Protein AF-A0A7Y2MQC8-F1 (afdb_monomer_lite)

Foldseek 3Di:
DDDDDDDDDDDDPPDDDPPPPDFAADEFDLQLLDFFAQAAPAQADFDFCVVVCVWQHDPDCVFGQPLQLLQACQQQLLLFLLLLLLQLLLCRRYNNSLLLVLLQFQVNCGNNPQCVVSSSPSDDLSSSRGNHQLQLQQWAAQDDQPDDPCPVDPQCVVFVVVVSNVSVVPTPDGQPAQASSNTHGHNDRETEACDSPDDDPDHYDYDCVNVALRSVRNYQWYFSQQKFFDADPVRFGDFIDGDDHHHTRPPSDRLRGHGQFCFSLLLCLAQLCDPQADADPQQQALDRHHNHPQSRQFHFDFAAHTDPPGDTDSRRGRNNNAEQDLQSLLLSCVPPPPSGDNVSNVVSNVVNLSRLQQQWDWDWDADFQKIKIKIFGPDSFWVVGDRAAFKKKWKWKWFAAPVGDIDIAQDADLQVLDTDDDPQIDIQGKFFWADPVLCVVSVHDTDGDSSSSRGGDIQFGPTFRHANDDQVSCSSRVNHGHPDDDHGRRRMDMGMDRHPGGGQKMKMWMWIFPGGPVSLVCSLVSNDPDCSSVVSNVSCNVRSNRDIRTRDMDMDHDPQAQQCPLPHTPVQFPCSVDSQAGQQHDADLPLDNRNSPPAHLLVVDDPAEKEFSQNVVDQELCQLNRINNSHRAAQRHEYEQEQDDPDGHAHEFPAEHHYAAYEYAANHEYEDDAPHEYEHPDAPDCVDARYHFNAEYHYNYEYEDAEHQAENYEAADQTEYAFAAEYEQEYYNEEPYEEAYAYYDAPQYEYEYEYPDPYYHYHYDHDYDHHNHYYHYHD

Radius of gyration: 33.2 Å; chains: 1; bounding box: 91×111×65 Å

Structure (mmCIF, N/CA/C/O backbone):
data_AF-A0A7Y2MQC8-F1
#
_entry.id   AF-A0A7Y2MQC8-F1
#
loop_
_atom_site.group_PDB
_atom_site.id
_atom_site.type_symbol
_atom_site.label_atom_id
_atom_site.label_alt_id
_atom_site.label_comp_id
_atom_site.label_asym_id
_atom_site.label_entity_id
_atom_site.label_seq_id
_atom_site.pdbx_PDB_ins_code
_atom_site.Cartn_x
_atom_site.Cartn_y
_atom_site.Cartn_z
_atom_site.occupancy
_atom_site.B_iso_or_equiv
_atom_site.auth_seq_id
_atom_site.auth_comp_id
_atom_site.auth_asym_id
_atom_site.auth_atom_id
_atom_site.pdbx_PDB_model_num
ATOM 1 N N . MET A 1 1 ? -30.104 65.579 33.562 1.00 34.12 1 MET A N 1
ATOM 2 C CA . MET A 1 1 ? -30.448 65.999 32.185 1.00 34.12 1 MET A CA 1
ATOM 3 C C . MET A 1 1 ? -30.626 64.723 31.369 1.00 34.12 1 MET A C 1
ATOM 5 O O . MET A 1 1 ? -29.906 63.771 31.621 1.00 34.12 1 MET A O 1
ATOM 9 N N . LYS A 1 2 ? -31.690 64.638 30.573 1.00 29.55 2 LYS A N 1
ATOM 10 C CA . LYS A 1 2 ? -32.357 63.408 30.105 1.00 29.55 2 LYS A CA 1
ATOM 11 C C . LYS A 1 2 ? -31.660 62.735 28.891 1.00 29.55 2 LYS A C 1
ATOM 13 O O . LYS A 1 2 ? -31.303 63.480 27.993 1.00 29.55 2 LYS A O 1
ATOM 18 N N . VAL A 1 3 ? -31.659 61.378 28.862 1.00 27.91 3 VAL A N 1
ATOM 19 C CA . VAL A 1 3 ? -32.107 60.454 27.756 1.00 27.91 3 VAL A CA 1
ATOM 20 C C . VAL A 1 3 ? -31.247 60.442 26.453 1.00 27.91 3 VAL A C 1
ATOM 22 O O . VAL A 1 3 ? -30.898 61.511 25.993 1.00 27.91 3 VAL A O 1
ATOM 25 N N . LYS A 1 4 ? -30.880 59.358 25.728 1.00 29.36 4 LYS A N 1
ATOM 26 C CA . LYS A 1 4 ? -31.176 57.899 25.654 1.00 29.36 4 LYS A CA 1
ATOM 27 C C . LYS A 1 4 ? -30.094 57.171 24.799 1.00 29.36 4 LYS A C 1
ATOM 29 O O . LYS A 1 4 ? -29.436 57.799 23.981 1.00 29.36 4 LYS A O 1
ATOM 34 N N . LEU A 1 5 ? -30.038 55.847 24.977 1.00 34.03 5 LEU A N 1
ATOM 35 C CA . LEU A 1 5 ? -29.405 54.748 24.213 1.00 34.03 5 LEU A CA 1
ATOM 36 C C . LEU A 1 5 ? -29.570 54.778 22.670 1.00 34.03 5 LEU A C 1
ATOM 38 O O . LEU A 1 5 ? -30.685 55.061 22.242 1.00 34.03 5 LEU A O 1
ATOM 42 N N . VAL A 1 6 ? -28.557 54.312 21.904 1.00 25.88 6 VAL A N 1
ATOM 43 C CA . VAL A 1 6 ? -28.660 53.465 20.676 1.00 25.88 6 VAL A CA 1
ATOM 44 C C . VAL A 1 6 ? -27.340 52.671 20.474 1.00 25.88 6 VAL A C 1
ATOM 46 O O . VAL A 1 6 ? -26.279 53.275 20.348 1.00 25.88 6 VAL A O 1
ATOM 49 N N . LEU A 1 7 ? -27.417 51.331 20.453 1.00 30.92 7 LEU A N 1
ATOM 50 C CA . LEU A 1 7 ? -26.429 50.396 19.866 1.00 30.92 7 LEU A CA 1
ATOM 51 C C . LEU A 1 7 ? -26.649 50.313 18.343 1.00 30.92 7 LEU A C 1
ATOM 53 O O . LEU A 1 7 ? -27.804 50.442 17.949 1.00 30.92 7 LEU A O 1
ATOM 57 N N . VAL A 1 8 ? -25.615 49.994 17.538 1.00 26.05 8 VAL A N 1
ATOM 58 C CA . VAL A 1 8 ? -25.652 49.030 16.396 1.00 26.05 8 VAL A CA 1
ATOM 59 C C . VAL A 1 8 ? -24.335 49.041 15.581 1.00 26.05 8 VAL A C 1
ATOM 61 O O . VAL A 1 8 ? -23.906 50.079 15.091 1.00 26.05 8 VAL A O 1
ATOM 64 N N . PHE A 1 9 ? -23.749 47.838 15.476 1.00 24.69 9 PHE A N 1
ATOM 65 C CA . PHE A 1 9 ? -22.915 47.222 14.424 1.00 24.69 9 PHE A CA 1
ATOM 66 C C . PHE A 1 9 ? -21.680 47.938 13.840 1.00 24.69 9 PHE A C 1
ATOM 68 O O . PHE A 1 9 ? -21.783 48.869 13.048 1.00 24.69 9 PHE A O 1
ATOM 75 N N . TRP A 1 10 ? -20.504 47.354 14.104 1.00 24.62 10 TRP A N 1
ATOM 76 C CA . TRP A 1 10 ? -19.313 47.459 13.255 1.00 24.62 10 TRP A CA 1
ATOM 77 C C . TRP A 1 10 ? -19.097 46.123 12.537 1.00 24.62 10 TRP A C 1
ATOM 79 O O . TRP A 1 10 ? -18.763 45.123 13.166 1.00 24.62 10 TRP A O 1
ATOM 89 N N . VAL A 1 11 ? -19.298 46.119 11.220 1.00 27.23 11 VAL A N 1
ATOM 90 C CA . VAL A 1 11 ? -18.806 45.074 10.315 1.00 27.23 11 VAL A CA 1
ATOM 91 C C . VAL A 1 11 ? -17.330 45.377 10.057 1.00 27.23 11 VAL A C 1
ATOM 93 O O . VAL A 1 11 ? -17.012 46.381 9.422 1.00 27.23 11 VAL A O 1
ATOM 96 N N . PHE A 1 12 ? -16.426 44.541 10.566 1.00 28.61 12 PHE A N 1
ATOM 97 C CA . PHE A 1 12 ? -15.022 44.552 10.154 1.00 28.61 12 PHE A CA 1
ATOM 98 C C . PHE A 1 12 ? -14.882 43.705 8.884 1.00 28.61 12 PHE A C 1
ATOM 100 O O . PHE A 1 12 ? -14.795 42.484 8.942 1.00 28.61 12 PHE A O 1
ATOM 107 N N . LEU A 1 13 ? -14.859 44.369 7.727 1.00 29.95 13 LEU A N 1
ATOM 108 C CA . LEU A 1 13 ? -14.243 43.832 6.515 1.00 29.95 13 LEU A CA 1
ATOM 109 C C . LEU A 1 13 ? -12.721 43.938 6.693 1.00 29.95 13 LEU A C 1
ATOM 111 O O . LEU A 1 13 ? -12.136 44.992 6.446 1.00 29.95 13 LEU A O 1
ATOM 115 N N . MET A 1 14 ? -12.076 42.863 7.146 1.00 30.25 14 MET A N 1
ATOM 116 C CA . MET A 1 14 ? -10.639 42.678 6.938 1.00 30.25 14 MET A CA 1
ATOM 117 C C . MET A 1 14 ? -10.456 41.952 5.609 1.00 30.25 14 MET A C 1
ATOM 119 O O . MET A 1 14 ? -10.601 40.739 5.517 1.00 30.25 14 MET A O 1
ATOM 123 N N . GLY A 1 15 ? -10.172 42.727 4.563 1.00 26.55 15 GLY A N 1
ATOM 124 C CA . GLY A 1 15 ? -9.621 42.185 3.331 1.00 26.55 15 GLY A CA 1
ATOM 125 C C . GLY A 1 15 ? -8.224 41.645 3.614 1.00 26.55 15 GLY A C 1
ATOM 126 O O . GLY A 1 15 ? -7.305 42.419 3.881 1.00 26.55 15 GLY A O 1
ATOM 127 N N . PHE A 1 16 ? -8.072 40.326 3.562 1.00 32.12 16 PHE A N 1
ATOM 128 C CA . PHE A 1 16 ? -6.772 39.688 3.413 1.00 32.12 16 PHE A CA 1
ATOM 129 C C . PHE A 1 16 ? -6.233 40.048 2.026 1.00 32.12 16 PHE A C 1
ATOM 131 O O . PHE A 1 16 ? -6.720 39.571 1.005 1.00 32.12 16 PHE A O 1
ATOM 138 N N . THR A 1 17 ? -5.234 40.923 1.968 1.00 30.97 17 THR A N 1
ATOM 139 C CA . THR A 1 17 ? -4.397 41.045 0.776 1.00 30.97 17 THR A CA 1
ATOM 140 C C . THR A 1 17 ? -3.457 39.845 0.744 1.00 30.97 17 THR A C 1
ATOM 142 O O . THR A 1 17 ? -2.435 39.855 1.432 1.00 30.97 17 THR A O 1
ATOM 145 N N . LEU A 1 18 ? -3.809 38.828 -0.047 1.00 37.62 18 LEU A N 1
ATOM 146 C CA . LEU A 1 18 ? -2.881 37.823 -0.566 1.00 37.62 18 LEU A CA 1
ATOM 147 C C . LEU A 1 18 ? -1.745 38.559 -1.288 1.00 37.62 18 LEU A C 1
ATOM 149 O O . LEU A 1 18 ? -1.895 39.020 -2.419 1.00 37.62 18 LEU A O 1
ATOM 153 N N . LYS A 1 19 ? -0.605 38.729 -0.617 1.00 33.94 19 LYS A N 1
ATOM 154 C CA . LYS A 1 19 ? 0.656 38.982 -1.309 1.00 33.94 19 LYS A CA 1
ATOM 155 C C . LYS A 1 19 ? 1.149 37.626 -1.794 1.00 33.94 19 LYS A C 1
ATOM 157 O O . LYS A 1 19 ? 1.854 36.949 -1.059 1.00 33.94 19 LYS A O 1
ATOM 162 N N . GLY A 1 20 ? 0.758 37.248 -3.009 1.00 35.47 20 GLY A N 1
ATOM 163 C CA . GLY A 1 20 ? 1.443 36.189 -3.740 1.00 35.47 20 GLY A CA 1
ATOM 164 C C . GLY A 1 20 ? 2.896 36.612 -3.926 1.00 35.47 20 GLY A C 1
ATOM 165 O O . GLY A 1 20 ? 3.189 37.550 -4.671 1.00 35.47 20 GLY A O 1
ATOM 166 N N . ILE A 1 21 ? 3.796 35.995 -3.168 1.00 41.94 21 ILE A N 1
ATOM 167 C CA . ILE A 1 21 ? 5.219 36.014 -3.475 1.00 41.94 21 ILE A CA 1
ATOM 168 C C . ILE A 1 21 ? 5.351 34.997 -4.604 1.00 41.94 21 ILE A C 1
ATOM 170 O O . ILE A 1 21 ? 5.275 33.803 -4.361 1.00 41.94 21 ILE A O 1
ATOM 174 N N . PHE A 1 22 ? 5.444 35.472 -5.846 1.00 45.28 22 PHE A N 1
ATOM 175 C CA . PHE A 1 22 ? 5.753 34.606 -6.979 1.00 45.28 22 PHE A CA 1
ATOM 176 C C . PHE A 1 22 ? 7.166 34.056 -6.769 1.00 45.28 22 PHE A C 1
ATOM 178 O O . PHE A 1 22 ? 8.140 34.801 -6.902 1.00 45.28 22 PHE A O 1
ATOM 185 N N . PHE A 1 23 ? 7.262 32.786 -6.382 1.00 56.47 23 PHE A N 1
ATOM 186 C CA . PHE A 1 23 ? 8.516 32.048 -6.380 1.00 56.47 23 PHE A CA 1
ATOM 187 C C . PHE A 1 23 ? 8.928 31.766 -7.829 1.00 56.47 23 PHE A C 1
ATOM 189 O O . PHE A 1 23 ? 8.089 31.470 -8.679 1.00 56.47 23 PHE A O 1
ATOM 196 N N . SER A 1 24 ? 10.215 31.921 -8.131 1.00 63.31 24 SER A N 1
ATOM 197 C CA . SER A 1 24 ? 10.787 31.460 -9.395 1.00 63.31 24 SER A CA 1
ATOM 198 C C . SER A 1 24 ? 11.366 30.069 -9.179 1.00 63.31 24 SER A C 1
ATOM 200 O O . SER A 1 24 ? 12.183 29.913 -8.275 1.00 63.31 24 SER A O 1
ATOM 202 N N . SER A 1 25 ? 10.985 29.116 -10.026 1.00 80.50 25 SER A N 1
ATOM 203 C CA . SER A 1 25 ? 11.502 27.744 -10.060 1.00 80.50 25 SER A CA 1
ATOM 204 C C . SER A 1 25 ? 13.032 27.657 -9.936 1.00 80.50 25 SER A C 1
ATOM 206 O O . SER A 1 25 ? 13.758 28.527 -10.435 1.00 80.50 25 SER A O 1
ATOM 208 N N . VAL A 1 26 ? 13.543 26.572 -9.351 1.00 88.50 26 VAL A N 1
ATOM 209 C CA . VAL A 1 26 ? 14.972 26.226 -9.393 1.00 88.50 26 VAL A CA 1
ATOM 210 C C . VAL A 1 26 ? 15.333 25.830 -10.827 1.00 88.50 26 VAL A C 1
ATOM 212 O O . VAL A 1 26 ? 14.615 25.065 -11.449 1.00 88.50 26 VAL A O 1
ATOM 215 N N . ASN A 1 27 ? 16.426 26.351 -11.393 1.00 89.00 27 ASN A N 1
ATOM 216 C CA . ASN A 1 27 ? 16.782 26.121 -12.805 1.00 89.00 27 ASN A CA 1
ATOM 217 C C . ASN A 1 27 ? 17.471 24.760 -13.041 1.00 89.00 27 ASN A C 1
ATOM 219 O O . ASN A 1 27 ? 18.628 24.728 -13.464 1.00 89.00 27 ASN A O 1
ATOM 223 N N . THR A 1 28 ? 16.789 23.656 -12.748 1.00 95.31 28 THR A N 1
ATOM 224 C CA . THR A 1 28 ? 17.247 22.294 -13.066 1.00 95.31 28 THR A CA 1
ATOM 225 C C . THR A 1 28 ? 17.153 21.982 -14.563 1.00 95.31 28 THR A C 1
ATOM 227 O O . THR A 1 28 ? 16.358 22.565 -15.308 1.00 95.31 28 THR A O 1
ATOM 230 N N . THR A 1 29 ? 17.972 21.039 -15.017 1.00 95.62 29 THR A N 1
ATOM 231 C CA . THR A 1 29 ? 17.940 20.415 -16.342 1.00 95.62 29 THR A CA 1
ATOM 232 C C . THR A 1 29 ? 17.683 18.913 -16.204 1.00 95.62 29 THR A C 1
ATOM 234 O O . THR A 1 29 ? 17.658 18.370 -15.103 1.00 95.62 29 THR A O 1
ATOM 237 N N . ILE A 1 30 ? 17.510 18.218 -17.330 1.00 95.12 30 ILE A N 1
ATOM 238 C CA . ILE A 1 30 ? 17.371 16.755 -17.336 1.00 95.12 30 ILE A CA 1
ATOM 239 C C . ILE A 1 30 ? 18.606 16.039 -16.757 1.00 95.12 30 ILE A C 1
ATOM 241 O O . ILE A 1 30 ? 18.482 14.952 -16.205 1.00 95.12 30 ILE A O 1
ATOM 245 N N . ASP A 1 31 ? 19.793 16.654 -16.839 1.00 95.94 31 ASP A N 1
ATOM 246 C CA . ASP A 1 31 ? 21.030 16.058 -16.326 1.00 95.94 31 ASP A CA 1
ATOM 247 C C . ASP A 1 31 ? 21.046 16.002 -14.794 1.00 95.94 31 ASP A C 1
ATOM 249 O O . ASP A 1 31 ? 21.628 15.072 -14.244 1.00 95.94 31 ASP A O 1
ATOM 253 N N . ASP A 1 32 ? 20.371 16.934 -14.108 1.00 97.19 32 ASP A N 1
ATOM 254 C CA . ASP A 1 32 ? 20.229 16.912 -12.643 1.00 97.19 32 ASP A CA 1
ATOM 255 C C . ASP A 1 32 ? 19.456 15.671 -12.152 1.00 97.19 32 ASP A C 1
ATOM 257 O O . ASP A 1 32 ? 19.668 15.202 -11.034 1.00 97.19 32 ASP A O 1
ATOM 261 N N . PHE A 1 33 ? 18.582 15.116 -13.002 1.00 96.44 33 PHE A N 1
ATOM 262 C CA . PHE A 1 33 ? 17.749 13.942 -12.712 1.00 96.44 33 PHE A CA 1
ATOM 263 C C . PHE A 1 33 ? 18.218 12.667 -13.423 1.00 96.44 33 PHE A C 1
ATOM 265 O O . PHE A 1 33 ? 17.589 11.618 -13.290 1.00 96.44 33 PHE A O 1
ATOM 272 N N . PHE A 1 34 ? 19.339 12.724 -14.149 1.00 96.44 34 PHE A N 1
ATOM 273 C CA . PHE A 1 34 ? 19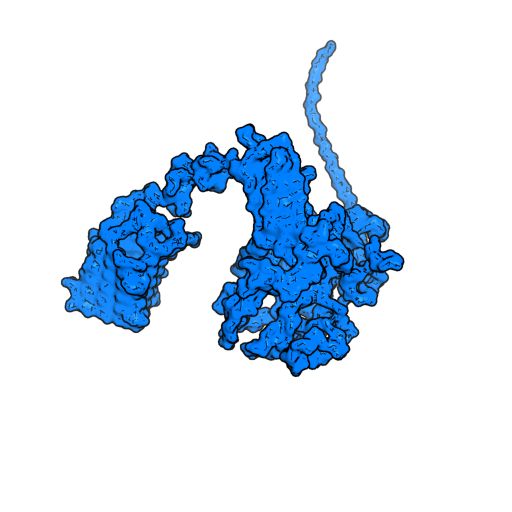.866 11.570 -14.867 1.00 96.44 34 PHE A CA 1
ATOM 274 C C . PHE A 1 34 ? 20.250 10.432 -13.917 1.00 96.44 34 PHE A C 1
ATOM 276 O O . PHE A 1 34 ? 20.974 10.624 -12.934 1.00 96.44 34 PHE A O 1
ATOM 283 N N . LEU A 1 35 ? 19.848 9.214 -14.282 1.00 96.94 35 LEU A N 1
ATOM 284 C CA . LEU A 1 35 ? 20.118 7.995 -13.530 1.00 96.94 35 LEU A CA 1
ATOM 285 C C . LEU A 1 35 ? 20.512 6.832 -14.470 1.00 96.94 35 LEU A C 1
ATOM 287 O O . LEU A 1 35 ? 19.975 6.711 -15.576 1.00 96.94 35 LEU A O 1
ATOM 291 N N . PRO A 1 36 ? 21.445 5.951 -14.051 1.00 96.75 36 PRO A N 1
ATOM 292 C CA . PRO A 1 36 ? 21.980 4.865 -14.874 1.00 96.75 36 PRO A CA 1
ATOM 293 C C . PRO A 1 36 ? 20.982 3.719 -15.080 1.00 96.75 36 PRO A C 1
ATOM 295 O O . PRO A 1 36 ? 19.926 3.662 -14.446 1.00 96.75 36 PRO A O 1
ATOM 298 N N . GLY A 1 37 ? 21.342 2.771 -15.950 1.00 96.25 37 GLY A N 1
ATOM 299 C CA . GLY A 1 37 ? 20.470 1.683 -16.402 1.00 96.25 37 GLY A CA 1
ATOM 300 C C . GLY A 1 37 ? 20.123 1.802 -17.881 1.00 96.25 37 GLY A C 1
ATOM 301 O O . GLY A 1 37 ? 20.768 2.558 -18.615 1.00 96.25 37 GLY A O 1
ATOM 302 N N . SER A 1 38 ? 19.100 1.065 -18.312 1.00 95.81 38 SER A N 1
ATOM 303 C CA . SER A 1 38 ? 18.537 1.232 -19.654 1.00 95.81 38 SER A CA 1
ATOM 304 C C . SER A 1 38 ? 18.017 2.661 -19.816 1.00 95.81 38 SER A C 1
ATOM 306 O O . SER A 1 38 ? 17.384 3.201 -18.915 1.00 95.81 38 SER A O 1
ATOM 308 N N . GLN A 1 39 ? 18.326 3.269 -20.955 1.00 95.50 39 GLN A N 1
ATOM 309 C CA . GLN A 1 39 ? 17.933 4.624 -21.342 1.00 95.50 39 GLN A CA 1
ATOM 310 C C . GLN A 1 39 ? 16.874 4.577 -22.453 1.00 95.50 39 GLN A C 1
ATOM 312 O O . GLN A 1 39 ? 16.700 3.524 -23.083 1.00 95.50 39 GLN A O 1
ATOM 317 N N . PRO A 1 40 ? 16.197 5.701 -22.756 1.00 95.31 40 PRO A N 1
ATOM 318 C CA . PRO A 1 40 ? 15.225 5.747 -23.837 1.00 95.31 40 PRO A CA 1
ATOM 319 C C . PRO A 1 40 ? 15.763 5.187 -25.165 1.00 95.31 40 PRO A C 1
ATOM 321 O O . PRO A 1 40 ? 16.866 5.516 -25.608 1.00 95.31 40 PRO A O 1
ATOM 324 N N . GLY A 1 41 ? 14.981 4.311 -25.796 1.00 93.06 41 GLY A N 1
ATOM 325 C CA . GLY A 1 41 ? 15.319 3.596 -27.026 1.00 93.06 41 GLY A CA 1
ATOM 326 C C . GLY A 1 41 ? 16.167 2.331 -26.841 1.00 93.06 41 GLY A C 1
ATOM 327 O O . GLY A 1 41 ? 16.512 1.703 -27.842 1.00 93.06 41 GLY A O 1
ATOM 328 N N . GLN A 1 42 ? 16.512 1.941 -25.606 1.00 93.19 42 GLN A N 1
ATOM 329 C CA . GLN A 1 42 ? 17.352 0.762 -25.346 1.00 93.19 42 GLN A CA 1
ATOM 330 C C . GLN A 1 42 ? 16.570 -0.509 -24.982 1.00 93.19 42 GLN A C 1
ATOM 332 O O . GLN A 1 42 ? 17.104 -1.592 -25.176 1.00 93.19 42 GLN A O 1
ATOM 337 N N . ALA A 1 43 ? 15.315 -0.419 -24.528 1.00 90.81 43 ALA A N 1
ATOM 338 C CA . ALA A 1 43 ? 14.522 -1.579 -24.078 1.00 90.81 43 ALA A CA 1
ATOM 339 C C . ALA A 1 43 ? 13.793 -2.355 -25.197 1.00 90.81 43 ALA A C 1
ATOM 341 O O . ALA A 1 43 ? 12.961 -3.231 -24.932 1.00 90.81 43 ALA A O 1
ATOM 342 N N . GLY A 1 44 ? 14.108 -2.066 -26.463 1.00 89.62 44 GLY A N 1
ATOM 343 C CA . GLY A 1 44 ? 13.424 -2.676 -27.602 1.00 89.62 44 GLY A CA 1
ATOM 344 C C . GLY A 1 44 ? 11.940 -2.303 -27.636 1.00 89.62 44 GLY A C 1
ATOM 345 O O . GLY A 1 44 ? 11.578 -1.180 -27.303 1.00 89.62 44 GLY A O 1
ATOM 346 N N . ASN A 1 45 ? 11.093 -3.237 -28.070 1.00 88.62 45 ASN A N 1
ATOM 347 C CA . ASN A 1 45 ? 9.641 -3.062 -28.044 1.00 88.62 45 ASN A CA 1
ATOM 348 C C . ASN A 1 45 ? 9.090 -3.555 -26.702 1.00 88.62 45 ASN A C 1
ATOM 350 O O . ASN A 1 45 ? 9.372 -4.697 -26.327 1.00 88.62 45 ASN A O 1
ATOM 354 N N . LEU A 1 46 ? 8.274 -2.743 -26.031 1.00 92.00 46 LEU A N 1
ATOM 355 C CA . LEU A 1 46 ? 7.459 -3.193 -24.906 1.00 92.00 46 LEU A CA 1
ATOM 356 C C . LEU A 1 46 ? 6.053 -3.544 -25.400 1.00 92.00 46 LEU A C 1
ATOM 358 O O . LEU A 1 46 ? 5.482 -2.905 -26.283 1.00 92.00 46 LEU A O 1
ATOM 362 N N . GLU A 1 47 ? 5.545 -4.678 -24.943 1.00 91.12 47 GLU A N 1
ATOM 363 C CA . GLU A 1 47 ? 4.258 -5.214 -25.358 1.00 91.12 47 GLU A CA 1
ATOM 364 C C . GLU A 1 47 ? 3.150 -4.819 -24.382 1.00 91.12 47 GLU A C 1
ATOM 366 O O . GLU A 1 47 ? 3.279 -5.033 -23.179 1.00 91.12 47 GLU A O 1
ATOM 371 N N . SER A 1 48 ? 2.025 -4.322 -24.915 1.00 91.81 48 SER A N 1
ATOM 372 C CA . SER A 1 48 ? 0.845 -4.037 -24.091 1.00 91.81 48 SER A CA 1
ATOM 373 C C . SER A 1 48 ? 0.402 -5.295 -23.319 1.00 91.81 48 SER A C 1
ATOM 375 O O . SER A 1 48 ? 0.317 -6.376 -23.923 1.00 91.81 48 SER A O 1
ATOM 377 N N . PRO A 1 49 ? 0.035 -5.152 -22.030 1.00 93.81 49 PRO A N 1
ATOM 378 C CA . PRO A 1 49 ? -0.575 -6.189 -21.198 1.00 93.81 49 PRO A CA 1
ATOM 379 C C . PRO A 1 49 ? -1.704 -6.971 -21.876 1.00 93.81 49 PRO A C 1
ATOM 381 O O . PRO A 1 49 ? -1.804 -8.180 -21.696 1.00 93.81 49 PRO A O 1
ATOM 384 N N . SER A 1 50 ? -2.482 -6.339 -22.762 1.00 92.31 50 SER A N 1
ATOM 385 C CA . SER A 1 50 ? -3.531 -7.014 -23.547 1.00 92.31 50 SER A CA 1
ATOM 386 C C . SER A 1 50 ? -3.042 -8.236 -24.347 1.00 92.31 50 SER A C 1
ATOM 388 O O . SER A 1 50 ? -3.812 -9.159 -24.627 1.00 92.31 50 SER A O 1
ATOM 390 N N . LYS A 1 51 ? -1.753 -8.295 -24.715 1.00 94.00 51 LYS A N 1
ATOM 391 C CA . LYS A 1 51 ? -1.156 -9.496 -25.319 1.00 94.00 51 LYS A CA 1
ATOM 392 C C . LYS A 1 51 ? -1.001 -10.630 -24.307 1.00 94.00 51 LYS A C 1
ATOM 394 O O . LYS A 1 51 ? -1.278 -11.779 -24.663 1.00 94.00 51 LYS A O 1
ATOM 399 N N . CYS A 1 52 ? -0.589 -10.308 -23.083 1.00 95.06 52 CYS A N 1
ATOM 400 C CA . CYS A 1 52 ? -0.429 -11.241 -21.969 1.00 95.06 52 CYS A CA 1
ATOM 401 C C . CYS A 1 52 ? -1.787 -11.804 -21.525 1.00 95.06 52 CYS A C 1
ATOM 403 O O . CYS A 1 52 ? -1.905 -13.016 -21.331 1.00 95.06 52 CYS A O 1
ATOM 405 N N . ASP A 1 53 ? -2.821 -10.961 -21.475 1.00 94.31 53 ASP A N 1
ATOM 406 C CA . ASP A 1 53 ? -4.183 -11.307 -21.039 1.00 94.31 53 ASP A CA 1
ATOM 407 C C . ASP A 1 53 ? -4.781 -12.499 -21.800 1.00 94.31 53 ASP A C 1
ATOM 409 O O . ASP A 1 53 ? -5.521 -13.296 -21.232 1.00 94.31 53 ASP A O 1
ATOM 413 N N . ASN A 1 54 ? -4.400 -12.703 -23.068 1.00 94.81 54 ASN A N 1
ATOM 414 C CA . ASN A 1 54 ? -4.871 -13.839 -23.875 1.00 94.81 54 ASN A CA 1
ATOM 415 C C . ASN A 1 54 ? -4.581 -15.215 -23.244 1.00 94.81 54 ASN A C 1
ATOM 417 O O . ASN A 1 54 ? -5.238 -16.210 -23.581 1.00 94.81 54 ASN A O 1
ATOM 421 N N . CYS A 1 55 ? -3.550 -15.287 -22.397 1.00 96.00 55 CYS A N 1
ATOM 422 C CA . CYS A 1 55 ? -3.163 -16.495 -21.675 1.00 96.00 55 CYS A CA 1
ATOM 423 C C . CYS A 1 55 ? -3.199 -16.304 -20.156 1.00 96.00 55 CYS A C 1
ATOM 425 O O . CYS A 1 55 ? -3.535 -17.251 -19.454 1.00 96.00 55 CYS A O 1
ATOM 427 N N . HIS A 1 56 ? -2.861 -15.113 -19.661 1.00 96.69 56 HIS A N 1
ATOM 428 C CA . HIS A 1 56 ? -2.712 -14.801 -18.237 1.00 96.69 56 HIS A CA 1
ATOM 429 C C . HIS A 1 56 ? -3.924 -14.069 -17.632 1.00 96.69 56 HIS A C 1
ATOM 431 O O . HIS A 1 56 ? -3.823 -13.572 -16.512 1.00 96.69 56 HIS A O 1
ATOM 437 N N . GLY A 1 57 ? -5.057 -14.031 -18.343 1.00 95.69 57 GLY A N 1
ATOM 438 C CA . GLY A 1 57 ? -6.327 -13.503 -17.848 1.00 95.69 57 GLY A CA 1
ATOM 439 C C . GLY A 1 57 ? -7.563 -14.252 -18.367 1.00 95.69 57 GLY A C 1
ATOM 440 O O . GLY A 1 57 ? -7.479 -15.071 -19.292 1.00 95.69 57 GLY A O 1
ATOM 441 N N . GLY A 1 58 ? -8.717 -13.947 -17.775 1.00 92.25 58 GLY A N 1
ATOM 442 C CA . GLY A 1 58 ? -10.043 -14.435 -18.149 1.00 92.25 58 GLY A CA 1
ATOM 443 C C . GLY A 1 58 ? -10.308 -15.922 -17.889 1.00 92.25 58 GLY A C 1
ATOM 444 O O . GLY A 1 58 ? -11.141 -16.504 -18.588 1.00 92.25 58 GLY A O 1
ATOM 445 N N . TYR A 1 59 ? -9.596 -16.559 -16.957 1.00 91.94 59 TYR A N 1
ATOM 446 C CA . TYR A 1 59 ? -9.783 -17.965 -16.588 1.00 91.94 59 TYR A CA 1
ATOM 447 C C . TYR A 1 59 ? -10.048 -18.203 -15.099 1.00 91.94 59 TYR A C 1
ATOM 449 O O . TYR A 1 59 ? -10.779 -19.145 -14.799 1.00 91.94 59 TYR A O 1
ATOM 457 N N . ASP A 1 60 ? -9.488 -17.397 -14.194 1.00 92.94 60 ASP A N 1
ATOM 458 C CA . ASP A 1 60 ? -9.703 -17.531 -12.747 1.00 92.94 60 ASP A CA 1
ATOM 459 C C . ASP A 1 60 ? -9.294 -16.248 -12.005 1.00 92.94 60 ASP A C 1
ATOM 461 O O . ASP A 1 60 ? -8.121 -16.039 -11.700 1.00 92.94 60 ASP A O 1
ATOM 465 N N . ASN A 1 61 ? -10.262 -15.386 -11.686 1.00 91.81 61 ASN A N 1
ATOM 466 C CA . ASN A 1 61 ? -10.002 -14.086 -11.059 1.00 91.81 61 ASN A CA 1
ATOM 467 C C . ASN A 1 61 ? -9.337 -14.184 -9.671 1.00 91.81 61 ASN A C 1
ATOM 469 O O . ASN A 1 61 ? -8.736 -13.204 -9.226 1.00 91.81 61 ASN A O 1
ATOM 473 N N . GLU A 1 62 ? -9.421 -15.328 -8.985 1.00 89.12 62 GLU A N 1
ATOM 474 C CA . GLU A 1 62 ? -8.822 -15.493 -7.656 1.00 89.12 62 GLU A CA 1
ATOM 475 C C . GLU A 1 62 ? -7.301 -15.662 -7.716 1.00 89.12 62 GLU A C 1
ATOM 477 O O . GLU A 1 62 ? -6.605 -15.280 -6.775 1.00 89.12 62 GLU A O 1
ATOM 482 N N . VAL A 1 63 ? -6.769 -16.189 -8.823 1.00 92.38 63 VAL A N 1
ATOM 483 C CA . VAL A 1 63 ? -5.337 -16.522 -8.942 1.00 92.38 63 VAL A CA 1
ATOM 484 C C . VAL A 1 63 ? -4.660 -15.933 -10.175 1.00 92.38 63 VAL A C 1
ATOM 486 O O . VAL A 1 63 ? -3.432 -15.843 -10.216 1.00 92.38 63 VAL A O 1
ATOM 489 N N . GLU A 1 64 ? -5.415 -15.525 -11.196 1.00 95.06 64 GLU A N 1
ATOM 490 C CA . GLU A 1 64 ? -4.819 -15.117 -12.460 1.00 95.06 64 GLU A CA 1
ATOM 491 C C . GLU A 1 64 ? -4.061 -13.783 -12.362 1.00 95.06 64 GLU A C 1
ATOM 493 O O . GLU A 1 64 ? -4.509 -12.854 -11.677 1.00 95.06 64 GLU A O 1
ATOM 498 N N . PRO A 1 65 ? -2.932 -13.632 -13.082 1.00 97.00 65 PRO A N 1
ATOM 499 C CA . PRO A 1 65 ? -2.140 -12.410 -13.008 1.00 97.00 65 PRO A CA 1
ATOM 500 C C . PRO A 1 65 ? -2.872 -11.147 -13.474 1.00 97.00 65 PRO A C 1
ATOM 502 O O . PRO A 1 65 ? -2.778 -10.118 -12.809 1.00 97.00 65 PRO A O 1
ATOM 505 N N . ALA A 1 66 ? -3.589 -11.204 -14.604 1.00 97.19 66 ALA A N 1
ATOM 506 C CA . ALA A 1 66 ? -4.133 -10.008 -15.250 1.00 97.19 66 ALA A CA 1
ATOM 507 C C . ALA A 1 66 ? -5.164 -9.284 -14.374 1.00 97.19 66 ALA A C 1
ATOM 509 O O . ALA A 1 66 ? -5.024 -8.084 -14.136 1.00 97.19 66 ALA A O 1
ATOM 510 N N . PHE A 1 67 ? -6.164 -10.003 -13.854 1.00 96.69 67 PHE A N 1
ATOM 511 C CA . PHE A 1 67 ? -7.195 -9.424 -12.989 1.00 96.69 67 PHE A CA 1
ATOM 512 C C . PHE A 1 67 ? -6.595 -8.806 -11.717 1.00 96.69 67 PHE A C 1
ATOM 514 O O . PHE A 1 67 ? -6.891 -7.663 -11.366 1.00 96.69 67 PHE A O 1
ATOM 521 N N . ASN A 1 68 ? -5.693 -9.530 -11.048 1.00 97.06 68 ASN A N 1
ATOM 522 C CA . ASN A 1 68 ? -5.081 -9.064 -9.806 1.00 97.06 68 ASN A CA 1
ATOM 523 C C . ASN A 1 68 ? -4.189 -7.832 -10.028 1.00 97.06 68 ASN A C 1
ATOM 525 O O . ASN A 1 68 ? -4.340 -6.835 -9.316 1.00 97.06 68 ASN A O 1
ATOM 529 N N . TRP A 1 69 ? -3.373 -7.838 -11.088 1.00 98.06 69 TRP A N 1
ATOM 530 C CA . TRP A 1 69 ? -2.548 -6.693 -11.472 1.00 98.06 69 TRP A CA 1
ATOM 531 C C . TRP A 1 69 ? -3.395 -5.463 -11.826 1.00 98.06 69 TRP A C 1
ATOM 533 O O . TRP A 1 69 ? -3.090 -4.370 -11.341 1.00 98.06 69 TRP A O 1
ATOM 543 N N . ARG A 1 70 ? -4.482 -5.626 -12.598 1.00 96.06 70 ARG A N 1
ATOM 544 C CA . ARG A 1 70 ? -5.404 -4.534 -12.978 1.00 96.06 70 ARG A CA 1
ATOM 545 C C . ARG A 1 70 ? -6.072 -3.859 -11.782 1.00 96.06 70 ARG A C 1
ATOM 547 O O . ARG A 1 70 ? -6.373 -2.668 -11.845 1.00 96.06 70 ARG A O 1
ATOM 554 N N . GLY A 1 71 ? -6.275 -4.604 -10.697 1.00 95.25 71 GLY A N 1
ATOM 555 C CA . GLY A 1 71 ? -6.795 -4.074 -9.437 1.00 95.25 71 GLY A CA 1
ATOM 556 C C . GLY A 1 71 ? -5.764 -3.334 -8.584 1.00 95.25 71 GLY A C 1
ATOM 557 O O . GLY A 1 71 ? -6.134 -2.615 -7.659 1.00 95.25 71 GLY A O 1
ATOM 558 N N . SER A 1 72 ? -4.474 -3.505 -8.872 1.00 97.12 72 SER A N 1
ATOM 559 C CA . SER A 1 72 ? -3.376 -2.905 -8.112 1.00 97.12 72 SER A CA 1
ATOM 560 C C . SER A 1 72 ? -3.016 -1.508 -8.621 1.00 97.12 72 SER A C 1
ATOM 562 O O . SER A 1 72 ? -3.189 -1.195 -9.801 1.00 97.12 72 SER A O 1
ATOM 564 N N . MET A 1 73 ? -2.390 -0.695 -7.765 1.00 97.31 73 MET A N 1
ATOM 565 C CA . MET A 1 73 ? -1.861 0.611 -8.177 1.00 97.31 73 MET A CA 1
ATOM 566 C C . MET A 1 73 ? -0.697 0.513 -9.174 1.00 97.31 73 MET A C 1
ATOM 568 O O . MET A 1 73 ? -0.406 1.505 -9.831 1.00 97.31 73 MET A O 1
ATOM 572 N N . MET A 1 74 ? -0.073 -0.659 -9.358 1.00 97.38 74 MET A N 1
ATOM 573 C CA . MET A 1 74 ? 0.964 -0.856 -10.383 1.00 97.38 74 MET A CA 1
ATOM 574 C C . MET A 1 74 ? 0.405 -0.601 -11.788 1.00 97.38 74 MET A C 1
ATOM 576 O O . MET A 1 74 ? 0.987 0.160 -12.557 1.00 97.38 74 MET A O 1
ATOM 580 N N . SER A 1 75 ? -0.776 -1.150 -12.088 1.00 96.81 75 SER A N 1
ATOM 581 C CA . SER A 1 75 ? -1.471 -0.944 -13.371 1.00 96.81 75 SER A CA 1
ATOM 582 C C . SER A 1 75 ? -2.073 0.458 -13.545 1.00 96.81 75 SER A C 1
ATOM 584 O O . SER A 1 75 ? -2.528 0.820 -14.631 1.00 96.81 75 SER A O 1
ATOM 586 N N . GLN A 1 76 ? -2.105 1.238 -12.460 1.00 97.69 76 GLN A N 1
ATOM 587 C CA . GLN A 1 76 ? -2.745 2.552 -12.384 1.00 97.69 76 GLN A CA 1
ATOM 588 C C . GLN A 1 76 ? -1.751 3.677 -12.075 1.00 97.69 76 GLN A C 1
ATOM 590 O O . GLN A 1 76 ? -2.165 4.820 -11.891 1.00 97.69 76 GLN A O 1
ATOM 595 N N . ALA A 1 77 ? -0.449 3.380 -12.026 1.00 97.38 77 ALA A N 1
ATOM 596 C CA . ALA A 1 77 ? 0.572 4.288 -11.509 1.00 97.38 77 ALA A CA 1
ATOM 597 C C . ALA A 1 77 ? 0.610 5.641 -12.241 1.00 97.38 77 ALA A C 1
ATOM 599 O O . ALA A 1 77 ? 0.836 6.670 -11.608 1.00 97.38 77 ALA A O 1
ATOM 600 N N . MET A 1 78 ? 0.336 5.648 -13.550 1.00 96.88 78 MET A N 1
ATOM 601 C CA . MET A 1 78 ? 0.266 6.858 -14.379 1.00 96.88 78 MET A CA 1
ATOM 602 C C . MET A 1 78 ? -1.156 7.438 -14.498 1.00 96.88 78 MET A C 1
ATOM 604 O O . MET A 1 78 ? -1.332 8.568 -14.947 1.00 96.88 78 MET A O 1
ATOM 608 N N . ARG A 1 79 ? -2.187 6.686 -14.087 1.00 97.00 79 ARG A N 1
ATOM 609 C CA . ARG A 1 79 ? -3.577 7.167 -14.021 1.00 97.00 79 ARG A CA 1
ATOM 610 C C . ARG A 1 79 ? -3.885 7.906 -12.718 1.00 97.00 79 ARG A C 1
ATOM 612 O O . ARG A 1 79 ? -4.894 8.600 -12.647 1.00 97.00 79 ARG A O 1
ATOM 619 N N . ASP A 1 80 ? -3.048 7.771 -11.698 1.00 97.62 80 ASP A N 1
ATOM 620 C CA . ASP A 1 80 ? -3.269 8.351 -10.375 1.00 97.62 80 ASP A CA 1
ATOM 621 C C . ASP A 1 80 ? -3.310 9.904 -10.415 1.00 97.62 80 ASP A C 1
ATOM 623 O O . ASP A 1 80 ? -2.284 10.547 -10.653 1.00 97.62 80 ASP A O 1
ATOM 627 N N . PRO A 1 81 ? -4.473 10.544 -10.161 1.00 97.75 81 PRO A N 1
ATOM 628 C CA . PRO A 1 81 ? -4.589 12.002 -10.173 1.00 97.75 81 PRO A CA 1
ATOM 629 C C . PRO A 1 81 ? -3.858 12.687 -9.010 1.00 97.75 81 PRO A C 1
ATOM 631 O O . PRO A 1 81 ? -3.499 13.858 -9.135 1.00 97.75 81 PRO A O 1
ATOM 634 N N . LEU A 1 82 ? -3.616 11.984 -7.896 1.00 97.56 82 LEU A N 1
ATOM 635 C CA . LEU A 1 82 ? -2.829 12.517 -6.786 1.00 97.56 82 LEU A CA 1
ATOM 636 C C . LEU A 1 82 ? -1.372 12.647 -7.222 1.00 97.56 82 LEU A C 1
ATOM 638 O O . LEU A 1 82 ? -0.787 13.715 -7.077 1.00 97.56 82 LEU A O 1
ATOM 642 N N . PHE A 1 83 ? -0.838 11.594 -7.845 1.00 97.31 83 PHE A N 1
ATOM 643 C CA . PHE A 1 83 ? 0.487 11.607 -8.461 1.00 97.31 83 PHE A CA 1
ATOM 644 C C . PHE A 1 83 ? 0.627 12.723 -9.504 1.00 97.31 83 PHE A C 1
ATOM 646 O O . PHE A 1 83 ? 1.607 13.465 -9.471 1.00 97.31 83 PHE A O 1
ATOM 653 N N . LEU A 1 84 ? -0.351 12.874 -10.402 1.00 97.94 84 LEU A N 1
ATOM 654 C CA . LEU A 1 84 ? -0.314 13.902 -11.445 1.00 97.94 84 LEU A CA 1
ATOM 655 C C . LEU A 1 84 ? -0.259 15.315 -10.850 1.00 97.94 84 LEU A C 1
ATOM 657 O O . LEU A 1 84 ? 0.588 16.110 -11.251 1.00 97.94 84 LEU A O 1
ATOM 661 N N . ALA A 1 85 ? -1.079 15.607 -9.836 1.00 98.25 85 ALA A N 1
ATOM 662 C CA . ALA A 1 85 ? -1.052 16.895 -9.144 1.00 98.25 85 ALA A CA 1
ATOM 663 C C . ALA A 1 85 ? 0.288 17.159 -8.431 1.00 98.25 85 ALA A C 1
ATOM 665 O O . ALA A 1 85 ? 0.810 18.277 -8.488 1.00 98.25 85 ALA A O 1
ATOM 666 N N . THR A 1 86 ? 0.871 16.136 -7.798 1.00 97.62 86 THR A N 1
ATOM 667 C CA . THR A 1 86 ? 2.202 16.215 -7.179 1.00 97.62 86 THR A CA 1
ATOM 668 C C . THR A 1 86 ? 3.292 16.467 -8.220 1.00 97.62 86 THR A C 1
ATOM 670 O O . THR A 1 86 ? 4.124 17.356 -8.037 1.00 97.62 86 THR A O 1
ATOM 673 N N . MET A 1 87 ? 3.283 15.725 -9.331 1.00 97.56 87 MET A N 1
ATOM 674 C CA . MET A 1 87 ? 4.260 15.860 -10.413 1.00 97.56 87 MET A CA 1
ATOM 675 C C . MET A 1 87 ? 4.180 17.240 -11.075 1.00 97.56 87 MET A C 1
ATOM 677 O O . MET A 1 87 ? 5.218 17.801 -11.437 1.00 97.56 87 MET A O 1
ATOM 681 N N . THR A 1 88 ? 2.981 17.821 -11.199 1.00 97.81 88 THR A N 1
ATOM 682 C CA . THR A 1 88 ? 2.829 19.203 -11.662 1.00 97.81 88 THR A CA 1
ATOM 683 C C . THR A 1 88 ? 3.603 20.157 -10.758 1.00 97.81 88 THR A C 1
ATOM 685 O O . THR A 1 88 ? 4.461 20.889 -11.249 1.00 97.81 88 THR A O 1
ATOM 688 N N . ILE A 1 89 ? 3.368 20.128 -9.442 1.00 97.50 89 ILE A N 1
ATOM 689 C CA . ILE A 1 89 ? 4.071 21.019 -8.505 1.00 97.50 89 ILE A CA 1
ATOM 690 C C . ILE A 1 89 ? 5.578 20.742 -8.505 1.00 97.50 89 ILE A C 1
ATOM 692 O O . ILE A 1 89 ? 6.364 21.684 -8.544 1.00 97.50 89 ILE A O 1
ATOM 696 N N . ALA A 1 90 ? 6.001 19.479 -8.574 1.00 96.81 90 ALA A N 1
ATOM 697 C CA . ALA A 1 90 ? 7.413 19.124 -8.698 1.00 96.81 90 ALA A CA 1
ATOM 698 C C . ALA A 1 90 ? 8.073 19.773 -9.931 1.00 96.81 90 ALA A C 1
ATOM 700 O O . ALA A 1 90 ? 9.136 20.386 -9.817 1.00 96.81 90 ALA A O 1
ATOM 701 N N . ASN A 1 91 ? 7.434 19.707 -11.105 1.00 96.62 91 ASN A N 1
ATOM 702 C CA . ASN A 1 91 ? 7.943 20.346 -12.324 1.00 96.62 91 ASN A CA 1
ATOM 703 C C . ASN A 1 91 ? 7.870 21.885 -12.267 1.00 96.62 91 ASN A C 1
ATOM 705 O O . ASN A 1 91 ? 8.708 22.548 -12.881 1.00 96.62 91 ASN A O 1
ATOM 709 N N . GLN A 1 92 ? 6.904 22.461 -11.541 1.00 95.94 92 GLN A N 1
ATOM 710 C CA . GLN A 1 92 ? 6.860 23.902 -11.261 1.00 95.94 92 GLN A CA 1
ATOM 711 C C . GLN A 1 92 ? 8.035 24.342 -10.379 1.00 95.94 92 GLN A C 1
ATOM 713 O O . GLN A 1 92 ? 8.638 25.385 -10.631 1.00 95.94 92 GLN A O 1
ATOM 718 N N . ASP A 1 93 ? 8.352 23.558 -9.351 1.00 95.69 93 ASP A N 1
ATOM 719 C CA . ASP A 1 93 ? 9.399 23.855 -8.376 1.00 95.69 93 ASP A CA 1
ATOM 720 C C . ASP A 1 93 ? 10.798 23.673 -8.975 1.00 95.69 93 ASP A C 1
ATOM 722 O O . ASP A 1 93 ? 11.672 24.528 -8.803 1.00 95.69 93 ASP A O 1
ATOM 726 N N . ALA A 1 94 ? 10.998 22.577 -9.709 1.00 95.56 94 ALA A N 1
ATOM 727 C CA . ALA A 1 94 ? 12.241 22.202 -10.368 1.00 95.56 94 ALA A CA 1
ATOM 728 C C . ALA A 1 94 ? 11.926 21.587 -11.750 1.00 95.56 94 ALA A C 1
ATOM 730 O O . ALA A 1 94 ? 11.571 20.406 -11.835 1.00 95.56 94 ALA A O 1
ATOM 731 N N . PRO A 1 95 ? 12.045 22.343 -12.859 1.00 94.88 95 PRO A N 1
ATOM 732 C CA . PRO A 1 95 ? 11.757 21.849 -14.199 1.00 94.88 95 PRO A CA 1
ATOM 733 C C . PRO A 1 95 ? 12.594 20.617 -14.541 1.00 94.88 95 PRO A C 1
ATOM 735 O O . PRO A 1 95 ? 13.784 20.563 -14.232 1.00 94.88 95 PRO A O 1
ATOM 738 N N . ASN A 1 96 ? 12.010 19.663 -15.262 1.00 96.12 96 ASN A N 1
ATOM 739 C CA . ASN A 1 96 ? 12.600 18.355 -15.586 1.00 96.12 96 ASN A CA 1
ATOM 740 C C . ASN A 1 96 ? 12.578 17.323 -14.445 1.00 96.12 96 ASN A C 1
ATOM 742 O O . ASN A 1 96 ? 12.899 16.166 -14.700 1.00 96.12 96 ASN A O 1
ATOM 746 N N . SER A 1 97 ? 12.142 17.681 -13.232 1.00 96.88 97 SER A N 1
ATOM 747 C CA . SER A 1 97 ? 12.048 16.727 -12.115 1.00 96.88 97 SER A CA 1
ATOM 748 C C . SER A 1 97 ? 11.068 15.585 -12.357 1.00 96.88 97 SER A C 1
ATOM 750 O O . SER A 1 97 ? 11.291 14.478 -11.871 1.00 96.88 97 SER A O 1
ATOM 752 N N . GLY A 1 98 ? 10.034 15.813 -13.172 1.00 96.81 98 GLY A N 1
ATOM 753 C CA . GLY A 1 98 ? 9.108 14.760 -13.572 1.00 96.81 98 GLY A CA 1
ATOM 754 C C . GLY A 1 98 ? 9.770 13.592 -14.313 1.00 96.81 98 GLY A C 1
ATOM 755 O O . GLY A 1 98 ? 9.179 12.520 -14.366 1.00 96.81 98 GLY A O 1
ATOM 756 N N . ASP A 1 99 ? 11.002 13.727 -14.823 1.00 96.00 99 ASP A N 1
ATOM 757 C CA . ASP A 1 99 ? 11.728 12.587 -15.403 1.00 96.00 99 ASP A CA 1
ATOM 758 C C . ASP A 1 99 ? 11.968 11.473 -14.372 1.00 96.00 99 ASP A C 1
ATOM 760 O O . ASP A 1 99 ? 11.718 10.302 -14.662 1.00 96.00 99 ASP A O 1
ATOM 764 N N . LEU A 1 100 ? 12.341 11.843 -13.138 1.00 95.06 100 LEU A N 1
ATOM 765 C CA . LEU A 1 100 ? 12.485 10.908 -12.017 1.00 95.06 100 LEU A CA 1
ATOM 766 C C . LEU A 1 100 ? 11.163 10.181 -11.728 1.00 95.06 100 LEU A C 1
ATOM 768 O O . LEU A 1 100 ? 11.150 8.975 -11.490 1.00 95.06 100 LEU A O 1
ATOM 772 N N . CYS A 1 101 ? 10.052 10.918 -11.772 1.00 96.81 101 CYS A N 1
ATOM 773 C CA . CYS A 1 101 ? 8.707 10.418 -11.508 1.00 96.81 101 CYS A CA 1
ATOM 774 C C . CYS A 1 101 ? 8.252 9.418 -12.582 1.00 96.81 101 CYS A C 1
ATOM 776 O O . CYS A 1 101 ? 7.885 8.280 -12.283 1.00 96.81 101 CYS A O 1
ATOM 778 N N . LEU A 1 102 ? 8.304 9.837 -13.850 1.00 97.81 102 LEU A N 1
ATOM 779 C CA . LEU A 1 102 ? 7.822 9.064 -14.995 1.00 97.81 102 LEU A CA 1
ATOM 780 C C . LEU A 1 102 ? 8.616 7.774 -15.190 1.00 97.81 102 LEU A C 1
ATOM 782 O O . LEU A 1 102 ? 8.055 6.778 -15.644 1.00 97.81 102 LEU A O 1
ATOM 786 N N . ARG A 1 103 ? 9.887 7.755 -14.779 1.00 95.94 103 ARG A N 1
ATOM 787 C CA . ARG A 1 103 ? 10.718 6.555 -14.830 1.00 95.94 103 ARG A CA 1
ATOM 788 C C . ARG A 1 103 ? 10.105 5.381 -14.071 1.00 95.94 103 ARG A C 1
ATOM 790 O O . ARG A 1 103 ? 10.160 4.267 -14.584 1.00 95.94 103 ARG A O 1
ATOM 797 N N . CYS A 1 104 ? 9.507 5.629 -12.904 1.00 97.19 104 CYS A N 1
ATOM 798 C CA . CYS A 1 104 ? 8.832 4.613 -12.093 1.00 97.19 104 CYS A CA 1
ATOM 799 C C . CYS A 1 104 ? 7.325 4.527 -12.365 1.00 97.19 104 CYS A C 1
ATOM 801 O O . CYS A 1 104 ? 6.755 3.465 -12.186 1.00 97.19 104 CYS A O 1
ATOM 803 N N . HIS A 1 105 ? 6.655 5.606 -12.773 1.00 98.06 105 HIS A N 1
ATOM 804 C CA . HIS A 1 105 ? 5.193 5.593 -12.931 1.00 98.06 105 HIS A CA 1
ATOM 805 C C . HIS A 1 105 ? 4.720 5.184 -14.331 1.00 98.06 105 HIS A C 1
ATOM 807 O O . HIS A 1 105 ? 3.594 4.716 -14.478 1.00 98.06 105 HIS A O 1
ATOM 813 N N . THR A 1 106 ? 5.574 5.312 -15.350 1.00 97.62 106 THR A N 1
ATOM 814 C CA . THR A 1 106 ? 5.314 4.841 -16.718 1.00 97.62 106 THR A CA 1
ATOM 815 C C . THR A 1 106 ? 6.613 4.393 -17.411 1.00 97.62 106 THR A C 1
ATOM 817 O O . THR A 1 106 ? 7.123 5.046 -18.325 1.00 97.62 106 THR A O 1
ATOM 820 N N . PRO A 1 107 ? 7.209 3.262 -16.987 1.00 97.12 107 PRO A N 1
ATOM 821 C CA . PRO A 1 107 ? 8.484 2.815 -17.538 1.00 97.12 107 PRO A CA 1
ATOM 822 C C . PRO A 1 107 ? 8.450 2.599 -19.051 1.00 97.12 107 PRO A C 1
ATOM 824 O O . PRO A 1 107 ? 9.445 2.878 -19.709 1.00 97.12 107 PRO A O 1
ATOM 827 N N . GLU A 1 108 ? 7.320 2.156 -19.616 1.00 95.94 108 GLU A N 1
ATOM 828 C CA . GLU A 1 108 ? 7.140 2.050 -21.071 1.00 95.94 108 GLU A CA 1
ATOM 829 C C . GLU A 1 108 ? 7.259 3.414 -21.755 1.00 95.94 108 GLU A C 1
ATOM 831 O O . GLU A 1 108 ? 8.109 3.593 -22.632 1.00 95.94 108 GLU A O 1
ATOM 836 N N . GLY A 1 109 ? 6.484 4.402 -21.303 1.00 96.31 109 GLY A N 1
ATOM 837 C CA . GLY A 1 109 ? 6.524 5.750 -21.859 1.00 96.31 109 GLY A CA 1
ATOM 838 C C . GLY A 1 109 ? 7.903 6.388 -21.729 1.00 96.31 109 GLY A C 1
ATOM 839 O O . GLY A 1 109 ? 8.396 7.010 -22.673 1.00 96.31 109 GLY A O 1
ATOM 840 N N . TRP A 1 110 ? 8.570 6.184 -20.592 1.00 97.50 110 TRP A N 1
ATOM 841 C CA . TRP A 1 110 ? 9.928 6.672 -20.366 1.00 97.50 110 TRP A CA 1
ATOM 842 C C . TRP A 1 110 ? 10.950 5.974 -21.280 1.00 97.50 110 TRP A C 1
ATOM 844 O O . TRP A 1 110 ? 11.677 6.643 -22.019 1.00 97.50 110 TRP A O 1
ATOM 854 N N . LEU A 1 111 ? 10.965 4.637 -21.317 1.00 96.75 111 LEU A N 1
ATOM 855 C CA . LEU A 1 111 ? 11.884 3.840 -22.141 1.00 96.75 111 LEU A CA 1
ATOM 856 C C . LEU A 1 111 ? 11.688 4.051 -23.643 1.00 96.75 111 LEU A C 1
ATOM 858 O O . LEU A 1 111 ? 12.631 3.859 -24.409 1.00 96.75 111 LEU A O 1
ATOM 862 N N . GLU A 1 112 ? 10.509 4.472 -24.088 1.00 95.62 112 GLU A N 1
ATOM 863 C CA . GLU A 1 112 ? 10.252 4.806 -25.490 1.00 95.62 112 GLU A CA 1
ATOM 864 C C . GLU A 1 112 ? 10.457 6.300 -25.810 1.00 95.62 112 GLU A C 1
ATOM 866 O O . GLU A 1 112 ? 10.232 6.738 -26.941 1.00 95.62 112 GLU A O 1
ATOM 871 N N . GLY A 1 113 ? 10.950 7.087 -24.846 1.00 95.19 113 GLY A N 1
ATOM 872 C CA . GLY A 1 113 ? 11.329 8.490 -25.033 1.00 95.19 113 GLY A CA 1
ATOM 873 C C . GLY A 1 113 ? 10.153 9.466 -25.065 1.00 95.19 113 GLY A C 1
ATOM 874 O O . GLY A 1 113 ? 10.294 10.575 -25.582 1.00 95.19 113 GLY A O 1
ATOM 875 N N . ARG A 1 114 ? 8.996 9.066 -24.526 1.00 95.94 114 ARG A N 1
ATOM 876 C CA . ARG A 1 114 ? 7.787 9.896 -24.403 1.00 95.94 114 ARG A CA 1
ATOM 877 C C . ARG A 1 114 ? 7.687 10.646 -23.074 1.00 95.94 114 ARG A C 1
ATOM 879 O O . ARG A 1 114 ? 6.741 11.403 -22.888 1.00 95.94 114 ARG A O 1
ATOM 886 N N . SER A 1 115 ? 8.683 10.520 -22.196 1.00 93.62 115 SER A N 1
ATOM 887 C CA . SER A 1 115 ? 8.810 11.316 -20.966 1.00 93.62 115 SER A CA 1
ATOM 888 C C . SER A 1 115 ? 9.308 12.749 -21.190 1.00 93.62 115 SER A C 1
ATOM 890 O O . SER A 1 115 ? 9.544 13.466 -20.226 1.00 93.62 115 SER A O 1
ATOM 892 N N . ILE A 1 116 ? 9.500 13.188 -22.440 1.00 93.25 116 ILE A N 1
ATOM 893 C CA . ILE A 1 116 ? 9.860 14.572 -22.772 1.00 93.25 116 ILE A CA 1
ATOM 894 C C . ILE A 1 116 ? 8.726 15.177 -23.608 1.00 93.25 116 ILE A C 1
ATOM 896 O O . ILE A 1 116 ? 8.523 14.695 -24.725 1.00 93.25 116 ILE A O 1
ATOM 900 N N . PRO A 1 117 ? 8.047 16.251 -23.151 1.00 94.69 117 PRO A N 1
ATOM 901 C CA . PRO A 1 117 ? 8.278 16.965 -21.888 1.00 94.69 117 PRO A CA 1
ATOM 902 C C . PRO A 1 117 ? 7.983 16.128 -20.629 1.00 94.69 117 PRO A C 1
ATOM 904 O O . PRO A 1 117 ? 7.152 15.224 -20.657 1.00 94.69 117 PRO A O 1
ATOM 907 N N . THR A 1 118 ? 8.662 16.457 -19.523 1.00 95.75 118 THR A N 1
ATOM 908 C CA . THR A 1 118 ? 8.623 15.721 -18.236 1.00 95.75 118 THR A CA 1
ATOM 909 C C . THR A 1 118 ? 7.333 15.907 -17.443 1.00 95.75 118 THR A C 1
ATOM 911 O O . THR A 1 118 ? 7.248 15.494 -16.293 1.00 95.75 118 THR A O 1
ATOM 914 N N . ASP A 1 119 ? 6.328 16.537 -18.043 1.00 94.56 119 ASP A N 1
ATOM 915 C CA . ASP A 1 119 ? 4.964 16.648 -17.526 1.00 94.56 119 ASP A CA 1
ATOM 916 C C . ASP A 1 119 ? 4.065 15.481 -17.982 1.00 94.56 119 ASP A C 1
ATOM 918 O O . ASP A 1 119 ? 2.901 15.412 -17.598 1.00 94.56 119 ASP A O 1
ATOM 922 N N . GLY A 1 120 ? 4.586 14.565 -18.809 1.00 95.00 120 GLY A N 1
ATOM 923 C CA . GLY A 1 120 ? 3.834 13.426 -19.336 1.00 95.00 120 GLY A CA 1
ATOM 924 C C . GLY A 1 120 ? 2.904 13.769 -20.508 1.00 95.00 120 GLY A C 1
ATOM 925 O O . GLY A 1 120 ? 2.163 12.910 -20.979 1.00 95.00 120 GLY A O 1
ATOM 926 N N . SER A 1 121 ? 2.950 14.993 -21.043 1.00 95.25 121 SER A N 1
ATOM 927 C CA . SER A 1 121 ? 2.073 15.437 -22.141 1.00 95.25 121 SER A CA 1
ATOM 928 C C . SER A 1 121 ? 2.272 14.688 -23.465 1.00 95.25 121 SER A C 1
ATOM 930 O O . SER A 1 121 ? 1.389 14.716 -24.323 1.00 95.25 121 SER A O 1
ATOM 932 N N . ASN A 1 122 ? 3.410 14.008 -23.639 1.00 96.50 122 ASN A N 1
ATOM 933 C CA . ASN A 1 122 ? 3.717 13.194 -24.818 1.00 96.50 122 ASN A CA 1
ATOM 934 C C . ASN A 1 122 ? 3.405 11.698 -24.647 1.00 96.50 122 ASN A C 1
ATOM 936 O O . ASN A 1 122 ? 3.650 10.924 -25.578 1.00 96.50 122 ASN A O 1
ATOM 940 N N . LEU A 1 123 ? 2.861 11.287 -23.499 1.00 96.44 123 LEU A N 1
ATOM 941 C CA . LEU A 1 123 ? 2.449 9.908 -23.267 1.00 96.44 123 LEU A CA 1
ATOM 942 C C . LEU A 1 123 ? 1.267 9.527 -24.172 1.00 96.44 123 LEU A C 1
ATOM 944 O O . LEU A 1 123 ? 0.353 10.308 -24.440 1.00 96.44 123 LEU A O 1
ATOM 948 N N . SER A 1 124 ? 1.309 8.297 -24.658 1.00 94.12 124 SER A N 1
ATOM 949 C CA . SER A 1 124 ? 0.255 7.632 -25.414 1.00 94.12 124 SER A CA 1
ATOM 950 C C . SER A 1 124 ? -0.694 6.877 -24.481 1.00 94.12 124 SER A C 1
ATOM 952 O O . SER A 1 124 ? -0.432 6.740 -23.292 1.00 94.12 124 SER A O 1
ATOM 954 N N . SER A 1 125 ? -1.798 6.346 -25.008 1.00 91.19 125 SER A N 1
ATOM 955 C CA . SER A 1 125 ? -2.783 5.631 -24.187 1.00 91.19 125 SER A CA 1
ATOM 956 C C . SER A 1 125 ? -2.234 4.367 -23.510 1.00 91.19 125 SER A C 1
ATOM 958 O O . SER A 1 125 ? -2.689 4.048 -22.417 1.00 91.19 125 SER A O 1
ATOM 960 N N . SER A 1 126 ? -1.272 3.653 -24.117 1.00 91.25 126 SER A N 1
ATOM 961 C CA . SER A 1 126 ? -0.676 2.455 -23.492 1.00 91.25 126 SER A CA 1
ATOM 962 C C . SER A 1 126 ? 0.200 2.803 -22.291 1.00 91.25 126 SER A C 1
ATOM 964 O O . SER A 1 126 ? 0.244 2.054 -21.324 1.00 91.25 126 SER A O 1
ATOM 966 N N . ASP A 1 127 ? 0.811 3.987 -22.282 1.00 95.69 127 ASP A N 1
ATOM 967 C CA . ASP A 1 127 ? 1.685 4.431 -21.192 1.00 95.69 127 ASP A CA 1
ATOM 968 C C . ASP A 1 127 ? 0.929 4.651 -19.872 1.00 95.69 127 ASP A C 1
ATOM 970 O O . ASP A 1 127 ? 1.529 4.629 -18.793 1.00 95.69 127 ASP A O 1
ATOM 974 N N . TYR A 1 128 ? -0.395 4.834 -19.949 1.00 95.81 128 TYR A N 1
ATOM 975 C CA . TYR A 1 128 ? -1.271 4.927 -18.784 1.00 95.81 128 TYR A CA 1
ATOM 976 C C . TYR A 1 128 ? -1.526 3.565 -18.120 1.00 95.81 128 TYR A C 1
ATOM 978 O O . TYR A 1 128 ? -2.047 3.533 -17.010 1.00 95.81 128 TYR A O 1
ATOM 986 N N . GLU A 1 129 ? -1.119 2.445 -18.734 1.00 94.88 129 GLU A N 1
ATOM 987 C CA . GLU A 1 129 ? -1.124 1.117 -18.099 1.00 94.88 129 GLU A CA 1
ATOM 988 C C . GLU A 1 129 ? -0.033 0.965 -17.013 1.00 94.88 129 GLU A C 1
ATOM 990 O O . GLU A 1 129 ? 0.022 -0.063 -16.342 1.00 94.88 129 GLU A O 1
ATOM 995 N N . GLY A 1 130 ? 0.796 1.995 -16.791 1.00 96.62 130 GLY A N 1
ATOM 996 C CA . GLY A 1 130 ? 1.695 2.105 -15.641 1.00 96.62 130 GLY A CA 1
ATOM 997 C C . GLY A 1 130 ? 2.853 1.106 -15.672 1.00 96.62 130 GLY A C 1
ATOM 998 O O . GLY A 1 130 ? 3.616 1.040 -16.636 1.00 96.62 130 GLY A O 1
ATOM 999 N N . ILE A 1 131 ? 3.002 0.335 -14.593 1.00 97.75 131 ILE A N 1
ATOM 1000 C CA . ILE A 1 131 ? 3.976 -0.755 -14.474 1.00 97.75 131 ILE A CA 1
ATOM 1001 C C . ILE A 1 131 ? 3.411 -2.000 -15.160 1.00 97.75 131 ILE A C 1
ATOM 1003 O O . ILE A 1 131 ? 2.587 -2.714 -14.586 1.00 97.75 131 ILE A O 1
ATOM 1007 N N . THR A 1 132 ? 3.847 -2.270 -16.388 1.00 96.62 132 THR A N 1
ATOM 1008 C CA . THR A 1 132 ? 3.309 -3.359 -17.215 1.00 96.62 132 THR A CA 1
ATOM 1009 C C . THR A 1 132 ? 3.997 -4.704 -16.968 1.00 96.62 132 THR A C 1
ATOM 1011 O O . THR A 1 132 ? 5.128 -4.778 -16.477 1.00 96.62 132 THR A O 1
ATOM 1014 N N . CYS A 1 133 ? 3.323 -5.792 -17.364 1.00 96.81 133 CYS A N 1
ATOM 1015 C CA . CYS A 1 133 ? 3.868 -7.151 -17.302 1.00 96.81 133 CYS A CA 1
ATOM 1016 C C . CYS A 1 133 ? 5.227 -7.231 -18.008 1.00 96.81 133 CYS A C 1
ATOM 1018 O O . CYS A 1 133 ? 6.187 -7.776 -17.468 1.00 96.81 133 CYS A O 1
ATOM 1020 N N . ASP A 1 134 ? 5.310 -6.666 -19.214 1.00 95.38 134 ASP A N 1
ATOM 1021 C CA . ASP A 1 134 ? 6.504 -6.766 -20.043 1.00 95.38 134 ASP A CA 1
ATOM 1022 C C . ASP A 1 134 ? 7.684 -5.988 -19.456 1.00 95.38 134 ASP A C 1
ATOM 1024 O O . ASP A 1 134 ? 8.814 -6.463 -19.506 1.00 95.38 134 ASP A O 1
ATOM 1028 N N . PHE A 1 135 ? 7.430 -4.835 -18.829 1.00 97.00 135 PHE A N 1
ATOM 1029 C CA . PHE A 1 135 ? 8.473 -4.089 -18.134 1.00 97.00 135 PHE A CA 1
ATOM 1030 C C . PHE A 1 135 ? 9.103 -4.924 -17.012 1.00 97.00 135 PHE A C 1
ATOM 1032 O O . PHE A 1 135 ? 10.318 -5.140 -17.028 1.00 97.00 135 PHE A O 1
ATOM 1039 N N . CYS A 1 136 ? 8.290 -5.445 -16.084 1.00 97.19 136 CYS A N 1
ATOM 1040 C CA . CYS A 1 136 ? 8.795 -6.241 -14.965 1.00 97.19 136 CYS A CA 1
ATOM 1041 C C . CYS A 1 136 ? 9.485 -7.517 -15.444 1.00 97.19 136 CYS A C 1
ATOM 1043 O O . CYS A 1 136 ? 10.626 -7.779 -15.067 1.00 97.19 136 CYS A O 1
ATOM 1045 N N . HIS A 1 137 ? 8.838 -8.264 -16.340 1.00 97.44 137 HIS A N 1
ATOM 1046 C CA . HIS A 1 137 ? 9.351 -9.536 -16.837 1.00 97.44 137 HIS A CA 1
ATOM 1047 C C . HIS A 1 137 ? 10.493 -9.393 -17.853 1.00 97.44 137 HIS A C 1
ATOM 1049 O O . HIS A 1 137 ? 11.043 -10.398 -18.291 1.00 97.44 137 HIS A O 1
ATOM 1055 N N . LYS A 1 138 ? 10.911 -8.183 -18.230 1.00 96.81 138 LYS A N 1
ATOM 1056 C CA . LYS A 1 138 ? 12.144 -7.963 -19.007 1.00 96.81 138 LYS A CA 1
ATOM 1057 C C . LYS A 1 138 ? 13.282 -7.395 -18.163 1.00 96.81 138 LYS A C 1
ATOM 1059 O O . LYS A 1 138 ? 14.364 -7.155 -18.705 1.00 96.81 138 LYS A O 1
ATOM 1064 N N . MET A 1 139 ? 13.080 -7.197 -16.858 1.00 97.44 139 MET A N 1
ATOM 1065 C CA . MET A 1 139 ? 14.125 -6.660 -15.995 1.00 97.44 139 MET A CA 1
ATOM 1066 C C . MET A 1 139 ? 15.295 -7.634 -15.813 1.00 97.44 139 MET A C 1
ATOM 1068 O O . MET A 1 139 ? 15.128 -8.837 -15.604 1.00 97.44 139 MET A O 1
ATOM 1072 N N . VAL A 1 140 ? 16.504 -7.083 -15.852 1.00 96.94 140 VAL A N 1
ATOM 1073 C CA . VAL A 1 140 ? 17.771 -7.781 -15.632 1.00 96.94 140 VAL A CA 1
ATOM 1074 C C . VAL A 1 140 ? 18.396 -7.259 -14.347 1.00 96.94 140 VAL A C 1
ATOM 1076 O O . VAL A 1 140 ? 18.433 -6.051 -14.113 1.00 96.94 140 VAL A O 1
ATOM 1079 N N . LYS A 1 141 ? 18.934 -8.165 -13.524 1.00 96.56 141 LYS A N 1
ATOM 1080 C CA . LYS A 1 141 ? 19.646 -7.798 -12.296 1.00 96.56 141 LYS A CA 1
ATOM 1081 C C . LYS A 1 141 ? 20.828 -6.872 -12.622 1.00 96.56 141 LYS A C 1
ATOM 1083 O O . LYS A 1 141 ? 21.721 -7.290 -13.367 1.00 96.56 141 LYS A O 1
ATOM 1088 N N . PRO A 1 142 ? 20.919 -5.673 -12.019 1.00 94.81 142 PRO A N 1
ATOM 1089 C CA . PRO A 1 142 ? 22.144 -4.888 -12.077 1.00 94.81 142 PRO A CA 1
ATOM 1090 C C . PRO A 1 142 ? 23.299 -5.644 -11.411 1.00 94.81 142 PRO A C 1
ATOM 1092 O O . PRO A 1 142 ? 23.235 -5.996 -10.233 1.00 94.81 142 PRO A O 1
ATOM 1095 N N . THR A 1 143 ? 24.355 -5.930 -12.173 1.00 94.44 143 THR A N 1
ATOM 1096 C CA . THR A 1 143 ? 25.566 -6.593 -11.674 1.00 94.44 143 THR A CA 1
ATOM 1097 C C . THR A 1 143 ? 26.791 -6.151 -12.466 1.00 94.44 143 THR A C 1
ATOM 1099 O O . THR A 1 143 ? 26.714 -5.839 -13.655 1.00 94.44 143 THR A O 1
ATOM 1102 N N . THR A 1 144 ? 27.949 -6.151 -11.812 1.00 93.62 144 THR A N 1
ATOM 1103 C CA . THR A 1 144 ? 29.236 -5.856 -12.447 1.00 93.62 144 THR A CA 1
ATOM 1104 C C . THR A 1 144 ? 29.530 -6.845 -13.581 1.00 93.62 144 THR A C 1
ATOM 1106 O O . THR A 1 144 ? 29.347 -8.055 -13.433 1.00 93.62 144 THR A O 1
ATOM 1109 N N . LEU A 1 145 ? 30.058 -6.346 -14.705 1.00 95.69 145 LEU A N 1
ATOM 1110 C CA . LEU A 1 145 ? 30.462 -7.190 -15.834 1.00 95.69 145 LEU A CA 1
ATOM 1111 C C . LEU A 1 145 ? 31.480 -8.260 -15.422 1.00 95.69 145 LEU A C 1
ATOM 1113 O O . LEU A 1 145 ? 32.480 -7.981 -14.760 1.00 95.69 145 LEU A O 1
ATOM 1117 N N . GLY A 1 146 ? 31.235 -9.491 -15.862 1.00 95.31 146 GLY A N 1
ATOM 1118 C CA . GLY A 1 146 ? 32.026 -10.672 -15.529 1.00 95.31 146 GLY A CA 1
ATOM 1119 C C . GLY A 1 146 ? 31.737 -11.259 -14.145 1.00 95.31 146 GLY A C 1
ATOM 1120 O O . GLY A 1 146 ? 32.359 -12.258 -13.784 1.00 95.31 146 GLY A O 1
ATOM 1121 N N . VAL A 1 147 ? 30.802 -10.691 -13.376 1.00 96.38 147 VAL A N 1
ATOM 1122 C CA . VAL A 1 147 ? 30.400 -11.206 -12.060 1.00 96.38 147 VAL A CA 1
ATOM 1123 C C . VAL A 1 147 ? 29.044 -11.890 -12.179 1.00 96.38 147 VAL A C 1
ATOM 1125 O O . VAL A 1 147 ? 28.051 -11.261 -12.535 1.00 96.38 147 VAL A O 1
ATOM 1128 N N . ASN A 1 148 ? 29.007 -13.191 -11.882 1.00 97.00 148 ASN A N 1
ATOM 1129 C CA . ASN A 1 148 ? 27.755 -13.930 -11.744 1.00 97.00 148 ASN A CA 1
ATOM 1130 C C . ASN A 1 148 ? 27.104 -13.577 -10.395 1.00 97.00 148 ASN A C 1
ATOM 1132 O O . ASN A 1 148 ? 27.709 -13.894 -9.367 1.00 97.00 148 ASN A O 1
ATOM 1136 N N . PRO A 1 149 ? 25.919 -12.933 -10.378 1.00 96.44 149 PRO A N 1
ATOM 1137 C CA . PRO A 1 149 ? 25.228 -12.584 -9.138 1.00 96.44 149 PRO A CA 1
ATOM 1138 C C . PRO A 1 149 ? 24.677 -13.816 -8.402 1.00 96.44 149 PRO A C 1
ATOM 1140 O O . PRO A 1 149 ? 24.490 -13.757 -7.191 1.00 96.44 149 PRO A O 1
ATOM 1143 N N . TYR A 1 150 ? 24.500 -14.945 -9.100 1.00 97.56 150 TYR A N 1
ATOM 1144 C CA . TYR A 1 150 ? 23.935 -16.189 -8.566 1.00 97.56 150 TYR A CA 1
ATOM 1145 C C . TYR A 1 150 ? 24.880 -17.382 -8.797 1.00 97.56 150 TYR A C 1
ATOM 1147 O O . TYR A 1 150 ? 24.527 -18.348 -9.474 1.00 97.56 150 TYR A O 1
ATOM 1155 N N . PRO A 1 151 ? 26.112 -17.366 -8.251 1.00 97.31 151 PRO A N 1
ATOM 1156 C CA . PRO A 1 151 ? 27.113 -18.397 -8.538 1.00 97.31 151 PRO A CA 1
ATOM 1157 C C . PRO A 1 151 ? 26.749 -19.783 -7.981 1.00 97.31 151 PRO A C 1
ATOM 1159 O O . PRO A 1 151 ? 27.337 -20.780 -8.397 1.00 97.31 151 PRO A O 1
ATOM 1162 N N . SER A 1 152 ? 25.815 -19.851 -7.027 1.00 97.12 152 SER A N 1
ATOM 1163 C CA . SER A 1 152 ? 25.282 -21.095 -6.461 1.00 97.12 152 SER A CA 1
ATOM 1164 C C . SER A 1 152 ? 24.096 -21.669 -7.237 1.00 97.12 152 SER A C 1
ATOM 1166 O O . SER A 1 152 ? 23.664 -22.772 -6.913 1.00 97.12 152 SER A O 1
ATOM 1168 N N . ASP A 1 153 ? 23.581 -20.952 -8.237 1.00 97.94 153 ASP A N 1
ATOM 1169 C CA . ASP A 1 153 ? 22.428 -21.361 -9.032 1.00 97.94 153 ASP A CA 1
ATOM 1170 C C . ASP A 1 153 ? 22.883 -21.938 -10.387 1.00 97.94 153 ASP A C 1
ATOM 1172 O O . ASP A 1 153 ? 23.345 -21.188 -11.259 1.00 97.94 153 ASP A O 1
ATOM 1176 N N . PRO A 1 154 ? 22.826 -23.267 -10.591 1.00 97.50 154 PRO A N 1
ATOM 1177 C CA . PRO A 1 154 ? 23.329 -23.893 -11.811 1.00 97.50 154 PRO A CA 1
ATOM 1178 C C . PRO A 1 154 ? 22.470 -23.591 -13.049 1.00 97.50 154 PRO A C 1
ATOM 1180 O O . PRO A 1 154 ? 23.026 -23.507 -14.152 1.00 97.50 154 PRO A O 1
ATOM 1183 N N . ASP A 1 155 ? 21.158 -23.410 -12.888 1.00 97.75 155 ASP A N 1
ATOM 1184 C CA . ASP A 1 155 ? 20.227 -23.186 -13.996 1.00 97.75 155 ASP A CA 1
ATOM 1185 C C . ASP A 1 155 ? 20.398 -21.767 -14.545 1.00 97.75 155 ASP A C 1
ATOM 1187 O O . ASP A 1 155 ? 20.581 -21.579 -15.751 1.00 97.75 155 ASP A O 1
ATOM 1191 N N . TYR A 1 156 ? 20.503 -20.770 -13.661 1.00 98.06 156 TYR A N 1
ATOM 1192 C CA . TYR A 1 156 ? 20.860 -19.411 -14.059 1.00 98.06 156 TYR A CA 1
ATOM 1193 C C . TYR A 1 156 ? 22.272 -19.344 -14.658 1.00 98.06 156 TYR A C 1
ATOM 1195 O O . TYR A 1 156 ? 22.473 -18.763 -15.727 1.00 98.06 156 TYR A O 1
ATOM 1203 N N . THR A 1 157 ? 23.260 -19.961 -13.998 1.00 97.88 157 THR A N 1
ATOM 1204 C CA . THR A 1 157 ? 24.674 -19.883 -14.407 1.00 97.88 157 THR A CA 1
ATOM 1205 C C . THR A 1 157 ? 24.915 -20.460 -15.802 1.00 97.88 157 THR A C 1
ATOM 1207 O O . THR A 1 157 ? 25.723 -19.923 -16.564 1.00 97.88 157 THR A O 1
ATOM 1210 N N . SER A 1 158 ? 24.255 -21.571 -16.136 1.00 96.56 158 SER A N 1
ATOM 1211 C CA . SER A 1 158 ? 24.431 -22.241 -17.429 1.00 96.56 158 SER A CA 1
ATOM 1212 C C . SER A 1 158 ? 23.483 -21.732 -18.519 1.00 96.56 158 SER A C 1
ATOM 1214 O O . SER A 1 158 ? 23.848 -21.796 -19.696 1.00 96.56 158 SER A O 1
ATOM 1216 N N . GLY A 1 159 ? 22.316 -21.203 -18.140 1.00 95.94 159 GLY A N 1
ATOM 1217 C CA . GLY A 1 159 ? 21.323 -20.620 -19.039 1.00 95.94 159 GLY A CA 1
ATOM 1218 C C . GLY A 1 159 ? 21.465 -19.103 -19.173 1.00 95.94 159 GLY A C 1
ATOM 1219 O O . GLY A 1 159 ? 22.195 -18.604 -20.033 1.00 95.94 159 GLY A O 1
ATOM 1220 N N . THR A 1 160 ? 20.740 -18.370 -18.330 1.00 97.31 160 THR A N 1
ATOM 1221 C CA . THR A 1 160 ? 20.468 -16.929 -18.473 1.00 97.31 160 THR A CA 1
ATOM 1222 C C . THR A 1 160 ? 21.693 -16.031 -18.275 1.00 97.31 160 THR A C 1
ATOM 1224 O O . THR A 1 160 ? 21.789 -14.988 -18.921 1.00 97.31 160 THR A O 1
ATOM 1227 N N . TYR A 1 161 ? 22.675 -16.433 -17.460 1.00 97.81 161 TYR A N 1
ATOM 1228 C CA . TYR A 1 161 ? 23.825 -15.592 -17.098 1.00 97.81 161 TYR A CA 1
ATOM 1229 C C . TYR A 1 161 ? 24.549 -14.977 -18.306 1.00 97.81 161 TYR A C 1
ATOM 1231 O O . TYR A 1 161 ? 24.814 -13.777 -18.329 1.00 97.81 161 TYR A O 1
ATOM 1239 N N . ASN A 1 162 ? 24.857 -15.769 -19.339 1.00 96.69 162 ASN A N 1
ATOM 1240 C CA . ASN A 1 162 ? 25.588 -15.257 -20.505 1.00 96.69 162 ASN A CA 1
ATOM 1241 C C . ASN A 1 162 ? 24.757 -14.266 -21.336 1.00 96.69 162 ASN A C 1
ATOM 1243 O O . ASN A 1 162 ? 25.333 -13.376 -21.962 1.00 96.69 162 ASN A O 1
ATOM 1247 N N . ILE A 1 163 ? 23.430 -14.419 -21.339 1.00 96.06 163 ILE A N 1
ATOM 1248 C CA . ILE A 1 163 ? 22.496 -13.516 -22.024 1.00 96.06 163 ILE A CA 1
ATOM 1249 C C . ILE A 1 163 ? 22.473 -12.177 -21.284 1.00 96.06 163 ILE A C 1
ATOM 1251 O O . ILE A 1 163 ? 22.731 -11.137 -21.890 1.00 96.06 163 ILE A O 1
ATOM 1255 N N . ASP A 1 164 ? 22.299 -12.212 -19.961 1.00 96.50 164 ASP A N 1
ATOM 1256 C CA . ASP A 1 164 ? 22.311 -11.011 -19.121 1.00 96.50 164 ASP A CA 1
ATOM 1257 C C . ASP A 1 164 ? 23.644 -10.254 -19.241 1.00 96.50 164 ASP A C 1
ATOM 1259 O O . ASP A 1 164 ? 23.659 -9.044 -19.450 1.00 96.50 164 ASP A O 1
ATOM 1263 N N . GLN A 1 165 ? 24.786 -10.950 -19.183 1.00 96.00 165 GLN A N 1
ATOM 1264 C CA . GLN A 1 165 ? 26.105 -10.317 -19.329 1.00 96.00 165 GLN A CA 1
ATOM 1265 C C . GLN A 1 165 ? 26.323 -9.687 -20.707 1.00 96.00 165 GLN A C 1
ATOM 1267 O O . GLN A 1 165 ? 26.973 -8.644 -20.806 1.00 96.00 165 GLN A O 1
ATOM 1272 N N . ALA A 1 166 ? 25.797 -10.304 -21.768 1.00 93.62 166 ALA A N 1
ATOM 1273 C CA . ALA A 1 166 ? 25.865 -9.736 -23.108 1.00 93.62 166 ALA A CA 1
ATOM 1274 C C . ALA A 1 166 ? 25.064 -8.431 -23.196 1.00 93.62 166 ALA A C 1
ATOM 1276 O O . ALA A 1 166 ? 25.553 -7.467 -23.787 1.00 93.62 166 ALA A O 1
ATOM 1277 N N . TYR A 1 167 ? 23.888 -8.378 -22.565 1.00 93.12 167 TYR A N 1
ATOM 1278 C CA . TYR A 1 167 ? 23.076 -7.165 -22.514 1.00 93.12 167 TYR A CA 1
ATOM 1279 C C . TYR A 1 167 ? 23.737 -6.064 -21.672 1.00 93.12 167 TYR A C 1
ATOM 1281 O O . TYR A 1 167 ? 23.910 -4.939 -22.140 1.00 93.12 167 TYR A O 1
ATOM 1289 N N . LEU A 1 168 ? 24.216 -6.403 -20.468 1.00 95.19 168 LEU A N 1
ATOM 1290 C CA . LEU A 1 168 ? 24.919 -5.474 -19.574 1.00 95.19 168 LEU A CA 1
ATOM 1291 C C . LEU A 1 168 ? 26.139 -4.824 -20.242 1.00 95.19 168 LEU A C 1
ATOM 1293 O O . LEU A 1 168 ? 26.432 -3.657 -19.992 1.00 95.19 168 LEU A O 1
ATOM 1297 N N . ALA A 1 169 ? 26.846 -5.555 -21.113 1.00 94.62 169 ALA A N 1
ATOM 1298 C CA . ALA A 1 169 ? 28.014 -5.040 -21.828 1.00 94.62 169 ALA A CA 1
ATOM 1299 C C . ALA A 1 169 ? 27.672 -3.932 -22.843 1.00 94.62 169 ALA A C 1
ATOM 1301 O O . ALA A 1 169 ? 28.574 -3.226 -23.298 1.00 94.62 169 ALA A O 1
ATOM 1302 N N . GLY A 1 170 ? 26.393 -3.789 -23.207 1.00 92.19 170 GLY A N 1
ATOM 1303 C CA . GLY A 1 170 ? 25.886 -2.740 -24.090 1.00 92.19 170 GLY A CA 1
ATOM 1304 C C . GLY A 1 170 ? 25.477 -1.446 -23.379 1.00 92.19 170 GLY A C 1
ATOM 1305 O O . GLY A 1 170 ? 25.221 -0.451 -24.057 1.00 92.19 170 GLY A O 1
ATOM 1306 N N . LEU A 1 171 ? 25.415 -1.431 -22.044 1.00 93.31 171 LEU A N 1
ATOM 1307 C CA . LEU A 1 171 ? 24.977 -0.266 -21.274 1.00 93.31 171 LEU A CA 1
ATOM 1308 C C . LEU A 1 171 ? 26.109 0.744 -21.066 1.00 93.31 171 LEU A C 1
ATOM 1310 O O . LEU A 1 171 ? 27.263 0.380 -20.845 1.00 93.31 171 LEU A O 1
ATOM 1314 N N . SER A 1 172 ? 25.761 2.034 -21.069 1.00 91.25 172 SER A N 1
ATOM 1315 C CA . SER A 1 172 ? 26.715 3.116 -20.788 1.00 91.25 172 SER A CA 1
ATOM 1316 C C . SER A 1 172 ? 27.184 3.103 -19.332 1.00 91.25 172 SER A C 1
ATOM 1318 O O . SER A 1 172 ? 28.373 3.258 -19.059 1.00 91.25 172 SER A O 1
ATOM 1320 N N . VAL A 1 173 ? 26.241 2.933 -18.401 1.00 93.50 173 VAL A N 1
ATOM 1321 C CA . VAL A 1 173 ? 26.485 2.857 -16.958 1.00 93.50 173 VAL A CA 1
ATOM 1322 C C . VAL A 1 173 ? 25.534 1.816 -16.378 1.00 93.50 173 VAL A C 1
ATOM 1324 O O . VAL A 1 173 ? 24.318 1.922 -16.542 1.00 93.50 173 VAL A O 1
ATOM 1327 N N . ILE A 1 174 ? 26.097 0.808 -15.715 1.00 95.81 174 ILE A N 1
ATOM 1328 C CA . ILE A 1 174 ? 25.328 -0.204 -14.989 1.00 95.81 174 ILE A CA 1
ATOM 1329 C C . ILE A 1 174 ? 24.955 0.384 -13.621 1.00 95.81 174 ILE A C 1
ATOM 1331 O O . ILE A 1 174 ? 25.849 0.897 -12.942 1.00 95.81 174 ILE A O 1
ATOM 1335 N N . PRO A 1 175 ? 23.679 0.319 -13.205 1.00 96.12 175 PRO A N 1
ATOM 1336 C CA . PRO A 1 175 ? 23.257 0.757 -11.884 1.00 96.12 175 PRO A CA 1
ATOM 1337 C C . PRO A 1 175 ? 24.066 0.092 -10.766 1.00 96.12 175 PRO A C 1
ATOM 1339 O O . PRO A 1 175 ? 24.291 -1.121 -10.821 1.00 96.12 175 PRO A O 1
ATOM 1342 N N . PRO A 1 176 ? 24.479 0.845 -9.733 1.00 93.38 176 PRO A N 1
ATOM 1343 C CA . PRO A 1 176 ? 25.213 0.271 -8.609 1.00 93.38 176 PRO A CA 1
ATOM 1344 C C . PRO A 1 176 ? 24.317 -0.573 -7.691 1.00 93.38 176 PRO A C 1
ATOM 1346 O O . PRO A 1 176 ? 24.818 -1.434 -6.971 1.00 93.38 176 PRO A O 1
ATOM 1349 N N . THR A 1 177 ? 23.004 -0.325 -7.699 1.00 93.06 177 THR A N 1
ATOM 1350 C CA . THR A 1 177 ? 22.008 -1.007 -6.866 1.00 93.06 177 THR A CA 1
ATOM 1351 C C . THR A 1 177 ? 20.602 -0.840 -7.454 1.00 93.06 177 THR A C 1
ATOM 1353 O O . THR A 1 177 ? 20.393 -0.015 -8.345 1.00 93.06 177 THR A O 1
ATOM 1356 N N . SER A 1 178 ? 19.640 -1.605 -6.939 1.00 95.75 178 SER A N 1
ATOM 1357 C CA . SER A 1 178 ? 18.211 -1.435 -7.210 1.00 95.75 178 SER A CA 1
ATOM 1358 C C . SER A 1 178 ? 17.647 -0.266 -6.393 1.00 95.75 178 SER A C 1
ATOM 1360 O O . SER A 1 178 ? 17.415 -0.429 -5.199 1.00 95.75 178 SER A O 1
ATOM 1362 N N . ALA A 1 179 ? 17.467 0.895 -7.026 1.00 97.06 179 ALA A N 1
ATOM 1363 C CA . ALA A 1 179 ? 16.876 2.111 -6.448 1.00 97.06 179 ALA A CA 1
ATOM 1364 C C . ALA A 1 179 ? 16.583 3.142 -7.555 1.00 97.06 179 ALA A C 1
ATOM 1366 O O . ALA A 1 179 ? 17.108 3.002 -8.659 1.00 97.06 179 ALA A O 1
ATOM 1367 N N . ASN A 1 180 ? 15.833 4.211 -7.265 1.00 96.56 180 ASN A N 1
ATOM 1368 C CA . ASN A 1 180 ? 15.629 5.385 -8.139 1.00 96.56 180 ASN A CA 1
ATOM 1369 C C . ASN A 1 180 ? 15.155 5.066 -9.574 1.00 96.56 180 ASN A C 1
ATOM 1371 O O . ASN A 1 180 ? 15.544 5.716 -10.545 1.00 96.56 180 ASN A O 1
ATOM 1375 N N . GLY A 1 181 ? 14.390 3.998 -9.758 1.00 96.62 181 GLY A N 1
ATOM 1376 C CA . GLY A 1 181 ? 14.010 3.516 -11.082 1.00 96.62 181 GLY A CA 1
ATOM 1377 C C . GLY A 1 181 ? 15.203 3.082 -11.935 1.00 96.62 181 GLY A C 1
ATOM 1378 O O . GLY A 1 181 ? 15.069 3.030 -13.148 1.00 96.62 181 GLY A O 1
ATOM 1379 N N . MET A 1 182 ? 16.383 2.808 -11.359 1.00 97.12 182 MET A N 1
ATOM 1380 C CA . MET A 1 182 ? 17.597 2.369 -12.067 1.00 97.12 182 MET A CA 1
ATOM 1381 C C . MET A 1 182 ? 17.488 0.921 -12.549 1.00 97.12 182 MET A C 1
ATOM 1383 O O . MET A 1 182 ? 18.269 0.053 -12.164 1.00 97.12 182 MET A O 1
ATOM 1387 N N . TYR A 1 183 ? 16.506 0.660 -13.408 1.00 96.94 183 TYR A N 1
ATOM 1388 C CA . TYR A 1 183 ? 16.291 -0.633 -14.038 1.00 96.94 183 TYR A CA 1
ATOM 1389 C C . TYR A 1 183 ? 17.173 -0.843 -15.261 1.00 96.94 183 TYR A C 1
ATOM 1391 O O . TYR A 1 183 ? 17.637 0.076 -15.943 1.00 96.94 183 TYR A O 1
ATOM 1399 N N . ILE A 1 184 ? 17.341 -2.121 -15.569 1.00 96.94 184 ILE A N 1
ATOM 1400 C CA . ILE A 1 184 ? 17.867 -2.606 -16.830 1.00 96.94 184 ILE A CA 1
ATOM 1401 C C . ILE A 1 184 ? 16.763 -3.456 -17.436 1.00 96.94 184 ILE A C 1
ATOM 1403 O O . ILE A 1 184 ? 16.381 -4.458 -16.844 1.00 96.94 184 ILE A O 1
ATOM 1407 N N . THR A 1 185 ? 16.260 -3.062 -18.597 1.00 95.19 185 THR A N 1
ATOM 1408 C CA . THR A 1 185 ? 15.174 -3.758 -19.292 1.00 95.19 185 THR A CA 1
ATOM 1409 C C . THR A 1 185 ? 15.723 -4.267 -20.608 1.00 95.19 185 THR A C 1
ATOM 1411 O O . THR A 1 185 ? 16.173 -3.465 -21.425 1.00 95.19 185 THR A O 1
ATOM 1414 N N . ASP A 1 186 ? 15.747 -5.585 -20.786 1.00 93.25 186 ASP A N 1
ATOM 1415 C CA . ASP A 1 186 ? 16.302 -6.245 -21.971 1.00 93.25 186 ASP A CA 1
ATOM 1416 C C . ASP A 1 186 ? 15.610 -5.767 -23.258 1.00 93.25 186 ASP A C 1
ATOM 1418 O O . ASP A 1 186 ? 14.409 -5.507 -23.264 1.00 93.25 186 ASP A O 1
ATOM 1422 N N . SER A 1 187 ? 16.354 -5.639 -24.356 1.00 92.62 187 SER A N 1
ATOM 1423 C CA . SER A 1 187 ? 15.784 -5.296 -25.661 1.00 92.62 187 SER A CA 1
ATOM 1424 C C . SER A 1 187 ? 15.095 -6.470 -26.350 1.00 92.62 187 SER A C 1
ATOM 1426 O O . SER A 1 187 ? 14.250 -6.255 -27.222 1.00 92.62 187 SER A O 1
ATOM 1428 N N . ASP A 1 188 ? 15.461 -7.699 -25.983 1.00 92.31 188 ASP A N 1
ATOM 1429 C CA . ASP A 1 188 ? 14.855 -8.909 -26.527 1.00 92.31 188 ASP A CA 1
ATOM 1430 C C . ASP A 1 188 ? 13.459 -9.165 -25.930 1.00 92.31 188 ASP A C 1
ATOM 1432 O O . ASP A 1 188 ? 13.082 -8.644 -24.882 1.00 92.31 188 ASP A O 1
ATOM 1436 N N . ASN A 1 189 ? 12.654 -9.984 -26.614 1.00 91.62 189 ASN A N 1
ATOM 1437 C CA . ASN A 1 189 ? 11.264 -10.251 -26.217 1.00 91.62 189 ASN A CA 1
ATOM 1438 C C . ASN A 1 189 ? 11.118 -11.340 -25.142 1.00 91.62 189 ASN A C 1
ATOM 1440 O O . ASN A 1 189 ? 9.990 -11.618 -24.724 1.00 91.62 189 ASN A O 1
ATOM 1444 N N . ALA A 1 190 ? 12.218 -11.980 -24.735 1.00 93.94 190 ALA A N 1
ATOM 1445 C CA . ALA A 1 190 ? 12.193 -13.067 -23.767 1.00 93.94 190 ALA A CA 1
ATOM 1446 C C . ALA A 1 190 ? 11.748 -12.566 -22.387 1.00 93.94 190 ALA A C 1
ATOM 1448 O O . ALA A 1 190 ? 12.286 -11.588 -21.866 1.00 93.94 190 ALA A O 1
ATOM 1449 N N . LYS A 1 191 ? 10.773 -13.260 -21.797 1.00 95.81 191 LYS A N 1
ATOM 1450 C CA . LYS A 1 191 ? 10.252 -12.955 -20.463 1.00 95.81 191 LYS A CA 1
ATOM 1451 C C . LYS A 1 191 ? 11.051 -13.718 -19.413 1.00 95.81 191 LYS A C 1
ATOM 1453 O O . LYS A 1 191 ? 11.355 -14.893 -19.592 1.00 95.81 191 LYS A O 1
ATOM 1458 N N . ARG A 1 192 ? 11.383 -13.067 -18.311 1.00 96.88 192 ARG A N 1
ATOM 1459 C CA . ARG A 1 192 ? 12.092 -13.634 -17.170 1.00 96.88 192 ARG A CA 1
ATOM 1460 C C . ARG A 1 192 ? 11.110 -13.983 -16.062 1.00 96.88 192 ARG A C 1
ATOM 1462 O O . ARG A 1 192 ? 10.112 -13.295 -15.868 1.00 96.88 192 ARG A O 1
ATOM 1469 N N . GLY A 1 193 ? 11.377 -15.063 -15.343 1.00 96.56 193 GLY A N 1
ATOM 1470 C CA . GLY A 1 193 ? 10.521 -15.493 -14.244 1.00 96.56 193 GLY A CA 1
ATOM 1471 C C . GLY A 1 193 ? 11.221 -16.441 -13.274 1.00 96.56 193 GLY A C 1
ATOM 1472 O O . GLY A 1 193 ? 12.327 -16.909 -13.554 1.00 96.56 193 GLY A O 1
ATOM 1473 N N . PRO A 1 194 ? 10.576 -16.737 -12.137 1.00 96.25 194 PRO A N 1
ATOM 1474 C CA . PRO A 1 194 ? 11.189 -17.467 -11.030 1.00 96.25 194 PRO A CA 1
ATOM 1475 C C . PRO A 1 194 ? 11.177 -18.994 -11.204 1.00 96.25 194 PRO A C 1
ATOM 1477 O O . PRO A 1 194 ? 11.613 -19.711 -10.311 1.00 96.25 194 PRO A O 1
ATOM 1480 N N . PHE A 1 195 ? 10.685 -19.516 -12.331 1.00 95.62 195 PHE A N 1
ATOM 1481 C CA . PHE A 1 195 ? 10.515 -20.955 -12.541 1.00 95.62 195 PHE A CA 1
ATOM 1482 C C . PHE A 1 195 ? 11.459 -21.487 -13.616 1.00 95.62 195 PHE A C 1
ATOM 1484 O O . PHE A 1 195 ? 11.535 -20.941 -14.716 1.00 95.62 195 PHE A O 1
ATOM 1491 N N . THR A 1 196 ? 12.164 -22.575 -13.303 1.00 94.75 196 THR A N 1
ATOM 1492 C CA . THR A 1 196 ? 13.057 -23.281 -14.238 1.00 94.75 196 THR A CA 1
ATOM 1493 C C . THR A 1 196 ? 12.302 -24.206 -15.192 1.00 94.75 196 THR A C 1
ATOM 1495 O O . THR A 1 196 ? 12.832 -24.590 -16.231 1.00 94.75 196 THR A O 1
ATOM 1498 N N . ASP A 1 197 ? 11.060 -24.545 -14.853 1.00 91.38 197 ASP A N 1
ATOM 1499 C CA . ASP A 1 197 ? 10.162 -25.440 -15.582 1.00 91.38 197 ASP A CA 1
ATOM 1500 C C . ASP A 1 197 ? 8.944 -24.700 -16.164 1.00 91.38 197 ASP A C 1
ATOM 1502 O O . ASP A 1 197 ? 7.881 -25.290 -16.368 1.00 91.38 197 ASP A O 1
ATOM 1506 N N . ALA A 1 198 ? 9.072 -23.391 -16.407 1.00 88.25 198 ALA A N 1
ATOM 1507 C CA . ALA A 1 198 ? 8.087 -22.651 -17.185 1.00 88.25 198 ALA A CA 1
ATOM 1508 C C . ALA A 1 198 ? 7.986 -23.241 -18.607 1.00 88.25 198 ALA A C 1
ATOM 1510 O O . ALA A 1 198 ? 9.005 -23.534 -19.227 1.00 88.25 198 ALA A O 1
ATOM 1511 N N . ASP A 1 199 ? 6.758 -23.416 -19.101 1.00 83.38 199 ASP A N 1
ATOM 1512 C CA . ASP A 1 199 ? 6.459 -23.918 -20.450 1.00 83.38 199 ASP A CA 1
ATOM 1513 C C . ASP A 1 199 ? 5.506 -22.925 -21.128 1.00 83.38 199 ASP A C 1
ATOM 1515 O O . ASP A 1 199 ? 4.281 -22.987 -20.967 1.00 83.38 199 ASP A O 1
ATOM 1519 N N . GLY A 1 200 ? 6.087 -21.906 -21.767 1.00 84.19 200 GLY A N 1
ATOM 1520 C CA . GLY A 1 200 ? 5.359 -20.780 -22.346 1.00 84.19 200 GLY A CA 1
ATOM 1521 C C . GLY A 1 200 ? 5.179 -20.888 -23.862 1.00 84.19 200 GLY A C 1
ATOM 1522 O O . GLY A 1 200 ? 6.011 -21.417 -24.589 1.00 84.19 200 GLY A O 1
ATOM 1523 N N . ASN A 1 201 ? 4.118 -20.271 -24.396 1.00 88.00 201 ASN A N 1
ATOM 1524 C CA . ASN A 1 201 ? 3.974 -20.056 -25.849 1.00 88.0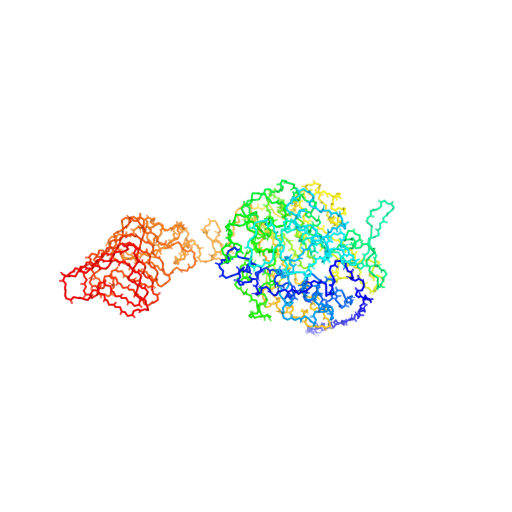0 201 ASN A CA 1
ATOM 1525 C C . ASN A 1 201 ? 4.776 -18.832 -26.356 1.00 88.00 201 ASN A C 1
ATOM 1527 O O . ASN A 1 201 ? 4.500 -18.301 -27.434 1.00 88.00 201 ASN A O 1
ATOM 1531 N N . HIS A 1 202 ? 5.746 -18.359 -25.575 1.00 93.00 202 HIS A N 1
ATOM 1532 C CA . HIS A 1 202 ? 6.660 -17.258 -25.873 1.00 93.00 202 HIS A CA 1
ATOM 1533 C C . HIS A 1 202 ? 8.020 -17.558 -25.237 1.00 93.00 202 HIS A C 1
ATOM 1535 O O . HIS A 1 202 ? 8.087 -18.348 -24.308 1.00 93.00 202 HIS A O 1
ATOM 1541 N N . GLN A 1 203 ? 9.081 -16.890 -25.694 1.00 93.69 203 GLN A N 1
ATOM 1542 C CA . GLN A 1 203 ? 10.426 -17.084 -25.145 1.00 93.69 203 GLN A CA 1
ATOM 1543 C C . GLN A 1 203 ? 10.483 -16.744 -23.650 1.00 93.69 203 GLN A C 1
ATOM 1545 O O . GLN A 1 203 ? 9.993 -15.694 -23.225 1.00 93.69 203 GLN A O 1
ATOM 1550 N N . GLU A 1 204 ? 11.124 -17.616 -22.887 1.00 93.62 204 GLU A N 1
ATOM 1551 C CA . GLU A 1 204 ? 11.257 -17.556 -21.441 1.00 93.62 204 GLU A CA 1
ATOM 1552 C C . GLU A 1 204 ? 12.715 -17.736 -20.988 1.00 93.62 204 GLU A C 1
ATOM 1554 O O . GLU A 1 204 ? 13.516 -18.427 -21.621 1.00 93.62 204 GLU A O 1
ATOM 1559 N N . LEU A 1 205 ? 13.070 -17.087 -19.880 1.00 96.75 205 LEU A N 1
ATOM 1560 C CA . LEU A 1 205 ? 14.369 -17.180 -19.223 1.00 96.75 205 LEU A CA 1
ATOM 1561 C C . LEU A 1 205 ? 14.168 -17.330 -17.714 1.00 96.75 205 LEU A C 1
ATOM 1563 O O . LEU A 1 205 ? 13.463 -16.544 -17.083 1.00 96.75 205 LEU A O 1
ATOM 1567 N N . TYR A 1 206 ? 14.835 -18.304 -17.106 1.00 97.88 206 TYR A N 1
ATOM 1568 C CA . TYR A 1 206 ? 14.850 -18.415 -15.651 1.00 97.88 206 TYR A CA 1
ATOM 1569 C C . TYR A 1 206 ? 15.657 -17.266 -15.027 1.00 97.88 206 TYR A C 1
ATOM 1571 O O . TYR A 1 206 ? 16.749 -16.936 -15.502 1.00 97.88 206 TYR A O 1
ATOM 1579 N N . SER A 1 207 ? 15.137 -16.646 -13.968 1.00 97.81 207 SER A N 1
ATOM 1580 C CA . SER A 1 207 ? 15.766 -15.506 -13.305 1.00 97.81 207 SER A CA 1
ATOM 1581 C C . SER A 1 207 ? 15.495 -15.504 -11.796 1.00 97.81 207 SER A C 1
ATOM 1583 O O . SER A 1 207 ? 14.389 -15.150 -11.382 1.00 97.81 207 SER A O 1
ATOM 1585 N N . PRO A 1 208 ? 16.515 -15.783 -10.959 1.00 97.94 208 PRO A N 1
ATOM 1586 C CA . PRO A 1 208 ? 16.403 -15.643 -9.506 1.00 97.94 208 PRO A CA 1
ATOM 1587 C C . PRO A 1 208 ? 16.027 -14.225 -9.059 1.00 97.94 208 PRO A C 1
ATOM 1589 O O . PRO A 1 208 ? 15.367 -14.058 -8.042 1.00 97.94 208 PRO A O 1
ATOM 1592 N N . PHE A 1 209 ? 16.369 -13.196 -9.846 1.00 98.12 209 PHE A N 1
ATOM 1593 C CA . PHE A 1 209 ? 16.017 -11.803 -9.549 1.00 98.12 209 PHE A CA 1
ATOM 1594 C C . PHE A 1 209 ? 14.506 -11.585 -9.396 1.00 98.12 209 PHE A C 1
ATOM 1596 O O . PHE A 1 209 ? 14.091 -10.748 -8.601 1.00 98.12 209 PHE A O 1
ATOM 1603 N N . HIS A 1 210 ? 13.683 -12.370 -10.099 1.00 97.94 210 HIS A N 1
ATOM 1604 C CA . HIS A 1 210 ? 12.221 -12.283 -10.018 1.00 97.94 210 HIS A CA 1
ATOM 1605 C C . HIS A 1 210 ? 11.653 -12.878 -8.717 1.00 97.94 210 HIS A C 1
ATOM 1607 O O . HIS A 1 210 ? 10.467 -12.716 -8.441 1.00 97.94 210 HIS A O 1
ATOM 1613 N N . SER A 1 211 ? 12.497 -13.505 -7.894 1.00 95.94 211 SER A N 1
ATOM 1614 C CA . SER A 1 211 ? 12.186 -13.952 -6.531 1.00 95.94 211 SER A CA 1
ATOM 1615 C C . SER A 1 211 ? 12.842 -13.085 -5.447 1.00 95.94 211 SER A C 1
ATOM 1617 O O . SER A 1 211 ? 12.659 -13.358 -4.267 1.00 95.94 211 SER A O 1
ATOM 1619 N N . GLU A 1 212 ? 13.623 -12.058 -5.806 1.00 96.88 212 GLU A N 1
ATOM 1620 C CA . GLU A 1 212 ? 14.314 -11.198 -4.838 1.00 96.88 212 GLU A CA 1
ATOM 1621 C C . GLU A 1 212 ? 13.562 -9.893 -4.590 1.00 96.88 212 GLU A C 1
ATOM 1623 O O . GLU A 1 212 ? 13.183 -9.214 -5.542 1.00 96.88 212 GLU A O 1
ATOM 1628 N N . SER A 1 213 ? 13.485 -9.439 -3.339 1.00 98.12 213 SER A N 1
ATOM 1629 C CA . SER A 1 213 ? 12.974 -8.103 -2.978 1.00 98.12 213 SER A CA 1
ATOM 1630 C C . SER A 1 213 ? 13.658 -6.954 -3.734 1.00 98.12 213 SER A C 1
ATOM 1632 O O . SER A 1 213 ? 13.081 -5.885 -3.929 1.00 98.12 213 SER A O 1
ATOM 1634 N N . ALA A 1 214 ? 14.898 -7.168 -4.189 1.00 97.81 214 ALA A N 1
ATOM 1635 C CA . ALA A 1 214 ? 15.663 -6.197 -4.960 1.00 97.81 214 ALA A CA 1
ATOM 1636 C C . ALA A 1 214 ? 14.988 -5.801 -6.285 1.00 97.81 214 ALA A C 1
ATOM 1638 O O . ALA A 1 214 ? 15.299 -4.736 -6.812 1.00 97.81 214 ALA A O 1
ATOM 1639 N N . ILE A 1 215 ? 14.087 -6.616 -6.847 1.00 97.94 215 ILE A N 1
ATOM 1640 C CA . ILE A 1 215 ? 13.316 -6.205 -8.029 1.00 97.94 215 ILE A CA 1
ATOM 1641 C C . ILE A 1 215 ? 12.367 -5.053 -7.679 1.00 97.94 215 ILE A C 1
ATOM 1643 O O . ILE A 1 215 ? 12.353 -4.039 -8.377 1.00 97.94 215 ILE A O 1
ATOM 1647 N N . CYS A 1 216 ? 11.688 -5.147 -6.531 1.00 97.81 216 CYS A N 1
ATOM 1648 C CA . CYS A 1 216 ? 10.803 -4.121 -5.981 1.00 97.81 216 CYS A CA 1
ATOM 1649 C C . CYS A 1 216 ? 11.590 -2.873 -5.558 1.00 97.81 216 CYS A C 1
ATOM 1651 O O . CYS A 1 216 ? 11.168 -1.747 -5.825 1.00 97.81 216 CYS A O 1
ATOM 1653 N N . GLY A 1 217 ? 12.776 -3.070 -4.964 1.00 97.44 217 GLY A N 1
ATOM 1654 C CA . GLY A 1 217 ? 13.677 -1.989 -4.549 1.00 97.44 217 GLY A CA 1
ATOM 1655 C C . GLY A 1 217 ? 14.052 -1.021 -5.670 1.00 97.44 217 GLY A C 1
ATOM 1656 O O . GLY A 1 217 ? 14.300 0.148 -5.406 1.00 97.44 217 GLY A O 1
ATOM 1657 N N . THR A 1 218 ? 13.982 -1.462 -6.929 1.00 97.44 218 THR A N 1
ATOM 1658 C CA . THR A 1 218 ? 14.190 -0.612 -8.108 1.00 97.44 218 THR A CA 1
ATOM 1659 C C . THR A 1 218 ? 13.330 0.649 -8.072 1.00 97.44 218 THR A C 1
ATOM 1661 O O . THR A 1 218 ? 13.842 1.718 -8.378 1.00 97.44 218 THR A O 1
ATOM 1664 N N . CYS A 1 219 ? 12.060 0.546 -7.665 1.00 97.69 219 CYS A N 1
ATOM 1665 C CA . CYS A 1 219 ? 11.146 1.690 -7.564 1.00 97.69 219 CYS A CA 1
ATOM 1666 C C . CYS A 1 219 ? 10.811 2.071 -6.109 1.00 97.69 219 CYS A C 1
ATOM 1668 O O . CYS A 1 219 ? 10.353 3.182 -5.879 1.00 97.69 219 CYS A O 1
ATOM 1670 N N . HIS A 1 220 ? 11.059 1.183 -5.136 1.00 97.44 220 HIS A N 1
ATOM 1671 C CA . HIS A 1 220 ? 10.709 1.362 -3.715 1.00 97.44 220 HIS A CA 1
ATOM 1672 C C . HIS A 1 220 ? 11.902 1.707 -2.797 1.00 97.44 220 HIS A C 1
ATOM 1674 O O . HIS A 1 220 ? 11.854 1.497 -1.582 1.00 97.44 220 HIS A O 1
ATOM 1680 N N . ASP A 1 221 ? 12.978 2.244 -3.370 1.00 97.06 221 ASP A N 1
ATOM 1681 C CA . ASP A 1 221 ? 14.072 2.914 -2.660 1.00 97.06 221 ASP A CA 1
ATOM 1682 C C . ASP A 1 221 ? 14.410 4.185 -3.442 1.00 97.06 221 ASP A C 1
ATOM 1684 O O . ASP A 1 221 ? 14.982 4.114 -4.532 1.00 97.06 221 ASP A O 1
ATOM 1688 N N . VAL A 1 222 ? 13.968 5.344 -2.950 1.00 96.75 222 VAL A N 1
ATOM 1689 C CA . VAL A 1 222 ? 13.950 6.585 -3.736 1.00 96.75 222 VAL A CA 1
ATOM 1690 C C . VAL A 1 222 ? 14.715 7.683 -3.011 1.00 96.75 222 VAL A C 1
ATOM 1692 O O . VAL A 1 222 ? 14.478 7.979 -1.841 1.00 96.75 222 VAL A O 1
ATOM 1695 N N . SER A 1 223 ? 15.629 8.319 -3.722 1.00 96.06 223 SER A N 1
ATOM 1696 C CA . SER A 1 223 ? 16.407 9.467 -3.288 1.00 96.06 223 SER A CA 1
ATOM 1697 C C . SER A 1 223 ? 16.361 10.561 -4.343 1.00 96.06 223 SER A C 1
ATOM 1699 O O . SER A 1 223 ? 16.310 10.279 -5.538 1.00 96.06 223 SER A O 1
ATOM 1701 N N . ASN A 1 224 ? 16.453 11.812 -3.902 1.00 96.00 224 ASN A N 1
ATOM 1702 C CA . ASN A 1 224 ? 16.567 12.958 -4.790 1.00 96.00 224 ASN A CA 1
ATOM 1703 C C . ASN A 1 224 ? 18.018 13.078 -5.311 1.00 96.00 224 ASN A C 1
ATOM 1705 O O . ASN A 1 224 ? 18.906 13.409 -4.517 1.00 96.00 224 ASN A O 1
ATOM 1709 N N . PRO A 1 225 ? 18.290 12.843 -6.613 1.00 96.62 225 PRO A N 1
ATOM 1710 C CA . PRO A 1 225 ? 19.652 12.860 -7.159 1.00 96.62 225 PRO A CA 1
ATOM 1711 C C . PRO A 1 225 ? 20.266 14.266 -7.239 1.00 96.62 225 PRO A C 1
ATOM 1713 O O . PRO A 1 225 ? 21.478 14.394 -7.421 1.00 96.62 225 PRO A O 1
ATOM 1716 N N . VAL A 1 226 ? 19.455 15.316 -7.069 1.00 96.19 226 VAL A N 1
ATOM 1717 C CA . VAL A 1 226 ? 19.903 16.716 -7.082 1.00 96.19 226 VAL A CA 1
ATOM 1718 C C . VAL A 1 226 ? 20.724 17.056 -5.840 1.00 96.19 226 VAL A C 1
ATOM 1720 O O . VAL A 1 226 ? 21.520 17.989 -5.877 1.00 96.19 226 VAL A O 1
ATOM 1723 N N . PHE A 1 227 ? 20.578 16.297 -4.755 1.00 95.38 227 PHE A N 1
ATOM 1724 C CA . PHE A 1 227 ? 21.280 16.535 -3.500 1.00 95.38 227 PHE A CA 1
ATOM 1725 C C . PHE A 1 227 ? 22.343 15.473 -3.238 1.00 95.38 227 PHE A C 1
ATOM 1727 O O . PHE A 1 227 ? 22.171 14.298 -3.567 1.00 95.38 227 PHE A O 1
ATOM 1734 N N . SER A 1 228 ? 23.417 15.881 -2.569 1.00 95.44 228 SER A N 1
ATOM 1735 C CA . SER A 1 228 ? 24.433 14.981 -2.033 1.00 95.44 228 SER A CA 1
ATOM 1736 C C . SER A 1 228 ? 24.636 15.206 -0.542 1.00 95.44 228 SER A C 1
ATOM 1738 O O . SER A 1 228 ? 24.544 16.324 -0.037 1.00 95.44 228 SER A O 1
ATOM 1740 N N . ALA A 1 229 ? 24.897 14.114 0.168 1.00 94.06 229 ALA A N 1
ATOM 1741 C CA . ALA A 1 229 ? 25.147 14.114 1.594 1.00 94.06 229 ALA A CA 1
ATOM 1742 C C . ALA A 1 229 ? 26.470 14.820 1.924 1.00 94.06 229 ALA A C 1
ATOM 1744 O O . ALA A 1 229 ? 27.520 14.535 1.343 1.00 94.06 229 ALA A O 1
ATOM 1745 N N . ILE A 1 230 ? 26.427 15.696 2.922 1.00 92.25 230 ILE A N 1
ATOM 1746 C CA . ILE A 1 230 ? 27.600 16.285 3.557 1.00 92.25 230 ILE A CA 1
ATOM 1747 C C . ILE A 1 230 ? 27.983 15.394 4.731 1.00 92.25 230 ILE A C 1
ATOM 1749 O O . ILE A 1 230 ? 27.179 15.167 5.635 1.00 92.25 230 ILE A O 1
ATOM 1753 N N . THR A 1 231 ? 29.232 14.930 4.751 1.00 92.56 231 THR A N 1
ATOM 1754 C CA . THR A 1 231 ? 29.749 14.092 5.838 1.00 92.56 231 THR A CA 1
ATOM 1755 C C . THR A 1 231 ? 30.740 14.829 6.732 1.00 92.56 231 THR A C 1
ATOM 1757 O O . THR A 1 231 ? 31.553 15.628 6.258 1.00 92.56 231 THR A O 1
ATOM 1760 N N . ASP A 1 232 ? 30.746 14.508 8.024 1.00 92.19 232 ASP A N 1
ATOM 1761 C CA . ASP A 1 232 ? 31.804 14.933 8.939 1.00 92.19 232 ASP A CA 1
ATOM 1762 C C . ASP A 1 232 ? 33.141 14.200 8.676 1.00 92.19 232 ASP A C 1
ATOM 1764 O O . ASP A 1 232 ? 33.267 13.336 7.807 1.00 92.19 232 ASP A O 1
ATOM 1768 N N . GLY A 1 233 ? 34.183 14.533 9.448 1.00 89.50 233 GLY A N 1
ATOM 1769 C CA . GLY A 1 233 ? 35.504 13.896 9.324 1.00 89.50 233 GLY A CA 1
ATOM 1770 C C . GLY A 1 233 ? 35.553 12.408 9.710 1.00 89.50 233 GLY A C 1
ATOM 1771 O O . GLY A 1 233 ? 36.613 11.795 9.582 1.00 89.50 233 GLY A O 1
ATOM 1772 N N . MET A 1 234 ? 34.449 11.847 10.209 1.00 86.62 234 MET A N 1
ATOM 1773 C CA . MET A 1 234 ? 34.268 10.434 10.549 1.00 86.62 234 MET A CA 1
ATOM 1774 C C . MET A 1 234 ? 33.390 9.703 9.519 1.00 86.62 234 MET A C 1
ATOM 1776 O O . MET A 1 234 ? 33.271 8.484 9.603 1.00 86.62 234 MET A O 1
ATOM 1780 N N . GLY A 1 235 ? 32.843 10.419 8.531 1.00 84.69 235 GLY A N 1
ATOM 1781 C CA . GLY A 1 235 ? 31.973 9.870 7.493 1.00 84.69 235 GLY A CA 1
ATOM 1782 C C . GLY A 1 235 ? 30.487 9.858 7.857 1.00 84.69 235 GLY A C 1
ATOM 1783 O O . GLY A 1 235 ? 29.706 9.304 7.091 1.00 84.69 235 GLY A O 1
ATOM 1784 N N . ASN A 1 236 ? 30.079 10.459 8.981 1.00 86.75 236 ASN A N 1
ATOM 1785 C CA . ASN A 1 236 ? 28.662 10.545 9.346 1.00 86.75 236 ASN A CA 1
ATOM 1786 C C . ASN A 1 236 ? 27.987 11.648 8.536 1.00 86.75 236 ASN A C 1
ATOM 1788 O O . ASN A 1 236 ? 28.543 12.742 8.426 1.00 86.75 236 ASN A O 1
ATOM 1792 N N . ILE A 1 237 ? 26.791 11.385 8.015 1.00 89.31 237 ILE A N 1
ATOM 1793 C CA . ILE A 1 237 ? 25.990 12.386 7.303 1.00 89.31 237 ILE A CA 1
ATOM 1794 C C . ILE A 1 237 ? 25.492 13.426 8.311 1.00 89.31 237 ILE A C 1
ATOM 1796 O O . ILE A 1 237 ? 24.882 13.078 9.319 1.00 89.31 237 ILE A O 1
ATOM 1800 N N . ILE A 1 238 ? 25.775 14.700 8.048 1.00 89.50 238 ILE A N 1
ATOM 1801 C CA . ILE A 1 238 ? 25.411 15.824 8.923 1.00 89.50 238 ILE A CA 1
ATOM 1802 C C . ILE A 1 238 ? 24.466 16.828 8.262 1.00 89.50 238 ILE A C 1
ATOM 1804 O O . ILE A 1 238 ? 23.831 17.597 8.980 1.00 89.50 238 ILE A O 1
ATOM 1808 N N . ASP A 1 239 ? 24.392 16.845 6.930 1.00 89.69 239 ASP A N 1
ATOM 1809 C CA . ASP A 1 239 ? 23.511 17.721 6.151 1.00 89.69 239 ASP A CA 1
ATOM 1810 C C . ASP A 1 239 ? 23.434 17.235 4.689 1.00 89.69 239 ASP A C 1
ATOM 1812 O O . ASP A 1 239 ? 24.106 16.263 4.334 1.00 89.69 239 ASP A O 1
ATOM 1816 N N . TYR A 1 240 ? 22.676 17.924 3.837 1.00 93.00 240 TYR A N 1
ATOM 1817 C CA . TYR A 1 240 ? 22.685 17.737 2.381 1.00 93.00 240 TYR A CA 1
ATOM 1818 C C . TYR A 1 240 ? 22.916 19.069 1.670 1.00 93.00 240 TYR A C 1
ATOM 1820 O O . TYR A 1 240 ? 22.506 20.126 2.142 1.00 93.00 240 TYR A O 1
ATOM 1828 N N . GLU A 1 241 ? 23.554 19.026 0.504 1.00 91.50 241 GLU A N 1
ATOM 1829 C CA . GLU A 1 241 ? 23.698 20.195 -0.363 1.00 91.50 241 GLU A CA 1
ATOM 1830 C C . GLU A 1 241 ? 23.279 19.893 -1.804 1.00 91.50 241 GLU A C 1
ATOM 1832 O O . GLU A 1 241 ? 23.459 18.763 -2.270 1.00 91.50 241 GLU A O 1
ATOM 1837 N N . PRO A 1 242 ? 22.729 20.883 -2.532 1.00 92.56 242 PRO A N 1
ATOM 1838 C CA . PRO A 1 242 ? 22.502 20.748 -3.960 1.00 92.56 242 PRO A CA 1
ATOM 1839 C C . PRO A 1 242 ? 23.813 20.510 -4.712 1.00 92.56 242 PRO A C 1
ATOM 1841 O O . PRO A 1 242 ? 24.827 21.171 -4.467 1.00 92.56 242 PRO A O 1
ATOM 1844 N N . ASN A 1 243 ? 23.758 19.621 -5.695 1.00 93.94 243 ASN A N 1
ATOM 1845 C CA . ASN A 1 243 ? 24.816 19.408 -6.664 1.00 93.94 243 ASN A CA 1
ATOM 1846 C C . ASN A 1 243 ? 25.023 20.649 -7.546 1.00 93.94 243 ASN A C 1
ATOM 1848 O O . ASN A 1 243 ? 24.278 21.633 -7.518 1.00 93.94 243 ASN A O 1
ATOM 1852 N N . THR A 1 244 ? 26.078 20.618 -8.363 1.00 93.44 244 THR A N 1
ATOM 1853 C CA . THR A 1 244 ? 26.249 21.651 -9.390 1.00 93.44 244 THR A CA 1
ATOM 1854 C C . THR A 1 244 ? 25.087 21.565 -10.374 1.00 93.44 244 THR A C 1
ATOM 1856 O O . THR A 1 244 ? 24.991 20.583 -11.094 1.00 93.44 244 THR A O 1
ATOM 1859 N N . MET A 1 245 ? 24.249 22.602 -10.427 1.00 92.06 245 MET A N 1
ATOM 1860 C CA . MET A 1 245 ? 23.095 22.664 -11.331 1.00 92.06 245 MET A CA 1
ATOM 1861 C C . MET A 1 245 ? 23.463 22.313 -12.779 1.00 92.06 245 MET A C 1
ATOM 1863 O O . MET A 1 245 ? 24.412 22.874 -13.342 1.00 92.06 245 MET A O 1
ATOM 1867 N N . GLY A 1 246 ? 22.674 21.434 -13.387 1.00 94.12 246 GLY A N 1
ATOM 1868 C CA . GLY A 1 246 ? 22.897 20.862 -14.707 1.00 94.12 246 GLY A CA 1
ATOM 1869 C C . GLY A 1 246 ? 23.945 19.749 -14.737 1.00 94.12 246 GLY A C 1
ATOM 1870 O O . GLY A 1 246 ? 24.472 19.460 -15.812 1.00 94.12 246 GLY A O 1
ATOM 1871 N N . ALA A 1 247 ? 24.296 19.162 -13.591 1.00 95.38 247 ALA A N 1
ATOM 1872 C CA . ALA A 1 247 ? 25.221 18.037 -13.504 1.00 95.38 247 ALA A CA 1
ATOM 1873 C C . ALA A 1 247 ? 24.548 16.814 -12.877 1.00 95.38 247 ALA A C 1
ATOM 1875 O O . ALA A 1 247 ? 23.756 16.922 -11.948 1.00 95.38 247 ALA A O 1
ATOM 1876 N N . GLN A 1 248 ? 24.941 15.643 -13.369 1.00 96.00 248 GLN A N 1
ATOM 1877 C CA . GLN A 1 248 ? 24.489 14.355 -12.852 1.00 96.00 248 GLN A CA 1
ATOM 1878 C C . GLN A 1 248 ? 24.990 14.127 -11.424 1.00 96.00 248 GLN A C 1
ATOM 1880 O O . GLN A 1 248 ? 26.050 14.637 -11.039 1.00 96.00 248 GLN A O 1
ATOM 1885 N N . SER A 1 249 ? 24.268 13.295 -10.670 1.00 95.38 249 SER A N 1
ATOM 1886 C CA . SER A 1 249 ? 24.727 12.839 -9.358 1.00 95.38 249 SER A CA 1
ATOM 1887 C C . SER A 1 249 ? 26.133 12.208 -9.454 1.00 95.38 249 SER A C 1
ATOM 1889 O O . SER A 1 249 ? 26.385 11.437 -10.385 1.00 95.38 249 SER A O 1
ATOM 1891 N N . PRO A 1 250 ? 27.064 12.500 -8.523 1.00 93.44 250 PRO A N 1
ATOM 1892 C CA . PRO A 1 250 ? 28.469 12.111 -8.674 1.00 93.44 250 PRO A CA 1
ATOM 1893 C C . PRO A 1 250 ? 28.751 10.602 -8.714 1.00 93.44 250 PRO A C 1
ATOM 1895 O O . PRO A 1 250 ? 29.725 10.187 -9.346 1.00 93.44 250 PRO A O 1
ATOM 1898 N N . ASP A 1 251 ? 27.961 9.787 -8.011 1.00 92.12 251 ASP A N 1
ATOM 1899 C CA . ASP A 1 251 ? 28.230 8.354 -7.817 1.00 92.12 251 ASP A CA 1
ATOM 1900 C C . ASP A 1 251 ? 27.018 7.436 -8.056 1.00 92.12 251 ASP A C 1
ATOM 1902 O O . ASP A 1 251 ? 27.178 6.213 -8.078 1.00 92.12 251 ASP A O 1
ATOM 1906 N N . PHE A 1 252 ? 25.826 8.007 -8.265 1.00 95.75 252 PHE A N 1
ATOM 1907 C CA . PHE A 1 252 ? 24.553 7.293 -8.410 1.00 95.75 252 PHE A CA 1
ATOM 1908 C C . PHE A 1 252 ? 24.176 6.393 -7.221 1.00 95.75 252 PHE A C 1
ATOM 1910 O O . PHE A 1 252 ? 23.326 5.511 -7.357 1.00 95.75 252 PHE A O 1
ATOM 1917 N N . ASN A 1 253 ? 24.793 6.594 -6.056 1.00 94.38 253 ASN A N 1
ATOM 1918 C CA . ASN A 1 253 ? 24.474 5.832 -4.861 1.00 94.38 253 ASN A CA 1
ATOM 1919 C C . ASN A 1 253 ? 23.251 6.458 -4.166 1.00 94.38 253 ASN A C 1
ATOM 1921 O O . ASN A 1 253 ? 23.343 7.581 -3.674 1.00 94.38 253 ASN A O 1
ATOM 1925 N N . PRO A 1 254 ? 22.106 5.759 -4.043 1.00 93.69 254 PRO A N 1
ATOM 1926 C CA . PRO A 1 254 ? 20.943 6.311 -3.348 1.00 93.69 254 PRO A CA 1
ATOM 1927 C C . PRO A 1 254 ? 21.255 6.663 -1.890 1.00 93.69 254 PRO A C 1
ATOM 1929 O O . PRO A 1 254 ? 20.603 7.548 -1.335 1.00 93.69 254 PRO A O 1
ATOM 1932 N N . HIS A 1 255 ? 22.258 6.022 -1.275 1.00 92.81 255 HIS A N 1
ATOM 1933 C CA . HIS A 1 255 ? 22.655 6.279 0.105 1.00 92.81 255 HIS A CA 1
ATOM 1934 C C . HIS A 1 255 ? 23.636 7.451 0.287 1.00 92.81 255 HIS A C 1
ATOM 1936 O O . HIS A 1 255 ? 23.957 7.788 1.422 1.00 92.81 255 HIS A O 1
ATOM 1942 N N . SER A 1 256 ? 24.085 8.089 -0.798 1.00 93.56 256 SER A N 1
ATOM 1943 C CA . SER A 1 256 ? 24.802 9.378 -0.771 1.00 93.56 256 SER A CA 1
ATOM 1944 C C . SER A 1 256 ? 23.919 10.554 -1.215 1.00 93.56 256 SER A C 1
ATOM 1946 O O . SER A 1 256 ? 24.349 11.705 -1.154 1.00 93.56 256 SER A O 1
ATOM 1948 N N . MET A 1 257 ? 22.693 10.272 -1.659 1.00 95.62 257 MET A N 1
ATOM 1949 C CA . MET A 1 257 ? 21.672 11.240 -2.058 1.00 95.62 257 MET A CA 1
ATOM 1950 C C . MET A 1 257 ? 20.655 11.459 -0.933 1.00 95.62 257 MET A C 1
ATOM 1952 O O . MET A 1 257 ? 20.509 10.615 -0.047 1.00 95.62 257 MET A O 1
ATOM 1956 N N . LEU A 1 258 ? 19.880 12.542 -1.015 1.00 94.75 258 LEU A N 1
ATOM 1957 C CA . LEU A 1 258 ? 18.821 12.820 -0.042 1.00 94.75 258 LEU A CA 1
ATOM 1958 C C . LEU A 1 258 ? 17.709 11.749 -0.091 1.00 94.75 258 LEU A C 1
ATOM 1960 O O . LEU A 1 258 ? 17.109 11.576 -1.154 1.00 94.75 258 LEU A O 1
ATOM 1964 N N . PRO A 1 259 ? 17.376 11.067 1.025 1.00 94.50 259 PRO A N 1
ATOM 1965 C CA . PRO A 1 259 ? 16.269 10.114 1.089 1.00 94.50 259 PRO A CA 1
ATOM 1966 C C . PRO A 1 259 ? 14.913 10.775 0.840 1.00 94.50 259 PRO A C 1
ATOM 1968 O O . PRO A 1 259 ? 14.557 11.740 1.512 1.00 94.50 259 PRO A O 1
ATOM 1971 N N . ILE A 1 260 ? 14.123 10.180 -0.051 1.00 93.69 260 ILE A N 1
ATOM 1972 C CA . ILE A 1 260 ? 12.685 10.446 -0.180 1.00 93.69 260 ILE A CA 1
ATOM 1973 C C . ILE A 1 260 ? 11.915 9.265 0.420 1.00 93.69 260 ILE A C 1
ATOM 1975 O O . ILE A 1 260 ? 11.104 9.433 1.328 1.00 93.69 260 ILE A O 1
ATOM 1979 N N . GLU A 1 261 ? 12.222 8.058 -0.055 1.00 94.31 261 GLU A N 1
ATOM 1980 C CA . GLU A 1 261 ? 11.625 6.802 0.387 1.00 94.31 261 GLU A CA 1
ATOM 1981 C C . GLU A 1 261 ? 12.724 5.775 0.659 1.00 94.31 261 GLU A C 1
ATOM 1983 O O . GLU A 1 261 ? 13.735 5.703 -0.046 1.00 94.31 261 GLU A O 1
ATOM 1988 N N . ARG A 1 262 ? 12.529 4.972 1.704 1.00 96.50 262 ARG A N 1
ATOM 1989 C CA . ARG A 1 262 ? 13.487 3.950 2.139 1.00 96.50 262 ARG A CA 1
ATOM 1990 C C . ARG A 1 262 ? 12.836 2.590 2.333 1.00 96.50 262 ARG A C 1
ATOM 1992 O O . ARG A 1 262 ? 13.398 1.771 3.037 1.00 96.50 262 ARG A O 1
ATOM 1999 N N . THR A 1 263 ? 11.674 2.321 1.743 1.00 97.88 263 THR A N 1
ATOM 2000 C CA . THR A 1 263 ? 10.899 1.100 2.025 1.00 97.88 263 THR A CA 1
ATOM 2001 C C . THR A 1 263 ? 11.713 -0.175 1.836 1.00 97.88 263 THR A C 1
ATOM 2003 O O . THR A 1 263 ? 11.760 -1.014 2.735 1.00 97.88 263 THR A O 1
ATOM 2006 N N . TYR A 1 264 ? 12.412 -0.305 0.707 1.00 98.31 264 TYR A N 1
ATOM 2007 C CA . TYR A 1 264 ? 13.286 -1.449 0.474 1.00 98.31 264 TYR A CA 1
ATOM 2008 C C . TYR A 1 264 ? 14.487 -1.455 1.428 1.00 98.31 264 TYR A C 1
ATOM 2010 O O . TYR A 1 264 ? 14.758 -2.482 2.045 1.00 98.31 264 TYR A O 1
ATOM 2018 N N . SER A 1 265 ? 15.169 -0.321 1.623 1.00 97.88 265 SER A N 1
ATOM 2019 C CA . SER A 1 265 ? 16.293 -0.235 2.566 1.00 97.88 265 SER A CA 1
ATOM 2020 C C . SER A 1 265 ? 15.892 -0.574 4.012 1.00 97.88 265 SER A C 1
ATOM 2022 O O . SER A 1 265 ? 16.586 -1.340 4.677 1.00 97.88 265 SER A O 1
ATOM 2024 N N . GLU A 1 266 ? 14.758 -0.065 4.497 1.00 98.25 266 GLU A N 1
ATOM 2025 C CA . GLU A 1 266 ? 14.161 -0.378 5.802 1.00 98.25 266 GLU A CA 1
ATOM 2026 C C . GLU A 1 266 ? 13.942 -1.887 5.941 1.00 98.25 266 GLU A C 1
ATOM 2028 O O . GLU A 1 266 ? 14.334 -2.470 6.952 1.00 98.25 266 GLU A O 1
ATOM 2033 N N . TRP A 1 267 ? 13.407 -2.522 4.892 1.00 98.50 267 TRP A N 1
ATOM 2034 C CA . TRP A 1 267 ? 13.235 -3.969 4.832 1.00 98.50 267 TRP A CA 1
ATOM 2035 C C . TRP A 1 267 ? 14.551 -4.739 4.867 1.00 98.50 267 TRP A C 1
ATOM 2037 O O . TRP A 1 267 ? 14.654 -5.716 5.613 1.00 98.50 267 TRP A O 1
ATOM 2047 N N . THR A 1 268 ? 15.592 -4.279 4.163 1.00 97.81 268 THR A N 1
ATOM 2048 C CA . THR A 1 268 ? 16.903 -4.952 4.201 1.00 97.81 268 THR A CA 1
ATOM 2049 C C . THR A 1 268 ? 17.519 -5.004 5.601 1.00 97.81 268 THR A C 1
ATOM 2051 O O . THR A 1 268 ? 18.345 -5.879 5.863 1.00 97.81 268 THR A O 1
ATOM 2054 N N . MET A 1 269 ? 17.099 -4.100 6.493 1.00 97.38 269 MET A N 1
ATOM 2055 C CA . MET A 1 269 ? 17.561 -3.978 7.877 1.00 97.38 269 MET A CA 1
ATOM 2056 C C . MET A 1 269 ? 16.580 -4.582 8.897 1.00 97.38 269 MET A C 1
ATOM 2058 O O . MET A 1 269 ? 16.681 -4.281 10.088 1.00 97.38 269 MET A O 1
ATOM 2062 N N . SER A 1 270 ? 15.644 -5.419 8.441 1.00 97.94 270 SER A N 1
ATOM 2063 C CA . SER A 1 270 ? 14.644 -6.102 9.267 1.00 97.94 270 SER A CA 1
ATOM 2064 C C . SER A 1 270 ? 14.884 -7.615 9.348 1.00 97.94 270 SER A C 1
ATOM 2066 O O . SER A 1 270 ? 15.579 -8.197 8.513 1.00 97.94 270 SER A O 1
ATOM 2068 N N . ASP A 1 271 ? 14.238 -8.277 10.309 1.00 97.50 271 ASP A N 1
ATOM 2069 C CA . ASP A 1 271 ? 14.243 -9.742 10.441 1.00 97.50 271 ASP A CA 1
ATOM 2070 C C . ASP A 1 271 ? 13.545 -10.447 9.261 1.00 97.50 271 ASP A C 1
ATOM 2072 O O . ASP A 1 271 ? 13.792 -11.632 9.013 1.00 97.50 271 ASP A O 1
ATOM 2076 N N . TYR A 1 272 ? 12.721 -9.719 8.494 1.00 97.44 272 TYR A N 1
ATOM 2077 C CA . TYR A 1 272 ? 12.109 -10.218 7.260 1.00 97.44 272 TYR A CA 1
ATOM 2078 C C . TYR A 1 272 ? 13.147 -10.440 6.159 1.00 97.44 272 TYR A C 1
ATOM 2080 O O . TYR A 1 272 ? 12.947 -11.297 5.312 1.00 97.44 272 TYR A O 1
ATOM 2088 N N . ASN A 1 273 ? 14.281 -9.735 6.176 1.00 97.19 273 ASN A N 1
ATOM 2089 C CA . ASN A 1 273 ? 15.407 -10.008 5.283 1.00 97.19 273 ASN A CA 1
ATOM 2090 C C . ASN A 1 273 ? 16.409 -10.973 5.944 1.00 97.19 273 ASN A C 1
ATOM 2092 O O . ASN A 1 273 ? 17.597 -10.678 6.098 1.00 97.19 273 ASN A O 1
ATOM 2096 N N . SER A 1 274 ? 15.925 -12.137 6.378 1.00 95.81 274 SER A N 1
ATOM 2097 C CA . SER A 1 274 ? 16.755 -13.197 6.952 1.00 95.81 274 SER A CA 1
ATOM 2098 C C . SER A 1 274 ? 16.499 -14.536 6.254 1.00 95.81 274 SER A C 1
ATOM 2100 O O . SER A 1 274 ? 15.403 -14.752 5.742 1.00 95.81 274 SER A O 1
ATOM 2102 N N . PRO A 1 275 ? 17.461 -15.484 6.258 1.00 92.12 275 PRO A N 1
ATOM 2103 C CA . PRO A 1 275 ? 17.254 -16.799 5.645 1.00 92.12 275 PRO A CA 1
ATOM 2104 C C . PRO A 1 275 ? 16.073 -17.595 6.218 1.00 92.12 275 PRO A C 1
ATOM 2106 O O . PRO A 1 275 ? 15.580 -18.500 5.554 1.00 92.12 275 PRO A O 1
ATOM 2109 N N . THR A 1 276 ? 15.666 -17.304 7.457 1.00 93.19 276 THR A N 1
ATOM 2110 C CA . THR A 1 276 ? 14.516 -17.948 8.110 1.00 93.19 276 THR A CA 1
ATOM 2111 C C . THR A 1 276 ? 13.207 -17.216 7.807 1.00 93.19 276 THR A C 1
ATOM 2113 O O . THR A 1 276 ? 12.151 -17.837 7.849 1.00 93.19 276 THR A O 1
ATOM 2116 N N . GLY A 1 277 ? 13.266 -15.913 7.520 1.00 96.12 277 GLY A N 1
ATOM 2117 C CA . GLY A 1 277 ? 12.093 -15.049 7.465 1.00 96.12 277 GLY A CA 1
ATOM 2118 C C . GLY A 1 277 ? 11.411 -14.877 8.825 1.00 96.12 277 GLY A C 1
ATOM 2119 O O . GLY A 1 277 ? 11.928 -15.276 9.874 1.00 96.12 277 GLY A O 1
ATOM 2120 N N . VAL A 1 278 ? 10.224 -14.281 8.794 1.00 97.25 278 VAL A N 1
ATOM 2121 C CA . VAL A 1 278 ? 9.336 -14.097 9.947 1.00 97.25 278 VAL A CA 1
ATOM 2122 C C . VAL A 1 278 ? 8.102 -14.969 9.747 1.00 97.25 278 VAL A C 1
ATOM 2124 O O . VAL A 1 278 ? 7.580 -15.056 8.641 1.00 97.25 278 VAL A O 1
ATOM 2127 N N . TYR A 1 279 ? 7.651 -15.640 10.806 1.00 96.12 279 TYR A N 1
ATOM 2128 C CA . TYR A 1 279 ? 6.425 -16.435 10.758 1.00 96.12 279 TYR A CA 1
ATOM 2129 C C . TYR A 1 279 ? 5.207 -15.528 10.546 1.00 96.12 279 TYR A C 1
ATOM 2131 O O . TYR A 1 279 ? 5.086 -14.510 11.226 1.00 96.12 279 TYR A O 1
ATOM 2139 N N . SER A 1 280 ? 4.309 -15.899 9.636 1.00 93.00 280 SER A N 1
ATOM 2140 C CA . SER A 1 280 ? 3.048 -15.193 9.412 1.00 93.00 280 SER A CA 1
ATOM 2141 C C . SER A 1 280 ? 1.964 -16.170 8.971 1.00 93.00 280 SER A C 1
ATOM 2143 O O . SER A 1 280 ? 2.111 -16.842 7.957 1.00 93.00 280 SER A O 1
ATOM 2145 N N . GLU A 1 281 ? 0.847 -16.192 9.695 1.00 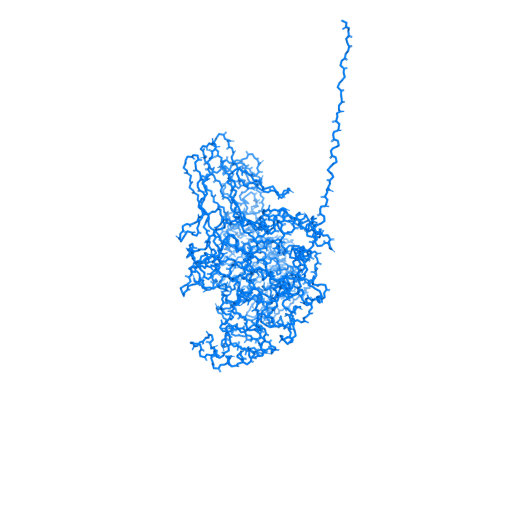87.75 281 GLU A N 1
ATOM 2146 C CA . GLU A 1 281 ? -0.339 -16.992 9.340 1.00 87.75 281 GLU A CA 1
ATOM 2147 C C . GLU A 1 281 ? -1.225 -16.302 8.290 1.00 87.75 281 GLU A C 1
ATOM 2149 O O . GLU A 1 281 ? -2.200 -16.878 7.818 1.00 87.75 281 GLU A O 1
ATOM 2154 N N . VAL A 1 282 ? -0.901 -15.054 7.937 1.00 89.38 282 VAL A N 1
ATOM 2155 C CA . VAL A 1 282 ? -1.793 -14.161 7.189 1.00 89.38 282 VAL A CA 1
ATOM 2156 C C . VAL A 1 282 ? -1.218 -13.769 5.827 1.00 89.38 282 VAL A C 1
ATOM 2158 O O . VAL A 1 282 ? -1.930 -13.801 4.821 1.00 89.38 282 VAL A O 1
ATOM 2161 N N . PHE A 1 283 ? 0.062 -13.387 5.765 1.00 91.00 283 PHE A N 1
ATOM 2162 C CA . PHE A 1 283 ? 0.633 -12.792 4.553 1.00 91.00 283 PHE A CA 1
ATOM 2163 C C . PHE A 1 283 ? 1.213 -13.812 3.570 1.00 91.00 283 PHE A C 1
ATOM 2165 O O . PHE A 1 283 ? 1.133 -13.578 2.370 1.00 91.00 283 PHE A O 1
ATOM 2172 N N . GLY A 1 284 ? 1.750 -14.941 4.040 1.00 92.94 284 GLY A N 1
ATOM 2173 C CA . GLY A 1 284 ? 2.537 -15.860 3.206 1.00 92.94 284 GLY A CA 1
ATOM 2174 C C . GLY A 1 284 ? 1.747 -16.718 2.210 1.00 92.94 284 GLY A C 1
ATOM 2175 O O . GLY A 1 284 ? 2.350 -17.389 1.369 1.00 92.94 284 GLY A O 1
ATOM 2176 N N . GLY A 1 285 ? 0.411 -16.723 2.279 1.00 94.12 285 GLY A N 1
ATOM 2177 C CA . GLY A 1 285 ? -0.418 -17.625 1.475 1.00 94.12 285 GLY A CA 1
ATOM 2178 C C . GLY A 1 285 ? -0.119 -19.084 1.826 1.00 94.12 285 GLY A C 1
ATOM 2179 O O . GLY A 1 285 ? -0.361 -19.511 2.948 1.00 94.12 285 GLY A O 1
ATOM 2180 N N . ASN A 1 286 ? 0.443 -19.842 0.887 1.00 96.00 286 ASN A N 1
ATOM 2181 C CA . ASN A 1 286 ? 0.883 -21.222 1.109 1.00 96.00 286 ASN A CA 1
ATOM 2182 C C . ASN A 1 286 ? 2.221 -21.344 1.878 1.00 96.00 286 ASN A C 1
ATOM 2184 O O . ASN A 1 286 ? 2.708 -22.461 2.076 1.00 96.00 286 ASN A O 1
ATOM 2188 N N . LYS A 1 287 ? 2.839 -20.227 2.288 1.00 94.56 287 LYS A N 1
ATOM 2189 C CA . LYS A 1 287 ? 4.064 -20.189 3.104 1.00 94.56 287 LYS A CA 1
ATOM 2190 C C . LYS A 1 287 ? 3.765 -19.792 4.549 1.00 94.56 287 LYS A C 1
ATOM 2192 O O . LYS A 1 287 ? 3.114 -18.784 4.789 1.00 94.56 287 LYS A O 1
ATOM 2197 N N . ASP A 1 288 ? 4.380 -20.505 5.492 1.00 94.38 288 ASP A N 1
ATOM 2198 C CA . ASP A 1 288 ? 4.333 -20.166 6.925 1.00 94.38 288 ASP A CA 1
ATOM 2199 C C . ASP A 1 288 ? 5.299 -19.025 7.305 1.00 94.38 288 ASP A C 1
ATOM 2201 O O . ASP A 1 288 ? 5.141 -18.375 8.337 1.00 94.38 288 ASP A O 1
ATOM 2205 N N . TYR A 1 289 ? 6.345 -18.807 6.500 1.00 96.75 289 TYR A N 1
ATOM 2206 C CA . TYR A 1 289 ? 7.392 -17.815 6.754 1.00 96.75 289 TYR A CA 1
ATOM 2207 C C . TYR A 1 289 ? 7.553 -16.887 5.557 1.00 96.75 289 TYR A C 1
ATOM 2209 O O . TYR A 1 289 ? 7.666 -17.341 4.418 1.00 96.75 289 TYR A O 1
ATOM 2217 N N . VAL A 1 290 ? 7.621 -15.589 5.840 1.00 96.88 290 VAL A N 1
ATOM 2218 C CA . VAL A 1 290 ? 7.797 -14.526 4.851 1.00 96.88 290 VAL A CA 1
ATOM 2219 C C . VAL A 1 290 ? 9.198 -13.927 4.969 1.00 96.88 290 VAL A C 1
ATOM 2221 O O . VAL A 1 290 ? 9.656 -13.563 6.055 1.00 96.88 290 VAL A O 1
ATOM 2224 N N . SER A 1 291 ? 9.913 -13.871 3.849 1.00 96.94 291 SER A N 1
ATOM 2225 C CA . SER A 1 291 ? 11.347 -13.552 3.785 1.00 96.94 291 SER A CA 1
ATOM 2226 C C . SER A 1 291 ? 11.724 -12.613 2.635 1.00 96.94 291 SER A C 1
ATOM 2228 O O . SER A 1 291 ? 12.900 -12.358 2.382 1.00 96.94 291 SER A O 1
ATOM 2230 N N . SER A 1 292 ? 10.728 -12.119 1.902 1.00 97.31 292 SER A N 1
ATOM 2231 C CA . SER A 1 292 ? 10.874 -11.228 0.756 1.00 97.31 292 SER A CA 1
ATOM 2232 C C . SER A 1 292 ? 9.666 -10.299 0.649 1.00 97.31 292 SER A C 1
ATOM 2234 O O . SER A 1 292 ? 8.622 -10.553 1.249 1.00 97.31 292 SER A O 1
ATOM 2236 N N . CYS A 1 293 ? 9.784 -9.223 -0.131 1.00 97.75 293 CYS A N 1
ATOM 2237 C CA . CYS A 1 293 ? 8.639 -8.371 -0.452 1.00 97.75 293 CYS A CA 1
ATOM 2238 C C . CYS A 1 293 ? 7.517 -9.188 -1.113 1.00 97.75 293 CYS A C 1
ATOM 2240 O O . CYS A 1 293 ? 6.340 -8.986 -0.816 1.00 97.75 293 CYS A O 1
ATOM 2242 N N . GLN A 1 294 ? 7.894 -10.117 -1.993 1.00 97.50 294 GLN A N 1
ATOM 2243 C CA . GLN A 1 294 ? 6.984 -10.988 -2.725 1.00 97.50 294 GLN A CA 1
ATOM 2244 C C . GLN A 1 294 ? 6.222 -11.938 -1.807 1.00 97.50 294 GLN A C 1
ATOM 2246 O O . GLN A 1 294 ? 5.046 -12.158 -2.049 1.00 97.50 294 GLN A O 1
ATOM 2251 N N . ASP A 1 295 ? 6.829 -12.452 -0.736 1.00 96.81 295 ASP A N 1
ATOM 2252 C CA . ASP A 1 295 ? 6.131 -13.406 0.134 1.00 96.81 295 ASP A CA 1
ATOM 2253 C C . ASP A 1 295 ? 4.864 -12.802 0.770 1.00 96.81 295 ASP A C 1
ATOM 2255 O O . ASP A 1 295 ? 3.914 -13.538 1.009 1.00 96.81 295 ASP A O 1
ATOM 2259 N N . CYS A 1 296 ? 4.815 -11.478 0.984 1.00 95.81 296 CYS A N 1
ATOM 2260 C CA . CYS A 1 296 ? 3.611 -10.785 1.459 1.00 95.81 296 CYS A CA 1
ATOM 2261 C C . CYS A 1 296 ? 2.782 -10.160 0.325 1.00 95.81 296 CYS A C 1
ATOM 2263 O O . CYS A 1 296 ? 1.561 -10.285 0.306 1.00 95.81 296 CYS A O 1
ATOM 2265 N N . HIS A 1 297 ? 3.424 -9.456 -0.615 1.00 97.38 297 HIS A N 1
ATOM 2266 C CA . HIS A 1 297 ? 2.726 -8.666 -1.645 1.00 97.38 297 HIS A CA 1
ATOM 2267 C C . HIS A 1 297 ? 2.450 -9.435 -2.940 1.00 97.38 297 HIS A C 1
ATOM 2269 O O . HIS A 1 297 ? 1.729 -8.947 -3.810 1.00 97.38 297 HIS A O 1
ATOM 2275 N N . MET A 1 298 ? 3.034 -10.621 -3.081 1.00 97.31 298 MET A N 1
ATOM 2276 C CA . MET A 1 298 ? 2.798 -11.568 -4.165 1.00 97.31 298 MET A CA 1
ATOM 2277 C C . MET A 1 298 ? 2.699 -13.001 -3.635 1.00 97.31 298 MET A C 1
ATOM 2279 O O . MET A 1 298 ? 3.325 -13.914 -4.175 1.00 97.31 298 MET A O 1
ATOM 2283 N N . LYS A 1 299 ? 1.950 -13.164 -2.539 1.00 95.38 299 LYS A N 1
ATOM 2284 C CA . LYS A 1 299 ? 1.871 -14.403 -1.762 1.00 95.38 299 LYS A CA 1
ATOM 2285 C C . LYS A 1 299 ? 1.640 -15.644 -2.624 1.00 95.38 299 LYS A C 1
ATOM 2287 O O . LYS A 1 299 ? 0.940 -15.590 -3.640 1.00 95.38 299 LYS A O 1
ATOM 2292 N N . ASP A 1 300 ? 2.194 -16.764 -2.175 1.00 96.12 300 ASP A N 1
ATOM 2293 C CA . ASP A 1 300 ? 2.073 -18.040 -2.870 1.00 96.12 300 ASP A CA 1
ATOM 2294 C C . ASP A 1 300 ? 0.626 -18.540 -2.793 1.00 96.12 300 ASP A C 1
ATOM 2296 O O . ASP A 1 300 ? 0.081 -18.737 -1.705 1.00 96.12 300 ASP A O 1
ATOM 2300 N N . VAL A 1 301 ? 0.009 -18.781 -3.947 1.00 96.44 301 VAL A N 1
ATOM 2301 C CA . VAL A 1 301 ? -1.323 -19.386 -4.059 1.00 96.44 301 VAL A CA 1
ATOM 2302 C C . VAL A 1 301 ? -1.269 -20.684 -4.858 1.00 96.44 301 VAL A C 1
ATOM 2304 O O . VAL A 1 301 ? -0.314 -20.962 -5.592 1.00 96.44 301 VAL A O 1
ATOM 2307 N N . THR A 1 302 ? -2.308 -21.507 -4.708 1.00 97.50 302 THR A N 1
ATOM 2308 C CA . THR A 1 302 ? -2.456 -22.724 -5.508 1.00 97.50 302 THR A CA 1
ATOM 2309 C C . THR A 1 302 ? -3.230 -22.411 -6.779 1.00 97.50 302 THR A C 1
ATOM 2311 O O . THR A 1 302 ? -4.404 -22.072 -6.704 1.00 97.50 302 THR A O 1
ATOM 2314 N N . GLY A 1 303 ? -2.603 -22.546 -7.946 1.00 95.56 303 GLY A N 1
ATOM 2315 C CA . GLY A 1 303 ? -3.251 -22.204 -9.208 1.00 95.56 303 GLY A CA 1
ATOM 2316 C C . GLY A 1 303 ? -2.424 -22.504 -10.452 1.00 95.56 303 GLY A C 1
ATOM 2317 O O . GLY A 1 303 ? -1.289 -22.987 -10.397 1.00 95.56 303 GLY A O 1
ATOM 2318 N N . TYR A 1 304 ? -3.025 -22.223 -11.602 1.00 94.12 304 TYR A N 1
ATOM 2319 C CA . TYR A 1 304 ? -2.371 -22.269 -12.905 1.00 94.12 304 TYR A CA 1
ATOM 2320 C C . TYR A 1 304 ? -1.900 -20.869 -13.277 1.00 94.12 304 TYR A C 1
ATOM 2322 O O . TYR A 1 304 ? -2.637 -19.916 -13.089 1.00 94.12 304 TYR A O 1
ATOM 2330 N N . GLY A 1 305 ? -0.698 -20.731 -13.842 1.00 92.44 305 GLY A N 1
ATOM 2331 C CA . GLY A 1 305 ? -0.191 -19.411 -14.245 1.00 92.44 305 GLY A CA 1
ATOM 2332 C C . GLY A 1 305 ? -0.826 -18.849 -15.524 1.00 92.44 305 GLY A C 1
ATOM 2333 O O . GLY A 1 305 ? -0.645 -17.671 -15.825 1.00 92.44 305 GLY A O 1
ATOM 2334 N N . CYS A 1 306 ? -1.521 -19.678 -16.310 1.00 93.88 306 CYS A N 1
ATOM 2335 C CA . CYS A 1 306 ? -2.168 -19.308 -17.569 1.00 93.88 306 CYS A CA 1
ATOM 2336 C C . CYS A 1 306 ? -3.232 -20.338 -18.004 1.00 93.88 306 CYS A C 1
ATOM 2338 O O . CYS A 1 306 ? -3.320 -21.443 -17.473 1.00 93.88 306 CYS A O 1
ATOM 2340 N N . ASN A 1 307 ? -4.001 -20.028 -19.047 1.00 92.50 307 ASN A N 1
ATOM 2341 C CA . ASN A 1 307 ? -5.055 -20.898 -19.587 1.00 92.50 307 ASN A CA 1
ATOM 2342 C C . ASN A 1 307 ? -4.602 -21.826 -20.744 1.00 92.50 307 ASN A C 1
ATOM 2344 O O . ASN A 1 307 ? -5.428 -22.295 -21.532 1.00 92.50 307 ASN A O 1
ATOM 2348 N N . LYS A 1 308 ? -3.290 -22.075 -20.897 1.00 90.94 308 LYS A N 1
ATOM 2349 C CA . LYS A 1 308 ? -2.696 -22.841 -22.019 1.00 90.94 308 LYS A CA 1
ATOM 2350 C C . LYS A 1 308 ? -1.999 -24.139 -21.586 1.00 90.94 308 LYS A C 1
ATOM 2352 O O . LYS A 1 308 ? -0.956 -24.484 -22.128 1.00 90.94 308 LYS A O 1
ATOM 2357 N N . ASN A 1 309 ? -2.619 -24.882 -20.669 1.00 84.50 309 ASN A N 1
ATOM 2358 C CA . ASN A 1 309 ? -2.099 -26.123 -20.069 1.00 84.50 309 ASN A CA 1
ATOM 2359 C C . ASN A 1 309 ? -0.775 -25.979 -19.279 1.00 84.50 309 ASN A C 1
ATOM 2361 O O . ASN A 1 309 ? 0.103 -26.829 -19.443 1.00 84.50 309 ASN A O 1
ATOM 2365 N N . PRO A 1 310 ? -0.597 -24.955 -18.424 1.00 88.88 310 PRO A N 1
ATOM 2366 C CA . PRO A 1 310 ? 0.588 -24.880 -17.571 1.00 88.88 310 PRO A CA 1
ATOM 2367 C C . PRO A 1 310 ? 0.537 -25.933 -16.444 1.00 88.88 310 PRO A C 1
ATOM 2369 O O . PRO A 1 310 ? -0.526 -26.506 -16.175 1.00 88.88 310 PRO A O 1
ATOM 2372 N N . PRO A 1 311 ? 1.656 -26.179 -15.738 1.00 91.94 311 PRO A N 1
ATOM 2373 C CA . PRO A 1 311 ? 1.630 -26.962 -14.505 1.00 91.94 311 PRO A CA 1
ATOM 2374 C C . PRO A 1 311 ? 0.765 -26.283 -13.430 1.00 91.94 311 PRO A C 1
ATOM 2376 O O . PRO A 1 311 ? 0.732 -25.055 -13.333 1.00 91.94 311 PRO A O 1
ATOM 2379 N N . LEU A 1 312 ? 0.087 -27.096 -12.610 1.00 93.75 312 LEU A N 1
ATOM 2380 C CA . LEU A 1 312 ? -0.532 -26.632 -11.366 1.00 93.75 312 LEU A CA 1
ATOM 2381 C C . LEU A 1 312 ? 0.577 -26.377 -10.345 1.00 93.75 312 LEU A C 1
ATOM 2383 O O . LEU A 1 312 ? 1.416 -27.254 -10.127 1.00 93.75 312 LEU A O 1
ATOM 2387 N N . ARG A 1 313 ? 0.562 -25.205 -9.717 1.00 94.56 313 ARG A N 1
ATOM 2388 C CA . ARG A 1 313 ? 1.568 -24.770 -8.746 1.00 94.56 313 ARG A CA 1
ATOM 2389 C C . ARG A 1 313 ? 0.922 -24.507 -7.400 1.00 94.56 313 ARG A C 1
ATOM 2391 O O . ARG A 1 313 ? -0.205 -24.035 -7.364 1.00 94.56 313 ARG A O 1
ATOM 2398 N N . SER A 1 314 ? 1.636 -24.806 -6.320 1.00 96.56 314 SER A N 1
ATOM 2399 C CA . SER A 1 314 ? 1.305 -24.345 -4.962 1.00 96.56 314 SER A CA 1
ATOM 2400 C C . SER A 1 314 ? 2.121 -23.112 -4.563 1.00 96.56 314 SER A C 1
ATOM 2402 O O . SER A 1 314 ? 1.987 -22.618 -3.454 1.00 96.56 314 SER A O 1
ATOM 2404 N N . ASP A 1 315 ? 3.002 -22.655 -5.441 1.00 96.06 315 ASP A N 1
ATOM 2405 C CA . ASP A 1 315 ? 3.934 -21.549 -5.261 1.00 96.06 315 ASP A CA 1
ATOM 2406 C C . ASP A 1 315 ? 3.714 -20.469 -6.333 1.00 96.06 315 ASP A C 1
ATOM 2408 O O . ASP A 1 315 ? 4.649 -19.781 -6.736 1.00 96.06 315 ASP A O 1
ATOM 2412 N N . LEU A 1 316 ? 2.486 -20.344 -6.863 1.00 96.81 316 LEU A N 1
ATOM 2413 C CA . LEU A 1 316 ? 2.169 -19.336 -7.875 1.00 96.81 316 LEU A CA 1
ATOM 2414 C C . LEU A 1 316 ? 2.126 -17.947 -7.213 1.00 96.81 316 LEU A C 1
ATOM 2416 O O . LEU A 1 316 ? 1.303 -17.758 -6.320 1.00 96.81 316 LEU A O 1
ATOM 2420 N N . PRO A 1 317 ? 2.928 -16.960 -7.657 1.00 96.88 317 PRO A N 1
ATOM 2421 C CA . PRO A 1 317 ? 2.880 -15.622 -7.080 1.00 96.88 317 PRO A CA 1
ATOM 2422 C C . PRO A 1 317 ? 1.601 -14.892 -7.500 1.00 96.88 317 PRO A C 1
ATOM 2424 O O . PRO A 1 317 ? 1.402 -14.590 -8.686 1.00 96.88 317 PRO A O 1
ATOM 2427 N N . LEU A 1 318 ? 0.740 -14.575 -6.533 1.00 96.75 318 LEU A N 1
ATOM 2428 C CA . LEU A 1 318 ? -0.459 -13.780 -6.780 1.00 96.75 318 LEU A CA 1
ATOM 2429 C C . LEU A 1 318 ? -0.052 -12.352 -7.152 1.00 96.75 318 LEU A C 1
ATOM 2431 O O . LEU A 1 318 ? 0.631 -11.686 -6.388 1.00 96.75 318 LEU A O 1
ATOM 2435 N N . HIS A 1 319 ? -0.478 -11.831 -8.300 1.00 97.38 319 HIS A N 1
ATOM 2436 C CA . HIS A 1 319 ? -0.131 -10.462 -8.712 1.00 97.38 319 HIS A CA 1
ATOM 2437 C C . HIS A 1 319 ? -0.976 -9.394 -7.987 1.00 97.38 319 HIS A C 1
ATOM 2439 O O . HIS A 1 319 ? -1.528 -8.501 -8.621 1.00 97.38 319 HIS A O 1
ATOM 2445 N N . ASP A 1 320 ? -1.095 -9.506 -6.662 1.00 89.12 320 ASP A N 1
ATOM 2446 C CA . ASP A 1 320 ? -1.871 -8.612 -5.802 1.00 89.12 320 ASP A CA 1
ATOM 2447 C C . ASP A 1 320 ? -1.223 -7.224 -5.731 1.00 89.12 320 ASP A C 1
ATOM 2449 O O . ASP A 1 320 ? -1.797 -6.244 -6.203 1.00 89.12 320 ASP A O 1
ATOM 2453 N N . MET A 1 321 ? 0.001 -7.147 -5.194 1.00 94.00 321 MET A N 1
ATOM 2454 C CA . MET A 1 321 ? 0.826 -5.932 -5.124 1.00 94.00 321 MET A CA 1
ATOM 2455 C C . MET A 1 321 ? 0.101 -4.714 -4.521 1.00 94.00 321 MET A C 1
ATOM 2457 O O . MET A 1 321 ? 0.438 -3.564 -4.815 1.00 94.00 321 MET A O 1
ATOM 2461 N N . THR A 1 322 ? -0.906 -4.947 -3.676 1.00 94.69 322 THR A N 1
ATOM 2462 C CA . THR A 1 322 ? -1.629 -3.888 -2.973 1.00 94.69 322 THR A CA 1
ATOM 2463 C C . THR A 1 322 ? -0.875 -3.427 -1.723 1.00 94.69 322 THR A C 1
ATOM 2465 O O . THR A 1 322 ? -0.082 -4.151 -1.115 1.00 94.69 322 THR A O 1
ATOM 2468 N N . GLY A 1 323 ? -1.101 -2.159 -1.375 1.00 92.62 323 GLY A N 1
ATOM 2469 C CA . GLY A 1 323 ? -0.658 -1.527 -0.132 1.00 92.62 323 GLY A CA 1
ATOM 2470 C C . GLY A 1 323 ? -1.868 -0.956 0.606 1.00 92.62 323 GLY A C 1
ATOM 2471 O O . GLY A 1 323 ? -2.917 -1.580 0.634 1.00 92.62 323 GLY A O 1
ATOM 2472 N N . GLY A 1 324 ? -1.767 0.259 1.150 1.00 93.12 324 GLY A N 1
ATOM 2473 C CA . GLY A 1 324 ? -2.870 0.888 1.899 1.00 93.12 324 GLY A CA 1
ATOM 2474 C C . GLY A 1 324 ? -3.843 1.759 1.090 1.00 93.12 324 GLY A C 1
ATOM 2475 O O . GLY A 1 324 ? -4.692 2.421 1.675 1.00 93.12 324 GLY A O 1
ATOM 2476 N N . ASN A 1 325 ? -3.712 1.864 -0.237 1.00 93.81 325 ASN A N 1
ATOM 2477 C CA . ASN A 1 325 ? -4.492 2.844 -1.004 1.00 93.81 325 ASN A CA 1
ATOM 2478 C C . ASN A 1 325 ? -5.889 2.322 -1.370 1.00 93.81 325 ASN A C 1
ATOM 2480 O O . ASN A 1 325 ? -6.041 1.580 -2.336 1.00 93.81 325 ASN A O 1
ATOM 2484 N N . THR A 1 326 ? -6.909 2.765 -0.636 1.00 91.12 326 THR A N 1
ATOM 2485 C CA . THR A 1 326 ? -8.322 2.474 -0.931 1.00 91.12 326 THR A CA 1
ATOM 2486 C C . THR A 1 326 ? -9.058 3.664 -1.544 1.00 91.12 326 THR A C 1
ATOM 2488 O O . THR A 1 326 ? -10.224 3.542 -1.913 1.00 91.12 326 THR A O 1
ATOM 2491 N N . PHE A 1 327 ? -8.424 4.836 -1.630 1.00 94.19 327 PHE A N 1
ATOM 2492 C CA . PHE A 1 327 ? -9.079 6.056 -2.095 1.00 94.19 327 PHE A CA 1
ATOM 2493 C C . PHE A 1 327 ? -8.900 6.275 -3.597 1.00 94.19 327 PHE A C 1
ATOM 2495 O O . PHE A 1 327 ? -9.890 6.479 -4.296 1.00 94.19 327 PHE A O 1
ATOM 2502 N N . ILE A 1 328 ? -7.669 6.197 -4.112 1.00 96.38 328 ILE A N 1
ATOM 2503 C CA . ILE A 1 328 ? -7.418 6.461 -5.535 1.00 96.38 328 ILE A CA 1
ATOM 2504 C C . ILE A 1 328 ? -8.195 5.500 -6.445 1.00 96.38 328 ILE A C 1
ATOM 2506 O O . ILE A 1 328 ? -8.873 6.001 -7.342 1.00 96.38 328 ILE A O 1
ATOM 2510 N N . PRO A 1 329 ? -8.242 4.174 -6.195 1.00 93.94 329 PRO A N 1
ATOM 2511 C CA . PRO A 1 329 ? -9.064 3.269 -7.000 1.00 93.94 329 PRO A CA 1
ATOM 2512 C C . PRO A 1 329 ? -10.535 3.706 -7.144 1.00 93.94 329 PRO A C 1
ATOM 2514 O O . PRO A 1 329 ? -11.106 3.548 -8.222 1.00 93.94 329 PRO A O 1
ATOM 2517 N N . LYS A 1 330 ? -11.132 4.333 -6.113 1.00 88.56 330 LYS A N 1
ATOM 2518 C CA . LYS A 1 330 ? -12.528 4.822 -6.141 1.00 88.56 330 LYS A CA 1
ATOM 2519 C C . LYS A 1 330 ? -12.743 5.942 -7.157 1.00 88.56 330 LYS A C 1
ATOM 2521 O O . LYS A 1 330 ? -13.831 6.047 -7.717 1.00 88.56 330 LYS A O 1
ATOM 2526 N N . VAL A 1 331 ? -11.735 6.789 -7.385 1.00 93.38 331 VAL A N 1
ATOM 2527 C CA . VAL A 1 331 ? -11.878 7.971 -8.250 1.00 93.38 331 VAL A CA 1
ATOM 2528 C C . VAL A 1 331 ? -11.529 7.686 -9.711 1.00 93.38 331 VAL A C 1
ATOM 2530 O O . VAL A 1 331 ? -12.012 8.397 -10.591 1.00 93.38 331 VAL A O 1
ATOM 2533 N N . LEU A 1 332 ? -10.742 6.641 -9.999 1.00 93.75 332 LEU A N 1
ATOM 2534 C CA . LEU A 1 332 ? -10.204 6.386 -11.344 1.00 93.75 332 LEU A CA 1
ATOM 2535 C C . LEU A 1 332 ? -11.287 6.218 -12.418 1.00 93.75 332 LEU A C 1
ATOM 2537 O O . LEU A 1 332 ? -11.161 6.797 -13.495 1.00 93.75 332 LEU A O 1
ATOM 2541 N N . TYR A 1 333 ? -12.378 5.499 -12.136 1.00 84.56 333 TYR A N 1
ATOM 2542 C CA . TYR A 1 333 ? -13.448 5.303 -13.127 1.00 84.56 333 TYR A CA 1
ATOM 2543 C C . TYR A 1 333 ? -14.078 6.623 -13.589 1.00 84.56 333 TYR A C 1
ATOM 2545 O O . TYR A 1 333 ? -14.446 6.764 -14.753 1.00 84.56 333 TYR A O 1
ATOM 2553 N N . SER A 1 334 ? -14.157 7.621 -12.704 1.00 85.81 334 SER A N 1
ATOM 2554 C CA . SER A 1 334 ? -14.713 8.932 -13.057 1.00 85.81 334 SER A CA 1
ATOM 2555 C C . SER A 1 334 ? -13.867 9.694 -14.082 1.00 85.81 334 SER A C 1
ATOM 2557 O O . SER A 1 334 ? -14.409 10.502 -14.835 1.00 85.81 334 SER A O 1
ATOM 2559 N N . LEU A 1 335 ? -12.560 9.416 -14.127 1.00 90.75 335 LEU A N 1
ATOM 2560 C CA . LEU A 1 335 ? -11.614 10.040 -15.048 1.00 90.75 335 LEU A CA 1
ATOM 2561 C C . LEU A 1 335 ? -11.416 9.227 -16.330 1.00 90.75 335 LEU A C 1
ATOM 2563 O O . LEU A 1 335 ? -11.315 9.808 -17.407 1.00 90.75 335 LEU A O 1
ATOM 2567 N N . TYR A 1 336 ? -11.356 7.899 -16.212 1.00 93.50 336 TYR A N 1
ATOM 2568 C CA . TYR A 1 336 ? -10.878 7.023 -17.284 1.00 93.50 336 TYR A CA 1
ATOM 2569 C C . TYR A 1 336 ? -11.954 6.092 -17.864 1.00 93.50 336 TYR A C 1
ATOM 2571 O O . TYR A 1 336 ? -11.717 5.464 -18.890 1.00 93.50 336 TYR A O 1
ATOM 2579 N N . GLY A 1 337 ? -13.152 6.021 -17.271 1.00 90.88 337 GLY A N 1
ATOM 2580 C CA . GLY A 1 337 ? -14.259 5.214 -17.794 1.00 90.88 337 GLY A CA 1
ATOM 2581 C C . GLY A 1 337 ? -13.863 3.756 -18.043 1.00 90.88 337 GLY A C 1
ATOM 2582 O O . GLY A 1 337 ? -13.327 3.098 -17.155 1.00 90.88 337 GLY A O 1
ATOM 2583 N N . ASP A 1 338 ? -14.104 3.270 -19.261 1.00 88.75 338 ASP A N 1
ATOM 2584 C CA . ASP A 1 338 ? -13.847 1.879 -19.662 1.00 88.75 338 ASP A CA 1
ATOM 2585 C C . ASP A 1 338 ? -12.348 1.525 -19.786 1.00 88.75 338 ASP A C 1
ATOM 2587 O O . ASP A 1 338 ? -12.014 0.356 -19.974 1.00 88.75 338 ASP A O 1
ATOM 2591 N N . ASP A 1 339 ? -11.432 2.496 -19.656 1.00 90.50 339 ASP A N 1
ATOM 2592 C CA . ASP A 1 339 ? -9.984 2.230 -19.642 1.00 90.50 339 ASP A CA 1
ATOM 2593 C C . ASP A 1 339 ? -9.506 1.621 -18.306 1.00 90.50 339 ASP A C 1
ATOM 2595 O O . ASP A 1 339 ? -8.344 1.219 -18.189 1.00 90.50 339 ASP A O 1
ATOM 2599 N N . VAL A 1 340 ? -10.379 1.546 -17.292 1.00 93.25 340 VAL A N 1
ATOM 2600 C CA . VAL A 1 340 ? -10.114 0.869 -16.015 1.00 93.25 340 VAL A CA 1
ATOM 2601 C C . VAL A 1 340 ? -11.138 -0.227 -15.732 1.00 93.25 340 VAL A C 1
ATOM 2603 O O . VAL A 1 340 ? -12.329 -0.088 -16.002 1.00 93.25 340 VAL A O 1
ATOM 2606 N N . ASP A 1 341 ? -10.679 -1.322 -15.127 1.00 92.69 341 ASP A N 1
ATOM 2607 C CA . ASP A 1 341 ? -11.545 -2.424 -14.709 1.00 92.69 341 ASP A CA 1
ATOM 2608 C C . ASP A 1 341 ? -12.059 -2.173 -13.287 1.00 92.69 341 ASP A C 1
ATOM 2610 O O . ASP A 1 341 ? -11.355 -2.386 -12.300 1.00 92.69 341 ASP A O 1
ATOM 2614 N N . THR A 1 342 ? -13.301 -1.702 -13.173 1.00 88.62 342 THR A N 1
ATOM 2615 C CA . THR A 1 342 ? -13.910 -1.383 -11.871 1.00 88.62 342 THR A CA 1
ATOM 2616 C C . THR A 1 342 ? -14.086 -2.599 -10.966 1.00 88.62 342 THR A C 1
ATOM 2618 O O . THR A 1 342 ? -14.021 -2.454 -9.746 1.00 88.62 342 THR A O 1
ATOM 2621 N N . VAL A 1 343 ? -14.265 -3.798 -11.528 1.00 89.62 343 VAL A N 1
ATOM 2622 C CA . VAL A 1 343 ? -14.387 -5.034 -10.744 1.00 89.62 343 VAL A CA 1
ATOM 2623 C C . VAL A 1 343 ? -13.031 -5.386 -10.141 1.00 89.62 343 VAL A C 1
ATOM 2625 O O . VAL A 1 343 ? -12.943 -5.638 -8.938 1.00 89.62 343 VAL A O 1
ATOM 2628 N N . ALA A 1 344 ? -11.966 -5.318 -10.942 1.00 94.50 344 ALA A N 1
ATOM 2629 C CA . ALA A 1 344 ? -10.604 -5.531 -10.466 1.00 94.50 344 ALA A CA 1
ATOM 2630 C C . ALA A 1 344 ? -10.181 -4.475 -9.432 1.00 94.50 344 ALA A C 1
ATOM 2632 O O . ALA A 1 344 ? -9.615 -4.829 -8.397 1.00 94.50 344 ALA A O 1
ATOM 2633 N N . LEU A 1 345 ? -10.489 -3.192 -9.667 1.00 93.19 345 LEU A N 1
ATOM 2634 C CA . LEU A 1 345 ? -10.198 -2.105 -8.723 1.00 93.19 345 LEU A CA 1
ATOM 2635 C C . LEU A 1 345 ? -10.903 -2.317 -7.380 1.00 93.19 345 LEU A C 1
ATOM 2637 O O . LEU A 1 345 ? -10.271 -2.169 -6.336 1.00 93.19 345 LEU A O 1
ATOM 2641 N N . ASN A 1 346 ? -12.180 -2.713 -7.389 1.00 89.81 346 ASN A N 1
ATOM 2642 C CA . ASN A 1 346 ? -12.912 -3.016 -6.159 1.00 89.81 346 ASN A CA 1
ATOM 2643 C C . ASN A 1 346 ? -12.285 -4.188 -5.396 1.00 89.81 346 ASN A C 1
ATOM 2645 O O . ASN A 1 346 ? -12.067 -4.077 -4.191 1.00 89.81 346 ASN A O 1
ATOM 2649 N N . ALA A 1 347 ? -11.909 -5.265 -6.092 1.00 90.75 347 ALA A N 1
ATOM 2650 C CA . ALA A 1 347 ? -11.186 -6.377 -5.476 1.00 90.75 347 ALA A CA 1
ATOM 2651 C C . ALA A 1 347 ? -9.829 -5.931 -4.891 1.00 90.75 347 ALA A C 1
ATOM 2653 O O . ALA A 1 347 ? -9.465 -6.333 -3.788 1.00 90.75 347 ALA A O 1
ATOM 2654 N N . GLY A 1 348 ? -9.106 -5.046 -5.586 1.00 94.88 348 GLY A N 1
ATOM 2655 C CA . GLY A 1 348 ? -7.866 -4.442 -5.095 1.00 94.88 348 GLY A CA 1
ATOM 2656 C C . GLY A 1 348 ? -8.054 -3.604 -3.827 1.00 94.88 348 GLY A C 1
ATOM 2657 O O . GLY A 1 348 ? -7.211 -3.658 -2.934 1.00 94.88 348 GLY A O 1
ATOM 2658 N N . MET A 1 349 ? -9.172 -2.883 -3.691 1.00 93.06 349 MET A N 1
ATOM 2659 C CA . MET A 1 349 ? -9.491 -2.160 -2.453 1.00 93.06 349 MET A CA 1
ATOM 2660 C C . MET A 1 349 ? -9.732 -3.103 -1.273 1.00 93.06 349 MET A C 1
ATOM 2662 O O . MET A 1 349 ? -9.275 -2.805 -0.171 1.00 93.06 349 MET A O 1
ATOM 2666 N N . GLU A 1 350 ? -10.414 -4.235 -1.477 1.00 93.19 350 GLU A N 1
ATOM 2667 C CA . GLU A 1 350 ? -10.605 -5.220 -0.403 1.00 93.19 350 GLU A CA 1
ATOM 2668 C C . GLU A 1 350 ? -9.277 -5.839 0.036 1.00 93.19 350 GLU A C 1
ATOM 2670 O O . GLU A 1 350 ? -9.011 -5.948 1.235 1.00 93.19 350 GLU A O 1
ATOM 2675 N N . ARG A 1 351 ? -8.390 -6.151 -0.917 1.00 94.50 351 ARG A N 1
ATOM 2676 C CA . ARG A 1 351 ? -7.029 -6.611 -0.605 1.00 94.50 351 ARG A CA 1
ATOM 2677 C C . ARG A 1 351 ? -6.223 -5.537 0.131 1.00 94.50 351 ARG A C 1
ATOM 2679 O O . ARG A 1 351 ? -5.583 -5.843 1.131 1.00 94.50 351 ARG A O 1
ATOM 2686 N N . ALA A 1 352 ? -6.347 -4.264 -0.245 1.00 96.56 352 ALA A N 1
ATOM 2687 C CA . ALA A 1 352 ? -5.727 -3.158 0.488 1.00 96.56 352 ALA A CA 1
ATOM 2688 C C . ALA A 1 352 ? -6.248 -3.027 1.935 1.00 96.56 352 ALA A C 1
ATOM 2690 O O . ALA A 1 352 ? -5.457 -2.814 2.855 1.00 96.56 352 ALA A O 1
ATOM 2691 N N . ARG A 1 353 ? -7.557 -3.204 2.178 1.00 95.19 353 ARG A N 1
ATOM 2692 C CA . ARG A 1 353 ? -8.112 -3.237 3.547 1.00 95.19 353 ARG A CA 1
ATOM 2693 C C . ARG A 1 353 ? -7.613 -4.434 4.340 1.00 95.19 353 ARG A C 1
ATOM 2695 O O . ARG A 1 353 ? -7.296 -4.282 5.516 1.00 95.19 353 ARG A O 1
ATOM 2702 N N . PHE A 1 354 ? -7.506 -5.598 3.705 1.00 94.62 354 PHE A N 1
ATOM 2703 C CA . PHE A 1 354 ? -6.884 -6.769 4.312 1.00 94.62 354 PHE A CA 1
ATOM 2704 C C . PHE A 1 354 ? -5.438 -6.473 4.733 1.00 94.62 354 PHE A C 1
ATOM 2706 O O . PHE A 1 354 ? -5.079 -6.745 5.875 1.00 94.62 354 PHE A O 1
ATOM 2713 N N . MET A 1 355 ? -4.633 -5.839 3.874 1.00 96.00 355 MET A N 1
ATOM 2714 C CA . MET A 1 355 ? -3.264 -5.446 4.227 1.00 96.00 355 MET A CA 1
ATOM 2715 C C . MET A 1 355 ? -3.237 -4.483 5.421 1.00 96.00 355 MET A C 1
ATOM 2717 O O . MET A 1 355 ? -2.458 -4.684 6.347 1.00 96.00 355 MET A O 1
ATOM 2721 N N . LEU A 1 356 ? -4.103 -3.463 5.436 1.00 96.44 356 LEU A N 1
ATOM 2722 C CA . LEU A 1 356 ? -4.180 -2.490 6.533 1.00 96.44 356 LEU A CA 1
ATOM 2723 C C . LEU A 1 356 ? -4.573 -3.125 7.870 1.00 96.44 356 LEU A C 1
ATOM 2725 O O . LEU A 1 356 ? -3.963 -2.797 8.886 1.00 96.44 356 LEU A O 1
ATOM 2729 N N . ARG A 1 357 ? -5.542 -4.048 7.860 1.00 96.44 357 ARG A N 1
ATOM 2730 C CA . ARG A 1 357 ? -6.034 -4.732 9.065 1.00 96.44 357 ARG A CA 1
ATOM 2731 C C . ARG A 1 357 ? -5.030 -5.683 9.706 1.00 96.44 357 ARG A C 1
ATOM 2733 O O . ARG A 1 357 ? -5.190 -6.045 10.859 1.00 96.44 357 ARG A O 1
ATOM 2740 N N . ASN A 1 358 ? -4.005 -6.084 8.960 1.00 96.12 358 ASN A N 1
ATOM 2741 C CA . ASN A 1 358 ? -2.989 -7.024 9.424 1.00 96.12 358 ASN A CA 1
ATOM 2742 C C . ASN A 1 358 ? -1.593 -6.385 9.521 1.00 96.12 358 ASN A C 1
ATOM 2744 O O . ASN A 1 358 ? -0.621 -7.061 9.841 1.00 96.12 358 ASN A O 1
ATOM 2748 N N . ALA A 1 359 ? -1.464 -5.089 9.218 1.00 97.31 359 ALA A N 1
ATOM 2749 C CA . ALA A 1 359 ? -0.185 -4.379 9.255 1.00 97.31 359 ALA A CA 1
ATOM 2750 C C . ALA A 1 359 ? 0.260 -4.008 10.680 1.00 97.31 359 ALA A C 1
ATOM 2752 O O . ALA A 1 359 ? 1.430 -3.674 10.889 1.00 97.31 359 ALA A O 1
ATOM 2753 N N . ALA A 1 360 ? -0.666 -4.014 11.639 1.00 97.62 360 ALA A N 1
ATOM 2754 C CA . ALA A 1 360 ? -0.409 -3.649 13.021 1.00 97.62 360 ALA A CA 1
ATOM 2755 C C . ALA A 1 360 ? -1.330 -4.396 13.984 1.00 97.62 360 ALA A C 1
ATOM 2757 O O . ALA A 1 360 ? -2.430 -4.777 13.602 1.00 97.62 360 ALA A O 1
ATOM 2758 N N . GLU A 1 361 ? -0.883 -4.523 15.229 1.00 97.06 361 GLU A N 1
ATOM 2759 C CA . GLU A 1 361 ? -1.661 -5.065 16.349 1.00 97.06 361 GLU A CA 1
ATOM 2760 C C . GLU A 1 361 ? -1.704 -4.034 17.484 1.00 97.06 361 GLU A C 1
ATOM 2762 O O . GLU A 1 361 ? -0.691 -3.381 17.778 1.00 97.06 361 GLU A O 1
ATOM 2767 N N . LEU A 1 362 ? -2.867 -3.886 18.118 1.00 98.31 362 LEU A N 1
ATOM 2768 C CA . LEU A 1 362 ? -3.073 -3.062 19.301 1.00 98.31 362 LEU A CA 1
ATOM 2769 C C . LEU A 1 362 ? -3.099 -3.886 20.589 1.00 98.31 362 LEU A C 1
ATOM 2771 O O . LEU A 1 362 ? -3.727 -4.935 20.672 1.00 98.31 362 LEU A O 1
ATOM 2775 N N . ASP A 1 363 ? -2.503 -3.329 21.641 1.00 98.56 363 ASP A N 1
ATOM 2776 C CA . ASP A 1 363 ? -2.725 -3.755 23.025 1.00 98.56 363 ASP A CA 1
ATOM 2777 C C . ASP A 1 363 ? -3.079 -2.539 23.891 1.00 98.56 363 ASP A C 1
ATOM 2779 O O . ASP A 1 363 ? -2.674 -1.408 23.597 1.00 98.56 363 ASP A O 1
ATOM 2783 N N . ILE A 1 364 ? -3.838 -2.755 24.965 1.00 97.94 364 ILE A N 1
ATOM 2784 C CA . ILE A 1 364 ? -4.282 -1.692 25.866 1.00 97.94 364 ILE A CA 1
ATOM 2785 C C . ILE A 1 364 ? -4.132 -2.094 27.332 1.00 97.94 364 ILE A C 1
ATOM 2787 O O . ILE A 1 364 ? -4.626 -3.123 27.791 1.00 97.94 364 ILE A O 1
ATOM 2791 N N . ASN A 1 365 ? -3.489 -1.221 28.103 1.00 98.19 365 ASN A N 1
ATOM 2792 C CA . ASN A 1 365 ? -3.328 -1.374 29.540 1.00 98.19 365 ASN A CA 1
ATOM 2793 C C . ASN A 1 365 ? -3.905 -0.158 30.267 1.00 98.19 365 ASN A C 1
ATOM 2795 O O . ASN A 1 365 ? -3.495 0.976 30.029 1.00 98.19 365 ASN A O 1
ATOM 2799 N N . VAL A 1 366 ? -4.843 -0.395 31.183 1.00 97.69 366 VAL A N 1
ATOM 2800 C CA . VAL A 1 366 ? -5.520 0.660 31.945 1.00 97.69 366 VAL A CA 1
ATOM 2801 C C . VAL A 1 366 ? -5.140 0.557 33.418 1.00 97.69 366 VAL A C 1
ATOM 2803 O O . VAL A 1 366 ? -5.369 -0.461 34.073 1.00 97.69 366 VAL A O 1
ATOM 2806 N N . ASN A 1 367 ? -4.570 1.632 33.959 1.00 96.25 367 ASN A N 1
ATOM 2807 C CA . ASN A 1 367 ? -4.180 1.744 35.358 1.00 96.25 367 ASN A CA 1
ATOM 2808 C C . ASN A 1 367 ? -4.647 3.081 35.945 1.00 96.25 367 ASN A C 1
ATOM 2810 O O . ASN A 1 367 ? -3.968 4.106 35.839 1.00 96.25 367 ASN A O 1
ATOM 2814 N N . ASN A 1 368 ? -5.800 3.044 36.616 1.00 94.44 368 ASN A N 1
ATOM 2815 C CA . ASN A 1 368 ? -6.481 4.231 37.132 1.00 94.44 368 ASN A CA 1
ATOM 2816 C C . ASN A 1 368 ? -6.735 5.243 35.998 1.00 94.44 368 ASN A C 1
ATOM 2818 O O . ASN A 1 368 ? -7.325 4.861 34.997 1.00 94.44 368 ASN A O 1
ATOM 2822 N N . GLU A 1 369 ? -6.291 6.500 36.102 1.00 97.00 369 GLU A N 1
ATOM 2823 C CA . GLU A 1 369 ? -6.472 7.478 35.021 1.00 97.00 369 GLU A CA 1
ATOM 2824 C C . GLU A 1 369 ? -5.436 7.362 33.886 1.00 97.00 369 GLU A C 1
ATOM 2826 O O . GLU A 1 369 ? -5.446 8.186 32.978 1.00 97.00 369 GLU A O 1
ATOM 2831 N N . VAL A 1 370 ? -4.513 6.396 33.920 1.00 98.12 370 VAL A N 1
ATOM 2832 C CA . VAL A 1 370 ? -3.502 6.227 32.865 1.00 98.12 370 VAL A CA 1
ATOM 2833 C C . VAL A 1 370 ? -3.878 5.061 31.960 1.00 98.12 370 VAL A C 1
ATOM 2835 O O . VAL A 1 370 ? -3.977 3.926 32.421 1.00 98.12 370 VAL A O 1
ATOM 2838 N N . VAL A 1 371 ? -4.037 5.345 30.670 1.00 98.38 371 VAL A N 1
ATOM 2839 C CA . VAL A 1 371 ? -4.229 4.351 29.607 1.00 98.38 371 VAL A CA 1
ATOM 2840 C C . VAL A 1 371 ? -2.964 4.300 28.764 1.00 98.38 371 VAL A C 1
ATOM 2842 O O . VAL A 1 371 ? -2.545 5.315 28.223 1.00 98.38 371 VAL A O 1
ATOM 2845 N N . GLU A 1 372 ? -2.357 3.132 28.627 1.00 98.62 372 GLU A N 1
ATOM 2846 C CA . GLU A 1 372 ? -1.248 2.894 27.706 1.00 98.62 372 GLU A CA 1
ATOM 2847 C C . GLU A 1 372 ? -1.763 2.089 26.517 1.00 98.62 372 GLU A C 1
ATOM 2849 O O . GLU A 1 372 ? -2.255 0.976 26.692 1.00 98.62 372 GLU A O 1
ATOM 2854 N N . VAL A 1 373 ? -1.650 2.656 25.316 1.00 98.75 373 VAL A N 1
ATOM 2855 C CA . VAL A 1 373 ? -1.961 1.961 24.063 1.00 98.75 373 VAL A CA 1
ATOM 2856 C C . VAL A 1 373 ? -0.651 1.582 23.392 1.00 98.75 373 VAL A C 1
ATOM 2858 O O . VAL A 1 373 ? 0.193 2.448 23.143 1.00 98.75 373 VAL A O 1
ATOM 2861 N N . THR A 1 374 ? -0.480 0.297 23.105 1.00 98.81 374 THR A N 1
ATOM 2862 C CA . THR A 1 374 ? 0.664 -0.225 22.358 1.00 98.81 374 THR A CA 1
ATOM 2863 C C . THR A 1 374 ? 0.253 -0.473 20.916 1.00 98.81 374 THR A C 1
ATOM 2865 O O . THR A 1 374 ? -0.768 -1.102 20.680 1.00 98.81 374 THR A O 1
ATOM 2868 N N . VAL A 1 375 ? 1.052 0.005 19.963 1.00 98.88 375 VAL A N 1
ATOM 2869 C CA . VAL A 1 375 ? 0.922 -0.300 18.533 1.00 98.88 375 VAL A CA 1
ATOM 2870 C C . VAL A 1 375 ? 2.142 -1.101 18.106 1.00 98.88 375 VAL A C 1
ATOM 2872 O O . VAL A 1 375 ? 3.262 -0.590 18.172 1.00 98.88 375 VAL A O 1
ATOM 2875 N N . THR A 1 376 ? 1.945 -2.332 17.656 1.00 98.75 376 THR A N 1
ATOM 2876 C CA . THR A 1 376 ? 3.011 -3.219 17.177 1.00 98.75 376 THR A CA 1
ATOM 2877 C C . THR A 1 376 ? 3.045 -3.205 15.655 1.00 98.75 376 THR A C 1
ATOM 2879 O O . THR A 1 376 ? 2.008 -3.332 15.016 1.00 98.75 376 THR A O 1
ATOM 2882 N N . ASN A 1 377 ? 4.225 -3.024 15.059 1.00 98.56 377 ASN A N 1
ATOM 2883 C CA . ASN A 1 377 ? 4.407 -3.040 13.610 1.00 98.56 377 ASN A CA 1
ATOM 2884 C C . ASN A 1 377 ? 4.664 -4.467 13.110 1.00 98.56 377 ASN A C 1
ATOM 2886 O O . ASN A 1 377 ? 5.730 -5.028 13.370 1.00 98.56 377 ASN A O 1
ATOM 2890 N N . GLU A 1 378 ? 3.734 -5.002 12.321 1.00 97.38 378 GLU A N 1
ATOM 2891 C CA . GLU A 1 378 ? 3.857 -6.322 11.690 1.00 97.38 378 GLU A CA 1
ATOM 2892 C C . GLU A 1 378 ? 4.285 -6.245 10.217 1.00 97.38 378 GLU A C 1
ATOM 2894 O O . GLU A 1 378 ? 4.266 -7.231 9.487 1.00 97.38 378 GLU A O 1
ATOM 2899 N N . THR A 1 379 ? 4.749 -5.078 9.768 1.00 97.12 379 THR A N 1
ATOM 2900 C CA . THR A 1 379 ? 5.334 -4.905 8.436 1.00 97.12 379 THR A CA 1
ATOM 2901 C C . THR A 1 379 ? 6.854 -5.070 8.454 1.00 97.12 379 THR A C 1
ATOM 2903 O O . THR A 1 379 ? 7.533 -4.834 9.457 1.00 97.12 379 THR A O 1
ATOM 2906 N N . GLY A 1 380 ? 7.415 -5.447 7.302 1.00 96.88 380 GLY A N 1
ATOM 2907 C CA . GLY A 1 380 ? 8.862 -5.573 7.122 1.00 96.88 380 GLY A CA 1
ATOM 2908 C C . GLY A 1 380 ? 9.609 -4.251 6.971 1.00 96.88 380 GLY A C 1
ATOM 2909 O O . GLY A 1 380 ? 10.821 -4.259 6.838 1.00 96.88 380 GLY A O 1
ATOM 2910 N N . HIS A 1 381 ? 8.925 -3.116 7.010 1.00 97.75 381 HIS A N 1
ATOM 2911 C CA . HIS A 1 381 ? 9.489 -1.772 6.870 1.00 97.75 381 HIS A CA 1
ATOM 2912 C C . HIS A 1 381 ? 8.894 -0.856 7.948 1.00 97.75 381 HIS A C 1
ATOM 2914 O O . HIS A 1 381 ? 8.252 -1.334 8.883 1.00 97.75 381 HIS A O 1
ATOM 2920 N N . LYS A 1 382 ? 9.105 0.465 7.884 1.00 97.56 382 LYS A N 1
ATOM 2921 C CA . LYS A 1 382 ? 8.412 1.358 8.823 1.00 97.56 382 LYS A CA 1
ATOM 2922 C C . LYS A 1 382 ? 6.892 1.289 8.652 1.00 97.56 382 LYS A C 1
ATOM 2924 O O . LYS A 1 382 ? 6.396 1.040 7.552 1.00 97.56 382 LYS A O 1
ATOM 2929 N N . LEU A 1 383 ? 6.158 1.599 9.719 1.00 97.38 383 LEU A N 1
ATOM 2930 C CA . LEU A 1 383 ? 4.707 1.758 9.696 1.00 97.38 383 LEU A CA 1
ATOM 2931 C C . LEU A 1 383 ? 4.306 3.237 9.873 1.00 97.38 383 LEU A C 1
ATOM 2933 O O . LEU A 1 383 ? 4.511 3.787 10.962 1.00 97.38 383 LEU A O 1
ATOM 2937 N N . PRO A 1 384 ? 3.731 3.895 8.843 1.00 95.38 384 PRO A N 1
ATOM 2938 C CA . PRO A 1 384 ? 3.667 3.484 7.430 1.00 95.38 384 PRO A CA 1
ATOM 2939 C C . PRO A 1 384 ? 4.938 3.870 6.637 1.00 95.38 384 PRO A C 1
ATOM 2941 O O . PRO A 1 384 ? 5.472 4.966 6.802 1.00 95.38 384 PRO A O 1
ATOM 2944 N N . SER A 1 385 ? 5.413 3.017 5.726 1.00 94.81 385 SER A N 1
ATOM 2945 C CA . SER A 1 385 ? 6.536 3.333 4.820 1.00 94.81 385 SER A CA 1
ATOM 2946 C C . SER A 1 385 ? 6.054 3.987 3.507 1.00 94.81 385 SER A C 1
ATOM 2948 O O . SER A 1 385 ? 4.859 4.222 3.320 1.00 94.81 385 SER A O 1
ATOM 2950 N N . GLY A 1 386 ? 6.985 4.286 2.597 1.00 91.81 386 GLY A N 1
ATOM 2951 C CA . GLY A 1 386 ? 6.733 4.861 1.270 1.00 91.81 386 GLY A CA 1
ATOM 2952 C C . GLY A 1 386 ? 6.594 6.384 1.278 1.00 91.81 386 GLY A C 1
ATOM 2953 O O . GLY A 1 386 ? 7.141 7.054 2.160 1.00 91.81 386 GLY A O 1
ATOM 2954 N N . TYR A 1 387 ? 5.862 6.917 0.291 1.00 88.56 387 TYR A N 1
ATOM 2955 C CA . TYR A 1 387 ? 5.691 8.361 0.093 1.00 88.56 387 TYR A CA 1
ATOM 2956 C C . TYR A 1 387 ? 5.223 9.076 1.375 1.00 88.56 387 TYR A C 1
ATOM 2958 O O . TYR A 1 387 ? 4.171 8.715 1.921 1.00 88.56 387 TYR A O 1
ATOM 2966 N N . PRO A 1 388 ? 5.961 10.100 1.830 1.00 82.44 388 PRO A N 1
ATOM 2967 C CA . PRO A 1 388 ? 5.788 10.677 3.157 1.00 82.44 388 PRO A CA 1
ATOM 2968 C C . PRO A 1 388 ? 4.610 11.651 3.298 1.00 82.44 388 PRO A C 1
ATOM 2970 O O . PRO A 1 388 ? 4.067 11.789 4.392 1.00 82.44 388 PRO A O 1
ATOM 2973 N N . GLU A 1 389 ? 4.228 12.366 2.239 1.00 88.75 389 GLU A N 1
ATOM 2974 C CA . GLU A 1 389 ? 3.304 13.500 2.357 1.00 88.75 389 GLU A CA 1
ATOM 2975 C C . GLU A 1 389 ? 1.840 13.055 2.267 1.00 88.75 389 GLU A C 1
ATOM 2977 O O . GLU A 1 389 ? 1.473 12.190 1.472 1.00 88.75 389 GLU A O 1
ATOM 2982 N N . GLY A 1 390 ? 0.982 13.636 3.107 1.00 84.31 390 GLY A N 1
ATOM 2983 C CA . GLY A 1 390 ? -0.458 13.363 3.119 1.00 84.31 390 GLY A CA 1
ATOM 2984 C C . GLY A 1 390 ? -0.871 12.005 3.706 1.00 84.31 390 GLY A C 1
ATOM 2985 O O . GLY A 1 390 ? -2.010 11.884 4.153 1.00 84.31 390 GLY A O 1
ATOM 2986 N N . ARG A 1 391 ? 0.020 11.007 3.776 1.00 89.38 391 ARG A N 1
ATOM 2987 C CA . ARG A 1 391 ? -0.254 9.715 4.429 1.00 89.38 391 ARG A CA 1
ATOM 2988 C C . ARG A 1 391 ? -0.073 9.819 5.937 1.00 89.38 391 ARG A C 1
ATOM 2990 O O . ARG A 1 391 ? 0.943 10.321 6.414 1.00 89.38 391 ARG A O 1
ATOM 2997 N N . ARG A 1 392 ? -1.026 9.289 6.703 1.00 90.44 392 ARG A N 1
ATOM 2998 C CA . ARG A 1 392 ? -0.924 9.251 8.169 1.00 90.44 392 ARG A CA 1
ATOM 2999 C C . ARG A 1 392 ? -1.616 8.039 8.770 1.00 90.44 392 ARG A C 1
ATOM 3001 O O . ARG A 1 392 ? -2.646 7.599 8.264 1.00 90.44 392 ARG A O 1
ATOM 3008 N N . ILE A 1 393 ? -1.047 7.562 9.875 1.00 97.19 393 ILE A N 1
ATOM 3009 C CA . ILE A 1 393 ? -1.687 6.642 10.816 1.00 97.19 393 ILE A CA 1
ATOM 3010 C C . ILE A 1 393 ? -1.832 7.369 12.154 1.00 97.19 393 ILE A C 1
ATOM 3012 O O . ILE A 1 393 ? -0.917 8.092 12.553 1.00 97.19 393 ILE A O 1
ATOM 3016 N N . TRP A 1 394 ? -2.950 7.206 12.857 1.00 98.44 394 TRP A N 1
ATOM 3017 C CA . TRP A 1 394 ? -3.117 7.775 14.199 1.00 98.44 394 TRP A CA 1
ATOM 3018 C C . TRP A 1 394 ? -3.983 6.902 15.099 1.00 98.44 394 TRP A C 1
ATOM 3020 O O . TRP A 1 394 ? -4.753 6.070 14.622 1.00 98.44 394 TRP A O 1
ATOM 3030 N N . LEU A 1 395 ? -3.849 7.141 16.402 1.00 98.56 395 LEU A N 1
ATOM 3031 C CA . LEU A 1 395 ? -4.712 6.578 17.433 1.00 98.56 395 LEU A CA 1
ATOM 3032 C C . LEU A 1 395 ? -5.853 7.542 17.753 1.00 98.56 395 LEU A C 1
ATOM 3034 O O . LEU A 1 395 ? -5.609 8.702 18.098 1.00 98.56 395 LEU A O 1
ATOM 3038 N N . GLN A 1 396 ? -7.081 7.036 17.687 1.00 98.44 396 GLN A N 1
ATOM 3039 C CA . GLN A 1 396 ? -8.233 7.612 18.367 1.00 98.44 396 GLN A CA 1
ATOM 3040 C C . GLN A 1 396 ? -8.438 6.858 19.683 1.00 98.44 396 GLN A C 1
ATOM 3042 O O . GLN A 1 396 ? -8.546 5.633 19.672 1.00 98.44 396 GLN A O 1
ATOM 3047 N N . VAL A 1 397 ? -8.489 7.577 20.806 1.00 98.31 397 VAL A N 1
ATOM 3048 C CA . VAL A 1 397 ? -8.732 6.989 22.132 1.00 98.31 397 VAL A CA 1
ATOM 3049 C C . VAL A 1 397 ? -9.965 7.623 22.741 1.00 98.31 397 VAL A C 1
ATOM 3051 O O . VAL A 1 397 ? -10.015 8.839 22.916 1.00 98.31 397 VAL A O 1
ATOM 3054 N N . GLU A 1 398 ? -10.934 6.786 23.077 1.00 97.12 398 GLU A N 1
ATOM 3055 C CA . GLU A 1 398 ? -12.215 7.141 23.675 1.00 97.12 398 GLU A CA 1
ATOM 3056 C C . GLU A 1 398 ? -12.322 6.481 25.052 1.00 97.12 398 GLU A C 1
ATOM 3058 O O . GLU A 1 398 ? -11.930 5.326 25.215 1.00 97.12 398 GLU A O 1
ATOM 3063 N N . ALA A 1 399 ? -12.824 7.197 26.057 1.00 96.19 399 ALA A N 1
ATOM 3064 C CA . ALA A 1 399 ? -12.991 6.651 27.401 1.00 96.19 399 ALA A CA 1
ATOM 3065 C C . ALA A 1 399 ? -14.260 7.166 28.084 1.00 96.19 399 ALA A C 1
ATOM 3067 O O . ALA A 1 399 ? -14.623 8.336 27.938 1.00 96.19 399 ALA A O 1
ATOM 3068 N N . TRP A 1 400 ? -14.890 6.298 28.875 1.00 93.38 400 TRP A N 1
ATOM 3069 C CA . TRP A 1 400 ? -16.159 6.544 29.559 1.00 93.38 400 TRP A CA 1
ATOM 3070 C C . TRP A 1 400 ? -16.077 6.147 31.030 1.00 93.38 400 TRP A C 1
ATOM 3072 O O . TRP A 1 400 ? -15.354 5.214 31.382 1.00 93.38 400 TRP A O 1
ATOM 3082 N N . ASP A 1 401 ? -16.851 6.814 31.883 1.00 91.19 401 ASP A N 1
ATOM 3083 C CA . ASP A 1 401 ? -17.130 6.356 33.246 1.00 91.19 401 ASP A CA 1
ATOM 3084 C C . ASP A 1 401 ? -18.637 6.182 33.500 1.00 91.19 401 ASP A C 1
ATOM 3086 O O . ASP A 1 401 ? -19.498 6.699 32.788 1.00 91.19 401 ASP A O 1
ATOM 3090 N N . SER A 1 402 ? -18.967 5.472 34.572 1.00 84.62 402 SER A N 1
ATOM 3091 C CA . SER A 1 402 ? -20.328 5.195 35.046 1.00 84.62 402 SER A CA 1
ATOM 3092 C C . SER A 1 402 ? -21.089 6.438 35.517 1.00 84.62 402 SER A C 1
ATOM 3094 O O . SER A 1 402 ? -22.289 6.365 35.791 1.00 84.62 402 SER A O 1
ATOM 3096 N N . SER A 1 403 ? -20.416 7.587 35.624 1.00 86.19 403 SER A N 1
ATOM 3097 C CA . SER A 1 403 ? -21.043 8.881 35.911 1.00 86.19 403 SER A CA 1
ATOM 3098 C C . SER A 1 403 ? -21.444 9.634 34.637 1.00 86.19 403 SER A C 1
ATOM 3100 O O . SER A 1 403 ? -22.040 10.710 34.742 1.00 86.19 403 SER A O 1
ATOM 3102 N N . GLY A 1 404 ? -21.154 9.077 33.456 1.00 82.19 404 GLY A N 1
ATOM 3103 C CA . GLY A 1 404 ? -21.450 9.662 32.152 1.00 82.19 404 GLY A CA 1
ATOM 3104 C C . GLY A 1 404 ? -20.397 10.661 31.665 1.00 82.19 404 GLY A C 1
ATOM 3105 O O . GLY A 1 404 ? -20.695 11.458 30.774 1.00 82.19 404 GLY A O 1
ATOM 3106 N N . ASN A 1 405 ? -19.190 10.677 32.245 1.00 90.62 405 ASN A N 1
ATOM 3107 C CA . ASN A 1 405 ? -18.089 11.466 31.695 1.00 90.62 405 ASN A CA 1
ATOM 3108 C C . ASN A 1 405 ? -17.511 10.772 30.454 1.00 90.62 405 ASN A C 1
ATOM 3110 O O . ASN A 1 405 ? -17.397 9.550 30.416 1.00 90.62 405 ASN A O 1
ATOM 3114 N N . TYR A 1 406 ? -17.123 11.573 29.458 1.00 93.38 406 TYR A N 1
ATOM 3115 C CA . TYR A 1 406 ? -16.574 11.111 28.184 1.00 93.38 406 TYR A CA 1
ATOM 3116 C C . TYR A 1 406 ? -15.288 11.870 27.840 1.00 93.38 406 TYR A C 1
ATOM 3118 O O . TYR A 1 406 ? -15.225 13.097 27.976 1.00 93.38 406 TYR A O 1
ATOM 3126 N N . TYR A 1 407 ? -14.269 11.139 27.400 1.00 95.62 407 TYR A N 1
ATOM 3127 C CA . TYR A 1 407 ? -12.999 11.652 26.892 1.00 95.62 407 TYR A CA 1
ATOM 3128 C C . TYR A 1 407 ? -12.776 11.133 25.474 1.00 95.62 407 TYR A C 1
ATOM 3130 O O . TYR A 1 407 ? -13.041 9.966 25.203 1.00 95.62 407 TYR A O 1
ATOM 3138 N N . VAL A 1 408 ? -12.238 11.985 24.598 1.00 96.19 408 VAL A N 1
ATOM 3139 C CA . VAL A 1 408 ? -11.770 11.582 23.270 1.00 96.19 408 VAL A CA 1
ATOM 3140 C C . VAL A 1 408 ? -10.514 12.355 22.872 1.00 96.19 408 VAL A C 1
ATOM 3142 O O . VAL A 1 408 ? -10.459 13.578 23.027 1.00 96.19 408 VAL A O 1
ATOM 3145 N N . SER A 1 409 ? -9.531 11.645 22.324 1.00 98.19 409 SER A N 1
ATOM 3146 C CA . SER A 1 409 ? -8.359 12.194 21.634 1.00 98.19 409 SER A CA 1
ATOM 3147 C C . SER A 1 409 ? -8.269 11.607 20.226 1.00 98.19 409 SER A C 1
ATOM 3149 O O . SER A 1 409 ? -8.654 10.458 20.009 1.00 98.19 409 SER A O 1
ATOM 3151 N N . GLY A 1 410 ? -7.796 12.395 19.257 1.00 96.94 410 GLY A N 1
ATOM 3152 C CA . GLY A 1 410 ? -7.611 11.936 17.875 1.00 96.94 410 GLY A CA 1
ATOM 3153 C C . GLY A 1 410 ? -8.902 11.750 17.068 1.00 96.94 410 GLY A C 1
ATOM 3154 O O . GLY A 1 410 ? -8.904 11.016 16.081 1.00 96.94 410 GLY A O 1
ATOM 3155 N N . ALA A 1 411 ? -9.992 12.415 17.466 1.00 95.25 411 ALA A N 1
ATOM 3156 C CA . ALA A 1 411 ? -11.268 12.370 16.750 1.00 95.25 411 ALA A CA 1
ATOM 3157 C C . ALA A 1 411 ? -11.148 12.905 15.311 1.00 95.25 411 ALA A C 1
ATOM 3159 O O . ALA A 1 411 ? -10.581 13.980 15.083 1.00 95.25 411 ALA A O 1
ATOM 3160 N N . TYR A 1 412 ? -11.741 12.191 14.352 1.00 95.31 412 TYR A N 1
ATOM 3161 C CA . TYR A 1 412 ? -11.824 12.606 12.949 1.00 95.31 412 TYR A CA 1
ATOM 3162 C C . TYR A 1 412 ? -13.254 13.000 12.559 1.00 95.31 412 TYR A C 1
ATOM 3164 O O . TYR A 1 412 ? -14.194 12.227 12.726 1.00 95.31 412 TYR A O 1
ATOM 3172 N N . ASP A 1 413 ? -13.422 14.197 11.998 1.00 93.69 413 ASP A N 1
ATOM 3173 C CA . ASP A 1 413 ? -14.702 14.666 11.463 1.00 93.69 413 ASP A CA 1
ATOM 3174 C C . ASP A 1 413 ? -14.823 14.275 9.985 1.00 93.69 413 ASP A C 1
ATOM 3176 O O . ASP A 1 413 ? -14.181 14.866 9.114 1.00 93.69 413 ASP A O 1
ATOM 3180 N N . THR A 1 414 ? -15.682 13.299 9.691 1.00 89.00 414 THR A N 1
ATOM 3181 C CA . THR A 1 414 ? -15.923 12.782 8.334 1.00 89.00 414 THR A CA 1
ATOM 3182 C C . THR A 1 414 ? -16.600 13.787 7.401 1.00 89.00 414 THR A C 1
ATOM 3184 O O . THR A 1 414 ? -16.469 13.677 6.182 1.00 89.00 414 THR A O 1
ATOM 3187 N N . THR A 1 415 ? -17.280 14.805 7.935 1.00 87.81 415 THR A N 1
ATOM 3188 C CA . THR A 1 415 ? -17.932 15.847 7.129 1.00 87.81 415 THR A CA 1
ATOM 3189 C C . THR A 1 415 ? -16.919 16.887 6.666 1.00 87.81 415 THR A C 1
ATOM 3191 O O . THR A 1 415 ? -16.882 17.256 5.488 1.00 87.81 415 THR A O 1
ATOM 3194 N N . THR A 1 416 ? -16.089 17.383 7.587 1.00 92.31 416 THR A N 1
ATOM 3195 C CA . THR A 1 416 ? -15.099 18.430 7.278 1.00 92.31 416 THR A CA 1
ATOM 3196 C C . THR A 1 416 ? -13.744 17.879 6.836 1.00 92.31 416 THR A C 1
ATOM 3198 O O . THR A 1 416 ? -12.925 18.652 6.315 1.00 92.31 416 THR A O 1
ATOM 3201 N N . ALA A 1 417 ? -13.538 16.570 7.008 1.00 95.00 417 ALA A N 1
ATOM 3202 C CA . ALA A 1 417 ? -12.305 15.817 6.808 1.00 95.00 417 ALA A CA 1
ATOM 3203 C C . ALA A 1 417 ? -11.127 16.284 7.678 1.00 95.00 417 ALA A C 1
ATOM 3205 O O . ALA A 1 417 ? -9.964 16.203 7.271 1.00 95.00 417 ALA A O 1
ATOM 3206 N N . ILE A 1 418 ? -11.432 16.807 8.867 1.00 94.69 418 ILE A N 1
ATOM 3207 C CA . ILE A 1 418 ? -10.450 17.349 9.807 1.00 94.69 418 ILE A CA 1
ATOM 3208 C C . ILE A 1 418 ? -10.133 16.298 10.872 1.00 94.69 418 ILE A C 1
ATOM 3210 O O . ILE A 1 418 ? -11.030 15.798 11.546 1.00 94.69 418 ILE A O 1
ATOM 3214 N N . LEU A 1 419 ? -8.841 16.018 11.053 1.00 95.88 419 LEU A N 1
ATOM 3215 C CA . LEU A 1 419 ? -8.324 15.300 12.216 1.00 95.88 419 LEU A CA 1
ATOM 3216 C C . LEU A 1 419 ? -8.087 16.307 13.346 1.00 95.88 419 LEU A C 1
ATOM 3218 O O . LEU A 1 419 ? -7.359 17.285 13.159 1.00 95.88 419 LEU A O 1
ATOM 3222 N N . ASN A 1 420 ? -8.710 16.103 14.505 1.00 94.06 420 ASN A N 1
ATOM 3223 C CA . ASN A 1 420 ? -8.518 16.985 15.650 1.00 94.06 420 ASN A CA 1
ATOM 3224 C C . ASN A 1 420 ? -7.113 16.804 16.237 1.00 94.06 420 ASN A C 1
ATOM 3226 O O . ASN A 1 420 ? -6.765 15.720 16.681 1.00 94.06 420 ASN A O 1
ATOM 3230 N N . HIS A 1 421 ? -6.326 17.878 16.281 1.00 93.00 421 HIS A N 1
ATOM 3231 C CA . HIS A 1 421 ? -4.996 17.883 16.884 1.00 93.00 421 HIS A CA 1
ATOM 3232 C C . HIS A 1 421 ? -5.044 18.410 18.324 1.00 93.00 421 HIS A C 1
ATOM 3234 O O . HIS A 1 421 ? -4.587 19.522 18.609 1.00 93.00 421 HIS A O 1
ATOM 3240 N N . ASP A 1 422 ? -5.623 17.620 19.226 1.00 95.31 422 ASP A N 1
ATOM 3241 C CA . ASP A 1 422 ? -5.549 17.871 20.666 1.00 95.31 422 ASP A CA 1
ATOM 3242 C C . ASP A 1 422 ? -4.130 17.620 21.220 1.00 95.31 422 ASP A C 1
ATOM 3244 O O . ASP A 1 422 ? -3.201 17.280 20.487 1.00 95.31 422 ASP A O 1
ATOM 3248 N N . THR A 1 423 ? -3.918 17.864 22.515 1.00 94.19 423 THR A N 1
ATOM 3249 C CA . THR A 1 423 ? -2.583 17.747 23.125 1.00 94.19 423 THR A CA 1
ATOM 3250 C C . THR A 1 423 ? -2.097 16.313 23.276 1.00 94.19 423 THR A C 1
ATOM 3252 O O . THR A 1 423 ? -0.891 16.118 23.426 1.00 94.19 423 THR A O 1
ATOM 3255 N N . ASP A 1 424 ? -3.010 15.345 23.240 1.00 96.44 424 ASP A N 1
ATOM 3256 C CA . ASP A 1 424 ? -2.736 13.946 23.554 1.00 96.44 424 ASP A CA 1
ATOM 3257 C C . ASP A 1 424 ? -2.677 13.084 22.279 1.00 96.44 424 ASP A C 1
ATOM 3259 O O . ASP A 1 424 ? -2.269 11.924 22.335 1.00 96.44 424 ASP A O 1
ATOM 3263 N N . ILE A 1 425 ? -3.031 13.648 21.114 1.00 97.06 425 ILE A N 1
ATOM 3264 C CA . ILE A 1 425 ? -3.063 12.920 19.843 1.00 97.06 425 ILE A CA 1
ATOM 3265 C C . ILE A 1 425 ? -1.717 12.263 19.520 1.00 97.06 425 ILE A C 1
ATOM 3267 O O . ILE A 1 425 ? -0.646 12.882 19.555 1.00 97.06 425 ILE A O 1
ATOM 3271 N N . LYS A 1 426 ? -1.792 11.013 19.057 1.00 97.94 426 LYS A N 1
ATOM 3272 C CA . LYS A 1 426 ? -0.659 10.293 18.487 1.00 97.94 426 LYS A CA 1
ATOM 3273 C C . LYS A 1 426 ? -0.841 10.074 16.994 1.00 97.94 426 LYS A C 1
ATOM 3275 O O . LYS A 1 426 ? -1.670 9.275 16.583 1.00 97.94 426 LYS A O 1
ATOM 3280 N N . VAL A 1 427 ? -0.009 10.748 16.198 1.00 97.56 427 VAL A N 1
ATOM 3281 C CA . VAL A 1 427 ? 0.096 10.551 14.742 1.00 97.56 427 VAL A CA 1
ATOM 3282 C C . VAL A 1 427 ? 1.482 10.006 14.401 1.00 97.56 427 VAL A C 1
ATOM 3284 O O . VAL A 1 427 ? 2.488 10.621 14.782 1.00 97.56 427 VAL A O 1
ATOM 3287 N N . TYR A 1 428 ? 1.528 8.884 13.685 1.00 97.38 428 TYR A N 1
ATOM 3288 C CA . TYR A 1 428 ? 2.728 8.290 13.095 1.00 97.38 428 TYR A CA 1
ATOM 3289 C C . TYR A 1 428 ? 2.928 8.863 11.691 1.00 97.38 428 TYR A C 1
ATOM 3291 O O . TYR A 1 428 ? 2.144 8.605 10.776 1.00 97.38 428 TYR A O 1
ATOM 3299 N N . GLU A 1 429 ? 3.958 9.691 11.537 1.00 95.06 429 GLU A N 1
ATOM 3300 C CA . GLU A 1 429 ? 4.206 10.469 10.324 1.00 95.06 429 GLU A CA 1
ATOM 3301 C C . GLU A 1 429 ? 5.690 10.832 10.193 1.00 95.06 429 GLU A C 1
ATOM 3303 O O . GLU A 1 429 ? 6.455 10.822 11.164 1.00 95.06 429 GLU A O 1
ATOM 3308 N N . THR A 1 430 ? 6.074 11.233 8.987 1.00 94.38 430 THR A N 1
ATOM 3309 C CA . THR A 1 430 ? 7.328 11.941 8.730 1.00 94.38 430 THR A CA 1
ATOM 3310 C C . THR A 1 430 ? 7.023 13.326 8.163 1.00 94.38 430 THR A C 1
ATOM 3312 O O . THR A 1 430 ? 6.022 13.517 7.475 1.00 94.38 430 THR A O 1
ATOM 3315 N N . LYS A 1 431 ? 7.856 14.316 8.491 1.00 95.12 431 LYS A N 1
ATOM 3316 C CA . LYS A 1 431 ? 7.723 15.706 8.038 1.00 95.12 431 LYS A CA 1
ATOM 3317 C C . LYS A 1 431 ? 8.985 16.148 7.309 1.00 95.12 431 LYS A C 1
ATOM 3319 O O . LYS A 1 431 ? 9.864 16.741 7.945 1.00 95.12 431 LYS A O 1
ATOM 3324 N N . PRO A 1 432 ? 9.085 15.876 6.001 1.00 95.25 432 PRO A N 1
ATOM 3325 C CA . PRO A 1 432 ? 10.056 16.532 5.142 1.00 95.25 432 PRO A CA 1
ATOM 3326 C C . PRO A 1 432 ? 9.866 18.051 5.146 1.00 95.25 432 PRO A C 1
ATOM 3328 O O . PRO A 1 432 ? 8.792 18.568 5.471 1.00 95.25 432 PRO A O 1
ATOM 3331 N N . GLY A 1 433 ? 10.923 18.781 4.820 1.00 95.31 433 GLY A N 1
ATOM 3332 C CA . GLY A 1 433 ? 10.859 20.227 4.745 1.00 95.31 433 GLY A CA 1
ATOM 3333 C C . GLY A 1 433 ? 12.098 20.867 4.149 1.00 95.31 433 GLY A C 1
ATOM 3334 O O . GLY A 1 433 ? 13.043 20.189 3.749 1.00 95.31 433 GLY A O 1
ATOM 3335 N N . ILE A 1 434 ? 12.078 22.197 4.140 1.00 95.50 434 ILE A N 1
ATOM 3336 C CA . ILE A 1 434 ? 13.141 23.040 3.599 1.00 95.50 434 ILE A CA 1
ATOM 3337 C C . ILE A 1 434 ? 13.987 23.563 4.760 1.00 95.50 434 ILE A C 1
ATOM 3339 O O . ILE A 1 434 ? 13.487 24.260 5.650 1.00 95.50 434 ILE A O 1
ATOM 3343 N N . SER A 1 435 ? 15.276 23.249 4.749 1.00 94.56 435 SER A N 1
ATOM 3344 C CA . SER A 1 435 ? 16.253 23.663 5.745 1.00 94.56 435 SER A CA 1
ATOM 3345 C C . SER A 1 435 ? 16.422 25.189 5.764 1.00 94.56 435 SER A C 1
ATOM 3347 O O . SER A 1 435 ? 16.158 25.878 4.773 1.00 94.56 435 SER A O 1
ATOM 3349 N N . PRO A 1 436 ? 16.915 25.782 6.869 1.00 94.12 436 PRO A N 1
ATOM 3350 C CA . PRO A 1 436 ? 17.260 27.204 6.899 1.00 94.12 436 PRO A CA 1
ATOM 3351 C C . PRO A 1 436 ? 18.267 27.620 5.816 1.00 94.12 436 PRO A C 1
ATOM 3353 O O . PRO A 1 436 ? 18.214 28.759 5.350 1.00 94.12 436 PRO A O 1
ATOM 3356 N N . GLY A 1 437 ? 19.180 26.720 5.432 1.00 89.50 437 GLY A N 1
ATOM 3357 C CA . GLY A 1 437 ? 20.194 26.974 4.411 1.00 89.50 437 GLY A CA 1
ATOM 3358 C C . GLY A 1 437 ? 19.575 27.101 3.023 1.00 89.50 437 GLY A C 1
ATOM 3359 O O . GLY A 1 437 ? 19.740 28.135 2.368 1.00 89.50 437 GLY A O 1
ATOM 3360 N N . LEU A 1 438 ? 18.803 26.094 2.612 1.00 90.31 438 LEU A N 1
ATOM 3361 C CA . LEU A 1 438 ? 18.132 26.092 1.316 1.00 90.31 438 LEU A CA 1
ATOM 3362 C C . LEU A 1 438 ? 17.056 27.180 1.232 1.00 90.31 438 LEU A C 1
ATOM 3364 O O . LEU A 1 438 ? 16.996 27.911 0.244 1.00 90.31 438 LEU A O 1
ATOM 3368 N N . ALA A 1 439 ? 16.279 27.382 2.300 1.00 92.50 439 ALA A N 1
ATOM 3369 C CA . ALA A 1 439 ? 15.292 28.456 2.372 1.00 92.50 439 ALA A CA 1
ATOM 3370 C C . ALA A 1 439 ? 15.933 29.835 2.145 1.00 92.50 439 ALA A C 1
ATOM 3372 O O . ALA A 1 439 ? 15.417 30.643 1.372 1.00 92.50 439 ALA A O 1
ATOM 3373 N N . ALA A 1 440 ? 17.095 30.101 2.753 1.00 90.38 440 ALA A N 1
ATOM 3374 C CA . ALA A 1 440 ? 17.827 31.346 2.536 1.00 90.38 440 ALA A CA 1
ATOM 3375 C C . ALA A 1 440 ? 18.363 31.479 1.099 1.00 90.38 440 ALA A C 1
ATOM 3377 O O . ALA A 1 440 ? 18.354 32.585 0.555 1.00 90.38 440 ALA A O 1
ATOM 3378 N N . ALA A 1 441 ? 18.810 30.377 0.486 1.00 86.94 441 ALA A N 1
ATOM 3379 C CA . ALA A 1 441 ? 19.301 30.361 -0.892 1.00 86.94 441 ALA A CA 1
ATOM 3380 C C . ALA A 1 441 ? 18.184 30.615 -1.919 1.00 86.94 441 ALA A C 1
ATOM 3382 O O . ALA A 1 441 ? 18.412 31.301 -2.916 1.00 86.94 441 ALA A O 1
ATOM 3383 N N . LEU A 1 442 ? 16.979 30.106 -1.652 1.00 88.19 442 LEU A N 1
ATOM 3384 C CA . LEU A 1 442 ? 15.816 30.206 -2.535 1.00 88.19 442 LEU A CA 1
ATOM 3385 C C . LEU A 1 442 ? 14.901 31.403 -2.218 1.00 88.19 442 LEU A C 1
ATOM 3387 O O . LEU A 1 442 ? 14.025 31.743 -3.006 1.00 88.19 442 LEU A O 1
ATOM 3391 N N . GLY A 1 443 ? 15.098 32.078 -1.083 1.00 88.56 443 GLY A N 1
ATOM 3392 C CA . GLY A 1 443 ? 14.194 33.140 -0.627 1.00 88.56 443 GLY A CA 1
ATOM 3393 C C . GLY A 1 443 ? 12.839 32.613 -0.138 1.00 88.56 443 GLY A C 1
ATOM 3394 O O . GLY A 1 443 ? 11.839 33.327 -0.220 1.00 88.56 443 GLY A O 1
ATOM 3395 N N 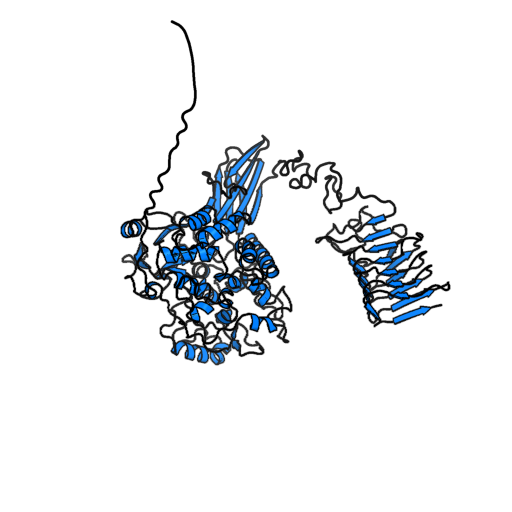. LEU A 1 444 ? 12.817 31.377 0.364 1.00 90.06 444 LEU A N 1
ATOM 3396 C CA . LEU A 1 444 ? 11.654 30.690 0.925 1.00 90.06 444 LEU A CA 1
ATOM 3397 C C . LEU A 1 444 ? 11.660 30.747 2.461 1.00 90.06 444 LEU A C 1
ATOM 3399 O O . LEU A 1 444 ? 12.591 31.254 3.090 1.00 90.06 444 LEU A O 1
ATOM 3403 N N . SER A 1 445 ? 10.592 30.236 3.074 1.00 92.88 445 SER A N 1
ATOM 3404 C CA . SER A 1 445 ? 10.551 29.992 4.520 1.00 92.88 445 SER A CA 1
ATOM 3405 C C . SER A 1 445 ? 11.042 28.580 4.816 1.00 92.88 445 SER A C 1
ATOM 3407 O O . SER A 1 445 ? 10.704 27.655 4.086 1.00 92.88 445 SER A O 1
ATOM 3409 N N . SER A 1 446 ? 11.824 28.414 5.882 1.00 96.38 446 SER A N 1
ATOM 3410 C CA . SER A 1 446 ? 12.227 27.089 6.349 1.00 96.38 446 SER A CA 1
ATOM 3411 C C . SER A 1 446 ? 11.147 26.432 7.205 1.00 96.38 446 SER A C 1
ATOM 3413 O O . SER A 1 446 ? 10.338 27.119 7.837 1.00 96.38 446 SER A O 1
ATOM 3415 N N . GLY A 1 447 ? 11.176 25.103 7.270 1.00 96.44 447 GLY A N 1
ATOM 3416 C CA . GLY A 1 447 ? 10.233 24.287 8.033 1.00 96.44 447 GLY A CA 1
ATOM 3417 C C . GLY A 1 447 ? 9.630 23.144 7.213 1.00 96.44 447 GLY A C 1
ATOM 3418 O O . GLY A 1 447 ? 9.993 22.972 6.047 1.00 96.44 447 GLY A O 1
ATOM 3419 N N . PRO A 1 448 ? 8.715 22.362 7.820 1.00 96.31 448 PRO A N 1
ATOM 3420 C CA . PRO A 1 448 ? 7.955 21.333 7.118 1.00 96.31 448 PRO A CA 1
ATOM 3421 C C . PRO A 1 448 ? 7.251 21.883 5.875 1.00 96.31 448 PRO A C 1
ATOM 3423 O O . PRO A 1 448 ? 6.692 22.980 5.920 1.00 96.31 448 PRO A O 1
ATOM 3426 N N . SER A 1 449 ? 7.276 21.119 4.787 1.00 95.44 449 SER A N 1
ATOM 3427 C CA . SER A 1 449 ? 6.800 21.548 3.471 1.00 95.44 449 SER A CA 1
ATOM 3428 C C . SER A 1 449 ? 6.304 20.351 2.653 1.00 95.44 449 SER A C 1
ATOM 3430 O O . SER A 1 449 ? 6.774 19.234 2.846 1.00 95.44 449 SER A O 1
ATOM 3432 N N . PHE A 1 450 ? 5.364 20.608 1.739 1.00 95.94 450 PHE A N 1
ATOM 3433 C CA . PHE A 1 450 ? 4.869 19.646 0.743 1.00 95.94 450 PHE A CA 1
ATOM 3434 C C . PHE A 1 450 ? 5.471 19.869 -0.661 1.00 95.94 450 PHE A C 1
ATOM 3436 O O . PHE A 1 450 ? 5.055 19.253 -1.638 1.00 95.94 450 PHE A O 1
ATOM 3443 N N . HIS A 1 451 ? 6.447 20.776 -0.786 1.00 95.12 451 HIS A N 1
ATOM 3444 C CA . HIS A 1 451 ? 7.222 20.968 -2.014 1.00 95.12 451 HIS A CA 1
ATOM 3445 C C . HIS A 1 451 ? 8.231 19.826 -2.182 1.00 95.12 451 HIS A C 1
ATOM 3447 O O . HIS A 1 451 ? 9.420 19.983 -1.897 1.00 95.12 451 HIS A O 1
ATOM 3453 N N . PHE A 1 452 ? 7.731 18.670 -2.622 1.00 94.19 452 PHE A N 1
ATOM 3454 C CA . PHE A 1 452 ? 8.428 17.383 -2.694 1.00 94.19 452 PHE A CA 1
ATOM 3455 C C . PHE A 1 452 ? 9.901 17.471 -3.134 1.00 94.19 452 PHE A C 1
ATOM 3457 O O . PHE A 1 452 ? 10.787 16.983 -2.435 1.00 94.19 452 PHE A O 1
ATOM 3464 N N . VAL A 1 453 ? 10.182 18.131 -4.264 1.00 94.00 453 VAL A N 1
ATOM 3465 C CA . VAL A 1 453 ? 11.539 18.219 -4.847 1.00 94.00 453 VAL A CA 1
ATOM 3466 C C . VAL A 1 453 ? 12.452 19.244 -4.171 1.00 94.00 453 VAL A C 1
ATOM 3468 O O . VAL A 1 453 ? 13.661 19.220 -4.403 1.00 94.00 453 VAL A O 1
ATOM 3471 N N . LEU A 1 454 ? 11.889 20.150 -3.365 1.00 93.94 454 LEU A N 1
ATOM 3472 C CA . LEU A 1 454 ? 12.623 21.191 -2.637 1.00 93.94 454 LEU A CA 1
ATOM 3473 C C . LEU A 1 454 ? 12.930 20.801 -1.193 1.00 93.94 454 LEU A C 1
ATOM 3475 O O . LEU A 1 454 ? 13.709 21.490 -0.539 1.00 93.94 454 LEU A O 1
ATOM 3479 N N . ASN A 1 455 ? 12.311 19.741 -0.678 1.00 94.12 455 ASN A N 1
ATOM 3480 C CA . ASN A 1 455 ? 12.614 19.244 0.653 1.00 94.12 455 ASN A CA 1
ATOM 3481 C C . ASN A 1 455 ? 14.061 18.726 0.677 1.00 94.12 455 ASN A C 1
ATOM 3483 O O . ASN A 1 455 ? 14.421 17.913 -0.166 1.00 94.12 455 ASN A O 1
ATOM 3487 N N . ASP A 1 456 ? 14.874 19.194 1.627 1.00 93.94 456 ASP A N 1
ATOM 3488 C CA . ASP A 1 456 ? 16.287 18.819 1.829 1.00 93.94 456 ASP A CA 1
ATOM 3489 C C . ASP A 1 456 ? 16.582 18.360 3.266 1.00 93.94 456 ASP A C 1
ATOM 3491 O O . ASP A 1 456 ? 17.719 18.051 3.621 1.00 93.94 456 ASP A O 1
ATOM 3495 N N . THR A 1 457 ? 15.558 18.305 4.120 1.00 93.19 457 THR A N 1
ATOM 3496 C CA . THR A 1 457 ? 15.696 17.865 5.506 1.00 93.19 457 THR A CA 1
ATOM 3497 C C . THR A 1 457 ? 14.423 17.198 6.023 1.00 93.19 457 THR A C 1
ATOM 3499 O O . THR A 1 457 ? 13.325 17.433 5.517 1.00 93.19 457 THR A O 1
ATOM 3502 N N . ILE A 1 458 ? 14.557 16.381 7.069 1.00 93.94 458 ILE A N 1
ATOM 3503 C CA . ILE A 1 458 ? 13.439 15.756 7.780 1.00 93.94 458 ILE A CA 1
ATOM 3504 C C . ILE A 1 458 ? 13.344 16.378 9.177 1.00 93.94 458 ILE A C 1
ATOM 3506 O O . ILE A 1 458 ? 14.266 16.276 9.982 1.00 93.94 458 ILE A O 1
ATOM 3510 N N . TYR A 1 459 ? 12.213 17.013 9.485 1.00 95.50 459 TYR A N 1
ATOM 3511 C CA . TYR A 1 459 ? 11.971 17.690 10.766 1.00 95.50 459 TYR A CA 1
ATOM 3512 C C . TYR A 1 459 ? 11.415 16.767 11.855 1.00 95.50 459 TYR A C 1
ATOM 3514 O O . TYR A 1 459 ? 11.551 17.056 13.045 1.00 95.50 459 TYR A O 1
ATOM 3522 N N . LYS A 1 460 ? 10.744 15.688 11.455 1.00 96.00 460 LYS A N 1
ATOM 3523 C CA . LYS A 1 460 ? 10.136 14.687 12.336 1.00 96.00 460 LYS A CA 1
ATOM 3524 C C . LYS A 1 460 ? 10.040 13.373 11.573 1.00 96.00 460 LYS A C 1
ATOM 3526 O O . LYS A 1 460 ? 9.641 13.393 10.418 1.00 96.00 460 LYS A O 1
ATOM 3531 N N . ASP A 1 461 ? 10.325 12.263 12.233 1.00 96.56 461 ASP A N 1
ATOM 3532 C CA . ASP A 1 461 ? 9.923 10.924 11.814 1.00 96.56 461 ASP A CA 1
ATOM 3533 C C . ASP A 1 461 ? 9.744 10.071 13.071 1.00 96.56 461 ASP A C 1
ATOM 3535 O O . ASP A 1 461 ? 10.717 9.732 13.746 1.00 96.56 461 ASP A O 1
ATOM 3539 N N . ASN A 1 462 ? 8.493 9.776 13.417 1.00 97.19 462 ASN A N 1
ATOM 3540 C CA . ASN A 1 462 ? 8.146 8.935 14.563 1.00 97.19 462 ASN A CA 1
ATOM 3541 C C . ASN A 1 462 ? 7.454 7.637 14.139 1.00 97.19 462 ASN A C 1
ATOM 3543 O O . ASN A 1 462 ? 6.727 7.051 14.935 1.00 97.19 462 ASN A O 1
ATOM 3547 N N . ARG A 1 463 ? 7.622 7.224 12.881 1.00 97.75 463 ARG A N 1
ATOM 3548 C CA . ARG A 1 463 ? 7.041 5.986 12.363 1.00 97.75 463 ARG A CA 1
ATOM 3549 C C . ARG A 1 463 ? 7.722 4.779 12.999 1.00 97.75 463 ARG A C 1
ATOM 3551 O O . ARG A 1 463 ? 8.933 4.794 13.231 1.00 97.75 463 ARG A O 1
ATOM 3558 N N . ILE A 1 464 ? 6.941 3.738 13.266 1.00 98.50 464 ILE A N 1
ATOM 3559 C CA . ILE A 1 464 ? 7.397 2.567 14.023 1.00 98.50 464 ILE A CA 1
ATOM 3560 C C . ILE A 1 464 ? 8.325 1.732 13.128 1.00 98.50 464 ILE A C 1
ATOM 3562 O O . ILE A 1 464 ? 7.919 1.407 12.012 1.00 98.50 464 ILE A O 1
ATOM 3566 N N . PRO A 1 465 ? 9.559 1.399 13.545 1.00 98.50 465 PRO A N 1
ATOM 3567 C CA . PRO A 1 465 ? 10.471 0.583 12.744 1.00 98.50 465 PRO A CA 1
ATOM 3568 C C . PRO A 1 465 ? 10.036 -0.899 12.701 1.00 98.50 465 PRO A C 1
ATOM 3570 O O . PRO A 1 465 ? 9.199 -1.313 13.504 1.00 98.50 465 PRO A O 1
ATOM 3573 N N . PRO A 1 466 ? 10.559 -1.709 11.763 1.00 98.31 466 PRO A N 1
ATOM 3574 C CA . PRO A 1 466 ? 10.227 -3.126 11.654 1.00 98.31 466 PRO A CA 1
ATOM 3575 C C . PRO A 1 466 ? 10.961 -3.988 12.684 1.00 98.31 466 PRO A C 1
ATOM 3577 O O . PRO A 1 466 ? 11.967 -3.588 13.280 1.00 98.31 466 PRO A O 1
ATOM 3580 N N . ARG A 1 467 ? 10.489 -5.227 12.842 1.00 97.75 467 ARG A N 1
ATOM 3581 C CA . ARG A 1 467 ? 11.166 -6.287 13.605 1.00 97.75 467 ARG A CA 1
ATOM 3582 C C . ARG A 1 467 ? 12.623 -6.441 13.142 1.00 97.75 467 ARG A C 1
ATOM 3584 O O . ARG A 1 467 ? 12.894 -6.392 11.946 1.00 97.75 467 ARG A O 1
ATOM 3591 N N . GLY A 1 468 ? 13.564 -6.602 14.073 1.00 96.50 468 GLY A N 1
ATOM 3592 C CA . GLY A 1 468 ? 15.006 -6.687 13.775 1.00 96.50 468 GLY A CA 1
ATOM 3593 C C . GLY A 1 468 ? 15.740 -5.342 13.668 1.00 96.50 468 GLY A C 1
ATOM 3594 O O . GLY A 1 468 ? 16.967 -5.317 13.563 1.00 96.50 468 GLY A O 1
ATOM 3595 N N . PHE A 1 469 ? 15.019 -4.218 13.752 1.00 97.06 469 PHE A N 1
ATOM 3596 C CA . PHE A 1 469 ? 15.594 -2.873 13.735 1.00 97.06 469 PHE A CA 1
ATOM 3597 C C . PHE A 1 469 ? 16.710 -2.669 14.773 1.00 97.06 469 PHE A C 1
ATOM 3599 O O . PHE A 1 469 ? 16.582 -3.034 15.945 1.00 97.06 469 PHE A O 1
ATOM 3606 N N . THR A 1 470 ? 17.761 -1.959 14.358 1.00 98.31 470 THR A N 1
ATOM 3607 C CA . THR A 1 470 ? 18.719 -1.314 15.264 1.00 98.31 470 THR A CA 1
ATOM 3608 C C . THR A 1 470 ? 18.957 0.125 14.828 1.00 98.31 470 THR A C 1
ATOM 3610 O O . THR A 1 470 ? 18.938 0.434 13.631 1.00 98.31 470 THR A O 1
ATOM 3613 N N . ASN A 1 471 ? 19.241 1.001 15.792 1.00 97.94 471 ASN A N 1
ATOM 3614 C CA . ASN A 1 471 ? 19.522 2.410 15.523 1.00 97.94 471 ASN A CA 1
ATOM 3615 C C . ASN A 1 471 ? 20.704 2.572 14.554 1.00 97.94 471 ASN A C 1
ATOM 3617 O O . ASN A 1 471 ? 20.614 3.342 13.601 1.00 97.94 471 ASN A O 1
ATOM 3621 N N . ALA A 1 472 ? 21.771 1.787 14.739 1.00 96.12 472 ALA A N 1
ATOM 3622 C CA . ALA A 1 472 ? 22.948 1.828 13.873 1.00 96.12 472 ALA A CA 1
ATOM 3623 C C . ALA A 1 472 ? 22.629 1.419 12.423 1.00 96.12 472 ALA A C 1
ATOM 3625 O O . ALA A 1 472 ? 23.074 2.082 11.488 1.00 96.12 472 ALA A O 1
ATOM 3626 N N . ASN A 1 473 ? 21.834 0.361 12.215 1.00 95.69 473 ASN A N 1
ATOM 3627 C CA . ASN A 1 473 ? 21.472 -0.071 10.863 1.00 95.69 473 ASN A CA 1
ATOM 3628 C C . ASN A 1 473 ? 20.606 0.959 10.138 1.00 95.69 473 ASN A C 1
ATOM 3630 O O . ASN A 1 473 ? 20.823 1.211 8.956 1.00 95.69 473 ASN A O 1
ATOM 3634 N N . PHE A 1 474 ? 19.657 1.580 10.839 1.00 96.69 474 PHE A N 1
ATOM 3635 C CA . PHE A 1 474 ? 18.793 2.598 10.242 1.00 96.69 474 PHE A CA 1
ATOM 3636 C C . PHE A 1 474 ? 19.511 3.925 9.995 1.00 96.69 474 PHE A C 1
ATOM 3638 O O . PHE A 1 474 ? 19.194 4.607 9.022 1.00 96.69 474 PHE A O 1
ATOM 3645 N N . GLU A 1 475 ? 20.506 4.282 10.807 1.00 94.31 475 GLU A N 1
ATOM 3646 C CA . GLU A 1 475 ? 21.384 5.419 10.522 1.00 94.31 475 GLU A CA 1
ATOM 3647 C C . GLU A 1 475 ? 22.157 5.206 9.208 1.00 94.31 475 GLU A C 1
ATOM 3649 O O . GLU A 1 475 ? 22.180 6.101 8.365 1.00 94.31 475 GLU A O 1
ATOM 3654 N N . MET A 1 476 ? 22.681 3.994 8.962 1.00 92.19 476 MET A N 1
ATOM 3655 C CA . MET A 1 476 ? 23.421 3.668 7.728 1.00 92.19 476 MET A CA 1
ATOM 3656 C C . MET A 1 476 ? 22.594 3.818 6.443 1.00 92.19 476 MET A C 1
ATOM 3658 O O . MET A 1 476 ? 23.147 4.164 5.403 1.00 92.19 476 MET A O 1
ATOM 3662 N N . ILE A 1 477 ? 21.285 3.568 6.502 1.00 94.00 477 ILE A N 1
ATOM 3663 C CA . ILE A 1 477 ? 20.378 3.700 5.348 1.00 94.00 477 ILE A CA 1
ATOM 3664 C C . ILE A 1 477 ? 19.618 5.033 5.326 1.00 94.00 477 ILE A C 1
ATOM 3666 O O . ILE A 1 477 ? 18.730 5.220 4.495 1.00 94.00 477 ILE A O 1
ATOM 3670 N N . GLN A 1 478 ? 19.955 5.973 6.218 1.00 94.50 478 GLN A N 1
ATOM 3671 C CA . GLN A 1 478 ? 19.285 7.275 6.352 1.00 94.50 478 GLN A CA 1
ATOM 3672 C C . GLN A 1 478 ? 17.782 7.155 6.667 1.00 94.50 478 GLN A C 1
ATOM 3674 O O . GLN A 1 478 ? 16.963 7.933 6.182 1.00 94.50 478 GLN A O 1
ATOM 3679 N N . ALA A 1 479 ? 17.414 6.169 7.485 1.00 95.56 479 ALA A N 1
ATOM 3680 C CA . ALA A 1 479 ? 16.046 5.917 7.931 1.00 95.56 479 ALA A CA 1
ATOM 3681 C C . ALA A 1 479 ? 15.890 6.056 9.456 1.00 95.56 479 ALA A C 1
ATOM 3683 O O . ALA A 1 479 ? 14.904 5.585 10.013 1.00 95.56 479 ALA A O 1
ATOM 3684 N N . ALA A 1 480 ? 16.828 6.682 10.169 1.00 95.56 480 ALA A N 1
ATOM 3685 C CA . ALA A 1 480 ? 16.705 6.862 11.617 1.00 95.56 480 ALA A CA 1
ATOM 3686 C C . ALA A 1 480 ? 15.436 7.669 12.000 1.00 95.56 480 ALA A C 1
ATOM 3688 O O . ALA A 1 480 ? 15.066 8.600 11.279 1.00 95.56 480 ALA A O 1
ATOM 3689 N N . PRO A 1 481 ? 14.756 7.342 13.118 1.00 96.69 481 PRO A N 1
ATOM 3690 C CA . PRO A 1 481 ? 13.717 8.198 13.692 1.00 96.69 481 PRO A CA 1
ATOM 3691 C C . PRO A 1 481 ? 14.258 9.595 14.039 1.00 96.69 481 PRO A C 1
ATOM 3693 O O . PRO A 1 481 ? 15.400 9.738 14.475 1.00 96.69 481 PRO A O 1
ATOM 3696 N N . ILE A 1 482 ? 13.432 10.632 13.880 1.00 96.19 482 ILE A N 1
ATOM 3697 C CA . ILE A 1 482 ? 13.804 12.034 14.127 1.00 96.19 482 ILE A CA 1
ATOM 3698 C C . ILE A 1 482 ? 12.761 12.692 15.027 1.00 96.19 482 ILE A C 1
ATOM 3700 O O . ILE A 1 482 ? 11.564 12.677 14.744 1.00 96.19 482 ILE A O 1
ATOM 3704 N N . GLY A 1 483 ? 13.212 13.295 16.129 1.00 95.75 483 GLY A N 1
ATOM 3705 C CA . GLY A 1 483 ? 12.305 13.842 17.147 1.00 95.75 483 GLY A CA 1
ATOM 3706 C C . GLY A 1 483 ? 11.543 12.761 17.926 1.00 95.75 483 GLY A C 1
ATOM 3707 O O . GLY A 1 483 ? 10.575 13.071 18.618 1.00 95.75 483 GLY A O 1
ATOM 3708 N N . TYR A 1 484 ? 11.985 11.507 17.813 1.00 97.25 484 TYR A N 1
ATOM 3709 C CA . TYR A 1 484 ? 11.466 10.336 18.509 1.00 97.25 484 TYR A CA 1
ATOM 3710 C C . TYR A 1 484 ? 12.586 9.300 18.680 1.00 97.25 484 TYR A C 1
ATOM 3712 O O . TYR A 1 484 ? 13.609 9.395 18.004 1.00 97.25 484 TYR A O 1
ATOM 3720 N N . SER A 1 485 ? 12.422 8.324 19.573 1.00 97.12 485 SER A N 1
ATOM 3721 C CA . SER A 1 485 ? 13.435 7.285 19.796 1.00 97.12 485 SER A CA 1
ATOM 3722 C C . SER A 1 485 ? 12.812 5.928 20.087 1.00 97.12 485 SER A C 1
ATOM 3724 O O . SER A 1 485 ? 11.888 5.843 20.893 1.00 97.12 485 SER A O 1
ATOM 3726 N N . TYR A 1 486 ? 13.406 4.884 19.516 1.00 98.31 486 TYR A N 1
ATOM 3727 C CA . TYR A 1 486 ? 13.100 3.483 19.789 1.00 98.31 486 TYR A CA 1
ATOM 3728 C C . TYR A 1 486 ? 14.365 2.780 20.285 1.00 98.31 486 TYR A C 1
ATOM 3730 O O . TYR A 1 486 ? 15.472 3.066 19.818 1.00 98.31 486 TYR A O 1
ATOM 3738 N N . SER A 1 487 ? 14.216 1.860 21.238 1.00 98.44 487 SER A N 1
ATOM 3739 C CA . SER A 1 487 ? 15.319 0.968 21.609 1.00 98.44 487 SER A CA 1
ATOM 3740 C C . SER A 1 487 ? 15.606 -0.020 20.473 1.00 98.44 487 SER A C 1
ATOM 3742 O O . SER A 1 487 ? 14.725 -0.318 19.668 1.00 98.44 487 SER A O 1
ATOM 3744 N N . ASP A 1 488 ? 16.822 -0.563 20.404 1.00 98.62 488 ASP A N 1
ATOM 3745 C CA . ASP A 1 488 ? 17.116 -1.644 19.453 1.00 98.62 488 ASP A CA 1
ATOM 3746 C C . ASP A 1 488 ? 16.163 -2.830 19.684 1.00 98.62 488 ASP A C 1
ATOM 3748 O O . ASP A 1 488 ? 15.920 -3.233 20.824 1.00 98.62 488 ASP A O 1
ATOM 3752 N N . GLY A 1 489 ? 15.608 -3.367 18.597 1.00 97.94 489 GLY A N 1
ATOM 3753 C CA . GLY A 1 489 ? 14.587 -4.414 18.619 1.00 97.94 489 GLY A CA 1
ATOM 3754 C C . GLY A 1 489 ? 13.176 -3.946 18.988 1.00 97.94 489 GLY A C 1
ATOM 3755 O O . GLY A 1 489 ? 12.275 -4.777 19.032 1.00 97.94 489 GLY A O 1
ATOM 3756 N N . GLN A 1 490 ? 12.951 -2.654 19.247 1.00 98.44 490 GLN A N 1
ATOM 3757 C CA . GLN A 1 490 ? 11.627 -2.121 19.564 1.00 98.44 490 GLN A CA 1
ATOM 3758 C C . GLN A 1 490 ? 10.846 -1.805 18.278 1.00 98.44 490 GLN A C 1
ATOM 3760 O O . GLN A 1 490 ? 10.918 -0.696 17.756 1.00 98.44 490 GLN A O 1
ATOM 3765 N N . TYR A 1 491 ? 10.084 -2.785 17.793 1.00 98.44 491 TYR A N 1
ATOM 3766 C CA . TYR A 1 491 ? 9.188 -2.676 16.629 1.00 98.44 491 TYR A CA 1
ATOM 3767 C C . TYR A 1 491 ? 7.735 -2.356 17.027 1.00 98.44 491 TYR A C 1
ATOM 3769 O O . TYR A 1 491 ? 6.788 -2.645 16.304 1.00 98.44 491 TYR A O 1
ATOM 3777 N N . TRP A 1 492 ? 7.555 -1.759 18.204 1.00 98.75 492 TRP A N 1
ATOM 3778 C CA . TRP A 1 492 ? 6.274 -1.303 18.730 1.00 98.75 492 TRP A CA 1
ATOM 3779 C C . TRP A 1 492 ? 6.431 0.068 19.385 1.00 98.75 492 TRP A C 1
ATOM 3781 O O . TRP A 1 492 ? 7.523 0.488 19.782 1.00 98.75 492 TRP A O 1
ATOM 3791 N N . ASP A 1 493 ? 5.323 0.767 19.543 1.00 98.69 493 ASP A N 1
ATOM 3792 C CA . ASP A 1 493 ? 5.256 2.051 20.215 1.00 98.69 493 ASP A CA 1
ATOM 3793 C C . ASP A 1 493 ? 4.229 2.016 21.341 1.00 98.69 493 ASP A C 1
ATOM 3795 O O . ASP A 1 493 ? 3.140 1.499 21.142 1.00 98.69 493 ASP A O 1
ATOM 3799 N N . VAL A 1 494 ? 4.560 2.581 22.504 1.00 98.56 494 VAL A N 1
ATOM 3800 C CA . VAL A 1 494 ? 3.631 2.693 23.639 1.00 98.56 494 VAL A CA 1
ATOM 3801 C C . VAL A 1 494 ? 3.308 4.163 23.851 1.00 98.56 494 VAL A C 1
ATOM 3803 O O . VAL A 1 494 ? 4.204 4.966 24.122 1.00 98.56 494 VAL A O 1
ATOM 3806 N N . THR A 1 495 ? 2.033 4.520 23.736 1.00 98.38 495 THR A N 1
ATOM 3807 C CA . THR A 1 495 ? 1.553 5.887 23.940 1.00 98.38 495 THR A CA 1
ATOM 3808 C C . THR A 1 495 ? 0.686 5.961 25.200 1.00 98.38 495 THR A C 1
ATOM 3810 O O . THR A 1 495 ? -0.371 5.330 25.244 1.00 98.38 495 THR A O 1
ATOM 3813 N N . PRO A 1 496 ? 1.107 6.726 26.225 1.00 98.12 496 PRO A N 1
ATOM 3814 C CA . PRO A 1 496 ? 0.306 6.950 27.420 1.00 98.12 496 PRO A CA 1
ATOM 3815 C C . PRO A 1 496 ? -0.678 8.117 27.240 1.00 98.12 496 PRO A C 1
ATOM 3817 O O . PRO A 1 496 ? -0.305 9.192 26.773 1.00 98.12 496 PRO A O 1
ATOM 3820 N N . TYR A 1 497 ? -1.898 7.933 27.730 1.00 98.44 497 TYR A N 1
ATOM 3821 C CA . TYR A 1 497 ? -2.962 8.926 27.842 1.00 98.44 497 TYR A CA 1
ATOM 3822 C C . TYR A 1 497 ? -3.302 9.108 29.322 1.00 98.44 497 TYR A C 1
ATOM 3824 O O . TYR A 1 497 ? -3.567 8.135 30.028 1.00 98.44 497 TYR A O 1
ATOM 3832 N N . THR A 1 498 ? -3.266 10.348 29.818 1.00 97.88 498 THR A N 1
ATOM 3833 C CA . THR A 1 498 ? -3.669 10.668 31.199 1.00 97.88 498 THR A CA 1
ATOM 3834 C C . THR A 1 498 ? -5.063 11.276 31.184 1.00 97.88 498 THR A C 1
ATOM 3836 O O . THR A 1 498 ? -5.239 12.442 30.836 1.00 97.88 498 THR A O 1
ATOM 3839 N N . LEU A 1 499 ? -6.049 10.477 31.568 1.00 97.38 499 LEU A N 1
ATOM 3840 C CA . LEU A 1 499 ? -7.456 10.834 31.546 1.00 97.38 499 LEU A CA 1
ATOM 3841 C C . LEU A 1 499 ? -7.822 11.790 32.700 1.00 97.38 499 LEU A C 1
ATOM 3843 O O . LEU A 1 499 ? -7.195 11.779 33.762 1.00 97.38 499 LEU A O 1
ATOM 3847 N N . PRO A 1 500 ? -8.860 12.629 32.535 1.00 96.94 500 PRO A N 1
ATOM 3848 C CA . PRO A 1 500 ? -9.331 13.523 33.596 1.00 96.94 500 PRO A CA 1
ATOM 3849 C C . PRO A 1 500 ? -10.148 12.810 34.691 1.00 96.94 500 PRO A C 1
ATOM 3851 O O . PRO A 1 500 ? -10.476 13.430 35.706 1.00 96.94 500 PRO A O 1
ATOM 3854 N N . PHE A 1 501 ? -10.489 11.538 34.485 1.00 95.94 501 PHE A N 1
ATOM 3855 C CA . PHE A 1 501 ? -11.242 10.674 35.392 1.00 95.94 501 PHE A CA 1
ATOM 3856 C C . PHE A 1 501 ? -10.787 9.212 35.216 1.00 95.94 501 PHE A C 1
ATOM 3858 O O . PHE A 1 501 ? -10.261 8.869 34.154 1.00 95.94 501 PHE A O 1
ATOM 3865 N N . PRO A 1 502 ? -10.965 8.345 36.229 1.00 95.94 502 PRO A N 1
ATOM 3866 C CA . PRO A 1 502 ? -10.740 6.912 36.071 1.00 95.94 502 PRO A CA 1
ATOM 3867 C C . PRO A 1 502 ? -11.838 6.316 35.172 1.00 95.94 502 PRO A C 1
ATOM 3869 O O . PRO A 1 502 ? -13.017 6.501 35.483 1.00 95.94 502 PRO A O 1
ATOM 3872 N N . PRO A 1 503 ? -11.490 5.633 34.069 1.00 95.94 503 PRO A N 1
ATOM 3873 C CA . PRO A 1 503 ? -12.474 5.093 33.144 1.00 95.94 503 PRO A CA 1
ATOM 3874 C C . PRO A 1 503 ? -13.058 3.771 33.662 1.00 95.94 503 PRO A C 1
ATOM 3876 O O . PRO A 1 503 ? -12.363 2.981 34.302 1.00 95.94 503 PRO A O 1
ATOM 3879 N N . ASP A 1 504 ? -14.319 3.513 33.325 1.00 94.25 504 ASP A N 1
ATOM 3880 C CA . ASP A 1 504 ? -14.955 2.192 33.412 1.00 94.25 504 ASP A CA 1
ATOM 3881 C C . ASP A 1 504 ? -14.886 1.445 32.064 1.00 94.25 504 ASP A C 1
ATOM 3883 O O . ASP A 1 504 ? -14.975 0.217 32.032 1.00 94.25 504 ASP A O 1
ATOM 3887 N N . ALA A 1 505 ? -14.679 2.174 30.960 1.00 94.50 505 ALA A N 1
ATOM 3888 C CA . ALA A 1 505 ? -14.417 1.610 29.641 1.00 94.50 505 ALA A CA 1
ATOM 3889 C C . ALA A 1 505 ? -13.490 2.506 28.810 1.00 94.50 505 ALA A C 1
ATOM 3891 O O . ALA A 1 505 ? -13.508 3.732 28.949 1.00 94.50 505 ALA A O 1
ATOM 3892 N N . VAL A 1 506 ? -12.700 1.893 27.929 1.00 96.62 506 VAL A N 1
ATOM 3893 C CA . VAL A 1 506 ? -11.804 2.570 26.986 1.00 96.62 506 VAL A CA 1
ATOM 3894 C C . VAL A 1 506 ? -11.826 1.836 25.650 1.00 96.62 506 VAL A C 1
ATOM 3896 O O . VAL A 1 506 ? -11.751 0.611 25.636 1.00 96.62 506 VAL A O 1
ATOM 3899 N N . ARG A 1 507 ? -11.868 2.577 24.543 1.00 96.88 507 ARG A N 1
ATOM 3900 C CA . ARG A 1 507 ? -11.695 2.073 23.177 1.00 96.88 507 ARG A CA 1
ATOM 3901 C C . ARG A 1 507 ? -10.521 2.793 22.527 1.00 96.88 507 ARG A C 1
ATOM 3903 O O . ARG A 1 507 ? -10.471 4.022 22.525 1.00 96.88 507 ARG A O 1
ATOM 3910 N N . ALA A 1 508 ? -9.577 2.035 21.984 1.00 98.31 508 ALA A N 1
ATOM 3911 C CA . ALA A 1 508 ? -8.474 2.554 21.189 1.00 98.31 508 ALA A CA 1
ATOM 3912 C C . ALA A 1 508 ? -8.594 2.021 19.762 1.00 98.31 508 ALA A C 1
ATOM 3914 O O . ALA A 1 508 ? -8.696 0.815 19.561 1.00 98.31 508 ALA A O 1
ATOM 3915 N N . THR A 1 509 ? -8.566 2.921 18.782 1.00 98.50 509 THR A N 1
ATOM 3916 C CA . THR A 1 509 ? -8.730 2.583 17.365 1.00 98.50 509 THR A CA 1
ATOM 3917 C C . THR A 1 509 ? -7.600 3.187 16.547 1.00 98.50 509 THR A C 1
ATOM 3919 O O . THR A 1 509 ? -7.325 4.386 16.638 1.00 98.50 509 THR A O 1
ATOM 3922 N N . LEU A 1 510 ? -6.944 2.357 15.740 1.00 98.81 510 LEU A N 1
ATOM 3923 C CA . LEU A 1 510 ? -5.880 2.751 14.828 1.00 98.81 510 LEU A CA 1
ATOM 3924 C C . LEU A 1 510 ? -6.462 2.964 13.430 1.00 98.81 510 LEU A C 1
ATOM 3926 O O . LEU A 1 510 ? -7.041 2.051 12.839 1.00 98.81 510 LEU A O 1
ATOM 3930 N N . TYR A 1 511 ? -6.279 4.164 12.890 1.00 98.50 511 TYR A N 1
ATOM 3931 C CA . TYR A 1 511 ? -6.758 4.528 11.560 1.00 98.50 511 TYR A CA 1
ATOM 3932 C C . TYR A 1 511 ? -5.608 4.798 10.603 1.00 98.50 511 TYR A C 1
ATOM 3934 O O . TYR A 1 511 ? -4.598 5.386 10.989 1.00 98.50 511 TYR A O 1
ATOM 3942 N N . TYR A 1 512 ? -5.811 4.452 9.333 1.00 97.94 512 TYR A N 1
ATOM 3943 C CA . TYR A 1 512 ? -4.967 4.843 8.210 1.00 97.94 512 TYR A CA 1
ATOM 3944 C C . TYR A 1 512 ? -5.720 5.795 7.279 1.00 97.94 512 TYR A C 1
ATOM 3946 O O . TYR A 1 512 ? -6.891 5.585 6.977 1.00 97.94 512 TYR A O 1
ATOM 3954 N N . GLN A 1 513 ? -5.041 6.809 6.745 1.00 95.00 513 GLN A N 1
ATOM 3955 C CA . GLN A 1 513 ? -5.591 7.666 5.695 1.00 95.00 513 GLN A CA 1
ATOM 3956 C C . GLN A 1 513 ? -4.619 7.797 4.516 1.00 95.00 513 GLN A C 1
ATOM 3958 O O . GLN A 1 513 ? -3.455 8.158 4.705 1.00 95.00 513 GLN A O 1
ATOM 3963 N N . SER A 1 514 ? -5.119 7.542 3.295 1.00 93.12 514 SER A N 1
ATOM 3964 C CA . SER A 1 514 ? -4.328 7.611 2.056 1.00 93.12 514 SER A CA 1
ATOM 3965 C C . SER A 1 514 ? -3.826 9.021 1.748 1.00 93.12 514 SER A C 1
ATOM 3967 O O . SER A 1 514 ? -2.687 9.174 1.318 1.00 93.12 514 SER A O 1
ATOM 3969 N N . THR A 1 515 ? -4.659 10.044 1.946 1.00 94.56 515 THR A N 1
ATOM 3970 C CA . THR A 1 515 ? -4.264 11.446 1.771 1.00 94.56 515 THR A CA 1
ATOM 3971 C C . THR A 1 515 ? -5.039 12.367 2.708 1.00 94.56 515 THR A C 1
ATOM 3973 O O . THR A 1 515 ? -6.235 12.179 2.946 1.00 94.56 515 THR A O 1
ATOM 3976 N N . SER A 1 516 ? -4.351 13.361 3.264 1.00 95.56 516 SER A N 1
ATOM 3977 C CA . SER A 1 516 ? -4.919 14.318 4.203 1.00 95.56 516 SER A CA 1
ATOM 3978 C C . SER A 1 516 ? -5.508 15.529 3.479 1.00 95.56 516 SER A C 1
ATOM 3980 O O . SER A 1 516 ? -5.099 15.895 2.374 1.00 95.56 516 SER A O 1
ATOM 3982 N N . LYS A 1 517 ? -6.454 16.207 4.134 1.00 96.81 517 LYS A N 1
ATOM 3983 C CA . LYS A 1 517 ? -7.038 17.452 3.625 1.00 96.81 517 LYS A CA 1
ATOM 3984 C C . LYS A 1 517 ? -5.979 18.524 3.374 1.00 96.81 517 LYS A C 1
ATOM 3986 O O . LYS A 1 517 ? -6.042 19.221 2.368 1.00 96.81 517 LYS A O 1
ATOM 3991 N N . GLU A 1 518 ? -5.012 18.651 4.280 1.00 96.56 518 GLU A N 1
ATOM 3992 C CA . GLU A 1 518 ? -3.950 19.656 4.201 1.00 96.56 518 GLU A CA 1
ATOM 3993 C C . GLU A 1 518 ? -3.108 19.472 2.937 1.00 96.56 518 GLU A C 1
ATOM 3995 O O . GLU A 1 518 ? -2.759 20.454 2.284 1.00 96.56 518 GLU A O 1
ATOM 4000 N N . TYR A 1 519 ? -2.827 18.219 2.567 1.00 97.69 519 TYR A N 1
ATOM 4001 C CA . TYR A 1 519 ? -2.084 17.917 1.353 1.00 97.69 519 TYR A CA 1
ATOM 4002 C C . TYR A 1 519 ? -2.913 18.200 0.095 1.00 97.69 519 TYR A C 1
ATOM 4004 O O . TYR A 1 519 ? -2.446 18.877 -0.815 1.00 97.69 519 TYR A O 1
ATOM 4012 N N . ILE A 1 520 ? -4.181 17.785 0.071 1.00 98.25 520 ILE A N 1
ATOM 4013 C CA . ILE A 1 520 ? -5.093 18.056 -1.051 1.00 98.25 520 ILE A CA 1
ATOM 4014 C C . ILE A 1 520 ? -5.297 19.564 -1.275 1.00 98.25 520 ILE A C 1
ATOM 4016 O O . ILE A 1 520 ? -5.279 20.043 -2.409 1.00 98.25 520 ILE A O 1
ATOM 4020 N N . GLU A 1 521 ? -5.463 20.342 -0.204 1.00 98.31 521 GLU A N 1
ATOM 4021 C CA . GLU A 1 521 ? -5.586 21.797 -0.306 1.00 98.31 521 GLU A CA 1
ATOM 4022 C C . GLU A 1 521 ?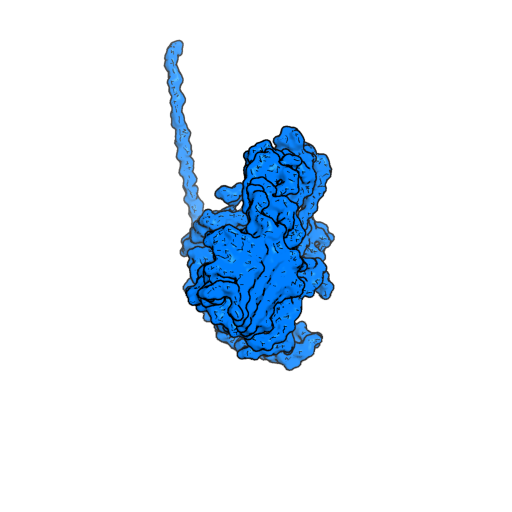 -4.278 22.458 -0.750 1.00 98.31 521 GLU A C 1
ATOM 4024 O O . GLU A 1 521 ? -4.334 23.416 -1.520 1.00 98.31 521 GLU A O 1
ATOM 4029 N N . PHE A 1 522 ? -3.118 21.948 -0.320 1.00 98.25 522 PHE A N 1
ATOM 4030 C CA . PHE A 1 522 ? -1.819 22.381 -0.838 1.00 98.25 522 PHE A CA 1
ATOM 4031 C C . PHE A 1 522 ? -1.720 22.149 -2.349 1.00 98.25 522 PHE A C 1
ATOM 4033 O O . PHE A 1 522 ? -1.471 23.104 -3.083 1.00 98.25 522 PHE A O 1
ATOM 4040 N N . LEU A 1 523 ? -2.009 20.930 -2.821 1.00 98.50 523 LEU A N 1
ATOM 4041 C CA . LEU A 1 523 ? -1.946 20.582 -4.243 1.00 98.50 523 LEU A CA 1
ATOM 4042 C C . LEU A 1 523 ? -2.830 21.501 -5.097 1.00 98.50 523 LEU A C 1
ATOM 4044 O O . LEU A 1 523 ? -2.416 21.955 -6.160 1.00 98.50 523 LEU A O 1
ATOM 4048 N N . ARG A 1 524 ? -4.034 21.830 -4.616 1.00 98.62 524 ARG A N 1
ATOM 4049 C CA . ARG A 1 524 ? -4.925 22.791 -5.281 1.00 98.62 524 ARG A CA 1
ATOM 4050 C C . ARG A 1 524 ? -4.363 24.210 -5.290 1.00 98.62 524 ARG A C 1
ATOM 4052 O O . ARG A 1 524 ? -4.469 24.896 -6.299 1.00 98.62 524 ARG A O 1
ATOM 4059 N N . ASN A 1 525 ? -3.868 24.686 -4.150 1.00 98.25 525 ASN A N 1
ATOM 4060 C CA . ASN A 1 525 ? -3.510 26.094 -3.983 1.00 98.25 525 ASN A CA 1
ATOM 4061 C C . ASN A 1 525 ? -2.171 26.448 -4.650 1.00 98.25 525 ASN A C 1
ATOM 4063 O O . ASN A 1 525 ? -2.016 27.583 -5.098 1.00 98.25 525 ASN A O 1
ATOM 4067 N N . GLU A 1 526 ? -1.224 25.507 -4.694 1.00 96.56 526 GLU A N 1
ATOM 4068 C CA . GLU A 1 526 ? 0.123 25.722 -5.240 1.00 96.56 526 GLU A CA 1
ATOM 4069 C C . GLU A 1 526 ? 0.250 25.340 -6.722 1.00 96.56 526 GLU A C 1
ATOM 4071 O O . GLU A 1 526 ? 1.202 25.750 -7.388 1.00 96.56 526 GLU A O 1
ATOM 4076 N N . ASN A 1 527 ? -0.705 24.594 -7.282 1.00 97.81 527 ASN A N 1
ATOM 4077 C CA . ASN A 1 527 ? -0.740 24.354 -8.721 1.00 97.81 527 ASN A CA 1
ATOM 4078 C C . ASN A 1 527 ? -1.192 25.623 -9.469 1.00 97.81 527 ASN A C 1
ATOM 4080 O O . ASN A 1 527 ? -2.280 26.155 -9.245 1.00 97.81 527 ASN A O 1
ATOM 4084 N N . ILE A 1 528 ? -0.327 26.118 -10.353 1.00 96.62 528 ILE A N 1
ATOM 4085 C CA . ILE A 1 528 ? -0.521 27.333 -11.151 1.00 96.62 528 ILE A CA 1
ATOM 4086 C C . ILE A 1 528 ? -0.224 27.130 -12.644 1.00 96.62 528 ILE A C 1
ATOM 4088 O O . ILE A 1 528 ? -0.373 28.082 -13.418 1.00 96.62 528 ILE A O 1
ATOM 4092 N N . THR A 1 529 ? 0.238 25.946 -13.058 1.00 95.19 529 THR A N 1
ATOM 4093 C CA . THR A 1 529 ? 0.589 25.655 -14.459 1.00 95.19 529 THR A CA 1
ATOM 4094 C C . THR A 1 529 ? -0.442 24.814 -15.194 1.00 95.19 529 THR A C 1
ATOM 4096 O O . THR A 1 529 ? -0.502 24.912 -16.420 1.00 95.19 529 THR A O 1
ATOM 4099 N N . ASP A 1 530 ? -1.256 24.035 -14.484 1.00 96.00 530 ASP A N 1
ATOM 4100 C CA . ASP A 1 530 ? -2.358 23.258 -15.053 1.00 96.00 530 ASP A CA 1
ATOM 4101 C C . ASP A 1 530 ? -3.525 23.115 -14.054 1.00 96.00 530 ASP A C 1
ATOM 4103 O O . ASP A 1 530 ? -3.604 23.842 -13.065 1.00 96.00 530 ASP A O 1
ATOM 4107 N N . ASP A 1 531 ? -4.463 22.210 -14.342 1.00 97.31 531 ASP A N 1
ATOM 4108 C CA . ASP A 1 531 ? -5.681 22.019 -13.554 1.00 97.31 531 ASP A CA 1
ATOM 4109 C C . ASP A 1 531 ? -5.651 20.756 -12.665 1.00 97.31 531 ASP A C 1
ATOM 4111 O O . ASP A 1 531 ? -6.663 20.439 -12.032 1.00 97.31 531 ASP A O 1
ATOM 4115 N N . TRP A 1 532 ? -4.539 20.010 -12.572 1.00 98.00 532 TRP A N 1
ATOM 4116 C CA . TRP A 1 532 ? -4.500 18.746 -11.812 1.00 98.00 532 TRP A CA 1
ATOM 4117 C C . TRP A 1 532 ? -4.735 18.941 -10.314 1.00 98.00 532 TRP A C 1
ATOM 4119 O O . TRP A 1 532 ? -5.427 18.136 -9.695 1.00 98.00 532 TRP A O 1
ATOM 4129 N N . GLY A 1 533 ? -4.240 20.037 -9.731 1.00 98.44 533 GLY A N 1
ATOM 4130 C CA . GLY A 1 533 ? -4.473 20.360 -8.320 1.00 98.44 533 GLY A CA 1
ATOM 4131 C C . GLY A 1 533 ? -5.955 20.599 -8.014 1.00 98.44 533 GLY A C 1
ATOM 4132 O O . GLY A 1 533 ? -6.485 20.089 -7.025 1.00 98.44 533 GLY A O 1
ATOM 4133 N N . GLN A 1 534 ? -6.652 21.328 -8.892 1.00 98.62 534 GLN A N 1
ATOM 4134 C CA . GLN A 1 534 ? -8.096 21.546 -8.774 1.00 98.62 534 GLN A CA 1
ATOM 4135 C C . GLN A 1 534 ? -8.885 20.264 -9.055 1.00 98.62 534 GLN A C 1
ATOM 4137 O O . GLN A 1 534 ? -9.800 19.936 -8.305 1.00 98.62 534 GLN A O 1
ATOM 4142 N N . THR A 1 535 ? -8.486 19.504 -10.076 1.00 98.44 535 THR A N 1
ATOM 4143 C CA . THR A 1 535 ? -9.093 18.212 -10.424 1.00 98.44 535 THR A CA 1
ATOM 4144 C C . THR A 1 535 ? -9.022 17.241 -9.245 1.00 98.44 535 THR A C 1
ATOM 4146 O O . THR A 1 535 ? -10.031 16.649 -8.869 1.00 98.44 535 THR A O 1
ATOM 4149 N N . MET A 1 536 ? -7.858 17.121 -8.600 1.00 98.31 536 MET A N 1
ATOM 4150 C CA . MET A 1 536 ? -7.684 16.270 -7.424 1.00 98.31 536 MET A CA 1
ATOM 4151 C C . MET A 1 536 ? -8.537 16.748 -6.237 1.00 98.31 536 MET A C 1
ATOM 4153 O O . MET A 1 536 ? -9.134 15.924 -5.546 1.00 98.31 536 MET A O 1
ATOM 4157 N N . TYR A 1 537 ? -8.662 18.061 -6.014 1.00 98.56 537 TYR A N 1
ATOM 4158 C CA . TYR A 1 537 ? -9.551 18.594 -4.974 1.00 98.56 537 TYR A CA 1
ATOM 4159 C C . TYR A 1 537 ? -11.021 18.234 -5.220 1.00 98.56 537 TYR A C 1
ATOM 4161 O O . TYR A 1 537 ? -11.703 17.787 -4.298 1.00 98.56 537 TYR A O 1
ATOM 4169 N N . ASP A 1 538 ? -11.503 18.400 -6.452 1.00 98.31 538 ASP A N 1
ATOM 4170 C CA . ASP A 1 538 ? -12.898 18.127 -6.809 1.00 98.31 538 ASP A CA 1
ATOM 4171 C C . ASP A 1 538 ? -13.226 16.631 -6.679 1.00 98.31 538 ASP A C 1
ATOM 4173 O O . ASP A 1 538 ? -14.277 16.267 -6.147 1.00 98.31 538 ASP A O 1
ATOM 4177 N N . LEU A 1 539 ? -12.302 15.753 -7.088 1.00 97.06 539 LEU A N 1
ATOM 4178 C CA . LEU A 1 539 ? -12.420 14.305 -6.886 1.00 97.06 539 LEU A CA 1
ATOM 4179 C C . LEU A 1 539 ? -12.420 13.939 -5.400 1.00 97.06 539 LEU A C 1
ATOM 4181 O O . LEU A 1 539 ? -13.240 13.141 -4.954 1.00 97.06 539 LEU A O 1
ATOM 4185 N N . TRP A 1 540 ? -11.530 14.535 -4.611 1.00 97.25 540 TRP A N 1
ATOM 4186 C CA . TRP A 1 540 ? -11.503 14.330 -3.167 1.00 97.25 540 TRP A CA 1
ATOM 4187 C C . TRP A 1 540 ? -12.818 14.748 -2.504 1.00 97.25 540 TRP A C 1
ATOM 4189 O O . TRP A 1 540 ? -13.376 13.973 -1.727 1.00 97.25 540 TRP A O 1
ATOM 4199 N N . ASP A 1 541 ? -13.367 15.915 -2.844 1.00 96.00 541 ASP A N 1
ATOM 4200 C CA . ASP A 1 541 ? -14.633 16.385 -2.277 1.00 96.00 541 ASP A CA 1
ATOM 4201 C C . ASP A 1 541 ? -15.813 15.475 -2.657 1.00 96.00 541 ASP A C 1
ATOM 4203 O O . ASP A 1 541 ? -16.627 15.140 -1.789 1.00 96.00 541 ASP A O 1
ATOM 4207 N N . ALA A 1 542 ? -15.862 15.030 -3.919 1.00 93.19 542 ALA A N 1
ATOM 4208 C CA . ALA A 1 542 ? -16.938 14.208 -4.468 1.00 93.19 542 ALA A CA 1
ATOM 4209 C C . ALA A 1 542 ? -16.919 12.742 -3.994 1.00 93.19 542 ALA A C 1
ATOM 4211 O O . ALA A 1 542 ? -17.980 12.126 -3.898 1.00 93.19 542 ALA A O 1
ATOM 4212 N N . PHE A 1 543 ? -15.747 12.182 -3.677 1.00 91.19 543 PHE A N 1
ATOM 4213 C CA . PHE A 1 543 ? -15.573 10.758 -3.348 1.00 91.19 543 PHE A CA 1
ATOM 4214 C C . PHE A 1 543 ? -15.230 10.515 -1.871 1.00 91.19 543 PHE A C 1
ATOM 4216 O O . PHE A 1 543 ? -14.387 9.685 -1.528 1.00 91.19 543 PHE A O 1
ATOM 4223 N N . GLY A 1 544 ? -15.897 11.240 -0.970 1.00 88.81 544 GLY A N 1
ATOM 4224 C CA . GLY A 1 544 ? -15.825 10.957 0.467 1.00 88.81 544 GLY A CA 1
ATOM 4225 C C . GLY A 1 544 ? -14.508 11.367 1.128 1.00 88.81 544 GLY A C 1
ATOM 4226 O O . GLY A 1 544 ? -14.154 10.824 2.170 1.00 88.81 544 GLY A O 1
ATOM 4227 N N . LYS A 1 545 ? -13.777 12.322 0.538 1.00 94.44 545 LYS A N 1
ATOM 4228 C CA . LYS A 1 545 ? -12.661 13.040 1.171 1.00 94.44 545 LYS A CA 1
ATOM 4229 C C . LYS A 1 545 ? -11.542 12.146 1.714 1.00 94.44 545 LYS A C 1
ATOM 4231 O O . LYS A 1 545 ? -10.915 12.478 2.720 1.00 94.44 545 LYS A O 1
ATOM 4236 N N . SER A 1 546 ? -11.263 11.031 1.030 1.00 94.69 546 SER A N 1
ATOM 4237 C CA . SER A 1 546 ? -10.303 10.016 1.488 1.00 94.69 546 SER A CA 1
ATOM 4238 C C . SER A 1 546 ? -10.564 9.621 2.947 1.00 94.69 546 SER A C 1
ATOM 4240 O O . SER A 1 546 ? -9.654 9.685 3.781 1.00 94.69 546 SER A O 1
ATOM 4242 N N . GLN A 1 547 ? -11.815 9.270 3.265 1.00 92.88 547 GLN A N 1
ATOM 4243 C CA . GLN A 1 547 ? -12.194 8.824 4.602 1.00 92.88 547 GLN A CA 1
ATOM 4244 C C . GLN A 1 547 ? -11.218 7.744 5.118 1.00 92.88 547 GLN A C 1
ATOM 4246 O O . GLN A 1 547 ? -10.778 6.905 4.327 1.00 92.88 547 GLN A O 1
ATOM 4251 N N . PRO A 1 548 ? -10.848 7.776 6.410 1.00 95.25 548 PRO A N 1
ATOM 4252 C CA . PRO A 1 548 ? -9.858 6.863 6.966 1.00 95.25 548 PRO A CA 1
ATOM 4253 C C . PRO A 1 548 ? -10.363 5.421 6.988 1.00 95.25 548 PRO A C 1
ATOM 4255 O O . PRO A 1 548 ? -11.547 5.179 7.213 1.00 95.25 548 PRO A O 1
ATOM 4258 N N . GLU A 1 549 ? -9.453 4.476 6.796 1.00 95.31 549 GLU A N 1
ATOM 4259 C CA . GLU A 1 549 ? -9.709 3.044 6.917 1.00 95.31 549 GLU A CA 1
ATOM 4260 C C . GLU A 1 549 ? -9.298 2.566 8.315 1.00 95.31 549 GLU A C 1
ATOM 4262 O O . GLU A 1 549 ? -8.259 2.970 8.850 1.00 95.31 549 GLU A O 1
ATOM 4267 N N . LEU A 1 550 ? -10.119 1.695 8.898 1.00 95.50 550 LEU A N 1
ATOM 4268 C CA . LEU A 1 550 ? -9.809 1.000 10.144 1.00 95.50 550 LEU A CA 1
ATOM 4269 C C . LEU A 1 550 ? -8.637 0.037 9.921 1.00 95.50 550 LEU A C 1
ATOM 4271 O O . LEU A 1 550 ? -8.698 -0.805 9.022 1.00 95.50 550 LEU A O 1
ATOM 4275 N N . MET A 1 551 ? -7.609 0.141 10.762 1.00 98.00 551 MET A N 1
ATOM 4276 C CA . MET A 1 551 ? -6.546 -0.859 10.853 1.00 98.00 551 MET A CA 1
ATOM 4277 C C . MET A 1 551 ? -6.862 -1.862 11.957 1.00 98.00 551 MET A C 1
ATOM 4279 O O . MET A 1 551 ? -7.028 -3.038 11.677 1.00 98.00 551 MET A O 1
ATOM 4283 N N . ASP A 1 552 ? -7.013 -1.397 13.193 1.00 97.44 552 ASP A N 1
ATOM 4284 C CA . ASP A 1 552 ? -7.277 -2.267 14.340 1.00 97.44 552 ASP A CA 1
ATOM 4285 C C . ASP A 1 552 ? -8.032 -1.496 15.433 1.00 97.44 552 ASP A C 1
ATOM 4287 O O . ASP A 1 552 ? -7.992 -0.260 15.472 1.00 97.44 552 ASP A O 1
ATOM 4291 N N . SER A 1 553 ? -8.746 -2.206 16.302 1.00 96.56 553 SER A N 1
ATOM 4292 C CA . SER A 1 553 ? -9.460 -1.635 17.442 1.00 96.56 553 SER A CA 1
ATOM 4293 C C . SER A 1 553 ? -9.448 -2.594 18.625 1.00 96.56 553 SER A C 1
ATOM 4295 O O . SER A 1 553 ? -9.742 -3.778 18.486 1.00 96.56 553 SER A O 1
ATOM 4297 N N . ILE A 1 554 ? -9.163 -2.062 19.811 1.00 96.19 554 ILE A N 1
ATOM 4298 C CA . ILE A 1 554 ? -9.179 -2.813 21.063 1.00 96.19 554 ILE A CA 1
ATOM 4299 C C . ILE A 1 554 ? -9.959 -2.049 22.129 1.00 96.19 554 ILE A C 1
ATOM 4301 O O . ILE A 1 554 ? -9.914 -0.817 22.200 1.00 96.19 554 ILE A O 1
ATOM 4305 N N . SER A 1 555 ? -10.676 -2.788 22.974 1.00 94.81 555 SER A N 1
ATOM 4306 C CA . SER A 1 555 ? -11.439 -2.224 24.086 1.00 94.81 555 SER A CA 1
ATOM 4307 C C . SER A 1 555 ? -11.027 -2.835 25.422 1.00 94.81 555 SER A C 1
ATOM 4309 O O . SER A 1 555 ? -10.723 -4.023 25.522 1.00 94.81 555 SER A O 1
ATOM 4311 N N . TRP A 1 556 ? -11.053 -2.011 26.465 1.00 95.12 556 TRP A N 1
ATOM 4312 C CA . TRP A 1 556 ? -10.958 -2.423 27.860 1.00 95.12 556 TRP A CA 1
ATOM 4313 C C . TRP A 1 556 ? -12.244 -2.027 28.583 1.00 95.12 556 TRP A C 1
ATOM 4315 O O . TRP A 1 556 ? -12.697 -0.891 28.461 1.00 95.12 556 TRP A O 1
ATOM 4325 N N . GLY A 1 557 ? -12.817 -2.951 29.356 1.00 87.25 557 GLY A N 1
ATOM 4326 C CA . GLY A 1 557 ? -14.161 -2.779 29.909 1.00 87.25 557 GLY A CA 1
ATOM 4327 C C . GLY A 1 557 ? -15.245 -2.907 28.833 1.00 87.25 557 GLY A C 1
ATOM 4328 O O . GLY A 1 557 ? -14.958 -3.200 27.675 1.00 87.25 557 GLY A O 1
ATOM 4329 N N . VAL A 1 558 ? -16.501 -2.716 29.231 1.00 74.31 558 VAL A N 1
ATOM 4330 C CA . VAL A 1 558 ? -17.640 -2.653 28.305 1.00 74.31 558 VAL A CA 1
ATOM 4331 C C . VAL A 1 558 ? -18.175 -1.228 28.382 1.00 74.31 558 VAL A C 1
ATOM 4333 O O . VAL A 1 558 ? -18.627 -0.836 29.464 1.00 74.31 558 VAL A O 1
ATOM 4336 N N . PRO A 1 559 ? -18.084 -0.427 27.306 1.00 63.53 559 PRO A N 1
ATOM 4337 C CA . PRO A 1 559 ? -18.721 0.881 27.263 1.00 63.53 559 PRO A CA 1
ATOM 4338 C C . PRO A 1 559 ? -20.211 0.709 27.549 1.00 63.53 559 PRO A C 1
ATOM 4340 O O . PRO A 1 559 ? -20.888 0.034 26.789 1.00 63.53 559 PRO A O 1
ATOM 4343 N N . ILE A 1 560 ? -20.719 1.267 28.653 1.00 68.06 560 ILE A N 1
ATOM 4344 C CA . ILE A 1 560 ? -22.163 1.304 28.934 1.00 68.06 560 ILE A CA 1
ATOM 4345 C C . ILE A 1 560 ? -22.712 2.563 28.266 1.00 68.06 560 ILE A C 1
ATOM 4347 O O . ILE A 1 560 ? -22.936 3.587 28.918 1.00 68.06 560 ILE A O 1
ATOM 4351 N N . ILE A 1 561 ? -22.808 2.500 26.947 1.00 68.81 561 ILE A N 1
ATOM 4352 C CA . ILE A 1 561 ? -23.251 3.585 26.077 1.00 68.81 561 ILE A CA 1
ATOM 4353 C C . ILE A 1 561 ? -24.460 3.109 25.277 1.00 68.81 561 ILE A C 1
ATOM 4355 O O . ILE A 1 561 ? -24.800 1.940 25.349 1.00 68.81 561 ILE A O 1
ATOM 4359 N N . ASP A 1 562 ? -25.129 4.063 24.651 1.00 76.56 562 ASP A N 1
ATOM 4360 C CA . ASP A 1 562 ? -26.207 3.895 23.676 1.00 76.56 562 ASP A CA 1
ATOM 4361 C C . ASP A 1 562 ? -25.580 4.374 22.360 1.00 76.56 562 ASP A C 1
ATOM 4363 O O . ASP A 1 562 ? -25.546 5.586 22.098 1.00 76.56 562 ASP A O 1
ATOM 4367 N N . GLU A 1 563 ? -24.843 3.489 21.677 1.00 78.88 563 GLU A N 1
ATOM 4368 C CA . GLU A 1 563 ? -23.975 3.887 20.559 1.00 78.88 563 GLU A CA 1
ATOM 4369 C C . GLU A 1 563 ? -24.763 4.224 19.281 1.00 78.88 563 GLU A C 1
ATOM 4371 O O . GLU A 1 563 ? -24.337 5.099 18.516 1.00 78.88 563 GLU A O 1
ATOM 4376 N N . ASP A 1 564 ? -25.949 3.650 19.090 1.00 79.75 564 ASP A N 1
ATOM 4377 C CA . ASP A 1 564 ? -26.837 3.942 17.961 1.00 79.75 564 ASP A CA 1
ATOM 4378 C C . ASP A 1 564 ? -27.925 5.002 18.244 1.00 79.75 564 ASP A C 1
ATOM 4380 O O . ASP A 1 564 ? -28.509 5.564 17.305 1.00 79.75 564 ASP A O 1
ATOM 4384 N N . GLY A 1 565 ? -28.117 5.381 19.509 1.00 83.00 565 GLY A N 1
ATOM 4385 C CA . GLY A 1 565 ? -28.991 6.467 19.939 1.00 83.00 565 GLY A CA 1
ATOM 4386 C C . GLY A 1 565 ? -30.472 6.098 20.030 1.00 83.00 565 GLY A C 1
ATOM 4387 O O . GLY A 1 565 ? -31.316 7.004 19.931 1.00 83.00 565 GLY A O 1
ATOM 4388 N N . ASP A 1 566 ? -30.813 4.820 20.169 1.00 80.38 566 ASP A N 1
ATOM 4389 C CA . ASP A 1 566 ? -32.193 4.343 20.245 1.00 80.38 566 ASP A CA 1
ATOM 4390 C C . ASP A 1 566 ? -32.814 4.415 21.657 1.00 80.38 566 ASP A C 1
ATOM 4392 O O . ASP A 1 566 ? -34.041 4.344 21.829 1.00 80.38 566 ASP A O 1
ATOM 4396 N N . GLY A 1 567 ? -31.986 4.710 22.663 1.00 84.06 567 GLY A N 1
ATOM 4397 C CA . GLY A 1 567 ? -32.372 4.875 24.060 1.00 84.06 567 GLY A CA 1
ATOM 4398 C C . GLY A 1 567 ? -32.144 3.644 24.936 1.00 84.06 567 GLY A C 1
ATOM 4399 O O . GLY A 1 567 ? -32.443 3.713 26.140 1.00 84.06 567 GLY A O 1
ATOM 4400 N N . TYR A 1 568 ? -31.630 2.555 24.375 1.00 81.06 568 TYR A N 1
ATOM 4401 C CA . TYR A 1 568 ? -31.127 1.391 25.084 1.00 81.06 568 TYR A CA 1
ATOM 4402 C C . TYR A 1 568 ? -29.603 1.458 25.151 1.00 81.06 568 TYR A C 1
ATOM 4404 O O . TYR A 1 568 ? -28.957 2.202 24.440 1.00 81.06 568 TYR A O 1
ATOM 4412 N N . ILE A 1 569 ? -29.037 0.819 26.170 1.00 80.62 569 ILE A N 1
ATOM 4413 C CA . ILE A 1 569 ? -27.586 0.812 26.378 1.00 80.62 569 ILE A CA 1
ATOM 4414 C C . ILE A 1 569 ? -27.076 -0.587 26.081 1.00 80.62 569 ILE A C 1
ATOM 4416 O O . ILE A 1 569 ? -27.773 -1.553 26.402 1.00 80.62 569 ILE A O 1
ATOM 4420 N N . SER A 1 570 ? -25.818 -0.694 25.677 1.00 78.19 570 SER A N 1
ATOM 4421 C CA . SER A 1 570 ? -25.096 -1.934 25.359 1.00 78.19 570 SER A CA 1
ATOM 4422 C C . SER A 1 570 ? -25.213 -3.079 26.375 1.00 78.19 570 SER A C 1
ATOM 4424 O O . SER A 1 570 ? -24.882 -4.225 26.088 1.00 78.19 570 SER A O 1
ATOM 4426 N N . LEU A 1 571 ? -25.643 -2.799 27.611 1.00 78.50 571 LEU A N 1
ATOM 4427 C CA . LEU A 1 571 ? -25.890 -3.820 28.630 1.00 78.50 571 LEU A CA 1
ATOM 4428 C C . LEU A 1 571 ? -27.176 -4.624 28.381 1.00 78.50 571 LEU A C 1
ATOM 4430 O O . LEU A 1 571 ? -27.294 -5.754 28.855 1.00 78.50 571 LEU A O 1
ATOM 4434 N N . VAL A 1 572 ? -28.167 -4.001 27.754 1.00 81.06 572 VAL A N 1
ATOM 4435 C CA . VAL A 1 572 ? -29.470 -4.602 27.452 1.00 81.06 572 VAL A CA 1
ATOM 4436 C C . VAL A 1 572 ? -29.706 -4.714 25.953 1.00 81.06 572 VAL A C 1
ATOM 4438 O O . VAL A 1 572 ? -30.544 -5.511 25.558 1.00 81.06 572 VAL A O 1
ATOM 4441 N N . ASP A 1 573 ? -28.966 -3.952 25.158 1.00 84.56 573 ASP A N 1
ATOM 4442 C CA . ASP A 1 573 ? -28.981 -3.996 23.709 1.00 84.56 573 ASP A CA 1
ATOM 4443 C C . ASP A 1 573 ? -28.069 -5.115 23.180 1.00 84.56 573 ASP A C 1
ATOM 4445 O O . ASP A 1 573 ? -26.876 -5.174 23.492 1.00 84.56 573 ASP A O 1
ATOM 4449 N N . CYS A 1 574 ? -28.647 -6.037 22.417 1.00 86.06 574 CYS A N 1
ATOM 4450 C CA . CYS A 1 574 ? -27.948 -7.149 21.784 1.00 86.06 574 CYS A CA 1
ATOM 4451 C C . CYS A 1 574 ? -27.096 -6.701 20.587 1.00 86.06 574 CYS A C 1
ATOM 4453 O O . CYS A 1 574 ? -26.157 -7.411 20.216 1.00 86.06 574 CYS A O 1
ATOM 4455 N N . ASN A 1 575 ? -27.371 -5.523 20.021 1.00 83.75 575 ASN A N 1
ATOM 4456 C CA . ASN A 1 575 ? -26.592 -4.897 18.969 1.00 83.75 575 ASN A CA 1
ATOM 4457 C C . ASN A 1 575 ? -26.677 -3.362 19.056 1.00 83.75 575 ASN A C 1
ATOM 4459 O O . ASN A 1 575 ? -27.273 -2.726 18.197 1.00 83.75 575 ASN A O 1
ATOM 4463 N N . ASP A 1 576 ? -25.948 -2.789 20.020 1.00 81.31 576 ASP A N 1
ATOM 4464 C CA . ASP A 1 576 ? -25.860 -1.342 20.334 1.00 81.31 576 ASP A CA 1
ATOM 4465 C C . ASP A 1 576 ? -25.314 -0.454 19.185 1.00 81.31 576 ASP A C 1
ATOM 4467 O O . ASP A 1 576 ? -25.056 0.734 19.357 1.00 81.31 576 ASP A O 1
ATOM 4471 N N . LEU A 1 577 ? -25.049 -1.043 18.013 1.00 82.38 577 LEU A N 1
ATOM 4472 C CA . LEU A 1 577 ? -24.672 -0.354 16.776 1.00 82.38 577 LEU A CA 1
ATOM 4473 C C . LEU A 1 577 ? -25.837 -0.266 15.776 1.00 82.38 577 LE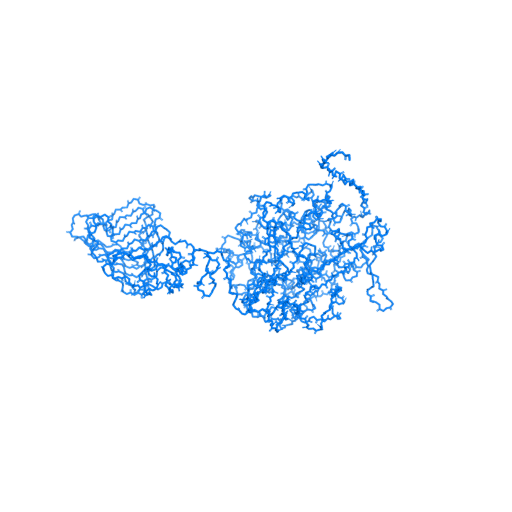U A C 1
ATOM 4475 O O . LEU A 1 577 ? -25.664 0.285 14.681 1.00 82.38 577 LEU A O 1
ATOM 4479 N N . ASN A 1 578 ? -26.994 -0.836 16.103 1.00 84.00 578 ASN A N 1
ATOM 4480 C CA . ASN A 1 578 ? -28.155 -0.928 15.242 1.00 84.00 578 ASN A CA 1
ATOM 4481 C C . ASN A 1 578 ? -29.415 -0.495 15.992 1.00 84.00 578 ASN A C 1
ATOM 4483 O O . ASN A 1 578 ? -30.076 -1.322 16.595 1.00 84.00 578 ASN A O 1
ATOM 4487 N N . ALA A 1 579 ? -29.851 0.747 15.768 1.00 88.75 579 ALA A N 1
ATOM 4488 C CA . ALA A 1 579 ? -31.038 1.327 16.411 1.00 88.75 579 ALA A CA 1
ATOM 4489 C C . ALA A 1 579 ? -32.379 0.614 16.103 1.00 88.75 579 ALA A C 1
ATOM 4491 O O . ALA A 1 579 ? -33.457 1.090 16.474 1.00 88.75 579 ALA A O 1
ATOM 4492 N N . ALA A 1 580 ? -32.354 -0.451 15.296 1.00 87.69 580 ALA A N 1
ATOM 4493 C CA . ALA A 1 580 ? -33.481 -1.349 15.068 1.00 87.69 580 ALA A CA 1
ATOM 4494 C C . ALA A 1 580 ? -33.442 -2.606 15.956 1.00 87.69 580 ALA A C 1
ATOM 4496 O O . ALA A 1 580 ? -34.408 -3.361 15.936 1.00 87.69 580 ALA A O 1
ATOM 4497 N N . SER A 1 581 ? -32.355 -2.834 16.691 1.00 91.00 581 SER A N 1
ATOM 4498 C CA . SER A 1 581 ? -32.134 -3.964 17.584 1.00 91.00 581 SER A CA 1
ATOM 4499 C C . SER A 1 581 ? -32.130 -3.457 19.020 1.00 91.00 581 SER A C 1
ATOM 4501 O O . SER A 1 581 ? -31.218 -2.755 19.400 1.00 91.00 581 SER A O 1
ATOM 4503 N N . TYR A 1 582 ? -33.166 -3.760 19.796 1.00 90.50 582 TYR A N 1
ATOM 4504 C CA . TYR A 1 582 ? -33.287 -3.349 21.192 1.00 90.50 582 TYR A CA 1
ATOM 4505 C C . TYR A 1 582 ? -34.292 -4.225 21.937 1.00 90.50 582 TYR A C 1
ATOM 4507 O O . TYR A 1 582 ? -35.215 -4.759 21.325 1.00 90.50 582 TYR A O 1
ATOM 4515 N N . PRO A 1 583 ? -34.231 -4.290 23.282 1.00 92.19 583 PRO A N 1
ATOM 4516 C CA . PRO A 1 583 ? -35.203 -5.019 24.089 1.00 92.19 583 PRO A CA 1
ATOM 4517 C C . PRO A 1 583 ? -36.670 -4.749 23.719 1.00 92.19 583 PRO A C 1
ATOM 4519 O O . PRO A 1 583 ? -37.238 -3.695 24.054 1.00 92.19 583 PRO A O 1
ATOM 4522 N N . GLY A 1 584 ? -37.304 -5.753 23.108 1.00 86.44 584 GLY A N 1
ATOM 4523 C CA . GLY A 1 584 ? -38.695 -5.743 22.661 1.00 86.44 584 GLY A CA 1
ATOM 4524 C C . GLY A 1 584 ? -38.959 -4.988 21.353 1.00 86.44 584 GLY A C 1
ATOM 4525 O O . GLY A 1 584 ? -40.085 -4.499 21.171 1.00 86.44 584 GLY A O 1
ATOM 4526 N N . ALA A 1 585 ? -37.956 -4.828 20.485 1.00 89.88 585 ALA A N 1
ATOM 4527 C CA . ALA A 1 585 ? -38.154 -4.376 19.111 1.00 89.88 585 ALA A CA 1
ATOM 4528 C C . ALA A 1 585 ? -39.027 -5.365 18.310 1.00 89.88 585 ALA A C 1
ATOM 4530 O O . ALA A 1 585 ? -39.184 -6.514 18.694 1.00 89.88 585 ALA A O 1
ATOM 4531 N N . PRO A 1 586 ? -39.667 -4.943 17.208 1.00 88.12 586 PRO A N 1
ATOM 4532 C CA . PRO A 1 586 ? -40.272 -5.888 16.277 1.00 88.12 586 PRO A CA 1
ATOM 4533 C C . PRO A 1 586 ? -39.194 -6.592 15.447 1.00 88.12 586 PRO A C 1
ATOM 4535 O O . PRO A 1 586 ? -38.408 -5.900 14.801 1.00 88.12 586 PRO A O 1
ATOM 4538 N N . GLU A 1 587 ? -39.252 -7.919 15.373 1.00 83.06 587 GLU A N 1
ATOM 4539 C CA . GLU A 1 587 ? -38.414 -8.707 14.464 1.00 83.06 587 GLU A CA 1
ATOM 4540 C C . GLU A 1 587 ? -38.607 -8.309 12.990 1.00 83.06 587 GLU A C 1
ATOM 4542 O O . GLU A 1 587 ? -39.719 -8.034 12.505 1.00 83.06 587 GLU A O 1
ATOM 4547 N N . ILE A 1 588 ? -37.497 -8.304 12.259 1.00 80.69 588 ILE A N 1
ATOM 4548 C CA . ILE A 1 588 ? -37.364 -8.064 10.827 1.00 80.69 588 ILE A CA 1
ATOM 4549 C C . ILE A 1 588 ? -36.618 -9.266 10.268 1.00 80.69 588 ILE A C 1
ATOM 4551 O O . ILE A 1 588 ? -35.559 -9.570 10.769 1.00 80.69 588 ILE A O 1
ATOM 4555 N N . GLN A 1 589 ? -37.130 -9.893 9.202 1.00 73.75 589 GLN A N 1
ATOM 4556 C CA . GLN A 1 589 ? -36.547 -11.109 8.623 1.00 73.75 589 GLN A CA 1
ATOM 4557 C C . GLN A 1 589 ? -35.172 -10.858 7.970 1.00 73.75 589 GLN A C 1
ATOM 4559 O O . GLN A 1 589 ? -35.066 -10.781 6.739 1.00 73.75 589 GLN A O 1
ATOM 4564 N N . ASP A 1 590 ? -34.143 -10.668 8.790 1.00 71.88 590 ASP A N 1
ATOM 4565 C CA . ASP A 1 590 ? -32.799 -10.233 8.416 1.00 71.88 590 ASP A CA 1
ATOM 4566 C C . ASP A 1 590 ? -31.676 -11.018 9.118 1.00 71.88 590 ASP A C 1
ATOM 4568 O O . ASP A 1 590 ? -30.501 -10.693 8.924 1.00 71.88 590 ASP A O 1
ATOM 4572 N N . CYS A 1 591 ? -32.020 -12.105 9.823 1.00 74.81 591 CYS A N 1
ATOM 4573 C CA . CYS A 1 591 ? -31.099 -12.936 10.601 1.00 74.81 591 CYS A CA 1
ATOM 4574 C C . CYS A 1 591 ? -30.424 -12.220 11.783 1.00 74.81 591 CYS A C 1
ATOM 4576 O O . CYS A 1 591 ? -29.403 -12.707 12.281 1.00 74.81 591 CYS A O 1
ATOM 4578 N N . LEU A 1 592 ? -30.959 -11.091 12.245 1.00 80.00 592 LEU A N 1
ATOM 4579 C CA . LEU A 1 592 ? -30.541 -10.454 13.488 1.00 80.00 592 LEU A CA 1
ATOM 4580 C C . LEU A 1 592 ? -31.592 -10.712 14.569 1.00 80.00 592 LEU A C 1
ATOM 4582 O O . LEU A 1 592 ? -32.778 -10.750 14.291 1.00 80.00 592 LEU A O 1
ATOM 4586 N N . ASP A 1 593 ? -31.135 -10.872 15.808 1.00 82.75 593 ASP A N 1
ATOM 4587 C CA . ASP A 1 593 ? -31.997 -10.806 16.993 1.00 82.75 593 ASP A CA 1
ATOM 4588 C C . ASP A 1 593 ? -32.334 -9.323 17.182 1.00 82.75 593 ASP A C 1
ATOM 4590 O O . ASP A 1 593 ? -31.484 -8.549 17.633 1.00 82.75 593 ASP A O 1
ATOM 4594 N N . ASN A 1 594 ? -33.488 -8.874 16.685 1.00 87.81 594 ASN A N 1
ATOM 4595 C CA . ASN A 1 594 ? -33.852 -7.467 16.784 1.00 87.81 594 ASN A CA 1
ATOM 4596 C C . ASN A 1 594 ? -34.441 -7.158 18.159 1.00 87.81 594 ASN A C 1
ATOM 4598 O O . ASN A 1 594 ? -34.257 -6.051 18.655 1.00 87.81 594 ASN A O 1
ATOM 4602 N N . ASP A 1 595 ? -35.158 -8.084 18.785 1.00 89.56 595 ASP A N 1
ATOM 4603 C CA . ASP A 1 595 ? -35.846 -7.823 20.046 1.00 89.56 595 ASP A CA 1
ATOM 4604 C C . ASP A 1 595 ? -35.022 -8.145 21.310 1.00 89.56 595 ASP A C 1
ATOM 4606 O O . ASP A 1 595 ? -35.434 -7.822 22.436 1.00 89.56 595 ASP A O 1
ATOM 4610 N N . CYS A 1 596 ? -33.821 -8.686 21.116 1.00 88.88 596 CYS A N 1
ATOM 4611 C CA . CYS A 1 596 ? -32.835 -9.049 22.123 1.00 88.88 596 CYS A CA 1
ATOM 4612 C C . CYS A 1 596 ? -33.326 -10.094 23.134 1.00 88.88 596 CYS A C 1
ATOM 4614 O O . CYS A 1 596 ? -32.894 -10.094 24.300 1.00 88.88 596 CYS A O 1
ATOM 4616 N N . ASP A 1 597 ? -34.241 -10.976 22.734 1.00 86.50 597 ASP A N 1
ATOM 4617 C CA . ASP A 1 597 ? -34.736 -12.068 23.566 1.00 86.50 597 ASP A CA 1
ATOM 4618 C C . ASP A 1 597 ? -33.897 -13.362 23.452 1.00 86.50 597 ASP A C 1
ATOM 4620 O O . ASP A 1 597 ? -34.073 -14.304 24.247 1.00 86.50 597 ASP A O 1
ATOM 4624 N N . GLY A 1 598 ? -32.904 -13.354 22.555 1.00 78.56 598 GLY A N 1
ATOM 4625 C CA . GLY A 1 598 ? -31.971 -14.443 22.294 1.00 78.56 598 GLY A CA 1
ATOM 4626 C C . GLY A 1 598 ? -32.411 -15.394 21.181 1.00 78.56 598 GLY A C 1
ATOM 4627 O O . GLY A 1 598 ? -31.797 -16.461 21.041 1.00 78.56 598 GLY A O 1
ATOM 4628 N N . TRP A 1 599 ? -33.457 -15.049 20.433 1.00 75.25 599 TRP A N 1
ATOM 4629 C CA . TRP A 1 599 ? -33.926 -15.750 19.243 1.00 75.25 599 TRP A CA 1
ATOM 4630 C C . TRP A 1 599 ? -33.816 -14.822 18.017 1.00 75.25 599 TRP A C 1
ATOM 4632 O O . TRP A 1 599 ? -33.509 -13.648 18.145 1.00 75.25 599 TRP A O 1
ATOM 4642 N N . THR A 1 600 ? -33.888 -15.387 16.811 1.00 74.88 600 THR A N 1
ATOM 4643 C CA . THR A 1 600 ? -33.785 -14.617 15.560 1.00 74.88 600 THR A CA 1
ATOM 4644 C C . THR A 1 600 ? -35.000 -14.916 14.699 1.00 74.88 600 THR A C 1
ATOM 4646 O O . THR A 1 600 ? -35.251 -16.098 14.416 1.00 74.88 600 THR A O 1
ATOM 4649 N N . ASP A 1 601 ? -35.686 -13.885 14.210 1.00 71.56 601 ASP A N 1
ATOM 4650 C CA . ASP A 1 601 ? -36.815 -13.975 13.283 1.00 71.56 601 ASP A CA 1
ATOM 4651 C C . ASP A 1 601 ? -37.987 -14.863 13.774 1.00 71.56 601 ASP A C 1
ATOM 4653 O O . ASP A 1 601 ? -38.792 -15.359 12.973 1.00 71.56 601 ASP A O 1
ATOM 4657 N N . GLU A 1 602 ? -38.110 -15.113 15.078 1.00 72.31 602 GLU A N 1
ATOM 4658 C CA . GLU A 1 602 ? -39.068 -16.064 15.664 1.00 72.31 602 GLU A CA 1
ATOM 4659 C C . GLU A 1 602 ? -40.519 -15.569 15.651 1.00 72.31 602 GLU A C 1
ATOM 4661 O O . GLU A 1 602 ? -41.457 -16.370 15.740 1.00 72.31 602 GLU A O 1
ATOM 4666 N N . ASP A 1 603 ? -40.725 -14.266 15.476 1.00 73.44 603 ASP A N 1
ATOM 4667 C CA . ASP A 1 603 ? -42.047 -13.647 15.387 1.00 73.44 603 ASP A CA 1
ATOM 4668 C C . ASP A 1 603 ? -42.714 -13.816 14.003 1.00 73.44 603 ASP A C 1
ATOM 4670 O O . ASP A 1 603 ? -43.918 -13.563 13.837 1.00 73.44 603 ASP A O 1
ATOM 4674 N N . PHE A 1 604 ? -41.992 -14.341 13.004 1.00 68.88 604 PHE A N 1
ATOM 4675 C CA . PHE A 1 604 ? -42.524 -14.664 11.674 1.00 68.88 604 PHE A CA 1
ATOM 4676 C C . PHE A 1 604 ? -43.236 -16.025 11.658 1.00 68.88 604 PHE A C 1
ATOM 4678 O O . PHE A 1 604 ? -42.890 -16.941 10.908 1.00 68.88 604 PHE A O 1
ATOM 4685 N N . THR A 1 605 ? -44.282 -16.163 12.476 1.00 60.78 605 THR A N 1
ATOM 4686 C CA . THR A 1 605 ? -44.990 -17.439 12.645 1.00 60.78 605 THR A CA 1
ATOM 4687 C C . THR A 1 605 ? -46.100 -17.664 11.609 1.00 60.78 605 THR A C 1
ATOM 4689 O O . THR A 1 605 ? -47.085 -16.928 11.502 1.00 60.78 605 THR A O 1
ATOM 4692 N N . SER A 1 606 ? -45.989 -18.775 10.879 1.00 66.62 606 SER A N 1
ATOM 4693 C CA . SER A 1 606 ? -47.110 -19.449 10.217 1.00 66.62 606 SER A CA 1
ATOM 4694 C C . SER A 1 606 ? -47.146 -20.900 10.692 1.00 66.62 606 SER A C 1
ATOM 4696 O O . SER A 1 606 ? -46.140 -21.599 10.624 1.00 66.62 606 SER A O 1
ATOM 4698 N N . GLU A 1 607 ? -48.300 -21.382 11.174 1.00 66.94 607 GLU A N 1
ATOM 4699 C CA . GLU A 1 607 ? -48.448 -22.778 11.638 1.00 66.94 607 GLU A CA 1
ATOM 4700 C C . GLU A 1 607 ? -48.323 -23.805 10.494 1.00 66.94 607 GLU A C 1
ATOM 4702 O O . GLU A 1 607 ? -48.183 -25.003 10.742 1.00 66.94 607 GLU A O 1
ATOM 4707 N N . THR A 1 608 ? -48.414 -23.362 9.237 1.00 77.44 608 THR A N 1
ATOM 4708 C CA . THR A 1 608 ? -48.421 -24.239 8.055 1.00 77.44 608 THR A CA 1
ATOM 4709 C C . THR A 1 608 ? -47.328 -23.923 7.042 1.00 77.44 608 THR A C 1
ATOM 4711 O O . THR A 1 608 ? -47.081 -24.751 6.169 1.00 77.44 608 THR A O 1
ATOM 4714 N N . GLU A 1 609 ? -46.682 -22.761 7.131 1.00 86.19 609 GLU A N 1
ATOM 4715 C CA . GLU A 1 609 ? -45.644 -22.318 6.197 1.00 86.19 609 GLU A CA 1
ATOM 4716 C C . GLU A 1 609 ? -44.309 -22.170 6.931 1.00 86.19 609 GLU A C 1
ATOM 4718 O O . GLU A 1 609 ? -44.225 -21.480 7.943 1.00 86.19 609 GLU A O 1
ATOM 4723 N N . MET A 1 610 ? -43.282 -22.851 6.430 1.00 88.50 610 MET A N 1
ATOM 4724 C CA . MET A 1 610 ? -41.941 -22.876 7.005 1.00 88.50 610 MET A CA 1
ATOM 4725 C C . MET A 1 610 ? -40.971 -22.238 6.019 1.00 88.50 610 MET A C 1
ATOM 4727 O O . MET A 1 610 ? -40.864 -22.693 4.878 1.00 88.50 610 MET A O 1
ATOM 4731 N N . VAL A 1 611 ? -40.264 -21.203 6.454 1.00 87.62 611 VAL A N 1
ATOM 4732 C CA . VAL A 1 611 ? -39.332 -20.442 5.618 1.00 87.62 611 VAL A CA 1
ATOM 4733 C C . VAL A 1 611 ? -37.911 -20.744 6.069 1.00 87.62 611 VAL A C 1
ATOM 4735 O O . VAL A 1 611 ? -37.618 -20.687 7.263 1.00 87.62 611 VAL A O 1
ATOM 4738 N N . TRP A 1 612 ? -37.046 -21.091 5.118 1.00 87.38 612 TRP A N 1
ATOM 4739 C CA . TRP A 1 612 ? -35.617 -21.240 5.379 1.00 87.38 612 TRP A CA 1
ATOM 4740 C C . TRP A 1 612 ? -34.991 -19.874 5.649 1.00 87.38 612 TRP A C 1
ATOM 4742 O O . TRP A 1 612 ? -35.126 -18.975 4.819 1.00 87.38 612 TRP A O 1
ATOM 4752 N N . THR A 1 613 ? -34.296 -19.735 6.773 1.00 80.69 613 THR A N 1
ATOM 4753 C CA . THR A 1 613 ? -33.610 -18.495 7.163 1.00 80.69 613 THR A CA 1
ATOM 4754 C C . THR A 1 613 ? -32.104 -18.586 6.900 1.00 80.69 613 THR A C 1
ATOM 4756 O O . THR A 1 613 ? -31.510 -17.645 6.381 1.00 80.69 613 THR A O 1
ATOM 4759 N N . GLY A 1 614 ? -31.489 -19.749 7.150 1.00 76.38 614 GLY A N 1
ATOM 4760 C CA . GLY A 1 614 ? -30.058 -19.983 6.909 1.00 76.38 614 GLY A CA 1
ATOM 4761 C C . GLY A 1 614 ? -29.126 -19.199 7.842 1.00 76.38 614 GLY A C 1
ATOM 4762 O O . GLY A 1 614 ? -27.969 -18.969 7.483 1.00 76.38 614 GLY A O 1
ATOM 4763 N N . CYS A 1 615 ? -29.626 -18.768 9.007 1.00 72.38 615 CYS A N 1
ATOM 4764 C CA . CYS A 1 615 ? -28.913 -17.877 9.926 1.00 72.38 615 CYS A CA 1
ATOM 4765 C C . CYS A 1 615 ? -27.826 -18.572 10.774 1.00 72.38 615 CYS A C 1
ATOM 4767 O O . CYS A 1 615 ? -27.038 -17.882 11.408 1.00 72.38 615 CYS A O 1
ATOM 4769 N N . GLN A 1 616 ? -27.732 -19.911 10.806 1.00 71.06 616 GLN A N 1
ATOM 4770 C CA . GLN A 1 616 ? -26.702 -20.618 11.599 1.00 71.06 616 GLN A CA 1
ATOM 4771 C C . GLN A 1 616 ? -25.357 -20.800 10.892 1.00 71.06 616 GLN A C 1
ATOM 4773 O O . GLN A 1 616 ? -24.511 -21.563 11.353 1.00 71.06 616 GLN A O 1
ATOM 4778 N N . GLU A 1 617 ? -25.158 -20.147 9.753 1.00 70.25 617 GLU A N 1
ATOM 4779 C CA . GLU A 1 617 ? -23.998 -20.384 8.899 1.00 70.25 617 GLU A CA 1
ATOM 4780 C C . GLU A 1 617 ? -23.809 -21.868 8.492 1.00 70.25 617 GLU A C 1
ATOM 4782 O O . GLU A 1 617 ? -22.696 -22.345 8.258 1.00 70.25 617 GLU A O 1
ATOM 4787 N N . THR A 1 618 ? -24.904 -22.633 8.423 1.00 79.25 618 THR A N 1
ATOM 4788 C CA . THR A 1 618 ? -24.905 -24.037 7.995 1.00 79.25 618 THR A CA 1
ATOM 4789 C C . THR A 1 618 ? -25.935 -24.271 6.899 1.00 79.25 618 THR A C 1
ATOM 4791 O O . THR A 1 618 ? -26.974 -23.617 6.841 1.00 79.25 618 THR A O 1
ATOM 4794 N N . ASP A 1 619 ? -25.660 -25.235 6.024 1.00 82.38 619 ASP A N 1
ATOM 4795 C CA . ASP A 1 619 ? -26.587 -25.707 4.996 1.00 82.38 619 ASP A CA 1
ATOM 4796 C C . ASP A 1 619 ? -27.472 -26.876 5.476 1.00 82.38 619 ASP A C 1
ATOM 4798 O O . ASP A 1 619 ? -28.228 -27.443 4.689 1.00 82.38 619 ASP A O 1
ATOM 4802 N N . ASP A 1 620 ? -27.413 -27.253 6.759 1.00 87.75 620 ASP A N 1
ATOM 4803 C CA . ASP A 1 620 ? -28.109 -28.432 7.291 1.00 87.75 620 ASP A CA 1
ATOM 4804 C C . ASP A 1 620 ? -29.623 -28.197 7.401 1.00 87.75 620 ASP A C 1
ATOM 4806 O O . ASP A 1 620 ? -30.106 -27.461 8.268 1.00 87.75 620 ASP A O 1
ATOM 4810 N N . TRP A 1 621 ? -30.390 -28.882 6.545 1.00 90.94 621 TRP A N 1
ATOM 4811 C CA . TRP A 1 621 ? -31.856 -28.879 6.572 1.00 90.94 621 TRP A CA 1
ATOM 4812 C C . TRP A 1 621 ? -32.435 -29.241 7.949 1.00 90.94 621 TRP A C 1
ATOM 4814 O O . TRP A 1 621 ? -33.516 -28.772 8.321 1.00 90.94 621 TRP A O 1
ATOM 4824 N N . ASN A 1 622 ? -31.762 -30.129 8.682 1.00 90.38 622 ASN A N 1
ATOM 4825 C CA . ASN A 1 622 ? -32.239 -30.689 9.942 1.00 90.38 622 ASN A CA 1
ATOM 4826 C C . ASN A 1 622 ? -31.858 -29.848 11.161 1.00 90.38 622 ASN A C 1
ATOM 4828 O O . ASN A 1 622 ? -32.244 -30.224 12.273 1.00 90.38 622 ASN A O 1
ATOM 4832 N N . ASP A 1 623 ? -31.143 -28.739 10.979 1.00 87.88 623 ASP A N 1
ATOM 4833 C CA . ASP A 1 623 ? -30.949 -27.780 12.053 1.00 87.88 623 ASP A CA 1
ATOM 4834 C C . ASP A 1 623 ? -32.245 -26.971 12.234 1.00 87.88 623 ASP A C 1
ATOM 4836 O O . ASP A 1 623 ? -32.629 -26.216 11.335 1.00 87.88 623 ASP A O 1
ATOM 4840 N N . PRO A 1 624 ? -32.971 -27.122 13.362 1.00 86.62 624 PRO A N 1
ATOM 4841 C CA . PRO A 1 624 ? -34.180 -26.347 13.607 1.00 86.62 624 PRO A CA 1
ATOM 4842 C C . PRO A 1 624 ? -33.941 -24.837 13.532 1.00 86.62 624 PRO A C 1
ATOM 4844 O O . PRO A 1 624 ? -34.862 -24.134 13.135 1.00 86.62 624 PRO A O 1
ATOM 4847 N N . LEU A 1 625 ? -32.740 -24.357 13.866 1.00 82.69 625 LEU A N 1
ATOM 4848 C CA . LEU A 1 625 ? -32.393 -22.934 13.901 1.00 82.69 625 LEU A CA 1
ATOM 4849 C C . LEU A 1 625 ? -32.260 -22.296 12.506 1.00 82.69 625 LEU A C 1
ATOM 4851 O O . LEU A 1 625 ? -32.201 -21.076 12.394 1.00 82.69 625 LEU A O 1
ATOM 4855 N N . ASN A 1 626 ? -32.247 -23.093 11.432 1.00 85.19 626 ASN A N 1
ATOM 4856 C CA . ASN A 1 626 ? -32.303 -22.585 10.056 1.00 85.19 626 ASN A CA 1
ATOM 4857 C C . ASN A 1 626 ? -33.743 -22.328 9.563 1.00 85.19 626 ASN A C 1
ATOM 4859 O O . ASN A 1 626 ? -33.965 -22.120 8.366 1.00 85.19 626 ASN A O 1
ATOM 4863 N N . TRP A 1 627 ? -34.732 -22.361 10.461 1.00 85.50 627 TRP A N 1
ATOM 4864 C CA . TRP A 1 627 ? -36.148 -22.212 10.140 1.00 85.50 627 TRP A CA 1
ATOM 4865 C C . TRP A 1 627 ? -36.826 -21.177 11.041 1.00 85.50 627 TRP A C 1
ATOM 4867 O O . TRP A 1 627 ? -36.647 -21.206 12.254 1.00 85.50 627 TRP A O 1
ATOM 4877 N N . ASN A 1 628 ? -37.718 -20.366 10.466 1.00 77.81 628 ASN A N 1
ATOM 4878 C CA . ASN A 1 628 ? -38.472 -19.274 11.117 1.00 77.81 628 ASN A CA 1
ATOM 4879 C C . ASN A 1 628 ? -39.304 -19.636 12.372 1.00 77.81 628 ASN A C 1
ATOM 4881 O O . ASN A 1 628 ? -39.883 -18.761 12.996 1.00 77.81 628 ASN A O 1
ATOM 4885 N N . ASN A 1 629 ? -39.420 -20.917 12.735 1.00 77.44 629 ASN A N 1
ATOM 4886 C CA . ASN A 1 629 ? -40.133 -21.377 13.936 1.00 77.44 629 ASN A CA 1
ATOM 4887 C C . ASN A 1 629 ? -39.238 -22.217 14.868 1.00 77.44 629 ASN A C 1
ATOM 4889 O O . ASN A 1 629 ? -39.753 -22.904 15.753 1.00 77.44 629 ASN A O 1
ATOM 4893 N N . ASN A 1 630 ? -37.924 -22.261 14.630 1.00 79.06 630 ASN A N 1
ATOM 4894 C CA . ASN A 1 630 ? -36.997 -23.162 15.318 1.00 79.06 630 ASN A CA 1
ATOM 4895 C C . ASN A 1 630 ? -37.451 -24.634 15.284 1.00 79.06 630 ASN A C 1
ATOM 4897 O O . ASN A 1 630 ? -37.356 -25.385 16.262 1.00 79.06 630 ASN A O 1
ATOM 4901 N N . LEU A 1 631 ? -38.007 -25.051 14.144 1.00 86.88 631 LEU A N 1
ATOM 4902 C CA . LEU A 1 631 ? -38.568 -26.378 13.922 1.00 86.88 631 LEU A CA 1
ATOM 4903 C C . LEU A 1 631 ? -38.224 -26.861 12.518 1.00 86.88 631 LEU A C 1
ATOM 4905 O O . LEU A 1 631 ? -38.463 -26.168 11.539 1.00 86.88 631 LEU A O 1
ATOM 4909 N N . VAL A 1 632 ? -37.752 -28.099 12.402 1.00 90.38 632 VAL A N 1
ATOM 4910 C CA . VAL A 1 632 ? -37.531 -28.721 11.091 1.00 90.38 632 VAL A CA 1
ATOM 4911 C C . VAL A 1 632 ? -38.888 -28.996 10.416 1.00 90.38 632 VAL A C 1
ATOM 4913 O O . VAL A 1 632 ? -39.786 -29.555 11.062 1.00 90.38 632 VAL A O 1
ATOM 4916 N N . PRO A 1 633 ? -39.075 -28.651 9.127 1.00 92.06 633 PRO A N 1
ATOM 4917 C CA . PRO A 1 633 ? -40.311 -28.902 8.403 1.00 92.06 633 PRO A CA 1
ATOM 4918 C C . PRO A 1 633 ? -40.725 -30.374 8.405 1.00 92.06 633 PRO A C 1
ATOM 4920 O O . PRO A 1 633 ? -39.901 -31.286 8.357 1.00 92.06 633 PRO A O 1
ATOM 4923 N N . THR A 1 634 ? -42.035 -30.610 8.413 1.00 91.38 634 THR A N 1
ATOM 4924 C CA . THR A 1 634 ? -42.635 -31.947 8.448 1.00 91.38 634 THR A CA 1
ATOM 4925 C C . THR A 1 634 ? -43.699 -32.066 7.358 1.00 91.38 634 THR A C 1
ATOM 4927 O O . THR A 1 634 ? -43.985 -31.099 6.653 1.00 91.38 634 THR A O 1
ATOM 4930 N N . ALA A 1 635 ? -44.338 -33.234 7.238 1.00 89.62 635 ALA A N 1
ATOM 4931 C CA . ALA A 1 635 ? -45.311 -33.536 6.183 1.00 89.62 635 ALA A CA 1
ATOM 4932 C C . ALA A 1 635 ? -46.561 -32.627 6.169 1.00 89.62 635 ALA A C 1
ATOM 4934 O O . ALA A 1 635 ? -47.351 -32.697 5.229 1.00 89.62 635 ALA A O 1
ATOM 4935 N N . SER A 1 636 ? -46.764 -31.801 7.200 1.00 87.69 636 SER A N 1
ATOM 4936 C CA . SER A 1 636 ? -47.825 -30.789 7.262 1.00 87.69 636 SER A CA 1
ATOM 4937 C C . SER A 1 636 ? -47.414 -29.407 6.753 1.00 87.69 636 SER A C 1
ATOM 4939 O O . SER A 1 636 ? -48.279 -28.545 6.651 1.00 87.69 636 SER A O 1
ATOM 4941 N N . HIS A 1 637 ? -46.129 -29.175 6.475 1.00 90.38 637 HIS A N 1
ATOM 4942 C CA . HIS A 1 637 ? -45.600 -27.841 6.199 1.00 90.38 637 HIS A CA 1
ATOM 4943 C C . HIS A 1 637 ? -45.387 -27.589 4.704 1.00 90.38 637 HIS A C 1
ATOM 4945 O O . HIS A 1 637 ? -44.821 -28.425 3.992 1.00 90.38 637 HIS A O 1
ATOM 4951 N N . HIS A 1 638 ? -45.811 -26.409 4.255 1.00 89.25 638 HIS A N 1
ATOM 4952 C CA . HIS A 1 638 ? -45.416 -25.798 2.992 1.00 89.25 638 HIS A CA 1
ATOM 4953 C C . HIS A 1 638 ? -44.074 -25.102 3.199 1.00 89.25 638 HIS A C 1
ATOM 4955 O O . HIS A 1 638 ? -43.967 -24.216 4.041 1.00 89.25 638 HIS A O 1
ATOM 4961 N N . VAL A 1 639 ? -43.046 -25.516 2.471 1.00 92.12 639 VAL A N 1
ATOM 4962 C CA . VAL A 1 639 ? -41.705 -24.951 2.620 1.00 92.12 639 VAL A CA 1
ATOM 4963 C C . VAL A 1 639 ? -41.464 -23.850 1.597 1.00 92.12 639 VAL A C 1
ATOM 4965 O O . VAL A 1 639 ? -41.782 -24.016 0.420 1.00 92.12 639 VAL A O 1
ATOM 4968 N N . ILE A 1 640 ? -40.852 -22.754 2.031 1.00 90.69 640 ILE A N 1
ATOM 4969 C CA . ILE A 1 640 ? -40.353 -21.692 1.163 1.00 90.69 640 ILE A CA 1
ATOM 4970 C C . ILE A 1 640 ? -38.843 -21.580 1.348 1.00 90.69 640 ILE A C 1
ATOM 4972 O O . ILE A 1 640 ? -38.355 -21.382 2.458 1.00 90.69 640 ILE A O 1
ATOM 4976 N N . ILE A 1 641 ? -38.111 -21.693 0.242 1.00 91.06 641 ILE A N 1
ATOM 4977 C CA . ILE A 1 641 ? -36.703 -21.314 0.160 1.00 91.06 641 ILE A CA 1
ATOM 4978 C C . ILE A 1 641 ? -36.671 -19.921 -0.477 1.00 91.06 641 ILE A C 1
ATOM 4980 O O . ILE A 1 641 ? -36.972 -19.816 -1.674 1.00 91.06 641 ILE A O 1
ATOM 4984 N N . PRO A 1 642 ? -36.405 -18.859 0.300 1.00 86.88 642 PRO A N 1
ATOM 4985 C CA . PRO A 1 642 ? -36.538 -17.489 -0.176 1.00 86.88 642 PRO A CA 1
ATOM 4986 C C . PRO A 1 642 ? -35.421 -17.112 -1.154 1.00 86.88 642 PRO A C 1
ATOM 4988 O O . PRO A 1 642 ? -34.429 -17.826 -1.329 1.00 86.88 642 PRO A O 1
ATOM 4991 N N . SER A 1 643 ? -35.581 -15.960 -1.802 1.00 80.56 643 SER A N 1
ATOM 4992 C CA . SER A 1 643 ? -34.508 -15.334 -2.569 1.00 80.56 643 SER A CA 1
ATOM 4993 C C . SER A 1 643 ? -33.359 -14.964 -1.627 1.00 80.56 643 SER A C 1
ATOM 4995 O O . SER A 1 643 ? -33.530 -14.059 -0.812 1.00 80.56 643 SER A O 1
ATOM 4997 N N . SER A 1 644 ? -32.198 -15.620 -1.716 1.00 66.38 644 SER A N 1
ATOM 4998 C CA . SER A 1 644 ? -31.060 -15.231 -0.875 1.00 66.38 644 SER A CA 1
ATOM 4999 C C . SER A 1 644 ? -30.552 -13.857 -1.310 1.00 66.38 644 SER A C 1
ATOM 5001 O O . SER A 1 644 ? -30.102 -13.677 -2.448 1.00 66.38 644 SER A O 1
ATOM 5003 N N . THR A 1 645 ? -30.567 -12.888 -0.409 1.00 44.12 645 THR A N 1
ATOM 5004 C CA . THR A 1 645 ? -29.642 -11.760 -0.489 1.00 44.12 645 THR A CA 1
ATOM 5005 C C . THR A 1 645 ? -28.316 -12.218 0.111 1.00 44.12 645 THR A C 1
ATOM 5007 O O . THR A 1 645 ? -28.310 -12.797 1.188 1.00 44.12 645 THR A O 1
ATOM 5010 N N . LEU A 1 646 ? -27.225 -12.037 -0.641 1.00 41.34 646 LEU A N 1
ATOM 5011 C CA . LEU A 1 646 ? -25.830 -12.357 -0.295 1.00 41.34 646 LEU A CA 1
ATOM 5012 C C . LEU A 1 646 ? -25.566 -12.450 1.224 1.00 41.34 646 LEU A C 1
ATOM 5014 O O . LEU A 1 646 ? -25.607 -11.426 1.898 1.00 41.34 646 LEU A O 1
ATOM 5018 N N . GLY A 1 647 ? -25.263 -13.653 1.730 1.00 50.38 647 GLY A N 1
ATOM 5019 C CA . GLY A 1 647 ? -24.844 -13.865 3.124 1.00 50.38 647 GLY A CA 1
ATOM 5020 C C . GLY A 1 647 ? -25.397 -15.117 3.816 1.00 50.38 647 GLY A C 1
ATOM 5021 O O . GLY A 1 647 ? -24.789 -15.563 4.779 1.00 50.38 647 GLY A O 1
ATOM 5022 N N . THR A 1 648 ? -26.487 -15.722 3.331 1.00 59.34 648 THR A N 1
ATOM 5023 C CA . THR A 1 648 ? -27.100 -16.905 3.969 1.00 59.34 648 THR A CA 1
ATOM 5024 C C . THR A 1 648 ? -26.712 -18.217 3.285 1.00 59.34 648 THR A C 1
ATOM 5026 O O . THR A 1 648 ? -26.566 -18.290 2.062 1.00 59.34 648 THR A O 1
ATOM 5029 N N . PHE A 1 649 ? -26.526 -19.274 4.081 1.00 75.25 649 PHE A N 1
ATOM 5030 C CA . PHE A 1 649 ? -26.228 -20.615 3.579 1.00 75.25 649 PHE A CA 1
ATOM 5031 C C . PHE A 1 649 ? -27.496 -21.226 2.976 1.00 75.25 649 PHE A C 1
ATOM 5033 O O . PHE A 1 649 ? -28.597 -21.086 3.513 1.00 75.25 649 PHE A O 1
ATOM 5040 N N . PHE A 1 650 ? -27.357 -21.885 1.828 1.00 86.06 650 PHE A N 1
ATOM 5041 C CA . PHE A 1 650 ? -28.481 -22.503 1.131 1.00 86.06 650 PHE A CA 1
ATOM 5042 C C . PHE A 1 650 ? -28.823 -23.866 1.734 1.00 86.06 650 PHE A C 1
ATOM 5044 O O . PHE A 1 650 ? -27.910 -24.569 2.143 1.00 86.06 650 PHE A O 1
ATOM 5051 N N . PRO A 1 651 ? -30.093 -24.294 1.738 1.00 91.38 651 PRO A N 1
ATOM 5052 C CA . PRO A 1 651 ? -30.476 -25.594 2.274 1.00 91.38 651 PRO A CA 1
ATOM 5053 C C . PRO A 1 651 ? -29.914 -26.763 1.452 1.00 91.38 651 PRO A C 1
ATOM 5055 O O . PRO A 1 651 ? -30.153 -26.882 0.242 1.00 91.38 651 PRO A O 1
ATOM 5058 N N . THR A 1 652 ? -29.275 -27.696 2.151 1.00 91.81 652 THR A N 1
ATOM 5059 C CA . THR A 1 652 ? -28.856 -29.012 1.673 1.00 91.81 652 THR A CA 1
ATOM 5060 C C . THR A 1 652 ? -29.676 -30.098 2.367 1.00 91.81 652 THR A C 1
ATOM 5062 O O . THR A 1 652 ? -29.642 -30.266 3.583 1.00 91.81 652 THR A O 1
ATOM 5065 N N . ILE A 1 653 ? -30.399 -30.903 1.586 1.00 93.50 653 ILE A N 1
ATOM 5066 C CA . ILE A 1 653 ? -31.089 -32.094 2.091 1.00 93.50 653 ILE A CA 1
ATOM 5067 C C . ILE A 1 653 ? -30.103 -33.262 2.148 1.00 93.50 653 ILE A C 1
ATOM 5069 O O . ILE A 1 653 ? -29.801 -33.883 1.125 1.00 93.50 653 ILE A O 1
ATOM 5073 N N . ASP A 1 654 ? -29.668 -33.598 3.358 1.00 87.38 654 ASP A N 1
ATOM 5074 C CA . ASP A 1 654 ? -28.749 -34.690 3.706 1.00 87.38 654 ASP A CA 1
ATOM 5075 C C . ASP A 1 654 ? -29.429 -35.778 4.576 1.00 87.38 654 ASP A C 1
ATOM 5077 O O . ASP A 1 654 ? -28.799 -36.569 5.285 1.00 87.38 654 ASP A O 1
ATOM 5081 N N . GLY A 1 655 ? -30.759 -35.872 4.479 1.00 90.06 655 GLY A N 1
ATOM 5082 C CA . GLY A 1 655 ? -31.597 -36.796 5.241 1.00 90.06 655 GLY A CA 1
ATOM 5083 C C . GLY A 1 655 ? -32.802 -37.325 4.458 1.00 90.06 655 GLY A C 1
ATOM 5084 O O . GLY A 1 655 ? -32.907 -37.178 3.240 1.00 90.06 655 GLY A O 1
ATOM 5085 N N . ALA A 1 656 ? -33.720 -37.985 5.167 1.00 92.31 656 ALA A N 1
ATOM 5086 C CA . ALA A 1 656 ? -35.034 -38.336 4.633 1.00 92.31 656 ALA A CA 1
ATOM 5087 C C . ALA A 1 656 ? -36.046 -37.274 5.076 1.00 92.31 656 ALA A C 1
ATOM 5089 O O . ALA A 1 656 ? -36.472 -37.258 6.231 1.00 92.31 656 ALA A O 1
ATOM 5090 N N . VAL A 1 657 ? -36.412 -36.390 4.153 1.00 94.44 657 VAL A N 1
ATOM 5091 C CA . VAL A 1 657 ? -37.321 -35.267 4.384 1.00 94.44 657 VAL A CA 1
ATOM 5092 C C . VAL A 1 657 ? -38.709 -35.613 3.857 1.00 94.44 657 VAL A C 1
ATOM 5094 O O . VAL A 1 657 ? -38.862 -36.072 2.726 1.00 94.44 657 VAL A O 1
ATOM 5097 N N . HIS A 1 658 ? -39.730 -35.358 4.671 1.00 94.06 658 HIS A N 1
ATOM 5098 C CA . HIS A 1 658 ? -41.133 -35.476 4.284 1.00 94.06 658 HIS A CA 1
ATOM 5099 C C . HIS A 1 658 ? -41.816 -34.136 4.536 1.00 94.06 658 HIS A C 1
ATOM 5101 O O . HIS A 1 658 ? -41.928 -33.737 5.693 1.00 94.06 658 HIS A O 1
ATOM 5107 N N . ILE A 1 659 ? -42.283 -33.466 3.483 1.00 93.25 659 ILE A N 1
ATOM 5108 C CA . ILE A 1 659 ? -42.975 -32.169 3.574 1.00 93.25 659 ILE A CA 1
ATOM 5109 C C . ILE A 1 659 ? -44.218 -32.145 2.680 1.00 93.25 659 ILE A C 1
ATOM 5111 O O . ILE A 1 659 ? -44.458 -33.076 1.906 1.00 93.25 659 ILE A O 1
ATOM 5115 N N . HIS A 1 660 ? -45.048 -31.114 2.824 1.00 90.75 660 HIS A N 1
ATOM 5116 C CA . HIS A 1 660 ? -46.302 -31.010 2.082 1.00 90.75 660 HIS A CA 1
ATOM 5117 C C . HIS A 1 660 ? -46.075 -30.528 0.643 1.00 90.75 660 HIS A C 1
ATOM 5119 O O . HIS A 1 660 ? -46.423 -31.214 -0.319 1.00 90.75 660 HIS A O 1
ATOM 5125 N N . SER A 1 661 ? -45.447 -29.362 0.499 1.00 91.88 661 SER A N 1
ATOM 5126 C CA . SER A 1 661 ? -45.010 -28.782 -0.773 1.00 91.88 661 SER A CA 1
ATOM 5127 C C . SER A 1 661 ? -43.762 -27.937 -0.548 1.00 91.88 661 SER A C 1
ATOM 5129 O O . SER A 1 661 ? -43.436 -27.609 0.593 1.00 91.88 661 SER A O 1
ATOM 5131 N N . ILE A 1 662 ? -43.092 -27.543 -1.626 1.00 93.94 662 ILE A N 1
ATOM 5132 C CA . ILE A 1 662 ? -41.954 -26.627 -1.556 1.00 93.94 662 ILE A CA 1
ATOM 5133 C C . ILE A 1 662 ? -41.964 -25.622 -2.702 1.00 93.94 662 ILE A C 1
ATOM 5135 O O . ILE A 1 662 ? -42.231 -25.977 -3.853 1.00 93.94 662 ILE A O 1
ATOM 5139 N N . LYS A 1 663 ? -41.642 -24.373 -2.372 1.00 93.50 663 LYS A N 1
ATOM 5140 C CA . LYS A 1 663 ? -41.391 -23.288 -3.313 1.00 93.50 663 LYS A CA 1
ATOM 5141 C C . LYS A 1 663 ? -39.947 -22.821 -3.163 1.00 93.50 663 LYS A C 1
ATOM 5143 O O . LYS A 1 663 ? -39.541 -22.447 -2.070 1.00 93.50 663 LYS A O 1
ATOM 5148 N N . VAL A 1 664 ? -39.189 -22.814 -4.254 1.00 94.00 664 VAL A N 1
ATOM 5149 C CA . VAL A 1 664 ? -37.851 -22.203 -4.306 1.00 94.00 664 VAL A CA 1
ATOM 5150 C C . VAL A 1 664 ? -37.981 -20.899 -5.069 1.00 94.00 664 VAL A C 1
ATOM 5152 O O . VAL A 1 664 ? -38.252 -20.922 -6.268 1.00 94.00 664 VAL A O 1
ATOM 5155 N N . GLU A 1 665 ? -37.866 -19.767 -4.386 1.00 92.25 665 GLU A N 1
ATOM 5156 C CA . GLU A 1 665 ? -38.067 -18.449 -4.986 1.00 92.25 665 GLU A CA 1
ATOM 5157 C C . GLU A 1 665 ? -36.928 -18.055 -5.936 1.00 92.25 665 GLU A C 1
ATOM 5159 O O . GLU A 1 665 ? -35.894 -18.717 -6.014 1.00 92.25 665 GLU A O 1
ATOM 5164 N N . SER A 1 666 ? -37.128 -16.986 -6.711 1.00 88.94 666 SER A N 1
ATOM 5165 C CA . SER A 1 666 ? -36.113 -16.458 -7.630 1.00 88.94 666 SER A CA 1
ATOM 5166 C C . SER A 1 666 ? -34.802 -16.194 -6.890 1.00 88.94 666 SER A C 1
ATOM 5168 O O . SER A 1 666 ? -34.818 -15.581 -5.830 1.00 88.94 666 SER A O 1
ATOM 5170 N N . SER A 1 667 ? -33.672 -16.633 -7.443 1.00 83.94 667 SER A N 1
ATOM 5171 C CA . SER A 1 667 ? -32.351 -16.577 -6.785 1.00 83.94 667 SER A CA 1
ATOM 5172 C C . SER A 1 667 ? -32.201 -17.420 -5.508 1.00 83.94 667 SER A C 1
ATOM 5174 O O . SER A 1 667 ? -31.128 -17.406 -4.918 1.00 83.94 667 SER A O 1
ATOM 5176 N N . GLY A 1 668 ? -33.219 -18.175 -5.086 1.00 87.81 668 GLY A N 1
ATOM 5177 C CA . GLY A 1 668 ? -33.062 -19.226 -4.081 1.00 87.81 668 GLY A CA 1
ATOM 5178 C C . GLY A 1 668 ? -32.318 -20.431 -4.661 1.00 87.81 668 GLY A C 1
ATOM 5179 O O . GLY A 1 668 ? -32.402 -20.697 -5.865 1.00 87.81 668 GLY A O 1
ATOM 5180 N N . TYR A 1 669 ? -31.606 -21.169 -3.812 1.00 90.69 669 TYR A N 1
ATOM 5181 C CA . TYR A 1 669 ? -30.883 -22.384 -4.191 1.00 90.69 669 TYR A CA 1
ATOM 5182 C C . TYR A 1 669 ? -31.235 -23.528 -3.236 1.00 90.69 669 TYR A C 1
ATOM 5184 O O . TYR A 1 669 ? -31.362 -23.311 -2.036 1.00 90.69 669 TYR A O 1
ATOM 5192 N N . LEU A 1 670 ? -31.413 -24.740 -3.760 1.00 94.12 670 LEU A N 1
ATOM 5193 C CA . LEU A 1 670 ? -31.680 -25.948 -2.975 1.00 94.12 670 LEU A CA 1
ATOM 5194 C C . LEU A 1 670 ? -30.876 -27.124 -3.531 1.00 94.12 670 LEU A C 1
ATOM 5196 O O . LEU A 1 670 ? -31.007 -27.460 -4.713 1.00 94.12 670 LEU A O 1
ATOM 5200 N N . MET A 1 671 ? -30.125 -27.803 -2.662 1.00 93.56 671 MET A N 1
ATOM 5201 C CA . MET A 1 671 ? -29.419 -29.037 -3.003 1.00 93.56 671 MET A CA 1
ATOM 5202 C C . MET A 1 671 ? -30.082 -30.253 -2.352 1.00 93.56 671 MET A C 1
ATOM 5204 O O . MET A 1 671 ? -30.376 -30.265 -1.161 1.00 93.56 671 MET A O 1
ATOM 5208 N N . ILE A 1 672 ? -30.275 -31.324 -3.122 1.00 96.44 672 ILE A N 1
ATOM 5209 C CA . ILE A 1 672 ? -30.640 -32.644 -2.596 1.00 96.44 672 ILE A CA 1
ATOM 5210 C C . ILE A 1 672 ? -29.431 -33.559 -2.748 1.00 96.44 672 ILE A C 1
ATOM 5212 O O . ILE A 1 672 ? -29.103 -33.964 -3.866 1.00 96.44 672 ILE A O 1
ATOM 5216 N N . ALA A 1 673 ? -28.771 -33.895 -1.640 1.00 92.38 673 ALA A N 1
ATOM 5217 C CA . ALA A 1 673 ? -27.508 -34.622 -1.653 1.00 92.38 673 ALA A CA 1
ATOM 5218 C C . ALA A 1 673 ? -27.666 -36.098 -2.073 1.00 92.38 673 ALA A C 1
ATOM 5220 O O . ALA A 1 673 ? -28.711 -36.738 -1.914 1.00 92.38 673 ALA A O 1
ATOM 5221 N N . SER A 1 674 ? -26.591 -36.673 -2.618 1.00 92.88 674 SER A N 1
ATOM 5222 C CA . SER A 1 674 ? -26.566 -38.070 -3.067 1.00 92.88 674 SER A CA 1
ATOM 5223 C C . SER A 1 674 ? -26.819 -39.042 -1.910 1.00 92.88 674 SER A C 1
ATOM 5225 O O . SER A 1 674 ? -26.114 -39.016 -0.910 1.00 92.88 674 SER A O 1
ATOM 5227 N N . GLY A 1 675 ? -27.761 -39.972 -2.090 1.00 91.56 675 GLY A N 1
ATOM 5228 C CA . GLY A 1 675 ? -28.142 -40.957 -1.065 1.00 91.56 675 GLY A CA 1
ATOM 5229 C C . GLY A 1 675 ? -29.287 -40.513 -0.149 1.00 91.56 675 GLY A C 1
ATOM 5230 O O . GLY A 1 675 ? -29.763 -41.326 0.643 1.00 91.56 675 GLY A O 1
ATOM 5231 N N . HIS A 1 676 ? -29.767 -39.280 -0.311 1.00 95.44 676 HIS A N 1
ATOM 5232 C CA . HIS A 1 676 ? -30.813 -38.664 0.505 1.00 95.44 676 HIS A CA 1
ATOM 5233 C C . HIS A 1 676 ? -32.088 -38.428 -0.301 1.00 95.44 676 HIS A C 1
ATOM 5235 O O . HIS A 1 676 ? -32.105 -38.606 -1.525 1.00 95.44 676 HIS A O 1
ATOM 5241 N N . SER A 1 677 ? -33.190 -38.106 0.378 1.00 95.31 677 SER A N 1
ATOM 5242 C CA . SER A 1 677 ? -34.487 -38.015 -0.287 1.00 95.31 677 SER A CA 1
ATOM 5243 C C . SER A 1 677 ? -35.404 -36.957 0.290 1.00 95.31 677 SER A C 1
ATOM 5245 O O . SER A 1 677 ? -35.538 -36.854 1.505 1.00 95.31 677 SER A O 1
ATOM 5247 N N . ILE A 1 678 ? -36.132 -36.290 -0.597 1.00 96.25 678 ILE A N 1
ATOM 5248 C CA . ILE A 1 678 ? -37.282 -35.456 -0.272 1.00 96.25 678 ILE A CA 1
ATOM 5249 C C . ILE A 1 678 ? -38.551 -36.082 -0.851 1.00 96.25 678 ILE A C 1
ATOM 5251 O O . ILE A 1 678 ? -38.612 -36.444 -2.029 1.00 96.25 678 ILE A O 1
ATOM 5255 N N . GLU A 1 679 ? -39.566 -36.223 -0.009 1.00 95.69 679 GLU A N 1
ATOM 5256 C CA . GLU A 1 679 ? -40.879 -36.742 -0.367 1.00 95.69 679 GLU A CA 1
ATOM 5257 C C . GLU A 1 679 ? -41.953 -35.684 -0.104 1.00 95.69 679 GLU A C 1
ATOM 5259 O O . GLU A 1 679 ? -42.131 -35.213 1.022 1.00 95.69 679 GLU A O 1
ATOM 5264 N N . LEU A 1 680 ? -42.671 -35.334 -1.167 1.00 93.31 680 LEU A N 1
ATOM 5265 C CA . LEU A 1 680 ? -43.731 -34.339 -1.196 1.00 93.31 680 LEU A CA 1
ATOM 5266 C C . LEU A 1 680 ? -45.076 -35.063 -1.174 1.00 93.31 680 LEU A C 1
ATOM 5268 O O . LEU A 1 680 ? -45.480 -35.724 -2.140 1.00 93.31 680 LEU A O 1
ATOM 5272 N N . ASN A 1 681 ? -45.737 -34.978 -0.021 1.00 76.81 681 ASN A N 1
ATOM 5273 C CA . ASN A 1 681 ? -46.982 -35.666 0.257 1.00 76.81 681 ASN A CA 1
ATOM 5274 C C . ASN A 1 681 ? -48.140 -34.675 0.242 1.00 76.81 681 ASN A C 1
ATOM 5276 O O . ASN A 1 681 ? -48.371 -33.980 1.229 1.00 76.81 681 ASN A O 1
ATOM 5280 N N . ASN A 1 682 ? -48.951 -34.762 -0.819 1.00 66.88 682 ASN A N 1
ATOM 5281 C CA . ASN A 1 682 ? -50.340 -34.318 -0.817 1.00 66.88 682 ASN A CA 1
ATOM 5282 C C . ASN A 1 682 ? -50.536 -32.809 -1.034 1.00 66.88 682 ASN A C 1
ATOM 5284 O O . ASN A 1 682 ? -51.300 -32.228 -0.272 1.00 66.88 682 ASN A O 1
ATOM 5288 N N . SER A 1 683 ? -49.946 -32.188 -2.073 1.00 66.56 683 SER A N 1
ATOM 5289 C CA . SER A 1 683 ? -50.365 -30.819 -2.441 1.00 66.56 683 SER A CA 1
ATOM 5290 C C . SER A 1 683 ? -51.872 -30.836 -2.703 1.00 66.56 683 SER A C 1
ATOM 5292 O O . SER A 1 683 ? -52.335 -31.437 -3.673 1.00 66.56 683 SER A O 1
ATOM 5294 N N . THR A 1 684 ? -52.632 -30.254 -1.775 1.00 67.06 684 THR A N 1
ATOM 5295 C CA . THR A 1 684 ? -54.105 -30.187 -1.783 1.00 67.06 684 THR A CA 1
ATOM 5296 C C . THR A 1 684 ? -54.602 -28.806 -2.191 1.00 67.06 684 THR A C 1
ATOM 5298 O O . THR A 1 684 ? -55.804 -28.537 -2.132 1.00 67.06 684 THR A O 1
ATOM 5301 N N . ASP A 1 685 ? -53.690 -27.942 -2.631 1.00 73.56 685 ASP A N 1
ATOM 5302 C CA . ASP A 1 685 ? -54.012 -26.631 -3.157 1.00 73.56 685 ASP A CA 1
ATOM 5303 C C . ASP A 1 685 ? -54.078 -26.700 -4.695 1.00 73.56 685 ASP A C 1
ATOM 5305 O O . ASP A 1 685 ? -53.076 -27.000 -5.347 1.00 73.56 685 ASP A O 1
ATOM 5309 N N . PRO A 1 686 ? -55.238 -26.416 -5.318 1.00 78.06 686 PRO A N 1
ATOM 5310 C CA . PRO A 1 686 ? -55.368 -26.441 -6.773 1.00 78.06 686 PRO A CA 1
ATOM 5311 C C . PRO A 1 686 ? -54.637 -25.276 -7.459 1.00 78.06 686 PRO A C 1
ATOM 5313 O O . PRO A 1 686 ? -54.703 -25.155 -8.680 1.00 78.06 686 PRO A O 1
ATOM 5316 N N . THR A 1 687 ? -53.989 -24.393 -6.696 1.00 79.69 687 THR A N 1
ATOM 5317 C CA . THR A 1 687 ? -53.269 -23.211 -7.175 1.00 79.69 687 THR A CA 1
ATOM 5318 C C . THR A 1 687 ? -51.749 -23.321 -7.015 1.00 79.69 687 THR A C 1
ATOM 5320 O O . THR A 1 687 ? -51.035 -22.543 -7.648 1.00 79.69 687 THR A O 1
ATOM 5323 N N . ILE A 1 688 ? -51.246 -24.308 -6.256 1.00 80.25 688 ILE A N 1
ATOM 5324 C CA . ILE A 1 688 ? -49.818 -24.441 -5.918 1.00 80.25 688 ILE A CA 1
ATOM 5325 C C . ILE A 1 688 ? -49.284 -25.824 -6.353 1.00 80.25 688 ILE A C 1
ATOM 5327 O O . ILE A 1 688 ? -49.796 -26.854 -5.903 1.00 80.25 688 ILE A O 1
ATOM 5331 N N . PRO A 1 689 ? -48.248 -25.890 -7.215 1.00 89.38 689 PRO A N 1
ATOM 5332 C CA . PRO A 1 689 ? -47.538 -27.135 -7.525 1.00 89.38 689 PRO A CA 1
ATOM 5333 C C . PRO A 1 689 ? -46.950 -27.801 -6.273 1.00 89.38 689 PRO A C 1
ATOM 5335 O O . PRO A 1 689 ? -46.633 -27.126 -5.298 1.00 89.38 689 PRO A O 1
ATOM 5338 N N . ALA A 1 690 ? -46.742 -29.121 -6.296 1.00 91.88 690 ALA A N 1
ATOM 5339 C CA . ALA A 1 690 ? -46.075 -29.784 -5.168 1.00 91.88 690 ALA A CA 1
ATOM 5340 C C . ALA A 1 690 ? -44.609 -29.329 -5.027 1.00 91.88 690 ALA A C 1
ATOM 5342 O O . ALA A 1 690 ? -44.121 -29.160 -3.909 1.00 91.88 690 ALA A O 1
ATOM 5343 N N . PHE A 1 691 ? -43.941 -29.084 -6.157 1.00 94.94 691 PHE A N 1
ATOM 5344 C CA . PHE A 1 691 ? -42.613 -28.483 -6.229 1.00 94.94 691 PHE A CA 1
ATOM 5345 C C . PHE A 1 691 ? -42.632 -27.307 -7.217 1.00 94.94 691 PHE A C 1
ATOM 5347 O O . PHE A 1 691 ? -42.697 -27.521 -8.428 1.00 94.94 691 PHE A O 1
ATOM 5354 N N . ASP A 1 692 ? -42.600 -26.073 -6.712 1.00 95.12 692 ASP A N 1
ATOM 5355 C CA . ASP A 1 692 ? -42.630 -24.845 -7.517 1.00 95.12 692 ASP A CA 1
ATOM 5356 C C . ASP A 1 692 ? -41.254 -24.161 -7.535 1.00 95.12 692 ASP A C 1
ATOM 5358 O O . ASP A 1 692 ? -40.783 -23.644 -6.523 1.00 95.12 692 ASP A O 1
ATOM 5362 N N . ILE A 1 693 ? -40.578 -24.176 -8.684 1.00 96.12 693 ILE A N 1
ATOM 5363 C CA . ILE A 1 693 ? -39.181 -23.748 -8.812 1.00 96.12 693 ILE A CA 1
ATOM 5364 C C . ILE A 1 693 ? -39.115 -22.438 -9.596 1.00 96.12 693 ILE A C 1
ATOM 5366 O O . ILE A 1 693 ? -39.419 -22.406 -10.788 1.00 96.12 693 ILE A O 1
ATOM 5370 N N . HIS A 1 694 ? -38.698 -21.362 -8.938 1.00 94.50 694 HIS A N 1
ATOM 5371 C CA . HIS A 1 694 ? -38.351 -20.059 -9.526 1.00 94.50 694 HIS A CA 1
ATOM 5372 C C . HIS A 1 694 ? -36.834 -19.799 -9.480 1.00 94.50 694 HIS A C 1
ATOM 5374 O O . HIS A 1 694 ? -36.327 -19.032 -10.295 1.00 94.50 694 HIS A O 1
ATOM 5380 N N . GLY A 1 695 ? -36.114 -20.455 -8.563 1.00 92.44 695 GLY A N 1
ATOM 5381 C CA . GLY A 1 695 ? -34.658 -20.374 -8.396 1.00 92.44 695 GLY A CA 1
ATOM 5382 C C . GLY A 1 695 ? -33.878 -21.530 -9.031 1.00 92.44 695 GLY A C 1
ATOM 5383 O O . GLY A 1 695 ? -34.193 -21.989 -10.133 1.00 92.44 695 GLY A O 1
ATOM 5384 N N . VAL A 1 696 ? -32.836 -21.991 -8.338 1.00 92.75 696 VAL A N 1
ATOM 5385 C CA . VAL A 1 696 ? -31.944 -23.077 -8.765 1.00 92.75 696 VAL A CA 1
ATOM 5386 C C . VAL A 1 696 ? -32.130 -24.296 -7.863 1.00 92.75 696 VAL A C 1
ATOM 5388 O O . VAL A 1 696 ? -32.114 -24.191 -6.641 1.00 92.75 696 VAL A O 1
ATOM 5391 N N . VAL A 1 697 ? -32.300 -25.471 -8.462 1.00 96.25 697 VAL A N 1
ATOM 5392 C CA . VAL A 1 697 ? -32.370 -26.743 -7.737 1.00 96.25 697 VAL A CA 1
ATOM 5393 C C . VAL A 1 697 ? -31.389 -27.733 -8.347 1.00 96.25 697 VAL A C 1
ATOM 5395 O O . VAL A 1 697 ? -31.439 -28.002 -9.552 1.00 96.25 697 VAL A O 1
ATOM 5398 N N . GLU A 1 698 ? -30.558 -28.336 -7.501 1.00 96.00 698 GLU A N 1
ATOM 5399 C CA . GLU A 1 698 ? -29.645 -29.417 -7.870 1.00 96.00 698 GLU A CA 1
ATOM 5400 C C . GLU A 1 698 ? -30.015 -30.710 -7.144 1.00 96.00 698 GLU A C 1
ATOM 5402 O O . GLU A 1 698 ? -29.902 -30.840 -5.926 1.00 96.00 698 GLU A O 1
ATOM 5407 N N . ASN A 1 699 ? -30.474 -31.705 -7.903 1.00 97.00 699 ASN A N 1
ATOM 5408 C CA . ASN A 1 699 ? -30.860 -33.000 -7.362 1.00 97.00 699 ASN A CA 1
ATOM 5409 C C . ASN A 1 699 ? -29.805 -34.071 -7.654 1.00 97.00 699 ASN A C 1
ATOM 5411 O O . ASN A 1 699 ? -29.739 -34.596 -8.769 1.00 97.00 699 ASN A O 1
ATOM 5415 N N . HIS A 1 700 ? -29.059 -34.468 -6.626 1.00 94.56 700 HIS A N 1
ATOM 5416 C CA . HIS A 1 700 ? -28.165 -35.631 -6.621 1.00 94.56 700 HIS A CA 1
ATOM 5417 C C . HIS A 1 700 ? -28.787 -36.853 -5.920 1.00 94.56 700 HIS A C 1
ATOM 5419 O O . HIS A 1 700 ? -28.300 -37.973 -6.090 1.00 94.56 700 HIS A O 1
ATOM 5425 N N . GLY A 1 701 ? -29.852 -36.656 -5.140 1.00 96.38 701 GLY A N 1
ATOM 5426 C CA . GLY A 1 701 ? -30.547 -37.682 -4.363 1.00 96.38 701 GLY A CA 1
ATOM 5427 C C . GLY A 1 701 ? -31.834 -38.187 -5.016 1.00 96.38 701 GLY A C 1
ATOM 5428 O O . GLY A 1 701 ? -31.856 -38.585 -6.184 1.00 96.38 701 GLY A O 1
ATOM 5429 N N . VAL A 1 702 ? -32.914 -38.246 -4.235 1.00 96.94 702 VAL A N 1
ATOM 5430 C CA . VAL A 1 702 ? -34.230 -38.722 -4.675 1.00 96.94 702 VAL A CA 1
ATOM 5431 C C . VAL A 1 702 ? -35.313 -37.694 -4.359 1.00 96.94 702 VAL A C 1
ATOM 5433 O O . VAL A 1 702 ? -35.574 -37.403 -3.198 1.00 96.94 702 VAL A O 1
ATOM 5436 N N . VAL A 1 703 ? -36.017 -37.221 -5.383 1.00 97.12 703 VAL A N 1
ATOM 5437 C CA . VAL A 1 703 ? -37.245 -36.428 -5.238 1.00 97.12 703 VAL A CA 1
ATOM 5438 C C . VAL A 1 703 ? -38.438 -37.340 -5.513 1.00 97.12 703 VAL A C 1
ATOM 5440 O O . VAL A 1 703 ? -38.481 -37.999 -6.553 1.00 97.12 703 VAL A O 1
ATOM 5443 N N . ARG A 1 704 ? -39.409 -37.405 -4.600 1.00 95.38 704 ARG A N 1
ATOM 5444 C CA . ARG A 1 704 ? -40.679 -38.122 -4.798 1.00 95.38 704 ARG A CA 1
ATOM 5445 C C . ARG A 1 704 ? -41.852 -37.173 -4.639 1.00 95.38 704 ARG A C 1
ATOM 5447 O O . ARG A 1 704 ? -42.035 -36.605 -3.571 1.00 95.38 704 ARG A O 1
ATOM 5454 N N . ILE A 1 705 ? -42.670 -37.053 -5.675 1.00 93.62 705 ILE A N 1
ATOM 5455 C CA . ILE A 1 705 ? -43.992 -36.438 -5.604 1.00 93.62 705 ILE A CA 1
ATOM 5456 C C . ILE A 1 705 ? -44.999 -37.579 -5.563 1.00 93.62 705 ILE A C 1
ATOM 5458 O O . ILE A 1 705 ? -45.168 -38.267 -6.564 1.00 93.62 705 ILE A O 1
ATOM 5462 N N . ASN A 1 706 ? -45.641 -37.808 -4.420 1.00 89.50 706 ASN A N 1
ATOM 5463 C CA . ASN A 1 706 ? -46.589 -38.921 -4.291 1.00 89.50 706 ASN A CA 1
ATOM 5464 C C . ASN A 1 706 ? -47.999 -38.555 -4.774 1.00 89.50 706 ASN A C 1
ATOM 5466 O O . ASN A 1 706 ? -48.744 -39.422 -5.233 1.00 89.50 706 ASN A O 1
ATOM 5470 N N . HIS A 1 707 ? -48.384 -37.288 -4.596 1.00 86.38 707 HIS A N 1
ATOM 5471 C CA . HIS A 1 707 ? -49.652 -36.749 -5.069 1.00 86.38 707 HIS A CA 1
ATOM 5472 C C . HIS A 1 707 ? -49.604 -35.221 -5.172 1.00 86.38 707 HIS A C 1
ATOM 5474 O O . HIS A 1 707 ? -49.153 -34.552 -4.237 1.00 86.38 707 HIS A O 1
ATOM 5480 N N . SER A 1 708 ? -50.138 -34.675 -6.264 1.00 87.81 708 SER A N 1
ATOM 5481 C CA . SER A 1 708 ? -50.387 -33.242 -6.441 1.00 87.81 708 SER A CA 1
ATOM 5482 C C . SER A 1 708 ? -51.773 -33.028 -7.044 1.00 87.81 708 SER A C 1
ATOM 5484 O O . SER A 1 708 ? -52.112 -33.660 -8.039 1.00 87.81 708 SER A O 1
ATOM 5486 N N . ILE A 1 709 ? -52.589 -32.123 -6.499 1.00 86.75 709 ILE A N 1
ATOM 5487 C CA . ILE A 1 709 ? -53.815 -31.686 -7.191 1.00 86.75 709 ILE A CA 1
ATOM 5488 C C . ILE A 1 709 ? -53.574 -30.527 -8.169 1.00 86.75 709 ILE A C 1
ATOM 5490 O O . ILE A 1 709 ? -54.538 -29.941 -8.673 1.00 86.75 709 ILE A O 1
ATOM 5494 N N . HIS A 1 710 ? -52.303 -30.242 -8.461 1.00 87.81 710 HIS A N 1
ATOM 5495 C CA . HIS A 1 710 ? -51.827 -29.383 -9.538 1.00 87.81 710 HIS A CA 1
ATOM 5496 C C . HIS A 1 710 ? -50.711 -30.118 -10.317 1.00 87.81 710 HIS A C 1
ATOM 5498 O O . HIS A 1 710 ? -50.841 -31.299 -10.644 1.00 87.81 710 HIS A O 1
ATOM 5504 N N . ASP A 1 711 ? -49.616 -29.425 -10.636 1.00 89.00 711 ASP A N 1
ATOM 5505 C CA . ASP A 1 711 ? -48.459 -29.973 -11.326 1.00 89.00 711 ASP A CA 1
ATOM 5506 C C . ASP A 1 711 ? -47.627 -30.718 -10.293 1.00 89.00 711 ASP A C 1
ATOM 5508 O O . ASP A 1 711 ? -47.561 -30.310 -9.124 1.00 89.00 711 ASP A O 1
ATOM 5512 N N . GLY A 1 712 ? -46.994 -31.811 -10.705 1.00 90.62 712 GLY A N 1
ATOM 5513 C CA . GLY A 1 712 ? -46.016 -32.475 -9.853 1.00 90.62 712 GLY A CA 1
ATOM 5514 C C . GLY A 1 712 ? -44.840 -31.540 -9.584 1.00 90.62 712 GLY A C 1
ATOM 5515 O O . GLY A 1 712 ? -44.540 -31.214 -8.436 1.00 90.62 712 GLY A O 1
ATOM 5516 N N . ILE A 1 713 ? -44.223 -31.059 -10.663 1.00 94.00 713 ILE A N 1
ATOM 5517 C CA . ILE A 1 713 ? -43.112 -30.106 -10.629 1.00 94.00 713 ILE A CA 1
ATOM 5518 C C . ILE A 1 713 ? -43.385 -28.993 -11.635 1.00 94.00 713 ILE A C 1
ATOM 5520 O O . ILE A 1 713 ? -43.657 -29.276 -12.803 1.00 94.00 713 ILE A O 1
ATOM 5524 N N . ARG A 1 714 ? -43.257 -27.738 -11.207 1.00 93.88 714 ARG A N 1
ATOM 5525 C CA . ARG A 1 714 ? -43.242 -26.573 -12.092 1.00 93.88 714 ARG A CA 1
ATOM 5526 C C . ARG A 1 714 ? -41.872 -25.910 -12.065 1.00 93.88 714 ARG A C 1
ATOM 5528 O O . ARG A 1 714 ? -41.338 -25.624 -11.001 1.00 93.88 714 ARG A O 1
ATOM 5535 N N . ILE A 1 715 ? -41.332 -25.629 -13.245 1.00 95.50 715 ILE A N 1
ATOM 5536 C CA . ILE A 1 715 ? -40.079 -24.898 -13.441 1.00 95.50 715 ILE A CA 1
ATOM 5537 C C . ILE A 1 715 ? -40.432 -23.596 -14.150 1.00 95.50 715 ILE A C 1
ATOM 5539 O O . ILE A 1 715 ? -40.821 -23.608 -15.316 1.00 95.50 715 ILE A O 1
ATOM 5543 N N . ASN A 1 716 ? -40.341 -22.479 -13.444 1.00 94.56 716 ASN A N 1
ATOM 5544 C CA . ASN A 1 716 ? -40.762 -21.170 -13.931 1.00 94.56 716 ASN A CA 1
ATOM 5545 C C . ASN A 1 716 ? -39.699 -20.539 -14.854 1.00 94.56 716 ASN A C 1
ATOM 5547 O O . ASN A 1 716 ? -38.573 -21.035 -14.943 1.00 94.56 716 ASN A O 1
ATOM 5551 N N . PRO A 1 717 ? -40.027 -19.454 -15.584 1.00 92.94 717 PRO A N 1
ATOM 5552 C CA . PRO A 1 717 ? -39.047 -18.745 -16.400 1.00 92.94 717 PRO A CA 1
ATOM 5553 C C . PRO A 1 717 ? -37.826 -18.327 -15.576 1.00 92.94 717 PRO A C 1
ATOM 5555 O O . PRO A 1 717 ? -37.968 -17.892 -14.438 1.00 92.94 717 PRO A O 1
ATOM 5558 N N . SER A 1 718 ? -36.635 -18.446 -16.167 1.00 87.56 718 SER A N 1
ATOM 5559 C CA . SER A 1 718 ? -35.334 -18.166 -15.530 1.00 87.56 718 SER A CA 1
ATOM 5560 C C . SER A 1 718 ? -34.907 -19.125 -14.409 1.00 87.56 718 SER A C 1
ATOM 5562 O O . SER A 1 718 ? -33.753 -19.058 -13.989 1.00 87.56 718 SER A O 1
ATOM 5564 N N . ALA A 1 719 ? -35.771 -20.047 -13.978 1.00 93.44 719 ALA A N 1
ATOM 5565 C CA . ALA A 1 719 ? -35.408 -21.092 -13.030 1.00 93.44 719 ALA A CA 1
ATOM 5566 C C . ALA A 1 719 ? -34.515 -22.159 -13.680 1.00 93.44 719 ALA A C 1
ATOM 5568 O O . ALA A 1 719 ? -34.589 -22.394 -14.893 1.00 93.44 719 ALA A O 1
ATOM 5569 N N . THR A 1 720 ? -33.709 -22.842 -12.868 1.00 93.62 720 THR A N 1
ATOM 5570 C CA . THR A 1 720 ? -32.879 -23.972 -13.305 1.00 93.62 720 THR A CA 1
ATOM 5571 C C . THR A 1 720 ? -33.141 -25.188 -12.433 1.00 93.62 720 THR A C 1
ATOM 5573 O O . THR A 1 720 ? -33.056 -25.108 -11.212 1.00 93.62 720 THR A O 1
ATOM 5576 N N . PHE A 1 721 ? -33.434 -26.327 -13.060 1.00 96.38 721 PHE A N 1
ATOM 5577 C CA . PHE A 1 721 ? -33.536 -27.605 -12.366 1.00 96.38 721 PHE A CA 1
ATOM 5578 C C . PHE A 1 721 ? -32.623 -28.642 -13.020 1.00 96.38 721 PHE A C 1
ATOM 5580 O O . PHE A 1 721 ? -32.862 -29.075 -14.154 1.00 96.38 721 PHE A O 1
ATOM 5587 N N . THR A 1 722 ? -31.590 -29.039 -12.279 1.00 95.44 722 THR A N 1
ATOM 5588 C CA . THR A 1 722 ? -30.575 -30.003 -12.705 1.00 95.44 722 THR A CA 1
ATOM 5589 C C . THR A 1 722 ? -30.757 -31.318 -11.958 1.00 95.44 722 THR A C 1
ATOM 5591 O O . THR A 1 722 ? -30.812 -31.356 -10.730 1.00 95.44 722 THR A O 1
ATOM 5594 N N . ILE A 1 723 ? -30.847 -32.423 -12.697 1.00 96.06 723 ILE A N 1
ATOM 5595 C CA . ILE A 1 723 ? -31.119 -33.754 -12.153 1.00 96.06 723 ILE A CA 1
ATOM 5596 C C . ILE A 1 723 ? -29.969 -34.694 -12.509 1.00 96.06 723 ILE A C 1
ATOM 5598 O O . ILE A 1 723 ? -29.819 -35.096 -13.663 1.00 96.06 723 ILE A O 1
ATOM 5602 N N . LEU A 1 724 ? -29.206 -35.091 -11.493 1.00 93.81 724 LEU A N 1
ATOM 5603 C CA . LEU A 1 724 ? -28.212 -36.168 -11.534 1.00 93.81 724 LEU A CA 1
ATOM 5604 C C . LEU A 1 724 ? -28.692 -37.420 -10.772 1.00 93.81 724 LEU A C 1
ATOM 5606 O O . LEU A 1 724 ? -28.217 -38.526 -11.033 1.00 93.81 724 LEU A O 1
ATOM 5610 N N . GLY A 1 725 ? -29.640 -37.240 -9.846 1.00 94.69 725 GLY A N 1
ATOM 5611 C CA . GLY A 1 725 ? -30.289 -38.274 -9.043 1.00 94.69 725 GLY A CA 1
ATOM 5612 C C . GLY A 1 725 ? -31.563 -38.849 -9.675 1.00 94.69 725 GLY A C 1
ATOM 5613 O O . GLY A 1 725 ? -31.672 -39.004 -10.889 1.00 94.69 725 GLY A O 1
ATOM 5614 N N . SER A 1 726 ? -32.548 -39.208 -8.851 1.00 96.44 726 SER A N 1
ATOM 5615 C CA . SER A 1 726 ? -33.845 -39.729 -9.308 1.00 96.44 726 SER A CA 1
ATOM 5616 C C . SER A 1 726 ? -34.997 -38.789 -8.964 1.00 96.44 726 SER A C 1
ATOM 5618 O O . SER A 1 726 ? -35.035 -38.223 -7.875 1.00 96.44 726 SER A O 1
ATOM 5620 N N . VAL A 1 727 ? -35.966 -38.672 -9.864 1.00 96.62 727 VAL A N 1
ATOM 5621 C CA . VAL A 1 727 ? -37.235 -37.972 -9.647 1.00 96.62 727 VAL A CA 1
ATOM 5622 C C . VAL A 1 727 ? -38.375 -38.935 -9.958 1.00 96.62 727 VAL A C 1
ATOM 5624 O O . VAL A 1 727 ? -38.418 -39.514 -11.040 1.00 96.62 727 VAL A O 1
ATOM 5627 N N . TYR A 1 728 ? -39.298 -39.102 -9.017 1.00 95.00 728 TYR A N 1
ATOM 5628 C CA . TYR A 1 728 ? -40.521 -39.880 -9.189 1.00 95.00 728 TYR A CA 1
ATOM 5629 C C . TYR A 1 728 ? -41.712 -38.940 -9.049 1.00 95.00 728 TYR A C 1
ATOM 5631 O O . TYR A 1 728 ? -41.796 -38.223 -8.053 1.00 95.00 728 TYR A O 1
ATOM 5639 N N . VAL A 1 729 ? -42.609 -38.930 -10.029 1.00 92.25 729 VAL A N 1
ATOM 5640 C CA . VAL A 1 729 ? -43.840 -38.137 -9.984 1.00 92.25 729 VAL A CA 1
ATOM 5641 C C . VAL A 1 729 ? -45.030 -39.061 -10.182 1.00 92.25 729 VAL A C 1
ATOM 5643 O O . VAL A 1 729 ? -45.256 -39.564 -11.282 1.00 92.25 729 VAL A O 1
ATOM 5646 N N . ASP A 1 730 ? -45.795 -39.258 -9.117 1.00 88.25 730 ASP A N 1
ATOM 5647 C CA . ASP A 1 730 ? -46.990 -40.089 -9.086 1.00 88.25 730 ASP A CA 1
ATOM 5648 C C . ASP A 1 730 ? -48.237 -39.212 -8.857 1.00 88.25 730 ASP A C 1
ATOM 5650 O O . ASP A 1 730 ? -48.218 -38.274 -8.062 1.00 88.25 730 ASP A O 1
ATOM 5654 N N . SER A 1 731 ? -49.342 -39.541 -9.537 1.00 83.56 731 SER A N 1
ATOM 5655 C CA . SER A 1 731 ? -50.694 -38.982 -9.313 1.00 83.56 731 SER A CA 1
ATOM 5656 C C . SER A 1 731 ? -50.782 -37.442 -9.262 1.00 83.56 731 SER A C 1
ATOM 5658 O O . SER A 1 731 ? -50.814 -36.847 -8.183 1.00 83.56 731 SER A O 1
ATOM 5660 N N . TYR A 1 732 ? -50.928 -36.805 -10.424 1.00 86.88 732 TYR A N 1
ATOM 5661 C CA . TYR A 1 732 ? -51.110 -35.355 -10.599 1.00 86.88 732 TYR A CA 1
ATOM 5662 C C . TYR A 1 732 ? -52.401 -35.043 -11.385 1.00 86.88 732 TYR A C 1
ATOM 5664 O O . TYR A 1 732 ? -53.035 -35.969 -11.881 1.00 86.88 732 TYR A O 1
ATOM 5672 N N . THR A 1 733 ? -52.821 -33.774 -11.483 1.00 84.44 733 THR A N 1
ATOM 5673 C CA . THR A 1 733 ? -54.055 -33.377 -12.212 1.00 84.44 733 THR A CA 1
ATOM 5674 C C . THR A 1 733 ? -53.815 -32.548 -13.476 1.00 84.44 733 THR A C 1
ATOM 5676 O O . THR A 1 733 ? -54.707 -32.462 -14.316 1.00 84.44 733 THR A O 1
ATOM 5679 N N . ASN A 1 734 ? -52.648 -31.904 -13.607 1.00 83.50 734 ASN A N 1
ATOM 5680 C CA . ASN A 1 734 ? -52.303 -31.056 -14.754 1.00 83.50 734 ASN A CA 1
ATOM 5681 C C . ASN A 1 734 ? -51.122 -31.652 -15.531 1.00 83.50 734 ASN A C 1
ATOM 5683 O O . ASN A 1 734 ? -51.325 -32.393 -16.496 1.00 83.50 734 ASN A O 1
ATOM 5687 N N . TYR A 1 735 ? -49.892 -31.355 -15.099 1.00 88.00 735 TYR A N 1
ATOM 5688 C CA . TYR A 1 735 ? -48.679 -31.917 -15.680 1.00 88.00 735 TYR A CA 1
ATOM 5689 C C . TYR A 1 735 ? -47.834 -32.652 -14.644 1.00 88.00 735 TYR A C 1
ATOM 5691 O O . TYR A 1 735 ? -47.690 -32.201 -13.508 1.00 88.00 735 TYR A O 1
ATOM 5699 N N . GLY A 1 736 ? -47.204 -33.757 -15.047 1.00 88.06 736 GLY A N 1
ATOM 5700 C CA . GLY A 1 736 ? -46.179 -34.388 -14.214 1.00 88.06 736 GLY A CA 1
ATOM 5701 C C . GLY A 1 736 ? -45.016 -33.416 -14.006 1.00 88.06 736 GLY A C 1
ATOM 5702 O O . GLY A 1 736 ? -44.589 -33.170 -12.879 1.00 88.06 736 GLY A O 1
ATOM 5703 N N . ILE A 1 737 ? -44.569 -32.799 -15.105 1.00 91.31 737 ILE A N 1
ATOM 5704 C CA . ILE A 1 737 ? -43.618 -31.685 -15.109 1.00 91.31 737 ILE A CA 1
ATOM 5705 C C . ILE A 1 737 ? -44.102 -30.589 -16.070 1.00 91.31 737 ILE A C 1
ATOM 5707 O O . ILE A 1 737 ? -44.242 -30.825 -17.272 1.00 91.31 737 ILE A O 1
ATOM 5711 N N . GLU A 1 738 ? -44.299 -29.375 -15.564 1.00 92.81 738 GLU A N 1
ATOM 5712 C CA . GLU A 1 738 ? -44.499 -28.163 -16.361 1.00 92.81 738 GLU A CA 1
ATOM 5713 C C . GLU A 1 738 ? -43.202 -27.344 -16.381 1.00 92.81 738 GLU A C 1
ATOM 5715 O O . GLU A 1 738 ? -42.737 -26.869 -15.351 1.00 92.81 738 GLU A O 1
ATOM 5720 N N . ASN A 1 739 ? -42.586 -27.187 -17.552 1.00 91.94 739 ASN A N 1
ATOM 5721 C CA . ASN A 1 739 ? -41.292 -26.529 -17.696 1.00 91.94 739 ASN A CA 1
ATOM 5722 C C . ASN A 1 739 ? -41.355 -25.282 -18.589 1.00 91.94 739 ASN A C 1
ATOM 5724 O O . ASN A 1 739 ? -41.526 -25.382 -19.806 1.00 91.94 739 ASN A O 1
ATOM 5728 N N . TRP A 1 740 ? -41.100 -24.121 -17.997 1.00 91.56 740 TRP A N 1
ATOM 5729 C CA . TRP A 1 740 ? -40.915 -22.816 -18.635 1.00 91.56 740 TRP A CA 1
ATOM 5730 C C . TRP A 1 740 ? -39.492 -22.247 -18.455 1.00 91.56 740 TRP A C 1
ATOM 5732 O O . TRP A 1 740 ? -39.212 -21.160 -18.960 1.00 91.56 740 TRP A O 1
ATOM 5742 N N . GLY A 1 741 ? -38.592 -22.969 -17.780 1.00 90.44 741 GLY A N 1
ATOM 5743 C CA . GLY A 1 741 ? -37.217 -22.553 -17.481 1.00 90.44 741 GLY A CA 1
ATOM 5744 C C . GLY A 1 741 ? -36.146 -23.427 -18.141 1.00 90.44 741 GLY A C 1
ATOM 5745 O O . GLY A 1 741 ? -36.321 -23.927 -19.260 1.00 90.44 741 GLY A O 1
ATOM 5746 N N . ASN A 1 742 ? -35.017 -23.588 -17.446 1.00 90.69 742 ASN A N 1
ATOM 5747 C CA . ASN A 1 742 ? -33.901 -24.441 -17.845 1.00 90.69 742 ASN A CA 1
ATOM 5748 C C . ASN A 1 742 ? -33.994 -25.792 -17.133 1.00 90.69 742 ASN A C 1
ATOM 5750 O O . ASN A 1 742 ? -33.848 -25.880 -15.916 1.00 90.69 742 ASN A O 1
ATOM 5754 N N . PHE A 1 743 ? -34.210 -26.858 -17.896 1.00 92.06 743 PHE A N 1
ATOM 5755 C CA . PHE A 1 743 ? -34.317 -28.208 -17.354 1.00 92.06 743 PHE A CA 1
ATOM 5756 C C . PHE A 1 743 ? -33.235 -29.113 -17.925 1.00 92.06 743 PHE A C 1
ATOM 5758 O O . PHE A 1 743 ? -33.124 -29.261 -19.147 1.00 92.06 743 PHE A O 1
ATOM 5765 N N . GLN A 1 744 ? -32.464 -29.730 -17.032 1.00 92.75 744 GLN A N 1
ATOM 5766 C CA . GLN A 1 744 ? -31.326 -30.572 -17.377 1.00 92.75 744 GLN A CA 1
ATOM 5767 C C . GLN A 1 744 ? -31.426 -31.914 -16.653 1.00 92.75 744 GLN A C 1
ATOM 5769 O O . GLN A 1 744 ? -31.237 -32.004 -15.444 1.00 92.75 744 GLN A O 1
ATOM 5774 N N . LEU A 1 745 ? -31.688 -32.983 -17.400 1.00 92.94 745 LEU A N 1
ATOM 5775 C CA . LEU A 1 745 ? -31.582 -34.354 -16.913 1.00 92.94 745 LEU A CA 1
ATOM 5776 C C . LEU A 1 745 ? -30.245 -34.938 -17.369 1.00 92.94 745 LEU A C 1
ATOM 5778 O O . LEU A 1 745 ? -30.094 -35.293 -18.534 1.00 92.94 745 LEU A O 1
ATOM 5782 N N . ILE A 1 746 ? -29.284 -35.075 -16.462 1.00 90.25 746 ILE A N 1
ATOM 5783 C CA . ILE A 1 746 ? -27.911 -35.492 -16.766 1.00 90.25 746 ILE A CA 1
ATOM 5784 C C . ILE A 1 746 ? -27.731 -36.964 -16.382 1.00 90.25 746 ILE A C 1
ATOM 5786 O O . ILE A 1 746 ? -28.141 -37.381 -15.305 1.00 90.25 746 ILE A O 1
ATOM 5790 N N . SER A 1 747 ? -27.103 -37.777 -17.240 1.00 85.19 747 SER A N 1
ATOM 5791 C CA . SER A 1 747 ? -26.784 -39.180 -16.916 1.00 85.19 747 SER A CA 1
ATOM 5792 C C . SER A 1 747 ? -25.911 -39.272 -15.650 1.00 85.19 747 SER A C 1
ATOM 5794 O O . SER A 1 747 ? -24.895 -38.581 -15.587 1.00 85.19 747 SER A O 1
ATOM 5796 N N . PRO A 1 748 ? -26.217 -40.161 -14.682 1.00 88.81 748 PRO A N 1
ATOM 5797 C CA . PRO A 1 748 ? -27.130 -41.309 -14.770 1.00 88.81 748 PRO A CA 1
ATOM 5798 C C . PRO A 1 748 ? -28.579 -41.024 -14.341 1.00 88.81 748 PRO A C 1
ATOM 5800 O O . PRO A 1 748 ? -29.333 -41.975 -14.127 1.00 88.81 748 PRO A O 1
ATOM 5803 N N . GLY A 1 749 ? -28.961 -39.755 -14.204 1.00 91.81 749 GLY A N 1
ATOM 5804 C CA . GLY A 1 749 ? -30.229 -39.329 -13.634 1.00 91.81 749 GLY A CA 1
ATOM 5805 C C . GLY A 1 749 ? -31.455 -39.996 -14.257 1.00 91.81 749 GLY A C 1
ATOM 5806 O O . GLY A 1 749 ? -31.486 -40.310 -15.453 1.00 91.81 749 GLY A O 1
ATOM 5807 N N . LEU A 1 750 ? -32.470 -40.224 -13.426 1.00 93.38 750 LEU A N 1
ATOM 5808 C CA . LEU A 1 750 ? -33.717 -40.897 -13.781 1.00 93.38 750 LEU A CA 1
ATOM 5809 C C . LEU A 1 750 ? -34.908 -40.001 -13.464 1.00 93.38 750 LEU A C 1
ATOM 5811 O O . LEU A 1 750 ? -35.016 -39.475 -12.363 1.00 93.38 750 LEU A O 1
ATOM 5815 N N . ILE A 1 751 ? -35.852 -39.928 -14.391 1.00 93.12 751 ILE A N 1
ATOM 5816 C CA . ILE A 1 751 ? -37.195 -39.426 -14.123 1.00 93.12 751 ILE A CA 1
ATOM 5817 C C . ILE A 1 751 ? -38.182 -40.540 -14.423 1.00 93.12 751 ILE A C 1
ATOM 5819 O O . ILE A 1 751 ? -38.129 -41.135 -15.499 1.00 93.12 751 ILE A O 1
ATOM 5823 N N . GLU A 1 752 ? -39.081 -40.813 -13.488 1.00 93.50 752 GLU A N 1
ATOM 5824 C CA . GLU A 1 752 ? -40.184 -41.748 -13.657 1.00 93.50 752 GLU A CA 1
ATOM 5825 C C . GLU A 1 752 ? -41.500 -41.041 -13.334 1.00 93.50 752 GLU A C 1
ATOM 5827 O O . GLU A 1 752 ? -41.704 -40.577 -12.216 1.00 93.50 752 GLU A O 1
ATOM 5832 N N . ILE A 1 753 ? -42.375 -40.925 -14.333 1.00 89.50 753 ILE A N 1
ATOM 5833 C CA . ILE A 1 753 ? -43.698 -40.314 -14.180 1.00 89.50 753 ILE A CA 1
ATOM 5834 C C . ILE A 1 753 ? -44.745 -41.415 -14.323 1.00 89.50 753 ILE A C 1
ATOM 5836 O O . ILE A 1 753 ? -44.814 -42.059 -15.377 1.00 89.50 753 ILE A O 1
ATOM 5840 N N . THR A 1 754 ? -45.552 -41.618 -13.284 1.00 85.81 754 THR A N 1
ATOM 5841 C CA . THR A 1 754 ? -46.678 -42.558 -13.283 1.00 85.81 754 THR A CA 1
ATOM 5842 C C . THR A 1 754 ? -47.985 -41.775 -13.301 1.00 85.81 754 THR A C 1
ATOM 5844 O O . THR A 1 754 ? -48.338 -41.113 -12.324 1.00 85.81 754 THR A O 1
ATOM 5847 N N . ASP A 1 755 ? -48.715 -41.859 -14.410 1.00 67.81 755 ASP A N 1
ATOM 5848 C CA . ASP A 1 755 ? -50.034 -41.235 -14.544 1.00 67.81 755 ASP A CA 1
ATOM 5849 C C . ASP A 1 755 ? -51.150 -42.267 -14.326 1.00 67.81 755 ASP A C 1
ATOM 5851 O O . ASP A 1 755 ? -51.041 -43.408 -14.773 1.00 67.81 755 ASP A O 1
ATOM 5855 N N . GLN A 1 756 ? -52.222 -41.874 -13.634 1.00 61.41 756 GLN A N 1
ATOM 5856 C CA . GLN A 1 756 ? -53.449 -42.674 -13.499 1.00 61.41 756 GLN A CA 1
ATOM 5857 C C . GLN A 1 756 ? -54.659 -42.041 -14.215 1.00 61.41 756 GLN A C 1
ATOM 5859 O O . GLN A 1 756 ? -55.744 -42.633 -14.211 1.00 61.41 756 GLN A O 1
ATOM 5864 N N . SER A 1 757 ? -54.480 -40.880 -14.855 1.00 59.94 757 SER A N 1
ATOM 5865 C CA . SER A 1 757 ? -55.454 -40.148 -15.674 1.00 59.94 757 SER A CA 1
ATOM 5866 C C . SER A 1 757 ? -55.003 -40.053 -17.152 1.00 59.94 757 SER A C 1
ATOM 5868 O O . SER A 1 757 ? -54.070 -40.723 -17.587 1.00 59.94 757 SER A O 1
ATOM 5870 N N . ASP A 1 758 ? -55.755 -39.331 -17.995 1.00 58.78 758 ASP A N 1
ATOM 5871 C CA . ASP A 1 758 ? -55.373 -39.005 -19.385 1.00 58.78 758 ASP A CA 1
ATOM 5872 C C . ASP A 1 758 ? -54.590 -37.671 -19.441 1.00 58.78 758 ASP A C 1
ATOM 5874 O O . ASP A 1 758 ? -54.704 -36.916 -20.413 1.00 58.78 758 ASP A O 1
ATOM 5878 N N . ASP A 1 759 ? -53.823 -37.366 -18.393 1.00 63.75 759 ASP A N 1
ATOM 5879 C CA . ASP A 1 759 ? -53.157 -36.078 -18.225 1.00 63.75 759 ASP A CA 1
ATOM 5880 C C . ASP A 1 759 ? -51.817 -36.045 -18.984 1.00 63.75 759 ASP A C 1
ATOM 5882 O O . ASP A 1 759 ? -51.377 -37.008 -19.623 1.00 63.75 759 ASP A O 1
ATOM 5886 N N . SER A 1 760 ? -51.197 -34.866 -19.052 1.00 74.88 760 SER A N 1
ATOM 5887 C CA . SER A 1 760 ? -49.992 -34.663 -19.861 1.00 74.88 760 SER A CA 1
ATOM 5888 C C . SER A 1 760 ? -48.731 -34.856 -19.020 1.00 74.88 760 SER A C 1
ATOM 5890 O O . SER A 1 760 ? -48.506 -34.147 -18.050 1.00 74.88 760 SER A O 1
ATOM 5892 N N . PHE A 1 761 ? -47.852 -35.774 -19.422 1.00 78.44 761 PHE A N 1
ATOM 5893 C CA . PHE A 1 761 ? -46.655 -36.114 -18.640 1.00 78.44 761 PHE A CA 1
ATOM 5894 C C . PHE A 1 761 ? -45.670 -34.950 -18.476 1.00 78.44 761 PHE A C 1
ATOM 5896 O O . PHE A 1 761 ? -45.254 -34.640 -17.362 1.00 78.44 761 PHE A O 1
ATOM 5903 N N . ILE A 1 762 ? -45.289 -34.312 -19.586 1.00 82.38 762 ILE A N 1
ATOM 5904 C CA . ILE A 1 762 ? -44.369 -33.171 -19.601 1.00 82.38 762 ILE A CA 1
ATOM 5905 C C . ILE A 1 762 ? -44.908 -32.117 -20.566 1.00 82.38 762 ILE A C 1
ATOM 5907 O O . ILE A 1 762 ? -45.122 -32.411 -21.744 1.00 82.38 762 ILE A O 1
ATOM 5911 N N . ASN A 1 763 ? -45.074 -30.889 -20.081 1.00 84.56 763 ASN A N 1
ATOM 5912 C CA . ASN A 1 763 ? -45.302 -29.707 -20.906 1.00 84.56 763 ASN A CA 1
ATOM 5913 C C . ASN A 1 763 ? -44.048 -28.835 -20.881 1.00 84.56 763 ASN A C 1
ATOM 5915 O O . ASN A 1 763 ? -43.584 -28.459 -19.811 1.00 84.56 763 ASN A O 1
ATOM 5919 N N . HIS A 1 764 ? -43.490 -28.516 -22.046 1.00 81.56 764 HIS A N 1
ATOM 5920 C CA . HIS A 1 764 ? -42.285 -27.699 -22.150 1.00 81.56 764 HIS A CA 1
ATOM 5921 C C . HIS A 1 764 ? -42.531 -26.486 -23.046 1.00 81.56 764 HIS A C 1
ATOM 5923 O O . HIS A 1 764 ? -42.925 -26.615 -24.203 1.00 81.56 764 HIS A O 1
ATOM 5929 N N . SER A 1 765 ? -42.278 -25.302 -22.500 1.00 80.44 765 SER A N 1
ATOM 5930 C CA . SER A 1 765 ? -42.256 -24.012 -23.200 1.00 80.44 765 SER A CA 1
ATOM 5931 C C . SER A 1 765 ? -41.061 -23.144 -22.766 1.00 80.44 765 SER A C 1
ATOM 5933 O O . SER A 1 765 ? -41.075 -21.936 -22.982 1.00 80.44 765 SER A O 1
ATOM 5935 N N . GLY A 1 766 ? -40.056 -23.751 -22.125 1.00 68.56 766 GLY A N 1
ATOM 5936 C CA . GLY A 1 766 ? -38.861 -23.078 -21.608 1.00 68.56 766 GLY A CA 1
ATOM 5937 C C . GLY A 1 766 ? -37.737 -22.901 -22.631 1.00 68.56 766 GLY A C 1
ATOM 5938 O O . GLY A 1 766 ? -37.844 -23.320 -23.782 1.00 68.56 766 GLY A O 1
ATOM 5939 N N . SER A 1 767 ? -36.643 -22.270 -22.201 1.00 67.44 767 SER A N 1
ATOM 5940 C CA . SER A 1 767 ? -35.472 -21.972 -23.040 1.00 67.44 767 SER A CA 1
ATOM 5941 C C . SER A 1 767 ? -34.587 -23.186 -23.315 1.00 67.44 767 SER A C 1
ATOM 5943 O O . SER A 1 767 ? -33.976 -23.257 -24.382 1.00 67.44 767 SER A O 1
ATOM 5945 N N . VAL A 1 768 ? -34.502 -24.127 -22.367 1.00 72.19 768 VAL A N 1
ATOM 5946 C CA . VAL A 1 768 ? -33.613 -25.295 -22.448 1.00 72.19 768 VAL A CA 1
ATOM 5947 C C . VAL A 1 768 ? -34.318 -26.553 -21.936 1.00 72.19 768 VAL A C 1
ATOM 5949 O O . VAL A 1 768 ? -34.894 -26.571 -20.847 1.00 72.19 768 VAL A O 1
ATOM 5952 N N . LEU A 1 769 ? -34.226 -27.620 -22.731 1.00 79.88 769 LEU A N 1
ATOM 5953 C CA . LEU A 1 769 ? -34.593 -28.990 -22.382 1.00 79.88 769 LEU A CA 1
ATOM 5954 C C . LEU A 1 769 ? -33.443 -29.907 -22.809 1.00 79.88 769 LEU A C 1
ATOM 5956 O O . LEU A 1 769 ? -33.313 -30.217 -23.993 1.00 79.88 769 LEU A O 1
ATOM 5960 N N . ASP A 1 770 ? -32.611 -30.320 -21.854 1.00 82.31 770 ASP A N 1
ATOM 5961 C CA . ASP A 1 770 ? -31.528 -31.285 -22.074 1.00 82.31 770 ASP A CA 1
ATOM 5962 C C . ASP A 1 770 ? -31.850 -32.608 -21.366 1.00 82.31 770 ASP A C 1
ATOM 5964 O O . ASP A 1 770 ? -32.122 -32.635 -20.167 1.00 82.31 770 ASP A O 1
ATOM 5968 N N . ILE A 1 771 ? -31.863 -33.709 -22.119 1.00 83.31 771 ILE A N 1
ATOM 5969 C CA . ILE A 1 771 ? -32.199 -35.053 -21.630 1.00 83.31 771 ILE A CA 1
ATOM 5970 C C . ILE A 1 771 ? -31.039 -35.994 -21.966 1.00 83.31 771 ILE A C 1
ATOM 5972 O O . ILE A 1 771 ? -31.092 -36.775 -22.917 1.00 83.31 771 ILE A O 1
ATOM 5976 N N . GLY A 1 772 ? -29.980 -35.914 -21.169 1.00 85.06 772 GLY A N 1
ATOM 5977 C CA . GLY A 1 772 ? -28.852 -36.843 -21.173 1.00 85.06 772 GLY A CA 1
ATOM 5978 C C . GLY A 1 772 ? -29.066 -38.103 -20.319 1.00 85.06 772 GLY A C 1
ATOM 5979 O O . GLY A 1 772 ? -28.335 -39.075 -20.502 1.00 85.06 772 GLY A O 1
ATOM 5980 N N . GLY A 1 773 ? -30.032 -38.107 -19.392 1.00 87.12 773 GLY A N 1
ATOM 5981 C CA . GLY A 1 773 ? -30.378 -39.246 -18.524 1.00 87.12 773 GLY A CA 1
ATOM 5982 C C . GLY A 1 773 ? -31.537 -40.123 -19.029 1.00 87.12 773 GLY A C 1
ATOM 5983 O O . GLY A 1 773 ? -31.871 -40.142 -20.212 1.00 87.12 773 GLY A O 1
ATOM 5984 N N . THR A 1 774 ? -32.158 -40.890 -18.127 1.00 90.06 774 THR A N 1
ATOM 5985 C CA . THR A 1 774 ? -33.282 -41.791 -18.445 1.00 90.06 774 THR A CA 1
ATOM 5986 C C . THR A 1 774 ? -34.620 -41.156 -18.078 1.00 90.06 774 THR A C 1
ATOM 5988 O O . THR A 1 774 ? -34.865 -40.868 -16.913 1.00 90.06 774 THR A O 1
ATOM 5991 N N . LEU A 1 775 ? -35.532 -41.035 -19.043 1.00 89.50 775 LEU A N 1
ATOM 5992 C CA . LEU A 1 775 ? -36.934 -40.682 -18.803 1.00 89.50 775 LEU A CA 1
ATOM 5993 C C . LEU A 1 775 ? -37.824 -41.921 -18.991 1.00 89.50 775 LEU A C 1
ATOM 5995 O O . LEU A 1 775 ? -37.814 -42.540 -20.057 1.00 89.50 775 LEU A O 1
ATOM 5999 N N . ARG A 1 776 ? -38.598 -42.281 -17.964 1.00 89.31 776 ARG A N 1
ATOM 6000 C CA . ARG A 1 776 ? -39.599 -43.354 -17.975 1.00 89.31 776 ARG A CA 1
ATOM 6001 C C . ARG A 1 776 ? -40.984 -42.776 -17.745 1.00 89.31 776 ARG A C 1
ATOM 6003 O O . ARG A 1 776 ? -41.197 -41.979 -16.840 1.00 89.31 776 ARG A O 1
ATOM 6010 N N . ILE A 1 777 ? -41.922 -43.219 -18.567 1.00 84.44 777 ILE A N 1
ATOM 6011 C CA . ILE A 1 777 ? -43.325 -42.844 -18.466 1.00 84.44 777 ILE A CA 1
ATOM 6012 C C . ILE A 1 777 ? -44.125 -44.133 -18.336 1.00 84.44 777 ILE A C 1
ATOM 6014 O O . ILE A 1 777 ? -44.111 -44.964 -19.248 1.00 84.44 777 ILE A O 1
ATOM 6018 N N . ASN A 1 778 ? -44.800 -44.289 -17.202 1.00 80.62 778 ASN A N 1
ATOM 6019 C CA . ASN A 1 778 ? -45.697 -45.399 -16.927 1.00 80.62 778 ASN A CA 1
ATOM 6020 C C . ASN A 1 778 ? -47.138 -44.881 -17.028 1.00 80.62 778 ASN A C 1
ATOM 6022 O O . ASN A 1 778 ? -47.512 -43.949 -16.317 1.00 80.62 778 ASN A O 1
ATOM 6026 N N . LYS A 1 779 ? -47.924 -45.477 -17.926 1.00 66.56 779 LYS A N 1
ATOM 6027 C CA . LYS A 1 779 ? -49.358 -45.218 -18.096 1.00 66.56 779 LYS A CA 1
ATOM 6028 C C . LYS A 1 779 ? -50.162 -46.462 -17.743 1.00 66.56 779 LYS A C 1
ATOM 6030 O O . LYS A 1 779 ? -49.668 -47.571 -18.067 1.00 66.56 779 LYS A O 1
#

Sequence (779 aa):
MKVKLVLVFWVFLMGFTLKGIFFSSVNTTIDDFFLPGSQPGQAGNLESPSKCDNCHGGYDNEVEPAFNWRGSMMSQAMRDPLFLATMTIANQDAPNSGDLCLRCHTPEGWLEGRSIPTDGSNLSSSDYEGITCDFCHKMVKPTTLGVNPYPSDPDYTSGTYNIDQAYLAGLSVIPPTSANGMYITDSDNAKRGPFTDADGNHQELYSPFHSESAICGTCHDVSNPVFSAITDGMGNIIDYEPNTMGAQSPDFNPHSMLPIERTYSEWTMSDYNSPTGVYSEVFGGNKDYVSSCQDCHMKDVTGYGCNKNPPLRSDLPLHDMTGGNTFIPKVLYSLYGDDVDTVALNAGMERARFMLRNAAELDINVNNEVVEVTVTNETGHKLPSGYPEGRRIWLQVEAWDSSGNYYVSGAYDTTTAILNHDTDIKVYETKPGISPGLAAALGLSSGPSFHFVLNDTIYKDNRIPPRGFTNANFEMIQAAPIGYSYSDGQYWDVTPYTLPFPPDAVRATLYYQSTSKEYIEFLRNENITDDWGQTMYDLWDAFGKSQPELMDSISWGVPIIDEDGDGYISLVDCNDLNAASYPGAPEIQDCLDNDCDGWTDEDFTSETEMVWTGCQETDDWNDPLNWNNNLVPTASHHVIIPSSTLGTFFPTIDGAVHIHSIKVESSGYLMIASGHSIELNNSTDPTIPAFDIHGVVENHGVVRINHSIHDGIRINPSATFTILGSVYVDSYTNYGIENWGNFQLISPGLIEITDQSDDSFINHSGSVLDIGGTLRINK

Secondary structure (DSSP, 8-state):
-----------------------------GGGG---SS-TT-S-PPPPHHHHHHHHSSS-TTT-HHHHHHHSGGGGTTT-HHHHHHHHHHHHHSTTTHHHHHHHH-HHHHHTT---STTSTT--GGGGG-S-HHHHHTB-----TT--S-TT-HHHHHTTHHHHHHHHTT-SS--SSS-TT---B-SSSPEEES-TT---SS-EEE-GGGGSTHHHHHHHSEEETTEEEEE-TTS-EEEEEE--TT---SS--TTTSEEEE-HHHHHHTSTTSSTT-EE-SSSSBT-SEE-SHHHHHT-EEEEESSSSSPPEEEEEE------S--SHHHHHHHHHGGGS-HHHHHHHHHHHHHHHHHSEEEEEEEETTEEEEEEEE-SSS-BT-S--SS-EEEEEEEEE-TT--EEEES-EETTTTEEP--SS-EEE-EEEEE-HHHHHHHT---EE---GGG--EEEEE-PBPPTT--HHHHHHTT---BS----TT--EEEEEEE-SS--SEEEEEEEEESS-HHHHHHHHHH--SSSHHHHHHHHHHHTGGGPPEEEEEEEES-----SSSSS--TTT-TTTT-TT-STTPPP-SSSS-SSSSS-SSTT---SSEEEB--TTS--BTT-GGGBTTSS---TTPEEEE----TTPPPPEE-SEEEESEEEE-TT-EEEE-TT-EEEEEEE--TTS-SEEESSEEEESSEEEEEEESS-SEEE-TT-EEEESSEEEEES-SSEEEEESSEEEE-TT-EEEEE-SSS-EEEEE-SSEEEE-SEEEEE-

pLDDT: mean 90.21, std 12.72, range [24.62, 98.88]